Protein AF-0000000067475925 (afdb_homodimer)

Nearest PDB structures (foldseek):
  4r4u-assembly2_C  TM=9.030E-01  e=7.575E-24  Yersinia pestis
  1c8u-assembly1_B  TM=8.637E-01  e=2.638E-24  Escherichia coli
  4qfw-assembly1_A  TM=8.941E-01  e=7.796E-23  Yersinia pestis
  3u0a-assembly1_A  TM=8.693E-01  e=7.812E-21  Mycobacterium marinum M
  3u0a-assembly1_B  TM=8.728E-01  e=2.440E-19  Mycobacterium marinum M

InterPro domains:
  IPR002048 EF-hand domain [PF13499] (281-340)
  IPR002048 EF-hand domain [PF13499] (353-416)
  IPR002048 EF-hand domain [PS50222] (275-310)
  IPR002048 EF-hand domain [PS50222] (311-346)
  IPR002048 EF-hand domain [PS50222] (351-386)
  IPR002048 EF-hand domain [PS50222] (387-420)
  IPR002048 EF-hand domain [SM00054] (279-307)
  IPR002048 EF-hand domain [SM00054] (315-343)
  IPR002048 EF-hand domain [SM00054] (355-383)
  IPR002048 EF-hand domain [SM00054] (391-419)
  IPR002048 EF-hand domain [cd00051] (279-340)
  IPR002048 EF-hand domain [cd00051] (355-416)
  IPR003703 Acyl-CoA thioesterase [PTHR11066] (15-279)
  IPR003703 Acyl-CoA thioesterase [TIGR00189] (29-291)
  IPR011992 EF-hand domain pair [SSF47473] (277-419)
  IPR018247 EF-Hand 1, calcium-binding site [PS00018] (288-300)
  IPR018247 EF-Hand 1, calcium-binding site [PS00018] (324-336)
  IPR018247 EF-Hand 1, calcium-binding site [PS00018] (364-376)
  IPR018247 EF-Hand 1, calcium-binding site [PS00018] (400-412)
  IPR025652 Acyl-CoA thioesterase 2, C-terminal domain [PF02551] (197-279)

Radius of gyration: 33.0 Å; Cα contacts (8 Å, |Δi|>4): 1370; chains: 2; bounding box: 56×102×131 Å

Organism: Equus caballus (NCBI:txid9796)

Solvent-accessible surface area (backbone atoms only — not comparable to full-atom values): 46810 Å² total; per-residue (Å²): 136,79,74,79,73,76,76,79,76,77,79,70,82,67,72,66,91,68,80,59,48,14,55,49,59,75,44,57,50,42,63,44,78,76,50,91,51,29,32,37,36,59,72,67,80,59,62,95,50,83,47,53,57,64,17,55,54,49,14,37,47,45,44,56,48,56,71,69,50,66,88,72,44,38,67,37,36,40,38,37,37,57,69,41,86,50,57,61,88,49,57,38,34,38,40,49,42,79,77,38,86,51,90,55,44,32,33,35,36,34,37,32,31,47,96,90,38,66,24,29,41,35,40,38,36,31,28,42,82,64,70,49,86,42,73,52,66,64,78,75,78,92,68,82,56,68,88,80,44,58,38,50,68,55,47,41,48,51,44,33,60,32,72,88,37,24,78,78,50,32,53,54,58,61,65,55,65,65,85,72,51,58,53,46,48,27,57,52,78,70,74,55,82,84,56,47,69,69,32,63,30,55,49,40,28,34,35,25,38,42,47,47,81,68,87,85,45,54,63,56,25,50,23,51,43,42,30,56,61,59,72,49,59,71,63,29,51,36,33,48,35,54,59,80,40,83,82,84,74,81,76,80,52,63,53,75,48,75,51,89,66,92,64,60,37,56,38,85,38,79,46,80,47,74,40,63,61,46,70,44,55,55,69,56,58,71,29,19,75,82,65,75,69,34,24,36,56,66,31,44,42,46,39,35,36,70,71,68,36,82,67,48,71,67,51,37,47,48,50,43,63,72,29,25,79,82,65,75,74,35,29,31,59,43,28,40,54,47,34,53,48,40,51,54,44,57,53,30,72,87,40,62,66,42,58,56,50,52,53,44,54,62,41,12,65,82,66,75,65,34,30,35,66,62,37,50,44,44,48,30,49,66,48,69,41,86,64,50,73,67,52,47,49,48,50,46,55,70,22,16,81,79,69,76,71,36,27,35,57,69,31,43,46,48,44,57,57,60,66,104,127,91,76,86,76,80,77,79,78,78,79,72,82,67,71,66,89,67,77,57,46,14,56,50,60,74,44,56,49,43,64,46,77,76,52,93,50,28,32,37,37,58,74,68,80,58,62,96,51,85,49,53,56,65,18,55,55,51,14,38,48,44,44,56,49,55,70,70,51,64,87,71,46,38,69,36,35,38,38,36,38,58,71,42,85,50,56,63,89,49,58,38,34,38,41,50,41,78,76,39,84,51,90,54,44,31,34,33,37,35,36,33,30,47,96,91,37,65,25,30,41,34,40,36,35,29,29,44,83,64,71,49,86,42,73,53,66,64,79,76,79,94,68,83,58,68,90,79,46,57,39,49,67,56,48,42,50,50,45,33,61,31,74,89,39,23,78,75,51,33,51,52,57,62,65,54,62,64,84,73,51,60,54,46,47,28,56,52,78,68,75,54,83,86,54,47,70,70,32,64,30,54,49,41,29,34,35,26,38,41,47,49,80,68,87,84,45,54,63,56,25,50,23,50,44,42,31,54,61,59,72,50,59,70,62,29,51,36,32,49,34,56,59,79,41,85,82,85,74,84,78,79,53,63,51,75,48,76,52,89,65,92,65,59,36,55,38,84,40,81,46,79,47,73,42,63,61,46,70,43,57,55,70,56,58,70,28,20,75,82,66,75,66,32,23,37,55,65,30,44,43,47,38,34,38,70,70,70,35,81,68,48,71,67,52,36,47,49,50,42,62,72,26,25,82,82,66,75,74,35,29,31,60,46,28,39,54,48,34,53,48,42,52,53,44,57,52,31,78,86,41,62,61,41,59,56,49,52,54,44,53,63,41,12,66,83,67,73,65,35,29,35,66,64,37,50,44,43,46,30,50,65,49,68,40,86,64,48,73,67,52,47,49,49,52,45,55,68,23,14,79,79,70,78,70,36,28,35,55,68,31,45,48,48,43,57,59,61,65,106

Structure (mmCIF, N/CA/C/O backbone):
data_AF-0000000067475925-model_v1
#
loop_
_entity.id
_entity.type
_entity.pdbx_description
1 polymer 'Acyl-coenzyme A thioesterase 8'
#
loop_
_atom_site.group_PDB
_atom_site.id
_atom_site.type_symbol
_atom_site.label_atom_id
_atom_site.label_alt_id
_atom_site.label_comp_id
_atom_site.label_asym_id
_atom_site.label_entity_id
_atom_site.label_seq_id
_atom_site.pdbx_PDB_ins_code
_atom_site.Cartn_x
_atom_site.Cartn_y
_atom_site.Cartn_z
_atom_site.occupancy
_atom_site.B_iso_or_equiv
_atom_site.auth_seq_id
_atom_site.auth_comp_id
_atom_site.auth_asym_id
_atom_site.auth_atom_id
_atom_site.pdbx_PDB_model_num
ATOM 1 N N . MET A 1 1 ? 11.867 48.562 67.625 1 25.52 1 MET A N 1
ATOM 2 C CA . MET A 1 1 ? 12.25 48.469 66.25 1 25.52 1 MET A CA 1
ATOM 3 C C . MET A 1 1 ? 12.016 47.062 65.688 1 25.52 1 MET A C 1
ATOM 5 O O . MET A 1 1 ? 12.789 46.156 66 1 25.52 1 MET A O 1
ATOM 9 N N . SER A 1 2 ? 10.781 46.656 65.562 1 26.77 2 SER A N 1
ATOM 10 C CA . SER A 1 2 ? 10.102 45.375 65.375 1 26.77 2 SER A CA 1
ATOM 11 C C . SER A 1 2 ? 10.445 44.781 64 1 26.77 2 SER A C 1
ATOM 13 O O . SER A 1 2 ? 10.453 45.5 63 1 26.77 2 SER A O 1
ATOM 15 N N . SER A 1 3 ? 11.422 43.844 64.062 1 30.72 3 SER A N 1
ATOM 16 C CA . SER A 1 3 ? 12.023 43.188 62.906 1 30.72 3 SER A CA 1
ATOM 17 C C . SER A 1 3 ? 10.961 42.688 61.938 1 30.72 3 SER A C 1
ATOM 19 O O . SER A 1 3 ? 9.977 42.062 62.344 1 30.72 3 SER A O 1
ATOM 21 N N . PRO A 1 4 ? 10.781 43.406 60.844 1 30.58 4 PRO A N 1
ATOM 22 C CA . PRO A 1 4 ? 9.695 43.062 59.906 1 30.58 4 PRO A CA 1
ATOM 23 C C . PRO A 1 4 ? 9.672 41.594 59.562 1 30.58 4 PRO A C 1
ATOM 25 O O . PRO A 1 4 ? 10.719 40.938 59.5 1 30.58 4 PRO A O 1
ATOM 28 N N . GLN A 1 5 ? 8.703 40.844 60.062 1 25.56 5 GLN A N 1
ATOM 29 C CA . GLN A 1 5 ? 8.43 39.438 59.812 1 25.56 5 GLN A CA 1
ATOM 30 C C . GLN A 1 5 ? 8.555 39.094 58.344 1 25.56 5 GLN A C 1
ATOM 32 O O . GLN A 1 5 ? 8.164 39.906 57.469 1 25.56 5 GLN A O 1
ATOM 37 N N . ALA A 1 6 ? 9.469 38.094 58.094 1 33.81 6 ALA A N 1
ATOM 38 C CA . ALA A 1 6 ? 9.836 37.562 56.781 1 33.81 6 ALA A CA 1
ATOM 39 C C . ALA A 1 6 ? 8.594 37.281 55.938 1 33.81 6 ALA A C 1
ATOM 41 O O . ALA A 1 6 ? 7.664 36.625 56.375 1 33.81 6 ALA A O 1
ATOM 42 N N . PRO A 1 7 ? 8.242 38.156 54.938 1 28.66 7 PRO A N 1
ATOM 43 C CA . PRO A 1 7 ? 7.023 37.875 54.188 1 28.66 7 PRO A CA 1
ATOM 44 C C . PRO A 1 7 ? 6.898 36.406 53.781 1 28.66 7 PRO A C 1
ATOM 46 O O . PRO A 1 7 ? 7.91 35.719 53.625 1 28.66 7 PRO A O 1
ATOM 49 N N . GLU A 1 8 ? 5.824 35.71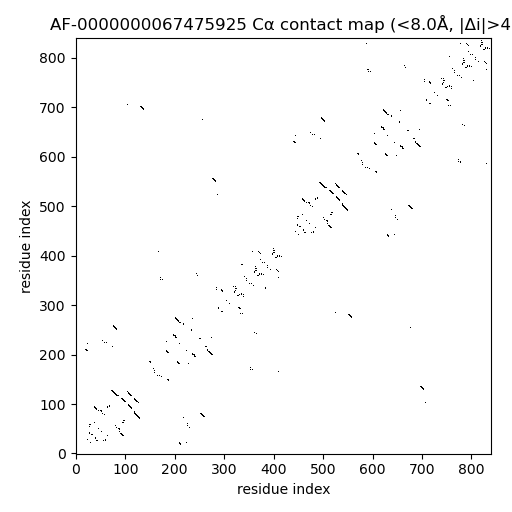9 54.219 1 29.44 8 GLU A N 1
ATOM 50 C CA . GLU A 1 8 ? 5.402 34.344 53.875 1 29.44 8 GLU A CA 1
ATOM 51 C C . GLU A 1 8 ? 5.504 34.094 52.375 1 29.44 8 GLU A C 1
ATOM 53 O O . GLU A 1 8 ? 4.934 34.844 51.594 1 29.44 8 GLU A O 1
ATOM 58 N N . ASP A 1 9 ? 6.66 33.656 51.938 1 29.27 9 ASP A N 1
ATOM 59 C CA . ASP A 1 9 ? 6.996 33.25 50.562 1 29.27 9 ASP A CA 1
ATOM 60 C C . ASP A 1 9 ? 5.828 32.531 49.906 1 29.27 9 ASP A C 1
ATOM 62 O O . ASP A 1 9 ? 5.312 31.547 50.438 1 29.27 9 ASP A O 1
ATOM 66 N N . GLY A 1 10 ? 4.883 33.219 49.25 1 28.72 10 GLY A N 1
ATOM 67 C CA . GLY A 1 10 ? 3.771 32.688 48.438 1 28.72 10 GLY A CA 1
ATOM 68 C C . GLY A 1 10 ? 4.082 31.391 47.75 1 28.72 10 GLY A C 1
ATOM 69 O O . GLY A 1 10 ? 5.152 31.234 47.156 1 28.72 10 GLY A O 1
ATOM 70 N N . GLN A 1 11 ? 3.643 30.172 48.281 1 29.62 11 GLN A N 1
ATOM 71 C CA . GLN A 1 11 ? 3.574 28.797 47.812 1 29.62 11 GLN A CA 1
ATOM 72 C C . GLN A 1 11 ? 3.211 28.719 46.344 1 29.62 11 GLN A C 1
ATOM 74 O O . GLN A 1 11 ? 2.102 29.094 45.938 1 29.62 11 GLN A O 1
ATOM 79 N N . GLY A 1 12 ? 4.078 29.109 45.469 1 29.78 12 GLY A N 1
ATOM 80 C CA . GLY A 1 12 ? 3.973 29.047 44 1 29.78 12 GLY A CA 1
ATOM 81 C C . GLY A 1 12 ? 3.221 27.828 43.531 1 29.78 12 GLY A C 1
ATOM 82 O O . GLY A 1 12 ? 3.354 26.734 44.094 1 29.78 12 GLY A O 1
ATOM 83 N N . SER A 1 13 ? 1.958 27.953 43.125 1 31.8 13 SER A N 1
ATOM 84 C CA . SER A 1 13 ? 1.018 26.984 42.562 1 31.8 13 SER A CA 1
ATOM 85 C C . SER A 1 13 ? 1.737 25.953 41.719 1 31.8 13 SER A C 1
ATOM 87 O O . SER A 1 13 ? 2.363 26.297 40.719 1 31.8 13 SER A O 1
ATOM 89 N N . GLY A 1 14 ? 2.525 25.016 42.281 1 31.03 14 GLY A N 1
ATOM 90 C CA . GLY A 1 14 ? 3.115 23.812 41.688 1 31.03 14 GLY A CA 1
ATOM 91 C C . GLY A 1 14 ? 2.238 23.156 40.656 1 31.03 14 GLY A C 1
ATOM 92 O O . GLY A 1 14 ? 1.084 22.812 40.906 1 31.03 14 GLY A O 1
ATOM 93 N N . ASP A 1 15 ? 2.273 23.578 39.406 1 35.66 15 ASP A N 1
ATOM 94 C CA . ASP A 1 15 ? 1.582 22.844 38.375 1 35.66 15 ASP A CA 1
ATOM 95 C C . ASP A 1 15 ? 1.522 21.344 38.688 1 35.66 15 ASP A C 1
ATOM 97 O O . ASP A 1 15 ? 2.508 20.766 39.156 1 35.66 15 ASP A O 1
ATOM 101 N N . PRO A 1 16 ? 0.46 20.797 39.219 1 39 16 PRO A N 1
ATOM 102 C CA . PRO A 1 16 ? 0.407 19.391 39.625 1 39 16 PRO A CA 1
ATOM 103 C C . PRO A 1 16 ? 1.345 18.5 38.844 1 39 16 PRO A C 1
ATOM 105 O O . PRO A 1 16 ? 1.713 18.844 37.688 1 39 16 PRO A O 1
ATOM 108 N N . PRO A 1 17 ? 2.197 17.688 39.344 1 40.28 17 PRO A N 1
ATOM 109 C CA . PRO A 1 17 ? 3.105 16.766 38.625 1 40.28 17 PRO A CA 1
ATOM 110 C C . PRO A 1 17 ? 2.508 16.219 37.344 1 40.28 17 PRO A C 1
ATOM 112 O O . PRO A 1 17 ? 1.423 15.633 37.344 1 40.28 17 PRO A O 1
ATOM 115 N N . GLY A 1 18 ? 2.355 16.922 36.094 1 42.34 18 GLY A N 1
ATOM 116 C CA . GLY A 1 18 ? 1.786 16.797 34.75 1 42.34 18 GLY A CA 1
ATOM 117 C C . GLY A 1 18 ? 1.849 15.375 34.219 1 42.34 18 GLY A C 1
ATOM 118 O O . GLY A 1 18 ? 2.699 14.586 34.625 1 42.34 18 GLY A O 1
ATOM 119 N N . ASP A 1 19 ? 0.603 14.727 33.906 1 57.56 19 ASP A N 1
ATOM 120 C CA . ASP A 1 19 ? 0.465 13.43 33.281 1 57.56 19 ASP A CA 1
ATOM 121 C C . ASP A 1 19 ? 1.585 13.203 32.25 1 57.56 19 ASP A C 1
ATOM 123 O O . ASP A 1 19 ? 1.7 13.938 31.266 1 57.56 19 ASP A O 1
ATOM 127 N N . LEU A 1 20 ? 2.637 12.531 32.562 1 69 20 LEU A N 1
ATOM 128 C CA . LEU A 1 20 ? 3.838 12.25 31.766 1 69 20 LEU A CA 1
ATOM 129 C C . LEU A 1 20 ? 3.502 11.398 30.547 1 69 20 LEU A C 1
ATOM 131 O O . LEU A 1 20 ? 4.375 11.125 29.719 1 69 20 LEU A O 1
ATOM 135 N N . ARG A 1 21 ? 2.123 11.172 30.625 1 82.69 21 ARG A N 1
ATOM 136 C CA . ARG A 1 21 ? 1.712 10.344 29.484 1 82.69 21 ARG A CA 1
ATOM 137 C C . ARG A 1 21 ? 1.599 11.172 28.219 1 82.69 21 ARG A C 1
ATOM 139 O O . ARG A 1 21 ? 1.324 12.375 28.281 1 82.69 21 ARG A O 1
ATOM 146 N N . SER A 1 22 ? 1.825 10.539 27.156 1 86.5 22 SER A N 1
ATOM 147 C CA . SER A 1 22 ? 1.747 11.203 25.859 1 86.5 22 SER A CA 1
ATOM 148 C C . SER A 1 22 ? 0.34 11.727 25.578 1 86.5 22 SER A C 1
ATOM 150 O O . SER A 1 22 ? -0.643 11 25.766 1 86.5 22 SER A O 1
ATOM 152 N N . VAL A 1 23 ? 0.251 12.977 25.203 1 81.94 23 VAL A N 1
ATOM 153 C CA . VAL A 1 23 ? -1.022 13.602 24.859 1 81.94 23 VAL A CA 1
ATOM 154 C C . VAL A 1 23 ? -1.678 12.852 23.703 1 81.94 23 VAL A C 1
ATOM 156 O O . VAL A 1 23 ? -2.904 12.828 23.578 1 81.94 23 VAL A O 1
ATOM 159 N N . LEU A 1 24 ? -0.849 12.234 22.875 1 85 24 LEU A N 1
ATOM 160 C CA . LEU A 1 24 ? -1.393 11.43 21.781 1 85 24 LEU A CA 1
ATOM 161 C C . LEU A 1 24 ? -2.258 10.297 22.328 1 85 24 LEU A C 1
ATOM 163 O O . LEU A 1 24 ? -3.305 9.984 21.75 1 85 24 LEU A O 1
ATOM 167 N N . VAL A 1 25 ? -1.849 9.773 23.344 1 86.19 25 VAL A N 1
ATOM 168 C CA . VAL A 1 25 ? -2.539 8.609 23.891 1 86.19 25 VAL A CA 1
ATOM 169 C C . VAL A 1 25 ? -3.705 9.055 24.766 1 86.19 25 VAL A C 1
ATOM 171 O O . VAL A 1 25 ? -4.809 8.516 24.656 1 86.19 25 VAL A O 1
ATOM 174 N N . THR A 1 26 ? -3.525 10.078 25.5 1 82.75 26 THR A N 1
ATOM 175 C CA . THR A 1 26 ? -4.512 10.461 26.5 1 82.75 26 THR A CA 1
ATOM 176 C C . THR A 1 26 ? -5.625 11.297 25.875 1 82.75 26 THR A C 1
ATOM 178 O O . THR A 1 26 ? -6.723 11.391 26.422 1 82.75 26 THR A O 1
ATOM 181 N N . SER A 1 27 ? -5.336 11.844 24.703 1 82.88 27 SER A N 1
ATOM 182 C CA . SER A 1 27 ? -6.316 12.766 24.125 1 82.88 27 SER A CA 1
ATOM 183 C C . SER A 1 27 ? -6.57 12.445 22.656 1 82.88 27 SER A C 1
ATOM 185 O O . SER A 1 27 ? -7.617 11.898 22.312 1 82.88 27 SER A O 1
ATOM 187 N N . VAL A 1 28 ? -5.625 12.57 21.859 1 82.88 28 VAL A N 1
ATOM 188 C CA . VAL A 1 28 ? -5.797 12.523 20.406 1 82.88 28 VAL A CA 1
ATOM 189 C C . VAL A 1 28 ? -6.312 11.148 19.984 1 82.88 28 VAL A C 1
ATOM 191 O O . VAL A 1 28 ? -7.254 11.039 19.203 1 82.88 28 VAL A O 1
ATOM 194 N N . LEU A 1 29 ? -5.727 10.102 20.531 1 89.5 29 LEU A N 1
ATOM 195 C CA . LEU A 1 29 ? -6.062 8.75 20.109 1 89.5 29 LEU A CA 1
ATOM 196 C C . LEU A 1 29 ? -6.992 8.086 21.125 1 89.5 29 LEU A C 1
ATOM 198 O O . LEU A 1 29 ? -7.152 6.859 21.125 1 89.5 29 LEU A O 1
ATOM 202 N N . ASN A 1 30 ? -7.547 8.898 21.969 1 90.25 30 ASN A N 1
ATOM 203 C CA . ASN A 1 30 ? -8.531 8.391 22.906 1 90.25 30 ASN A CA 1
ATOM 204 C C . ASN A 1 30 ? -9.945 8.469 22.344 1 90.25 30 ASN A C 1
ATOM 206 O O . ASN A 1 30 ? -10.531 9.555 22.281 1 90.25 30 ASN A O 1
ATOM 210 N N . LEU A 1 31 ? -10.516 7.301 22.016 1 94.88 31 LEU A N 1
ATOM 211 C CA . LEU A 1 31 ? -11.844 7.254 21.422 1 94.88 31 LEU A CA 1
ATOM 212 C C . LEU A 1 31 ? -12.906 6.891 22.453 1 94.88 31 LEU A C 1
ATOM 214 O O . LEU A 1 31 ? -12.656 6.07 23.344 1 94.88 31 LEU A O 1
ATOM 218 N N . GLU A 1 32 ? -14.094 7.48 22.281 1 95.19 32 GLU A N 1
ATOM 219 C CA . GLU A 1 32 ? -15.25 7.137 23.094 1 95.19 32 GLU A CA 1
ATOM 220 C C . GLU A 1 32 ? -16.031 5.965 22.5 1 95.19 32 GLU A C 1
ATOM 222 O O . GLU A 1 32 ? -16.531 6.051 21.391 1 95.19 32 GLU A O 1
ATOM 227 N N . PRO A 1 33 ? -16.125 4.891 23.297 1 95.69 33 PRO A N 1
ATOM 228 C CA . PRO A 1 33 ? -16.969 3.801 22.797 1 95.69 33 PRO A CA 1
ATOM 229 C C . PRO A 1 33 ? -18.469 4.137 22.844 1 95.69 33 PRO A C 1
ATOM 231 O O . PRO A 1 33 ? -18.969 4.566 23.875 1 95.69 33 PRO A O 1
ATOM 234 N N . LEU A 1 34 ? -19.125 3.982 21.75 1 96.19 34 LEU A N 1
ATOM 235 C CA . LEU A 1 34 ? -20.562 4.234 21.672 1 96.19 34 LEU A CA 1
ATOM 236 C C . LEU A 1 34 ? -21.344 2.93 21.688 1 96.19 34 LEU A C 1
ATOM 238 O O . LEU A 1 34 ? -22.438 2.861 22.266 1 96.19 34 LEU A O 1
ATOM 242 N N . ASP A 1 35 ? -20.875 1.881 21.047 1 95.69 35 ASP A N 1
ATOM 243 C CA . ASP A 1 35 ? -21.406 0.523 20.938 1 95.69 35 ASP A CA 1
ATOM 244 C C . ASP A 1 35 ? -20.297 -0.463 20.562 1 95.69 35 ASP A C 1
ATOM 246 O O . ASP A 1 35 ? -19.141 -0.08 20.438 1 95.69 35 ASP A O 1
ATOM 250 N N . GLU A 1 36 ? -20.781 -1.677 20.406 1 93.75 36 GLU A N 1
ATOM 251 C CA . GLU A 1 36 ? -19.812 -2.654 19.938 1 93.75 36 GLU A CA 1
ATOM 252 C C . GLU A 1 36 ? -19.297 -2.289 18.547 1 93.75 36 GLU A C 1
ATOM 254 O O . GLU A 1 36 ? -20.078 -2.148 17.594 1 93.75 36 GLU A O 1
ATOM 259 N N . ASP A 1 37 ? -18.078 -1.962 18.406 1 95.62 37 ASP A N 1
ATOM 260 C CA . ASP A 1 37 ? -17.406 -1.718 17.141 1 95.62 37 ASP A CA 1
ATOM 261 C C . ASP A 1 37 ? -17.797 -0.352 16.562 1 95.62 37 ASP A C 1
ATOM 263 O O . ASP A 1 37 ? -17.797 -0.161 15.352 1 95.62 37 ASP A O 1
ATOM 267 N N . LEU A 1 38 ? -18.328 0.533 17.406 1 97.69 38 LEU A N 1
ATOM 268 C CA . LEU A 1 38 ? -18.625 1.915 17.047 1 97.69 38 LEU A CA 1
ATOM 269 C C . LEU A 1 38 ? -17.984 2.883 18.031 1 97.69 38 LEU A C 1
ATOM 271 O O . LEU A 1 38 ? -18.219 2.799 19.25 1 97.69 38 LEU A O 1
ATOM 275 N N . PHE A 1 39 ? -17.234 3.85 17.5 1 97.69 39 PHE A N 1
ATOM 276 C CA . PHE A 1 39 ? -16.469 4.758 18.328 1 97.69 39 PHE A CA 1
ATOM 277 C C . PHE A 1 39 ? -16.594 6.195 17.828 1 97.69 39 PHE A C 1
ATOM 279 O O . PHE A 1 39 ? -16.922 6.426 16.672 1 97.69 39 PHE A O 1
ATOM 286 N N . ARG A 1 40 ? -16.344 7.113 18.719 1 96.75 40 ARG A N 1
ATOM 287 C CA . ARG A 1 40 ? -16.375 8.531 18.375 1 96.75 40 ARG A CA 1
ATOM 288 C C . ARG A 1 40 ? -15.078 9.227 18.766 1 96.75 40 ARG A C 1
ATOM 290 O O . ARG A 1 40 ? -14.586 9.047 19.891 1 96.75 40 ARG A O 1
ATOM 297 N N . GLY A 1 41 ? -14.531 9.82 17.812 1 93.12 41 GLY A N 1
ATOM 298 C CA . GLY A 1 41 ? -13.344 10.617 18.062 1 93.12 41 GLY A CA 1
ATOM 299 C C . GLY A 1 41 ? -13.609 12.109 18.047 1 93.12 41 GLY A C 1
ATOM 300 O O . GLY A 1 41 ? -14.328 12.609 17.172 1 93.12 41 GLY A O 1
ATOM 301 N N . ARG A 1 42 ? -13.133 12.727 19.109 1 80.06 42 ARG A N 1
ATOM 302 C CA . ARG A 1 42 ? -13.227 14.18 19.141 1 80.06 42 ARG A CA 1
ATOM 303 C C . ARG A 1 42 ? -11.898 14.828 18.766 1 80.06 42 ARG A C 1
ATOM 305 O O . ARG A 1 42 ? -10.836 14.219 18.922 1 80.06 42 ARG A O 1
ATOM 312 N N . ASN A 1 43 ? -12.062 15.781 17.922 1 63 43 ASN A N 1
ATOM 313 C CA . ASN A 1 43 ? -10.922 16.453 17.281 1 63 43 ASN A CA 1
ATOM 314 C C . ASN A 1 43 ? -10.219 17.391 18.266 1 63 43 ASN A C 1
ATOM 316 O O . ASN A 1 43 ? -10.836 18.297 18.812 1 63 43 ASN A O 1
ATOM 320 N N . TYR A 1 44 ? -9.156 16.891 18.875 1 54.19 44 TYR A N 1
ATOM 321 C CA . TYR A 1 44 ? -8.555 17.797 19.844 1 54.19 44 TYR A CA 1
ATOM 322 C C . TYR A 1 44 ? -7.516 18.688 19.188 1 54.19 44 TYR A C 1
ATOM 324 O O . TYR A 1 44 ? -7.418 19.875 19.516 1 54.19 44 TYR A O 1
ATOM 332 N N . TRP A 1 45 ? -6.512 17.984 18.531 1 50.97 45 TRP A N 1
ATOM 333 C CA . TRP A 1 45 ? -5.371 18.797 18.156 1 50.97 45 TRP A CA 1
ATOM 334 C C . TRP A 1 45 ? -5.516 19.312 16.719 1 50.97 45 TRP A C 1
ATOM 336 O O . TRP A 1 45 ? -5.703 18.531 15.789 1 50.97 45 TRP A O 1
ATOM 346 N N . ALA A 1 46 ? -6.195 20.406 16.594 1 47.19 46 ALA A N 1
ATOM 347 C CA . ALA A 1 46 ? -6.242 20.922 15.219 1 47.19 46 ALA A CA 1
ATOM 348 C C . ALA A 1 46 ? -5.098 21.906 14.961 1 47.19 46 ALA A C 1
ATOM 350 O O . ALA A 1 46 ? -4.949 22.891 15.68 1 47.19 46 ALA A O 1
ATOM 351 N N . PRO A 1 47 ? -3.973 21.312 14.422 1 44.75 47 PRO A N 1
ATOM 352 C CA . PRO A 1 47 ? -3.264 22.484 13.906 1 44.75 47 PRO A CA 1
ATOM 353 C C . PRO A 1 47 ? -4.203 23.531 13.32 1 44.75 47 PRO A C 1
ATOM 355 O O . PRO A 1 47 ? -5.332 23.203 12.945 1 44.75 47 PRO A O 1
ATOM 358 N N . THR A 1 48 ? -3.932 24.688 13.656 1 42.5 48 THR A N 1
ATOM 359 C CA . THR A 1 48 ? -4.688 25.828 13.141 1 42.5 48 THR A CA 1
ATOM 360 C C . THR A 1 48 ? -5.215 25.531 11.742 1 42.5 48 THR A C 1
ATOM 362 O O . THR A 1 48 ? -5.727 26.422 11.062 1 42.5 48 THR A O 1
ATOM 365 N N . THR A 1 49 ? -5.078 24.188 11.398 1 49.41 49 THR A N 1
ATOM 366 C CA . THR A 1 49 ? -5.477 24 10.008 1 49.41 49 THR A CA 1
ATOM 367 C C . THR A 1 49 ? -6.961 23.656 9.906 1 49.41 49 THR A C 1
ATOM 369 O O . THR A 1 49 ? -7.547 23.141 10.859 1 49.41 49 THR A O 1
ATOM 372 N N . ARG A 1 50 ? -7.562 24.219 8.938 1 51.53 50 ARG A N 1
ATOM 373 C CA . ARG A 1 50 ? -8.953 24.078 8.523 1 51.53 50 ARG A CA 1
ATOM 374 C C . ARG A 1 50 ? -9.281 22.625 8.195 1 51.53 50 ARG A C 1
ATOM 376 O O . ARG A 1 50 ? -10.453 22.266 8.031 1 51.53 50 ARG A O 1
ATOM 383 N N . ARG A 1 51 ? -8.266 21.781 8.219 1 64.69 51 ARG A N 1
ATOM 384 C CA . ARG A 1 51 ? -8.57 20.406 7.809 1 64.69 51 ARG A CA 1
ATOM 385 C C . ARG A 1 51 ? -8.086 19.406 8.852 1 64.69 51 ARG A C 1
ATOM 387 O O . ARG A 1 51 ? -7.16 19.688 9.609 1 64.69 51 ARG A O 1
ATOM 394 N N . LEU A 1 52 ? -8.812 18.375 8.922 1 77.56 52 LEU A N 1
ATOM 395 C CA . LEU A 1 52 ? -8.375 17.297 9.805 1 77.56 52 LEU A CA 1
ATOM 396 C C . LEU A 1 52 ? -7.07 16.688 9.305 1 77.56 52 LEU A C 1
ATOM 398 O O . LEU A 1 52 ? -6.914 16.438 8.109 1 77.56 52 LEU A O 1
ATOM 402 N N . PHE A 1 53 ? -6.164 16.672 10.172 1 82.69 53 PHE A N 1
ATOM 403 C CA . PHE A 1 53 ? -4.887 16.047 9.859 1 82.69 53 PHE A CA 1
ATOM 404 C C . PHE A 1 53 ? -5.066 14.562 9.562 1 82.69 53 PHE A C 1
ATOM 406 O O . PHE A 1 53 ? -5.641 13.828 10.375 1 82.69 53 PHE A O 1
ATOM 413 N N . GLY A 1 54 ? -4.566 14.102 8.43 1 87.31 54 GLY A N 1
ATOM 414 C CA . GLY A 1 54 ? -4.742 12.727 8 1 87.31 54 GLY A CA 1
ATOM 415 C C . GLY A 1 54 ? -4.195 11.719 8.992 1 87.31 54 GLY A C 1
ATOM 416 O O . GLY A 1 54 ? -4.801 10.672 9.219 1 87.31 54 GLY A O 1
ATOM 417 N N . GLY A 1 55 ? -3.016 12.062 9.57 1 90.25 55 GLY A N 1
ATOM 418 C CA . GLY A 1 55 ? -2.426 11.164 10.555 1 90.25 55 GLY A CA 1
ATOM 419 C C . GLY A 1 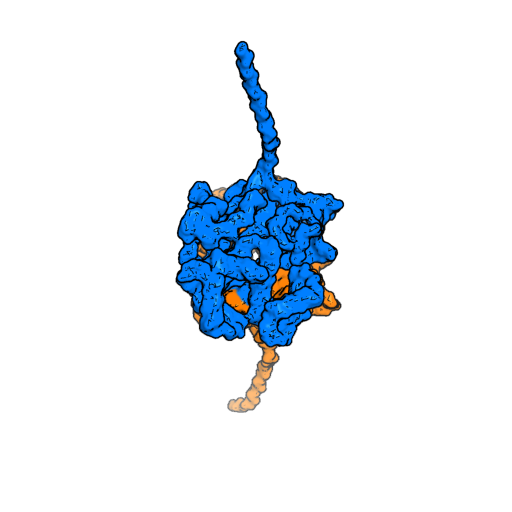55 ? -3.324 10.914 11.75 1 90.25 55 GLY A C 1
ATOM 420 O O . GLY A 1 55 ? -3.32 9.82 12.312 1 90.25 55 GLY A O 1
ATOM 421 N N . GLN A 1 56 ? -4.047 11.922 12.109 1 89.75 56 GLN A N 1
ATOM 422 C CA . GLN A 1 56 ? -4.984 11.766 13.211 1 89.75 56 GLN A CA 1
ATOM 423 C C . GLN A 1 56 ? -6.078 10.758 12.875 1 89.75 56 GLN A C 1
ATOM 425 O O . GLN A 1 56 ? -6.398 9.875 13.68 1 89.75 56 GLN A O 1
ATOM 430 N N . ILE A 1 57 ? -6.613 10.875 11.688 1 92.62 57 ILE A N 1
ATOM 431 C CA . ILE A 1 57 ? -7.695 9.992 11.258 1 92.62 57 ILE A CA 1
ATOM 432 C C . ILE A 1 57 ? -7.18 8.562 11.156 1 92.62 57 ILE A C 1
ATOM 434 O O . ILE A 1 57 ? -7.84 7.625 11.617 1 92.62 57 ILE A O 1
ATOM 438 N N . VAL A 1 58 ? -6.023 8.422 10.602 1 95.25 58 VAL A N 1
ATOM 439 C CA . VAL A 1 58 ? -5.441 7.09 10.461 1 95.25 58 VAL A CA 1
ATOM 440 C C . VAL A 1 58 ? -5.207 6.48 11.844 1 95.25 58 VAL A C 1
ATOM 442 O O . VAL A 1 58 ? -5.586 5.336 12.094 1 95.25 58 VAL A O 1
ATOM 445 N N . GLY A 1 59 ? -4.555 7.254 12.719 1 95.5 59 GLY A N 1
ATOM 446 C CA . GLY A 1 59 ? -4.293 6.781 14.07 1 95.5 59 GLY A CA 1
ATOM 447 C C . GLY A 1 59 ? -5.555 6.395 14.82 1 95.5 59 GLY A C 1
ATOM 448 O O . GLY A 1 59 ? -5.605 5.34 15.453 1 95.5 59 GLY A O 1
ATOM 449 N N . GLN A 1 60 ? -6.574 7.215 14.734 1 95.81 60 GLN A N 1
ATOM 450 C CA . GLN A 1 60 ? -7.836 6.957 15.43 1 95.81 60 GLN A CA 1
ATOM 451 C C . GLN A 1 60 ? -8.539 5.738 14.844 1 95.81 60 GLN A C 1
ATOM 453 O O . GLN A 1 60 ? -9.109 4.93 15.578 1 95.81 60 GLN A O 1
ATOM 458 N N . ALA A 1 61 ? -8.516 5.613 13.531 1 97.25 61 ALA A N 1
ATOM 459 C CA . ALA A 1 61 ? -9.094 4.438 12.891 1 97.25 61 ALA A CA 1
ATOM 460 C C . ALA A 1 61 ? -8.414 3.158 13.367 1 97.25 61 ALA A C 1
ATOM 462 O O . ALA A 1 61 ? -9.078 2.145 13.609 1 97.25 61 ALA A O 1
ATOM 463 N N . LEU A 1 62 ? -7.125 3.229 13.492 1 97.56 62 LEU A N 1
ATOM 464 C CA . LEU A 1 62 ? -6.379 2.061 13.945 1 97.56 62 LEU A CA 1
ATOM 465 C C . LEU A 1 62 ? -6.734 1.713 15.383 1 97.56 6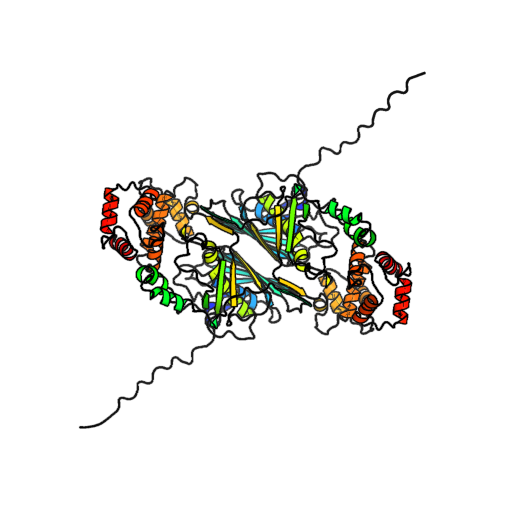2 LEU A C 1
ATOM 467 O O . LEU A 1 62 ? -6.789 0.536 15.75 1 97.56 62 LEU A O 1
ATOM 471 N N . VAL A 1 63 ? -6.906 2.723 16.203 1 96.44 63 VAL A N 1
ATOM 472 C CA . VAL A 1 63 ? -7.336 2.484 17.578 1 96.44 63 VAL A CA 1
ATOM 473 C C . VAL A 1 63 ? -8.672 1.751 17.578 1 96.44 63 VAL A C 1
ATOM 475 O O . VAL A 1 63 ? -8.852 0.77 18.297 1 96.44 63 VAL A O 1
ATOM 478 N N . ALA A 1 64 ? -9.602 2.232 16.766 1 97.81 64 ALA A N 1
ATOM 479 C CA . ALA A 1 64 ? -10.914 1.593 16.688 1 97.81 64 ALA A CA 1
ATOM 480 C C . ALA A 1 64 ? -10.781 0.13 16.266 1 97.81 64 ALA A C 1
ATOM 482 O O . ALA A 1 64 ? -11.422 -0.747 16.859 1 97.81 64 ALA A O 1
ATOM 483 N N . ALA A 1 65 ? -10.008 -0.122 15.289 1 98 65 ALA A N 1
ATOM 484 C CA . ALA A 1 65 ? -9.781 -1.491 14.836 1 98 65 ALA A CA 1
ATOM 485 C C . ALA A 1 65 ? -9.156 -2.342 15.938 1 98 65 ALA A C 1
ATOM 487 O O . ALA A 1 65 ? -9.57 -3.484 16.156 1 98 65 ALA A O 1
ATOM 488 N N . ALA A 1 66 ? -8.148 -1.79 16.594 1 96.31 66 ALA A N 1
ATOM 489 C CA . ALA A 1 66 ? -7.418 -2.514 17.625 1 96.31 66 ALA A CA 1
ATOM 490 C C . ALA A 1 66 ? -8.344 -2.908 18.781 1 96.31 66 ALA A C 1
ATOM 492 O O . ALA A 1 66 ? -8.188 -3.973 19.375 1 96.31 66 ALA A O 1
ATOM 493 N N . LYS A 1 67 ? -9.258 -2.109 19.047 1 95.62 67 LYS A N 1
ATOM 494 C CA . LYS A 1 67 ? -10.188 -2.375 20.141 1 95.62 67 LYS A CA 1
ATOM 495 C C . LYS A 1 67 ? -11.148 -3.508 19.781 1 95.62 67 LYS A C 1
ATOM 497 O O . LYS A 1 67 ? -11.805 -4.074 20.656 1 95.62 67 LYS A O 1
ATOM 502 N N . SER A 1 68 ? -11.203 -3.871 18.547 1 95.38 68 SER A N 1
ATOM 503 C CA . SER A 1 68 ? -12.148 -4.883 18.094 1 95.38 68 SER A CA 1
ATOM 504 C C . SER A 1 68 ? -11.492 -6.254 18 1 95.38 68 SER A C 1
ATOM 506 O O . SER A 1 68 ? -12.125 -7.227 17.578 1 95.38 68 SER A O 1
ATOM 508 N N . VAL A 1 69 ? -10.266 -6.375 18.359 1 94.5 69 VAL A N 1
ATOM 509 C CA . VAL A 1 69 ? -9.57 -7.656 18.312 1 94.5 69 VAL A CA 1
ATOM 510 C C . VAL A 1 69 ? -9.047 -8.016 19.703 1 94.5 69 VAL A C 1
ATOM 512 O O . VAL A 1 69 ? -9.039 -7.172 20.609 1 94.5 69 VAL A O 1
ATOM 515 N N . SER A 1 70 ? -8.609 -9.273 19.797 1 89.75 70 SER A N 1
ATOM 516 C CA . SER A 1 70 ? -8.086 -9.758 21.078 1 89.75 70 SER A CA 1
ATOM 517 C C . SER A 1 70 ? -6.688 -9.203 21.344 1 89.75 70 SER A C 1
ATOM 519 O O . SER A 1 70 ? -6.043 -8.672 20.438 1 89.75 70 SER A O 1
ATOM 521 N N . GLU A 1 71 ? -6.242 -9.336 22.547 1 86.81 71 GLU A N 1
ATOM 522 C CA . GLU A 1 71 ? -4.969 -8.766 22.969 1 86.81 71 GLU A CA 1
ATOM 523 C C . GLU A 1 71 ? -3.791 -9.586 22.438 1 86.81 71 GLU A C 1
ATOM 525 O O . GLU A 1 71 ? -2.666 -9.078 22.359 1 86.81 71 GLU A O 1
ATOM 530 N N . ASP A 1 72 ? -4.016 -10.703 21.953 1 83.06 72 ASP A N 1
ATOM 531 C CA . ASP A 1 72 ? -2.938 -11.625 21.609 1 83.06 72 ASP A CA 1
ATOM 532 C C . ASP A 1 72 ? -2.52 -11.461 20.156 1 83.06 72 ASP A C 1
ATOM 534 O O . ASP A 1 72 ? -1.588 -12.117 19.688 1 83.06 72 ASP A O 1
ATOM 538 N N . VAL A 1 73 ? -3.221 -10.594 19.5 1 88.44 73 VAL A N 1
ATOM 539 C CA . VAL A 1 73 ? -2.844 -10.383 18.109 1 88.44 73 VAL A CA 1
ATOM 540 C C . VAL A 1 73 ? -2.178 -9.016 17.953 1 88.44 73 VAL A C 1
ATOM 542 O O . VAL A 1 73 ? -2.422 -8.109 18.75 1 88.44 73 VAL A O 1
ATOM 545 N N . HIS A 1 74 ? -1.338 -8.906 16.922 1 89.19 74 HIS A N 1
ATOM 546 C CA . HIS A 1 74 ? -0.6 -7.68 16.641 1 89.19 74 HIS A CA 1
ATOM 547 C C . HIS A 1 74 ? -0.969 -7.117 15.266 1 89.19 74 HIS A C 1
ATOM 549 O O . HIS A 1 74 ? -1.397 -7.863 14.383 1 89.19 74 HIS A O 1
ATOM 555 N N . MET A 1 75 ? -0.731 -5.875 15.203 1 92.81 75 MET A N 1
ATOM 556 C CA . MET A 1 75 ? -1 -5.219 13.922 1 92.81 75 MET A CA 1
ATOM 557 C C . MET A 1 75 ? 0.014 -5.648 12.867 1 92.81 75 MET A C 1
ATOM 559 O O . MET A 1 75 ? 1.218 -5.668 13.133 1 92.81 75 MET A O 1
ATOM 563 N N . HIS A 1 76 ? -0.49 -5.957 11.734 1 90.38 76 HIS A N 1
ATOM 564 C CA . HIS A 1 76 ? 0.341 -6.41 10.625 1 90.38 76 HIS A CA 1
ATOM 565 C C . HIS A 1 76 ? 0.472 -5.332 9.555 1 90.38 76 HIS A C 1
ATOM 567 O O . HIS A 1 76 ? 1.58 -5.023 9.117 1 90.38 76 HIS A O 1
ATOM 573 N N . SER A 1 77 ? -0.623 -4.844 9.102 1 94.62 77 SER A N 1
ATOM 574 C CA . SER A 1 77 ? -0.62 -3.83 8.055 1 94.62 77 SER A CA 1
ATOM 575 C C . SER A 1 77 ? -1.931 -3.053 8.031 1 94.62 77 SER A C 1
ATOM 577 O O . SER A 1 77 ? -2.912 -3.463 8.656 1 94.62 77 SER A O 1
ATOM 579 N N . LEU A 1 78 ? -1.897 -1.9 7.391 1 96.38 78 LEU A N 1
ATOM 580 C CA . LEU A 1 78 ? -3.111 -1.137 7.117 1 96.38 78 LEU A CA 1
ATOM 581 C C . LEU A 1 78 ? -3.057 -0.505 5.73 1 96.38 78 LEU A C 1
ATOM 583 O O . LEU A 1 78 ? -1.975 -0.203 5.223 1 96.38 78 LEU A O 1
ATOM 587 N N . HIS A 1 79 ? -4.188 -0.416 5.078 1 96.31 79 HIS A N 1
ATOM 588 C CA . HIS A 1 79 ? -4.418 0.287 3.82 1 96.31 79 HIS A CA 1
ATOM 589 C C . HIS A 1 79 ? -5.613 1.23 3.928 1 96.31 79 HIS A C 1
ATOM 591 O O . HIS A 1 79 ? -6.68 0.835 4.402 1 96.31 79 HIS A O 1
ATOM 597 N N . CYS A 1 80 ? -5.426 2.504 3.441 1 94.94 80 CYS A N 1
ATOM 598 C CA . CYS A 1 80 ? -6.539 3.428 3.643 1 94.94 80 CYS A CA 1
ATOM 599 C C . CYS A 1 80 ? -6.637 4.422 2.49 1 94.94 80 CYS A C 1
ATOM 601 O O . CYS A 1 80 ? -5.691 4.566 1.71 1 94.94 80 CYS A O 1
ATOM 603 N N . TYR A 1 81 ? -7.82 4.953 2.314 1 91.5 81 TYR A N 1
ATOM 604 C CA . TYR A 1 81 ? -8.102 6.059 1.404 1 91.5 81 TYR A CA 1
ATOM 605 C C . TYR A 1 81 ? -8.734 7.227 2.148 1 91.5 81 TYR A C 1
ATOM 607 O O . TYR A 1 81 ? -9.641 7.035 2.965 1 91.5 81 TYR A O 1
ATOM 615 N N . PHE A 1 82 ? -8.203 8.359 1.887 1 88.5 82 PHE A N 1
ATOM 616 C CA . PHE A 1 82 ? -8.906 9.586 2.242 1 88.5 82 PHE A CA 1
ATOM 617 C C . PHE A 1 82 ? -9.945 9.945 1.181 1 88.5 82 PHE A C 1
ATOM 619 O O . PHE A 1 82 ? -9.586 10.359 0.077 1 88.5 82 PHE A O 1
ATOM 626 N N . VAL A 1 83 ? -11.234 9.867 1.548 1 86.5 83 VAL A N 1
ATOM 627 C CA . VAL A 1 83 ? -12.305 9.867 0.559 1 86.5 83 VAL A CA 1
ATOM 628 C C . VAL A 1 83 ? -12.891 11.273 0.436 1 86.5 83 VAL A C 1
ATOM 630 O O . VAL A 1 83 ? -13.289 11.695 -0.654 1 86.5 83 VAL A O 1
ATOM 633 N N . ARG A 1 84 ? -13.008 11.961 1.58 1 83.19 84 ARG A N 1
ATOM 634 C CA . ARG A 1 84 ? -13.531 13.32 1.665 1 83.19 84 ARG A CA 1
ATOM 635 C C . ARG A 1 84 ? -12.781 14.133 2.715 1 83.19 84 ARG A C 1
ATOM 637 O O . ARG A 1 84 ? -12.109 13.562 3.578 1 83.19 84 ARG A O 1
ATOM 644 N N . GLU A 1 85 ? -12.93 15.461 2.494 1 79.12 85 GLU A N 1
ATOM 645 C CA . GLU A 1 85 ? -12.352 16.344 3.508 1 79.12 85 GLU A CA 1
ATOM 646 C C . GLU A 1 85 ? -13.078 16.188 4.844 1 79.12 85 GLU A C 1
ATOM 648 O O . GLU A 1 85 ? -14.312 16.125 4.883 1 79.12 85 GLU A O 1
ATOM 653 N N . GLY A 1 86 ? -12.266 16.109 5.887 1 82.62 86 GLY A N 1
ATOM 654 C CA . GLY A 1 86 ? -12.859 16.062 7.215 1 82.62 86 GLY A CA 1
ATOM 655 C C . GLY A 1 86 ? -13.227 17.438 7.746 1 82.62 86 GLY A C 1
ATOM 656 O O . GLY A 1 86 ? -12.602 18.438 7.395 1 82.62 86 GLY A O 1
ATOM 657 N N . ASP A 1 87 ? -14.266 17.453 8.609 1 80.81 87 ASP A N 1
ATOM 658 C CA . ASP A 1 87 ? -14.727 18.656 9.305 1 80.81 87 ASP A CA 1
ATOM 659 C C . ASP A 1 87 ? -14.227 18.688 10.742 1 80.81 87 ASP A C 1
ATOM 661 O O . ASP A 1 87 ? -14.688 17.906 11.586 1 80.81 87 ASP A O 1
ATOM 665 N N . PRO A 1 88 ? -13.273 19.531 11.008 1 80.38 88 PRO A N 1
ATOM 666 C CA . PRO A 1 88 ? -12.711 19.562 12.367 1 80.38 88 PRO A CA 1
ATOM 667 C C . PRO A 1 88 ? -13.734 19.969 13.422 1 80.38 88 PRO A C 1
ATOM 669 O O . PRO A 1 88 ? -13.5 19.797 14.617 1 80.38 88 PRO A O 1
ATOM 672 N N . LYS A 1 89 ? -14.867 20.484 13.016 1 78.81 89 LYS A N 1
ATOM 673 C CA . LYS A 1 89 ? -15.875 20.969 13.953 1 78.81 89 LYS A CA 1
ATOM 674 C C . LYS A 1 89 ? -16.828 19.859 14.375 1 78.81 89 LYS A C 1
ATOM 676 O O . LYS A 1 89 ? -17.594 20.016 15.32 1 78.81 89 LYS A O 1
ATOM 681 N N . VAL A 1 90 ? -16.797 18.828 13.672 1 87.12 90 VAL A N 1
ATOM 682 C CA . VAL A 1 90 ? -17.734 17.734 13.906 1 87.12 90 VAL A CA 1
ATOM 683 C C . VAL A 1 90 ? -16.953 16.469 14.305 1 87.12 90 VAL A C 1
ATOM 685 O O . VAL A 1 90 ? -15.93 16.156 13.695 1 87.12 90 VAL A O 1
ATOM 688 N N . PRO A 1 91 ? -17.406 15.812 15.375 1 92.75 91 PRO A N 1
ATOM 689 C CA . PRO A 1 91 ? -16.75 14.555 15.719 1 92.75 91 PRO A CA 1
ATOM 690 C C . PRO A 1 91 ? -16.797 13.539 14.586 1 92.75 91 PRO A C 1
ATOM 692 O O . PRO A 1 91 ? -17.656 13.625 13.703 1 92.75 91 PRO A O 1
ATOM 695 N N . VAL A 1 92 ? -15.836 12.656 14.625 1 94.75 92 VAL A N 1
ATOM 696 C CA . VAL A 1 92 ? -15.766 11.602 13.617 1 94.75 92 VAL A CA 1
ATOM 697 C C . VAL A 1 92 ? -16.266 10.289 14.211 1 94.75 92 VAL A C 1
ATOM 699 O O . VAL A 1 92 ? -15.867 9.914 15.312 1 94.75 92 VAL A O 1
ATOM 702 N N . LEU A 1 93 ? -17.156 9.617 13.523 1 97.38 93 LEU A N 1
ATOM 703 C CA . LEU A 1 93 ? -17.594 8.281 13.914 1 97.38 93 LEU A CA 1
ATOM 704 C C . LEU A 1 93 ? -16.766 7.207 13.203 1 97.38 93 LEU A C 1
ATOM 706 O O . LEU A 1 93 ? -16.594 7.258 11.984 1 97.38 93 LEU A O 1
ATOM 710 N N . TYR A 1 94 ? -16.219 6.324 13.969 1 97.81 94 TYR A N 1
ATOM 711 C CA . TYR A 1 94 ? -15.477 5.195 13.422 1 97.81 94 TYR A CA 1
ATOM 712 C C . TYR A 1 94 ? -16.281 3.904 13.547 1 97.81 94 TYR A C 1
ATOM 714 O O . TYR A 1 94 ? -16.5 3.408 14.648 1 97.81 94 TYR A O 1
ATOM 722 N N . GLN A 1 95 ? -16.656 3.379 12.391 1 98.12 95 GLN A N 1
ATOM 723 C CA . GLN A 1 95 ? -17.406 2.137 12.312 1 98.12 95 GLN A CA 1
ATOM 724 C C . GLN A 1 95 ? -16.516 0.969 11.914 1 98.12 95 GLN A C 1
ATOM 726 O O . GLN A 1 95 ? -15.906 0.989 10.844 1 98.12 95 GLN A O 1
ATOM 731 N N . VAL A 1 96 ? -16.5 -0.06 12.789 1 97.88 96 VAL A N 1
ATOM 732 C CA . VAL A 1 96 ? -15.641 -1.211 12.516 1 97.88 96 VAL A CA 1
ATOM 733 C C . VAL A 1 96 ? -16.5 -2.389 12.047 1 97.88 96 VAL A C 1
ATOM 735 O O . VAL A 1 96 ? -17.484 -2.738 12.688 1 97.88 96 VAL A O 1
ATOM 738 N N . GLU A 1 97 ? -16.141 -2.906 10.891 1 94.81 97 GLU A N 1
ATOM 739 C CA . GLU A 1 97 ? -16.703 -4.16 10.398 1 94.81 97 GLU A CA 1
ATOM 740 C C . GLU A 1 97 ? -15.711 -5.309 10.547 1 94.81 97 GLU A C 1
ATOM 742 O O . GLU A 1 97 ? -14.555 -5.195 10.117 1 94.81 97 GLU A O 1
ATOM 747 N N . ARG A 1 98 ? -16.203 -6.41 11.141 1 93.88 98 ARG A N 1
ATOM 748 C CA . ARG A 1 98 ? -15.367 -7.59 11.32 1 93.88 98 ARG A CA 1
ATOM 749 C C . ARG A 1 98 ? -15.383 -8.469 10.07 1 93.88 98 ARG A C 1
ATOM 751 O O . ARG A 1 98 ? -16.125 -9.445 10.008 1 93.88 98 ARG A O 1
ATOM 758 N N . THR A 1 99 ? -14.539 -8.18 9.172 1 88.38 99 THR A N 1
ATOM 759 C CA . THR A 1 99 ? -14.453 -8.883 7.898 1 88.38 99 THR A CA 1
ATOM 760 C C . THR A 1 99 ? -14.109 -10.359 8.117 1 88.38 99 THR A C 1
ATOM 762 O O . THR A 1 99 ? -14.695 -11.234 7.484 1 88.38 99 THR A O 1
ATOM 765 N N . ARG A 1 100 ? -13.109 -10.539 9.016 1 88.44 100 ARG A N 1
ATOM 766 C CA . ARG A 1 100 ? -12.695 -11.891 9.383 1 88.44 100 ARG A CA 1
ATOM 767 C C . ARG A 1 100 ? -12.07 -11.914 10.773 1 88.44 100 ARG A C 1
ATOM 769 O O . ARG A 1 100 ? -11.297 -11.016 11.125 1 88.44 100 ARG A O 1
ATOM 776 N N . THR A 1 101 ? -12.484 -12.867 11.516 1 87.44 101 THR A N 1
ATOM 777 C CA . THR A 1 101 ? -11.805 -13.203 12.766 1 87.44 101 THR A CA 1
ATOM 778 C C . THR A 1 101 ? -11.289 -14.633 12.742 1 87.44 101 THR A C 1
ATOM 780 O O . THR A 1 101 ? -12.062 -15.586 12.891 1 87.44 101 THR A O 1
ATOM 783 N N . GLY A 1 102 ? -9.992 -14.648 12.477 1 74.38 102 GLY A N 1
ATOM 784 C CA . GLY A 1 102 ? -9.406 -15.977 12.375 1 74.38 102 GLY A CA 1
ATOM 785 C C . GLY A 1 102 ? -8.469 -16.297 13.523 1 74.38 102 GLY A C 1
ATOM 786 O O . GLY A 1 102 ? -8.266 -15.477 14.422 1 74.38 102 GLY A O 1
ATOM 787 N N . ALA A 1 103 ? -7.953 -17.484 13.43 1 66 103 ALA A N 1
ATOM 788 C CA . ALA A 1 103 ? -7.035 -17.938 14.477 1 66 103 ALA A CA 1
ATOM 789 C C . ALA A 1 103 ? -5.695 -17.219 14.383 1 66 103 ALA A C 1
ATOM 791 O O . ALA A 1 103 ? -5.148 -16.781 15.398 1 66 103 ALA A O 1
ATOM 792 N N . SER A 1 104 ? -5.254 -17.031 13.141 1 72.5 104 SER A N 1
ATOM 793 C CA . SER A 1 104 ? -3.93 -16.453 12.961 1 72.5 104 SER A CA 1
ATOM 794 C C . SER A 1 104 ? -4.023 -15 12.492 1 72.5 104 SER A C 1
ATOM 796 O O . SER A 1 104 ? -3.154 -14.188 12.805 1 72.5 104 SER A O 1
ATOM 798 N N . PHE A 1 105 ? -5.156 -14.805 11.719 1 82 105 PHE A N 1
ATOM 799 C CA . PHE A 1 105 ? -5.285 -13.477 11.133 1 82 105 PHE A CA 1
ATOM 800 C C . PHE A 1 105 ? -6.691 -12.922 11.344 1 82 105 PHE A C 1
ATOM 802 O O . PHE A 1 105 ? -7.672 -13.664 11.266 1 82 105 PHE A O 1
ATOM 809 N N . SER A 1 106 ? -6.773 -11.734 11.656 1 89.19 106 SER A N 1
ATOM 810 C CA . SER A 1 106 ? -8.031 -10.992 11.711 1 89.19 106 SER A CA 1
ATOM 811 C C . SER A 1 106 ? -7.969 -9.75 10.828 1 89.19 106 SER A C 1
ATOM 813 O O . SER A 1 106 ? -6.945 -9.07 10.773 1 89.19 106 SER A O 1
ATOM 815 N N . VAL A 1 107 ? -9.055 -9.578 10.102 1 91.88 107 VAL A N 1
ATOM 816 C CA . VAL A 1 107 ? -9.133 -8.422 9.219 1 91.88 107 VAL A CA 1
ATOM 817 C C . VAL A 1 107 ? -10.328 -7.555 9.609 1 91.88 107 VAL A C 1
ATOM 819 O O . VAL A 1 107 ? -11.422 -8.062 9.844 1 91.88 107 VAL A O 1
ATOM 822 N N . ARG A 1 108 ? -10.039 -6.254 9.727 1 96.31 108 ARG A N 1
ATOM 823 C CA . ARG A 1 108 ? -11.07 -5.281 10.062 1 96.31 108 ARG A CA 1
ATOM 824 C C . ARG A 1 108 ? -11.164 -4.195 8.992 1 96.31 108 ARG A C 1
ATOM 826 O O . ARG A 1 108 ? -10.148 -3.789 8.422 1 96.31 108 ARG A O 1
ATOM 833 N N . SER A 1 109 ? -12.422 -3.854 8.711 1 95.81 109 SER A N 1
ATOM 834 C CA . SER A 1 109 ? -12.695 -2.672 7.902 1 95.81 109 SER A CA 1
ATOM 835 C C . SER A 1 109 ? -13.227 -1.522 8.758 1 95.81 109 SER A C 1
ATOM 837 O O . SER A 1 109 ? -14.133 -1.71 9.562 1 95.81 109 SER A O 1
ATOM 839 N N . VAL A 1 110 ? -12.594 -0.365 8.609 1 97.62 110 VAL A N 1
ATOM 840 C CA . VAL A 1 110 ? -13.023 0.802 9.375 1 97.62 110 VAL A CA 1
ATOM 841 C C . VAL A 1 110 ? -13.492 1.902 8.43 1 97.62 110 VAL A C 1
ATOM 843 O O . VAL A 1 110 ? -12.812 2.213 7.445 1 97.62 110 VAL A O 1
ATOM 846 N N . LYS A 1 111 ? -14.609 2.479 8.734 1 96.62 111 LYS A N 1
ATOM 847 C CA . LYS A 1 111 ? -15.125 3.658 8.047 1 96.62 111 LYS A CA 1
ATOM 848 C C . LYS A 1 111 ? -15.242 4.844 9 1 96.62 111 LYS A C 1
ATOM 850 O O . LYS A 1 111 ? -15.844 4.727 10.07 1 96.62 111 LYS A O 1
ATOM 855 N N . ALA A 1 112 ? -14.586 5.883 8.664 1 96.75 112 ALA A N 1
ATOM 856 C CA . ALA A 1 112 ? -14.789 7.137 9.383 1 96.75 112 ALA A CA 1
ATOM 857 C C . ALA A 1 112 ? -15.875 7.98 8.719 1 96.75 112 ALA A C 1
ATOM 859 O O . ALA A 1 112 ? -15.805 8.266 7.523 1 96.75 112 ALA A O 1
ATOM 860 N N . VAL A 1 113 ? -16.844 8.406 9.523 1 96.25 113 VAL A N 1
ATOM 861 C CA . VAL A 1 113 ? -18.047 9.008 8.953 1 96.25 113 VAL A CA 1
ATOM 862 C C . VAL A 1 113 ? -18.297 10.359 9.609 1 96.25 113 VAL A C 1
ATOM 864 O O . VAL A 1 113 ? -18.188 10.5 10.828 1 96.25 113 VAL A O 1
ATOM 867 N N . GLN A 1 114 ? -18.547 11.336 8.844 1 92.56 114 GLN A N 1
ATOM 868 C CA . GLN A 1 114 ? -19.094 12.633 9.242 1 92.56 114 GLN A CA 1
ATOM 869 C C . GLN A 1 114 ? -20.281 13.016 8.359 1 92.56 114 GLN A C 1
ATOM 871 O O . GLN A 1 114 ? -20.297 12.695 7.168 1 92.56 114 GLN A O 1
ATOM 876 N N . HIS A 1 115 ? -21.359 13.602 8.891 1 91.12 115 HIS A N 1
ATOM 877 C CA . HIS A 1 115 ? -22.562 14.039 8.18 1 91.12 115 HIS A CA 1
ATOM 878 C C . HIS A 1 115 ? -23.156 12.898 7.352 1 91.12 115 HIS A C 1
ATOM 880 O O . HIS A 1 115 ? -23.562 13.102 6.207 1 91.12 115 HIS A O 1
ATOM 886 N N . GLY A 1 116 ? -22.953 11.719 7.832 1 92.88 116 GLY A N 1
ATOM 887 C CA . GLY A 1 116 ? -23.562 10.555 7.211 1 92.88 116 GLY A CA 1
ATOM 888 C C . GLY A 1 116 ? -22.781 10.031 6.023 1 92.88 116 GLY A C 1
ATOM 889 O O . GLY A 1 116 ? -23.219 9.102 5.348 1 92.88 116 GLY A O 1
ATOM 890 N N . LYS A 1 117 ? -21.578 10.641 5.762 1 91.12 117 LYS A N 1
ATOM 891 C CA . LYS A 1 117 ? -20.766 10.242 4.617 1 91.12 117 LYS A CA 1
ATOM 892 C C . LYS A 1 117 ? -19.375 9.797 5.059 1 91.12 117 LYS A C 1
ATOM 894 O O . LYS A 1 117 ? -18.812 10.359 5.996 1 91.12 117 LYS A O 1
ATOM 899 N N . ALA A 1 118 ? -18.875 8.852 4.332 1 92.94 118 ALA A N 1
ATOM 900 C CA . ALA A 1 118 ? -17.516 8.391 4.621 1 92.94 118 ALA A CA 1
ATOM 901 C C . ALA A 1 118 ? -16.484 9.438 4.211 1 92.94 118 ALA A C 1
ATOM 903 O O . ALA A 1 118 ? -16.484 9.906 3.068 1 92.94 118 ALA A O 1
ATOM 904 N N . ILE A 1 119 ? -15.609 9.773 5.117 1 91.69 119 ILE A N 1
ATOM 905 C CA . ILE A 1 119 ? -14.523 10.688 4.785 1 91.69 119 ILE A CA 1
ATOM 906 C C . ILE A 1 119 ? -13.219 9.906 4.648 1 91.69 119 ILE A C 1
ATOM 908 O O . ILE A 1 119 ? -12.242 10.414 4.098 1 91.69 119 ILE A O 1
ATOM 912 N N . PHE A 1 120 ? -13.25 8.758 5.133 1 94.31 120 PHE A N 1
ATOM 913 C CA . PHE A 1 120 ? -12.062 7.918 5.215 1 94.31 120 PHE A CA 1
ATOM 914 C C . PHE A 1 120 ? -12.445 6.445 5.312 1 94.31 120 PHE A C 1
ATOM 916 O O . PHE A 1 120 ? -13.398 6.09 6 1 94.31 120 PHE A O 1
ATOM 923 N N . ILE A 1 121 ? -11.703 5.52 4.621 1 95.19 121 ILE A N 1
ATOM 924 C CA . ILE A 1 121 ? -11.867 4.078 4.742 1 95.19 121 ILE A CA 1
ATOM 925 C C . ILE A 1 121 ? -10.508 3.412 4.934 1 95.19 121 ILE A C 1
ATOM 927 O O . ILE A 1 121 ? -9.508 3.873 4.387 1 95.19 121 ILE A O 1
ATOM 931 N N . CYS A 1 122 ? -10.578 2.33 5.688 1 96.75 122 CYS A N 1
ATOM 932 C CA . CYS A 1 122 ? -9.336 1.67 6.059 1 96.75 122 CYS A CA 1
ATOM 933 C C . CYS A 1 122 ? -9.547 0.177 6.27 1 96.75 122 CYS A C 1
ATOM 935 O O . CYS A 1 122 ? -10.586 -0.236 6.801 1 96.75 122 CYS A O 1
ATOM 937 N N . GLN A 1 123 ? -8.625 -0.561 5.793 1 96 123 GLN A N 1
ATOM 938 C CA . GLN A 1 123 ? -8.539 -1.981 6.113 1 96 123 GLN A CA 1
ATOM 939 C C . GLN A 1 123 ? -7.297 -2.283 6.941 1 96 123 GLN A C 1
ATOM 941 O O . GLN A 1 123 ? -6.223 -1.733 6.684 1 96 123 GLN A O 1
ATOM 946 N N . VAL A 1 124 ? -7.516 -3.135 7.941 1 96.75 124 VAL A N 1
ATOM 947 C CA . VAL A 1 124 ? -6.422 -3.445 8.852 1 96.75 124 VAL A CA 1
ATOM 948 C C . VAL A 1 124 ? -6.32 -4.957 9.047 1 96.75 124 VAL A C 1
ATOM 950 O O . VAL A 1 124 ? -7.336 -5.641 9.203 1 96.75 124 VAL A O 1
ATOM 953 N N . SER A 1 125 ? -5.094 -5.426 9.078 1 94.56 125 SER A N 1
ATOM 954 C CA . SER A 1 125 ? -4.836 -6.836 9.336 1 94.56 125 SER A CA 1
ATOM 955 C C . SER A 1 125 ? -4.051 -7.035 10.625 1 94.56 125 SER A C 1
ATOM 957 O O . SER A 1 125 ? -3.117 -6.281 10.914 1 94.56 125 SER A O 1
ATOM 959 N N . PHE A 1 126 ? -4.488 -7.984 11.406 1 92.75 126 PHE A N 1
ATOM 960 C CA . PHE A 1 126 ? -3.844 -8.383 12.656 1 92.75 126 PHE A CA 1
ATOM 961 C C . PHE A 1 126 ? -3.367 -9.828 12.578 1 92.75 126 PHE A C 1
ATOM 963 O O . PHE A 1 126 ? -3.984 -10.656 11.906 1 92.75 126 PHE A O 1
ATOM 970 N N . GLN A 1 127 ? -2.309 -10.047 13.273 1 87.25 127 GLN A N 1
ATOM 971 C CA . GLN A 1 127 ? -1.738 -11.391 13.234 1 87.25 127 GLN A CA 1
ATOM 972 C C . GLN A 1 127 ? -1.256 -11.82 14.617 1 87.25 127 GLN A C 1
ATOM 974 O O . GLN A 1 127 ? -0.708 -11.016 15.367 1 87.25 127 GLN A O 1
ATOM 979 N N . GLN A 1 128 ? -1.452 -13.047 14.844 1 80 128 GLN A N 1
ATOM 980 C CA . GLN A 1 128 ? -0.849 -13.633 16.031 1 80 128 GLN A CA 1
ATOM 981 C C . GLN A 1 128 ? 0.671 -13.68 15.914 1 80 128 GLN A C 1
ATOM 983 O O . GLN A 1 128 ? 1.207 -13.984 14.852 1 80 128 GLN A O 1
ATOM 988 N N . ALA A 1 129 ? 1.273 -13.281 17 1 73.62 129 ALA A N 1
ATOM 989 C CA . ALA A 1 129 ? 2.734 -13.32 17 1 73.62 129 ALA A CA 1
ATOM 990 C C . ALA A 1 129 ? 3.238 -14.742 16.75 1 73.62 129 ALA A C 1
ATOM 992 O O . ALA A 1 129 ? 2.77 -15.695 17.375 1 73.62 129 ALA A O 1
ATOM 993 N N . GLN A 1 130 ? 3.994 -14.852 15.664 1 67.44 130 GLN A N 1
ATOM 994 C CA . GLN A 1 130 ? 4.598 -16.141 15.359 1 67.44 130 GLN A CA 1
ATOM 995 C C . GLN A 1 130 ? 6.105 -16.016 15.164 1 67.44 130 GLN A C 1
ATOM 997 O O . GLN A 1 130 ? 6.578 -15.07 14.539 1 67.44 130 GLN A O 1
ATOM 1002 N N . PRO A 1 131 ? 6.785 -16.938 15.812 1 63.69 131 PRO A N 1
ATOM 1003 C CA . PRO A 1 131 ? 8.234 -16.875 15.625 1 63.69 131 PRO A CA 1
ATOM 1004 C C . PRO A 1 131 ? 8.648 -17.141 14.18 1 63.69 131 PRO A C 1
ATOM 1006 O O . PRO A 1 131 ? 8 -17.938 13.484 1 63.69 131 PRO A O 1
ATOM 1009 N N . SER A 1 132 ? 9.617 -16.375 13.758 1 65.56 132 SER A N 1
ATOM 1010 C CA . SER A 1 132 ? 10.125 -16.578 12.406 1 65.56 132 SER A CA 1
ATOM 1011 C C . SER A 1 132 ? 11.531 -17.172 12.43 1 65.56 132 SER A C 1
ATOM 1013 O O . SER A 1 132 ? 12.438 -16.641 13.07 1 65.56 132 SER A O 1
ATOM 1015 N N . PRO A 1 133 ? 11.664 -18.359 11.781 1 61.78 133 PRO A N 1
ATOM 1016 C CA . PRO A 1 133 ? 13.008 -18.953 11.773 1 61.78 133 PRO A CA 1
ATOM 1017 C C . PRO A 1 133 ? 14 -18.156 10.93 1 61.78 133 PRO A C 1
ATOM 1019 O O . PRO A 1 133 ? 15.211 -18.266 11.133 1 61.78 133 PRO A O 1
ATOM 1022 N N . MET A 1 134 ? 13.422 -17.469 9.992 1 66.5 134 MET A N 1
ATOM 1023 C CA . MET A 1 134 ? 14.305 -16.688 9.125 1 66.5 134 MET A CA 1
ATOM 1024 C C . MET A 1 134 ? 13.797 -15.258 8.977 1 66.5 134 MET A C 1
ATOM 1026 O O . MET A 1 134 ? 12.594 -15.023 8.891 1 66.5 134 MET A O 1
ATOM 1030 N N . GLN A 1 135 ? 14.844 -14.43 9.125 1 72.44 135 GLN A N 1
ATOM 1031 C CA . GLN A 1 135 ? 14.531 -13.016 8.977 1 72.44 135 GLN A CA 1
ATOM 1032 C C . GLN A 1 135 ? 15.656 -12.273 8.258 1 72.44 135 GLN A C 1
ATOM 1034 O O . GLN A 1 135 ? 16.812 -12.695 8.312 1 72.44 135 GLN A O 1
ATOM 1039 N N . HIS A 1 136 ? 15.266 -11.484 7.426 1 77.38 136 HIS A N 1
ATOM 1040 C CA . HIS A 1 136 ? 16.266 -10.547 6.914 1 77.38 136 HIS A CA 1
ATOM 1041 C C . HIS A 1 136 ? 15.727 -9.117 6.934 1 77.38 136 HIS A C 1
ATOM 1043 O O . HIS A 1 136 ? 14.516 -8.898 7 1 77.38 136 HIS A O 1
ATOM 1049 N N . GLN A 1 137 ? 16.641 -8.156 7.098 1 80.19 137 GLN A N 1
ATOM 1050 C CA . GLN A 1 137 ? 16.312 -6.73 7.082 1 80.19 137 GLN A CA 1
ATOM 1051 C C . GLN A 1 137 ? 17.438 -5.918 6.457 1 80.19 137 GLN A C 1
ATOM 1053 O O . GLN A 1 137 ? 18.625 -6.207 6.676 1 80.19 137 GLN A O 1
ATOM 1058 N N . PHE A 1 138 ? 17.109 -4.988 5.637 1 83.56 138 PHE A N 1
ATOM 1059 C CA . PHE A 1 138 ? 18.094 -4.043 5.133 1 83.56 138 PHE A CA 1
ATOM 1060 C C . PHE A 1 138 ? 18.766 -3.301 6.277 1 83.56 138 PHE A C 1
ATOM 1062 O O . PHE A 1 138 ? 18.156 -3.082 7.328 1 83.56 138 PHE A O 1
ATOM 1069 N N . SER A 1 139 ? 19.938 -3.025 5.977 1 84.81 139 SER A N 1
ATOM 1070 C CA . SER A 1 139 ? 20.656 -2.248 6.969 1 84.81 139 SER A CA 1
ATOM 1071 C C . SER A 1 139 ? 20.141 -0.82 7.051 1 84.81 139 SER A C 1
ATOM 1073 O O . SER A 1 139 ? 19.797 -0.215 6.031 1 84.81 139 SER A O 1
ATOM 1075 N N . MET A 1 140 ? 20.031 -0.427 8.297 1 89.38 140 MET A N 1
ATOM 1076 C CA . MET A 1 140 ? 19.656 0.968 8.508 1 89.38 140 MET A CA 1
ATOM 1077 C C . MET A 1 140 ? 20.719 1.907 7.949 1 89.38 140 MET A C 1
ATOM 1079 O O . MET A 1 140 ? 21.906 1.614 8.023 1 89.38 140 MET A O 1
ATOM 1083 N N . PRO A 1 141 ? 20.344 2.996 7.41 1 90.81 141 PRO A N 1
ATOM 1084 C CA . PRO A 1 141 ? 21.328 3.971 6.945 1 90.81 141 PRO A CA 1
ATOM 1085 C C . PRO A 1 141 ? 22.219 4.492 8.07 1 90.81 141 PRO A C 1
ATOM 1087 O O . PRO A 1 141 ? 21.812 4.523 9.227 1 90.81 141 PRO A O 1
ATOM 1090 N N . THR A 1 142 ? 23.406 4.789 7.637 1 91.81 142 THR A N 1
ATOM 1091 C CA . THR A 1 142 ? 24.328 5.379 8.602 1 91.81 142 THR A CA 1
ATOM 1092 C C . THR A 1 142 ? 24.047 6.867 8.773 1 91.81 142 THR A C 1
ATOM 1094 O O . THR A 1 142 ? 24.266 7.66 7.859 1 91.81 142 THR A O 1
ATOM 1097 N N . VAL A 1 143 ? 23.547 7.223 9.992 1 94.31 143 VAL A N 1
ATOM 1098 C CA . VAL A 1 143 ? 23.219 8.609 10.312 1 94.31 143 VAL A CA 1
ATOM 1099 C C . VAL A 1 143 ? 23.641 8.922 11.75 1 94.31 143 VAL A C 1
ATOM 1101 O O . VAL A 1 143 ? 23.766 8.016 12.578 1 94.31 143 VAL A O 1
ATOM 1104 N N . PRO A 1 144 ? 23.938 10.227 12.023 1 94 144 PRO A N 1
ATOM 1105 C CA . PRO A 1 144 ? 24.203 10.578 13.414 1 94 144 PRO A CA 1
ATOM 1106 C C . PRO A 1 144 ? 23.062 10.227 14.352 1 94 144 PRO A C 1
ATOM 1108 O O . PRO A 1 144 ? 21.891 10.344 13.969 1 94 144 PRO A O 1
ATOM 1111 N N . PRO A 1 145 ? 23.422 9.75 15.539 1 95.25 145 PRO A N 1
ATOM 1112 C CA . PRO A 1 145 ? 22.359 9.477 16.5 1 95.25 145 PRO A CA 1
ATOM 1113 C C . PRO A 1 145 ? 21.594 10.742 16.922 1 95.25 145 PRO A C 1
ATOM 1115 O O . PRO A 1 145 ? 22.109 11.852 16.781 1 95.25 145 PRO A O 1
ATOM 1118 N N . PRO A 1 146 ? 20.391 10.562 17.344 1 95.12 146 PRO A N 1
ATOM 1119 C CA . PRO A 1 146 ? 19.562 11.734 17.656 1 95.12 146 PRO A CA 1
ATOM 1120 C C . PRO A 1 146 ? 20.172 12.609 18.75 1 95.12 146 PRO A C 1
ATOM 1122 O O . PRO A 1 146 ? 19.938 13.82 18.766 1 95.12 146 PRO A O 1
ATOM 1125 N N . GLU A 1 147 ? 20.969 12.023 19.594 1 93.88 147 GLU A N 1
ATOM 1126 C CA . GLU A 1 147 ? 21.578 12.781 20.688 1 93.88 147 GLU A CA 1
ATOM 1127 C C . GLU A 1 147 ? 22.547 13.836 20.156 1 93.88 147 GLU A C 1
ATOM 1129 O O . GLU A 1 147 ? 22.844 14.812 20.844 1 93.88 147 GLU A O 1
ATOM 1134 N N . GLU A 1 148 ? 22.953 13.672 18.969 1 93 148 GLU A N 1
ATOM 1135 C CA . GLU A 1 148 ? 23.938 14.578 18.375 1 93 148 GLU A CA 1
ATOM 1136 C C . GLU A 1 148 ? 23.25 15.594 17.469 1 93 148 GLU A C 1
ATOM 1138 O O . GLU A 1 148 ? 23.922 16.422 16.844 1 93 148 GLU A O 1
ATOM 1143 N N . LEU A 1 149 ? 22.016 15.547 17.406 1 92.19 149 LEU A N 1
ATOM 1144 C CA . LEU A 1 149 ? 21.297 16.406 16.484 1 92.19 149 LEU A CA 1
ATOM 1145 C C . LEU A 1 149 ? 20.438 17.422 17.234 1 92.19 149 LEU A C 1
ATOM 1147 O O . LEU A 1 149 ? 20.031 17.188 18.359 1 92.19 149 LEU A O 1
ATOM 1151 N N . LEU A 1 150 ? 20.234 18.562 16.516 1 83.31 150 LEU A N 1
ATOM 1152 C CA . LEU A 1 150 ? 19.359 19.594 17.078 1 83.31 150 LEU A CA 1
ATOM 1153 C C . LEU A 1 150 ? 17.906 19.312 16.719 1 83.31 150 LEU A C 1
ATOM 1155 O O . LEU A 1 150 ? 17.609 18.734 15.664 1 83.31 150 LEU A O 1
ATOM 1159 N N . ASP A 1 151 ? 17.062 19.672 17.625 1 79.25 151 ASP A N 1
ATOM 1160 C CA . ASP A 1 151 ? 15.648 19.531 17.328 1 79.25 151 ASP A CA 1
ATOM 1161 C C . ASP A 1 151 ? 15.18 20.625 16.359 1 79.25 151 ASP A C 1
ATOM 1163 O O . ASP A 1 151 ? 15.859 21.625 16.188 1 79.25 151 ASP A O 1
ATOM 1167 N N . SER A 1 152 ? 14.156 20.312 15.766 1 74 152 SER A N 1
ATOM 1168 C CA . SER A 1 152 ? 13.617 21.203 14.758 1 74 152 SER A CA 1
ATOM 1169 C C . SER A 1 152 ? 13.383 22.609 15.328 1 74 152 SER A C 1
ATOM 1171 O O . SER A 1 152 ? 13.625 23.609 14.648 1 74 152 SER A O 1
ATOM 1173 N N . GLU A 1 153 ? 12.961 22.656 16.547 1 65.38 153 GLU A N 1
ATOM 1174 C CA . GLU A 1 153 ? 12.695 23.953 17.188 1 65.38 153 GLU A CA 1
ATOM 1175 C C . GLU A 1 153 ? 13.984 24.766 17.344 1 65.38 153 GLU A C 1
ATOM 1177 O O . GLU A 1 153 ? 14.016 25.953 17.047 1 65.38 153 GLU A O 1
ATOM 1182 N N . THR A 1 154 ? 14.938 24.078 17.797 1 70.12 154 THR A N 1
ATOM 1183 C CA . THR A 1 154 ? 16.234 24.719 17.984 1 70.12 154 THR A CA 1
ATOM 1184 C C . THR A 1 154 ? 16.812 25.156 16.641 1 70.12 154 THR A C 1
ATOM 1186 O O . THR A 1 154 ? 17.391 26.25 16.531 1 70.12 154 THR A O 1
ATOM 1189 N N . LEU A 1 155 ? 16.641 24.391 15.688 1 68.44 155 LEU A N 1
ATOM 1190 C CA . LEU A 1 155 ? 17.156 24.703 14.359 1 68.44 155 LEU A CA 1
ATOM 1191 C C . LEU A 1 155 ? 16.453 25.938 13.781 1 68.44 155 LEU A C 1
ATOM 1193 O O . LEU A 1 155 ? 17.109 26.812 13.195 1 68.44 155 LEU A O 1
ATOM 1197 N N . ILE A 1 156 ? 15.242 25.906 13.984 1 64.12 156 ILE A N 1
ATOM 1198 C CA . ILE A 1 156 ? 14.469 27.047 13.508 1 64.12 156 ILE A CA 1
ATOM 1199 C C . ILE A 1 156 ? 14.914 28.312 14.234 1 64.12 156 ILE A C 1
ATOM 1201 O O . ILE A 1 156 ? 15.094 29.359 13.617 1 64.12 156 ILE A O 1
ATOM 1205 N N . ASP A 1 157 ? 15.133 28.172 15.5 1 63.16 157 ASP A N 1
ATOM 1206 C CA . ASP A 1 157 ? 15.594 29.297 16.312 1 63.16 157 ASP A CA 1
ATOM 1207 C C . ASP A 1 157 ? 16.969 29.781 15.836 1 63.16 157 ASP A C 1
ATOM 1209 O O . ASP A 1 157 ? 17.219 30.984 15.766 1 63.16 157 ASP A O 1
ATOM 1213 N N . GLN A 1 158 ? 17.812 28.844 15.586 1 64.94 158 GLN A N 1
ATOM 1214 C CA . GLN A 1 158 ? 19.141 29.188 15.102 1 64.94 158 GLN A CA 1
ATOM 1215 C C . GLN A 1 158 ? 19.062 29.906 13.75 1 64.94 158 GLN A C 1
ATOM 1217 O O . GLN A 1 158 ? 19.781 30.875 13.508 1 64.94 158 GLN A O 1
ATOM 1222 N N . TYR A 1 159 ? 18.234 29.344 12.977 1 58.56 159 TYR A N 1
ATOM 1223 C CA . TYR A 1 159 ? 18.062 29.953 11.664 1 58.56 159 TYR A CA 1
ATOM 1224 C C . TYR A 1 159 ? 17.484 31.359 11.797 1 58.56 159 TYR A C 1
ATOM 1226 O O . TYR A 1 159 ? 17.891 32.281 11.078 1 58.56 159 TYR A O 1
ATOM 1234 N N . LEU A 1 160 ? 16.594 31.453 12.75 1 58.25 160 LEU A N 1
ATOM 1235 C CA . LEU A 1 160 ? 15.977 32.75 12.977 1 58.25 160 LEU A CA 1
ATOM 1236 C C . LEU A 1 160 ? 16.969 33.75 13.57 1 58.25 160 LEU A C 1
ATOM 1238 O O . LEU A 1 160 ? 16.812 34.938 13.414 1 58.25 160 LEU A O 1
ATOM 1242 N N . ARG A 1 161 ? 17.922 33.219 14.234 1 58.72 161 ARG A N 1
ATOM 1243 C CA . ARG A 1 161 ? 18.922 34.094 14.852 1 58.72 161 ARG A CA 1
ATOM 1244 C C . ARG A 1 161 ? 20.031 34.438 13.867 1 58.72 161 ARG A C 1
ATOM 1246 O O . ARG A 1 161 ? 20.844 35.344 14.125 1 58.72 161 ARG A O 1
ATOM 1253 N N . ASP A 1 162 ? 20.172 33.562 12.945 1 54.22 162 ASP A N 1
ATOM 1254 C CA . ASP A 1 162 ? 21.172 33.875 11.938 1 54.22 162 ASP A CA 1
ATOM 1255 C C . ASP A 1 162 ? 20.891 35.219 11.273 1 54.22 162 ASP A C 1
ATOM 1257 O O . ASP A 1 162 ? 19.828 35.406 10.672 1 54.22 162 ASP A O 1
ATOM 1261 N N . PRO A 1 163 ? 21.688 36.156 11.672 1 54.34 163 PRO A N 1
ATOM 1262 C CA . PRO A 1 163 ? 21.484 37.5 11.148 1 54.34 163 PRO A CA 1
ATOM 1263 C C . PRO A 1 163 ? 21.328 37.531 9.633 1 54.34 163 PRO A C 1
ATOM 1265 O O . PRO A 1 163 ? 20.688 38.438 9.094 1 54.34 163 PRO A O 1
ATOM 1268 N N . ASN A 1 164 ? 22.016 36.625 9.039 1 49.53 164 ASN A N 1
ATOM 1269 C CA . ASN A 1 164 ? 21.906 36.594 7.59 1 49.53 164 ASN A CA 1
ATOM 1270 C C . ASN A 1 164 ? 20.547 36.031 7.145 1 49.53 164 ASN A C 1
ATOM 1272 O O . ASN A 1 164 ? 20.156 36.188 5.984 1 49.53 164 ASN A O 1
ATOM 1276 N N . LEU A 1 165 ? 20.109 35.156 7.957 1 46.91 165 LEU A N 1
ATOM 1277 C CA . LEU A 1 165 ? 18.844 34.5 7.691 1 46.91 165 LEU A CA 1
ATOM 1278 C C . LEU A 1 165 ? 17.672 35.281 8.289 1 46.91 165 LEU A C 1
ATOM 1280 O O . LEU A 1 165 ? 16.516 34.938 8.062 1 46.91 165 LEU A O 1
ATOM 1284 N N . GLN A 1 166 ? 18.078 36.125 9.336 1 41.62 166 GLN A N 1
ATOM 1285 C CA . GLN A 1 166 ? 17.125 36.75 10.219 1 41.62 166 GLN A CA 1
ATOM 1286 C C . GLN A 1 166 ? 15.93 37.312 9.43 1 41.62 166 GLN A C 1
ATOM 1288 O O . GLN A 1 166 ? 14.789 37.219 9.883 1 41.62 166 GLN A O 1
ATOM 1293 N N . GLU A 1 167 ? 16.203 38.094 8.531 1 40.97 167 GLU A N 1
ATOM 1294 C CA . GLU A 1 167 ? 15.047 38.875 8.07 1 40.97 167 GLU A CA 1
ATOM 1295 C C . GLU A 1 167 ? 14.023 37.969 7.367 1 40.97 167 GLU A C 1
ATOM 1297 O O . GLU A 1 167 ? 12.82 38.094 7.586 1 40.97 167 GLU A O 1
ATOM 1302 N N . LYS A 1 168 ? 14.555 37.125 6.504 1 38.16 168 LYS A N 1
ATOM 1303 C CA . LYS A 1 168 ? 13.703 36.438 5.52 1 38.16 168 LYS A CA 1
ATOM 1304 C C . LYS A 1 168 ? 12.93 35.312 6.148 1 38.16 168 LYS A C 1
ATOM 1306 O O . LYS A 1 168 ? 11.766 35.062 5.809 1 38.16 168 LYS A O 1
ATOM 1311 N N . TYR A 1 169 ? 13.578 34.531 7.023 1 38.75 169 TYR A N 1
ATOM 1312 C CA . TYR A 1 169 ? 13.031 33.219 7.418 1 38.75 169 TYR A CA 1
ATOM 1313 C C . TYR A 1 169 ? 12.43 33.312 8.82 1 38.75 169 TYR A C 1
ATOM 1315 O O . TYR A 1 169 ? 11.836 32.344 9.289 1 38.75 169 TYR A O 1
ATOM 1323 N N . ARG A 1 170 ? 12.641 34.375 9.516 1 39.31 170 ARG A N 1
ATOM 1324 C CA . ARG A 1 170 ? 12.188 34.438 10.906 1 39.31 170 ARG A CA 1
ATOM 1325 C C . ARG A 1 170 ? 10.68 34.188 10.992 1 39.31 170 ARG A C 1
ATOM 1327 O O . ARG A 1 170 ? 10.195 33.594 11.953 1 39.31 170 ARG A O 1
ATOM 1334 N N . VAL A 1 171 ? 9.953 34.688 10.055 1 36.25 171 VAL A N 1
ATOM 1335 C CA . VAL A 1 171 ? 8.508 34.719 10.258 1 36.25 171 VAL A CA 1
ATOM 1336 C C . VAL A 1 171 ? 7.938 33.312 10.203 1 36.25 171 VAL A C 1
ATOM 1338 O O . VAL A 1 171 ? 7.051 32.969 10.984 1 36.25 171 VAL A O 1
ATOM 1341 N N . GLY A 1 172 ? 8.273 32.531 9.172 1 37.12 172 GLY A N 1
ATOM 1342 C CA . GLY A 1 172 ? 7.59 31.266 8.992 1 37.12 172 GLY A CA 1
ATOM 1343 C C . GLY A 1 172 ? 7.875 30.266 10.102 1 37.12 172 GLY A C 1
ATOM 1344 O O . GLY A 1 172 ? 7.043 29.406 10.398 1 37.12 172 GLY A O 1
ATOM 1345 N N . LEU A 1 173 ? 9.047 30.391 10.727 1 38.94 173 LEU A N 1
ATOM 1346 C CA . LEU A 1 173 ? 9.461 29.406 11.727 1 38.94 173 LEU A CA 1
ATOM 1347 C C . LEU A 1 173 ? 8.758 29.672 13.055 1 38.94 173 LEU A C 1
ATOM 1349 O O . LEU A 1 173 ? 8.609 28.766 13.875 1 38.94 173 LEU A O 1
ATOM 1353 N N . ASN A 1 174 ? 8.344 30.859 13.289 1 35.62 174 ASN A N 1
ATOM 1354 C CA . ASN A 1 174 ? 7.797 31.156 14.609 1 35.62 174 ASN A CA 1
ATOM 1355 C C . ASN A 1 174 ? 6.387 30.594 14.773 1 35.62 174 ASN A C 1
ATOM 1357 O O . ASN A 1 174 ? 5.875 30.484 15.883 1 35.62 174 ASN A O 1
ATOM 1361 N N . ARG A 1 175 ? 5.688 30.469 13.727 1 36.5 175 ARG A N 1
ATOM 1362 C CA . ARG A 1 175 ? 4.266 30.203 13.93 1 36.5 175 ARG A CA 1
ATOM 1363 C C . ARG A 1 175 ? 4.012 28.734 14.211 1 36.5 175 ARG A C 1
ATOM 1365 O O . ARG A 1 175 ? 2.861 28.312 14.359 1 36.5 175 ARG A O 1
ATOM 1372 N N . ILE A 1 176 ? 4.785 27.859 13.906 1 38.47 176 ILE A N 1
ATOM 1373 C CA . ILE A 1 176 ? 4.402 26.531 14.367 1 38.47 176 ILE A CA 1
ATOM 1374 C C . ILE A 1 176 ? 4.422 26.5 15.898 1 38.47 176 ILE A C 1
ATOM 1376 O O . ILE A 1 176 ? 5.488 26.562 16.516 1 38.47 176 ILE A O 1
ATOM 1380 N N . PRO A 1 177 ? 3.574 27.266 16.516 1 37.25 177 PRO A N 1
ATOM 1381 C CA . PRO A 1 177 ? 3.762 26.922 17.922 1 37.25 177 PRO A CA 1
ATOM 1382 C C . PRO A 1 177 ? 4.188 25.484 18.141 1 37.25 177 PRO A C 1
ATOM 1384 O O . PRO A 1 177 ? 3.449 24.547 17.781 1 37.25 177 PRO A O 1
ATOM 1387 N N . ALA A 1 178 ? 5.434 25.234 17.922 1 41.66 178 ALA A N 1
ATOM 1388 C CA . ALA A 1 178 ? 6.137 24.031 18.344 1 41.66 178 ALA A CA 1
ATOM 1389 C C . ALA A 1 178 ? 5.461 23.391 19.547 1 41.66 178 ALA A C 1
ATOM 1391 O O . ALA A 1 178 ? 5.504 22.172 19.719 1 41.66 178 ALA A O 1
ATOM 1392 N N . ARG A 1 179 ? 4.922 24.328 20.328 1 43.5 179 ARG A N 1
ATOM 1393 C CA . ARG A 1 179 ? 4.645 23.859 21.688 1 43.5 179 ARG A CA 1
ATOM 1394 C C . ARG A 1 179 ? 3.553 22.797 21.688 1 43.5 179 ARG A C 1
ATOM 1396 O O . ARG A 1 179 ? 3.471 21.984 22.609 1 43.5 179 ARG A O 1
ATOM 1403 N N . GLU A 1 180 ? 2.789 22.719 20.469 1 57.91 180 GLU A N 1
ATOM 1404 C CA . GLU A 1 180 ? 1.677 21.812 20.766 1 57.91 180 GLU A CA 1
ATOM 1405 C C . GLU A 1 180 ? 1.702 20.594 19.859 1 57.91 180 GLU A C 1
ATOM 1407 O O . GLU A 1 180 ? 0.741 19.812 19.828 1 57.91 180 GLU A O 1
ATOM 1412 N N . VAL A 1 181 ? 2.877 20.406 19.203 1 65.94 181 VAL A N 1
ATOM 1413 C CA . VAL A 1 181 ? 2.922 19.188 18.406 1 65.94 181 VAL A CA 1
ATOM 1414 C C . VAL A 1 181 ? 3.305 18 19.297 1 65.94 181 VAL A C 1
ATOM 1416 O O . VAL A 1 181 ? 4.348 18.016 19.953 1 65.94 181 VAL A O 1
ATOM 1419 N N 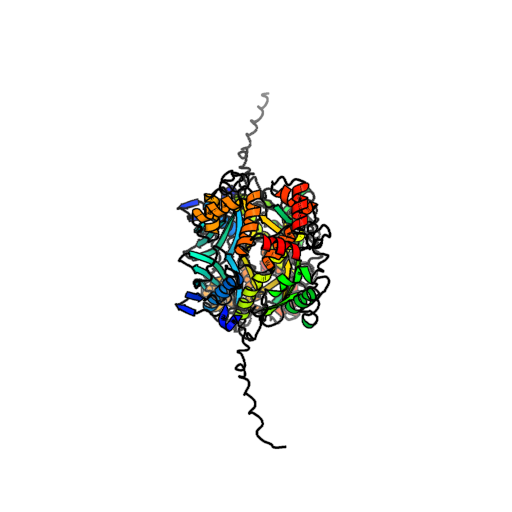. PRO A 1 182 ? 2.557 17.078 19.297 1 82.75 182 PRO A N 1
ATOM 1420 C CA . PRO A 1 182 ? 2.77 15.977 20.25 1 82.75 182 PRO A CA 1
ATOM 1421 C C . PRO A 1 182 ? 3.908 15.047 19.828 1 82.75 182 PRO A C 1
ATOM 1423 O O . PRO A 1 182 ? 3.982 13.914 20.297 1 82.75 182 PRO A O 1
ATOM 1426 N N . ILE A 1 183 ? 4.816 15.562 18.875 1 88.31 183 ILE A N 1
ATOM 1427 C CA . ILE A 1 183 ? 5.965 14.758 18.469 1 88.31 183 ILE A CA 1
ATOM 1428 C C . ILE A 1 183 ? 7.227 15.617 18.484 1 88.31 183 ILE A C 1
ATOM 1430 O O . ILE A 1 183 ? 7.148 16.844 18.406 1 88.31 183 ILE A O 1
ATOM 1434 N N . GLU A 1 184 ? 8.32 15.008 18.625 1 88.88 184 GLU A N 1
ATOM 1435 C CA . GLU A 1 184 ? 9.641 15.617 18.5 1 88.88 184 GLU A CA 1
ATOM 1436 C C . GLU A 1 184 ? 10.352 15.141 17.234 1 88.88 184 GLU A C 1
ATOM 1438 O O . GLU A 1 184 ? 10.359 13.945 16.938 1 88.88 184 GLU A O 1
ATOM 1443 N N . ILE A 1 185 ? 10.922 16.094 16.5 1 88.69 185 ILE A N 1
ATOM 1444 C CA . ILE A 1 185 ? 11.594 15.766 15.242 1 88.69 185 ILE A CA 1
ATOM 1445 C C . ILE A 1 185 ? 13.016 16.328 15.266 1 88.69 185 ILE A C 1
ATOM 1447 O O . ILE A 1 185 ? 13.227 17.484 15.664 1 88.69 185 ILE A O 1
ATOM 1451 N N . LYS A 1 186 ? 13.969 15.555 14.852 1 90.06 186 LYS A N 1
ATOM 1452 C CA . LYS A 1 186 ? 15.352 15.977 14.641 1 90.06 186 LYS A CA 1
ATOM 1453 C C . LYS A 1 186 ? 15.828 15.617 13.234 1 90.06 186 LYS A C 1
ATOM 1455 O O . LYS A 1 186 ? 16.141 14.461 12.953 1 90.06 186 LYS A O 1
ATOM 1460 N N . PRO A 1 187 ? 15.898 16.594 12.359 1 88.62 187 PRO A N 1
ATOM 1461 C CA . PRO A 1 187 ? 16.312 16.344 10.977 1 88.62 187 PRO A CA 1
ATOM 1462 C C . PRO A 1 187 ? 17.766 15.875 10.883 1 88.62 187 PRO A C 1
ATOM 1464 O O . PRO A 1 187 ? 18.625 16.359 11.633 1 88.62 187 PRO A O 1
ATOM 1467 N N . VAL A 1 188 ? 17.906 14.93 9.938 1 89.5 188 VAL A N 1
ATOM 1468 C CA . VAL A 1 188 ? 19.25 14.461 9.625 1 89.5 188 VAL A CA 1
ATOM 1469 C C . VAL A 1 188 ? 19.828 15.266 8.461 1 89.5 188 VAL A C 1
ATOM 1471 O O . VAL A 1 188 ? 19.234 15.32 7.383 1 89.5 188 VAL A O 1
ATOM 1474 N N . ASN A 1 189 ? 20.844 15.977 8.539 1 76.62 189 ASN A N 1
ATOM 1475 C CA . ASN A 1 189 ? 21.531 16.75 7.52 1 76.62 189 ASN A CA 1
ATOM 1476 C C . ASN A 1 189 ? 20.609 17.766 6.859 1 76.62 189 ASN A C 1
ATOM 1478 O O . ASN A 1 189 ? 20.359 17.703 5.656 1 76.62 189 ASN A O 1
ATOM 1482 N N . PRO A 1 190 ? 20.062 18.609 7.609 1 74.44 190 PRO A N 1
ATOM 1483 C CA . PRO A 1 190 ? 19.219 19.625 6.98 1 74.44 190 PRO A CA 1
ATOM 1484 C C . PRO A 1 190 ? 19.969 20.453 5.945 1 74.44 190 PRO A C 1
ATOM 1486 O O . PRO A 1 190 ? 21.125 20.828 6.16 1 74.44 190 PRO A O 1
ATOM 1489 N N . PRO A 1 191 ? 19.344 20.359 4.738 1 63.38 191 PRO A N 1
ATOM 1490 C CA . PRO A 1 191 ? 20.062 21.109 3.711 1 63.38 191 PRO A CA 1
ATOM 1491 C C . PRO A 1 191 ? 20.312 22.562 4.109 1 63.38 191 PRO A C 1
ATOM 1493 O O . PRO A 1 191 ? 19.469 23.188 4.762 1 63.38 191 PRO A O 1
ATOM 1496 N N . PRO A 1 192 ? 21.531 22.875 3.67 1 56.62 192 PRO A N 1
ATOM 1497 C CA . PRO A 1 192 ? 21.75 24.328 3.848 1 56.62 192 PRO A CA 1
ATOM 1498 C C . PRO A 1 192 ? 20.844 25.172 2.943 1 56.62 192 PRO A C 1
ATOM 1500 O O . PRO A 1 192 ? 20.406 24.688 1.895 1 56.62 192 PRO A O 1
ATOM 1503 N N . LEU A 1 193 ? 20.406 26.219 3.41 1 52.62 193 LEU A N 1
ATOM 1504 C CA . LEU A 1 193 ? 19.484 27.109 2.734 1 52.62 193 LEU A CA 1
ATOM 1505 C C . LEU A 1 193 ? 19.938 27.391 1.304 1 52.62 193 LEU A C 1
ATOM 1507 O O . LEU A 1 193 ? 19.109 27.531 0.404 1 52.62 193 LEU A O 1
ATOM 1511 N N . ASN A 1 194 ? 21.234 27.359 1.121 1 49.88 194 ASN A N 1
ATOM 1512 C CA . ASN A 1 194 ? 21.766 27.703 -0.19 1 49.88 194 ASN A CA 1
ATOM 1513 C C . ASN A 1 194 ? 21.641 26.531 -1.168 1 49.88 194 ASN A C 1
ATOM 1515 O O . ASN A 1 194 ? 21.812 26.719 -2.377 1 49.88 194 ASN A O 1
ATOM 1519 N N . GLN A 1 195 ? 21.375 25.406 -0.769 1 52.28 195 GLN A N 1
ATOM 1520 C CA . GLN A 1 195 ? 21.359 24.25 -1.646 1 52.28 195 GLN A CA 1
ATOM 1521 C C . GLN A 1 195 ? 19.938 23.75 -1.875 1 52.28 195 GLN A C 1
ATOM 1523 O O . GLN A 1 195 ? 19.719 22.594 -2.234 1 52.28 195 GLN A O 1
ATOM 1528 N N . LEU A 1 196 ? 19.062 24.609 -1.759 1 54.59 196 LEU A N 1
ATOM 1529 C CA . LEU A 1 196 ? 17.656 24.219 -1.898 1 54.59 196 LEU A CA 1
ATOM 1530 C C . LEU A 1 196 ? 17.312 23.953 -3.359 1 54.59 196 LEU A C 1
ATOM 1532 O O . LEU A 1 196 ? 16.281 23.359 -3.656 1 54.59 196 LEU A O 1
ATOM 1536 N N . GLN A 1 197 ? 18.203 24.266 -4.371 1 53.5 197 GLN A N 1
ATOM 1537 C CA . GLN A 1 197 ? 17.891 24.219 -5.793 1 53.5 197 GLN A CA 1
ATOM 1538 C C . GLN A 1 197 ? 17.766 22.781 -6.293 1 53.5 197 GLN A C 1
ATOM 1540 O O . GLN A 1 197 ? 17.062 22.516 -7.262 1 53.5 197 GLN A O 1
ATOM 1545 N N . SER A 1 198 ? 18.469 21.922 -5.797 1 62.72 198 SER A N 1
ATOM 1546 C CA . SER A 1 198 ? 18.344 20.578 -6.379 1 62.72 198 SER A CA 1
ATOM 1547 C C . SER A 1 198 ? 18.375 19.5 -5.301 1 62.72 198 SER A C 1
ATOM 1549 O O . SER A 1 198 ? 19.422 18.922 -5.031 1 62.72 198 SER A O 1
ATOM 1551 N N . MET A 1 199 ? 17.281 19.422 -4.734 1 76.44 199 MET A N 1
ATOM 1552 C CA . MET A 1 199 ? 17.266 18.406 -3.684 1 76.44 199 MET A CA 1
ATOM 1553 C C . MET A 1 199 ? 16.703 17.078 -4.207 1 76.44 199 MET A C 1
ATOM 1555 O O . MET A 1 199 ? 15.828 17.078 -5.078 1 76.44 199 MET A O 1
ATOM 1559 N N . GLU A 1 200 ? 17.359 16.016 -3.789 1 84 200 GLU A N 1
ATOM 1560 C CA . GLU A 1 200 ? 16.781 14.703 -4.035 1 84 200 GLU A CA 1
ATOM 1561 C C . GLU A 1 200 ? 15.484 14.516 -3.25 1 84 200 GLU A C 1
ATOM 1563 O O . GLU A 1 200 ? 15.32 15.094 -2.174 1 84 200 GLU A O 1
ATOM 1568 N N . PRO A 1 201 ? 14.617 13.906 -3.85 1 86.19 201 PRO A N 1
ATOM 1569 C CA . PRO A 1 201 ? 13.383 13.633 -3.107 1 86.19 201 PRO A CA 1
ATOM 1570 C C . PRO A 1 201 ? 13.578 12.594 -2 1 86.19 201 PRO A C 1
ATOM 1572 O O . PRO A 1 201 ? 12.898 11.57 -1.985 1 86.19 201 PRO A O 1
ATOM 1575 N N . LYS A 1 202 ? 14.578 12.922 -1.168 1 88.62 202 LYS A N 1
ATOM 1576 C CA . LYS A 1 202 ? 14.938 12.086 -0.029 1 88.62 202 LYS A CA 1
ATOM 1577 C C . LYS A 1 202 ? 15.188 12.922 1.219 1 88.62 202 LYS A C 1
ATOM 1579 O O . LYS A 1 202 ? 15.75 14.023 1.132 1 88.62 202 LYS A O 1
ATOM 1584 N N . GLN A 1 203 ? 14.727 12.43 2.332 1 86.69 203 GLN A N 1
ATOM 1585 C CA . GLN A 1 203 ? 15.031 13.062 3.613 1 86.69 203 GLN A CA 1
ATOM 1586 C C . GLN A 1 203 ? 14.961 12.047 4.754 1 86.69 203 GLN A C 1
ATOM 1588 O O . GLN A 1 203 ? 14.297 11.016 4.633 1 86.69 203 GLN A O 1
ATOM 1593 N N . MET A 1 204 ? 15.781 12.32 5.785 1 92.69 204 MET A N 1
ATOM 1594 C CA . MET A 1 204 ? 15.758 11.492 6.988 1 92.69 204 MET A CA 1
ATOM 1595 C C . MET A 1 204 ? 15.672 12.352 8.242 1 92.69 204 MET A C 1
ATOM 1597 O O . MET A 1 204 ? 16.25 13.445 8.289 1 92.69 204 MET A O 1
ATOM 1601 N N . PHE A 1 205 ? 14.93 11.867 9.195 1 90.69 205 PHE A N 1
ATOM 1602 C CA . PHE A 1 205 ? 14.891 12.523 10.5 1 90.69 205 PHE A CA 1
ATOM 1603 C C . PHE A 1 205 ? 14.562 11.531 11.602 1 90.69 205 PHE A C 1
ATOM 1605 O O . PHE A 1 205 ? 13.914 10.508 11.352 1 90.69 205 PHE A O 1
ATOM 1612 N N . TRP A 1 206 ? 15.023 11.781 12.719 1 94.81 206 TRP A N 1
ATOM 1613 C CA . TRP A 1 206 ? 14.594 11.062 13.914 1 94.81 206 TRP A CA 1
ATOM 1614 C C . TRP A 1 206 ? 13.281 11.625 14.445 1 94.81 206 TRP A C 1
ATOM 1616 O O . TRP A 1 206 ? 13.07 12.844 14.453 1 94.81 206 TRP A O 1
ATOM 1626 N N . VAL A 1 207 ? 12.414 10.758 14.938 1 94.25 207 VAL A N 1
ATOM 1627 C CA . VAL A 1 207 ? 11.109 11.211 15.422 1 94.25 207 VAL A CA 1
ATOM 1628 C C . VAL A 1 207 ? 10.656 10.336 16.578 1 94.25 207 VAL A C 1
ATOM 1630 O O . VAL A 1 207 ? 10.961 9.141 16.625 1 94.25 207 VAL A O 1
ATOM 1633 N N . ARG A 1 208 ? 10 10.914 17.547 1 94.75 208 ARG A N 1
ATOM 1634 C CA . ARG A 1 208 ? 9.328 10.188 18.625 1 94.75 208 ARG A CA 1
ATOM 1635 C C . ARG A 1 208 ? 8.141 10.977 19.172 1 94.75 208 ARG A C 1
ATOM 1637 O O . ARG A 1 208 ? 8.07 12.195 19 1 94.75 208 ARG A O 1
ATOM 1644 N N . ALA A 1 209 ? 7.211 10.289 19.75 1 93.38 209 ALA A N 1
ATOM 1645 C CA . ALA A 1 209 ? 6.105 10.938 20.453 1 93.38 209 ALA A CA 1
ATOM 1646 C C . ALA A 1 209 ? 6.586 11.602 21.75 1 93.38 209 ALA A C 1
ATOM 1648 O O . ALA A 1 209 ? 7.422 11.047 22.469 1 93.38 209 ALA A O 1
ATOM 1649 N N . ARG A 1 210 ? 5.984 12.781 22 1 90.06 210 ARG A N 1
ATOM 1650 C CA . ARG A 1 210 ? 6.223 13.398 23.297 1 90.06 210 ARG A CA 1
ATOM 1651 C C . ARG A 1 210 ? 5.453 12.68 24.391 1 90.06 210 ARG A C 1
ATOM 1653 O O . ARG A 1 210 ? 4.297 12.305 24.203 1 90.06 210 ARG A O 1
ATOM 1660 N N . GLY A 1 211 ? 6.133 12.438 25.531 1 90.19 211 GLY A N 1
ATOM 1661 C CA . GLY A 1 211 ? 5.469 11.797 26.656 1 90.19 211 GLY A CA 1
ATOM 1662 C C . GLY A 1 211 ? 5.613 10.289 26.641 1 90.19 211 GLY A C 1
ATOM 1663 O O . GLY A 1 211 ? 6.047 9.703 25.656 1 90.19 211 GLY A O 1
ATOM 1664 N N . TYR A 1 212 ? 5.191 9.648 27.734 1 91.31 212 TYR A N 1
ATOM 1665 C CA . TYR A 1 212 ? 5.336 8.219 27.953 1 91.31 212 TYR A CA 1
ATOM 1666 C C . TYR A 1 212 ? 4.094 7.461 27.5 1 91.31 212 TYR A C 1
ATOM 1668 O O . TYR A 1 212 ? 2.969 7.855 27.812 1 91.31 212 TYR A O 1
ATOM 1676 N N . ILE A 1 213 ? 4.309 6.434 26.688 1 90.75 213 ILE A N 1
ATOM 1677 C CA . ILE A 1 213 ? 3.203 5.605 26.219 1 90.75 213 ILE A CA 1
ATOM 1678 C C . ILE A 1 213 ? 3.156 4.305 27.016 1 90.75 213 ILE A C 1
ATOM 1680 O O . ILE A 1 213 ? 2.082 3.863 27.438 1 90.75 213 ILE A O 1
ATOM 1684 N N . GLY A 1 214 ? 4.258 3.689 27.328 1 83.44 214 GLY A N 1
ATOM 1685 C CA . GLY A 1 214 ? 4.344 2.449 28.078 1 83.44 214 GLY A CA 1
ATOM 1686 C C . GLY A 1 214 ? 4.801 1.271 27.25 1 83.44 214 GLY A C 1
ATOM 1687 O O . GLY A 1 214 ? 4.605 1.254 26.031 1 83.44 214 GLY A O 1
ATOM 1688 N N . GLU A 1 215 ? 5.34 0.229 27.875 1 77.06 215 GLU A N 1
ATOM 1689 C CA . GLU A 1 215 ? 6.016 -0.879 27.203 1 77.06 215 GLU A CA 1
ATOM 1690 C C . GLU A 1 215 ? 5.016 -1.936 26.75 1 77.06 215 GLU A C 1
ATOM 1692 O O . GLU A 1 215 ? 5.223 -2.59 25.719 1 77.06 215 GLU A O 1
ATOM 1697 N N . GLY A 1 216 ? 3.969 -2.064 27.328 1 74.38 216 GLY A N 1
ATOM 1698 C CA . GLY A 1 216 ? 3.115 -3.213 27.062 1 74.38 216 GLY A CA 1
ATOM 1699 C C . GLY A 1 216 ? 2.045 -2.934 26.016 1 74.38 216 GLY A C 1
ATOM 1700 O O . GLY A 1 216 ? 1.319 -3.842 25.609 1 74.38 216 GLY A O 1
ATOM 1701 N N . ASP A 1 217 ? 1.991 -1.826 25.453 1 84.75 217 ASP A N 1
ATOM 1702 C CA . ASP A 1 217 ? 0.893 -1.497 24.547 1 84.75 217 ASP A CA 1
ATOM 1703 C C . ASP A 1 217 ? 1.384 -1.373 23.109 1 84.75 217 ASP A C 1
ATOM 1705 O O . ASP A 1 217 ? 1.331 -0.291 22.516 1 84.75 217 ASP A O 1
ATOM 1709 N N . ILE A 1 218 ? 1.766 -2.484 22.5 1 89.88 218 ILE A N 1
ATOM 1710 C CA . ILE A 1 218 ? 2.373 -2.492 21.172 1 89.88 218 ILE A CA 1
ATOM 1711 C C . ILE A 1 218 ? 1.388 -1.932 20.156 1 89.88 218 ILE A C 1
ATOM 1713 O O . ILE A 1 218 ? 1.779 -1.2 19.234 1 89.88 218 ILE A O 1
ATOM 1717 N N . LYS A 1 219 ? 0.156 -2.254 20.328 1 93.25 219 LYS A N 1
ATOM 1718 C CA . LYS A 1 219 ? -0.848 -1.749 19.406 1 93.25 219 LYS A CA 1
ATOM 1719 C C . LYS A 1 219 ? -0.933 -0.227 19.453 1 93.25 219 LYS A C 1
ATOM 1721 O O . LYS A 1 219 ? -1.059 0.431 18.422 1 93.25 219 LYS A O 1
ATOM 1726 N N . MET A 1 220 ? -0.805 0.266 20.656 1 93.75 220 MET A N 1
ATOM 1727 C CA . MET A 1 220 ? -0.857 1.719 20.781 1 93.75 220 MET A CA 1
ATOM 1728 C C . MET A 1 220 ? 0.351 2.371 20.125 1 93.75 220 MET A C 1
ATOM 1730 O O . MET A 1 220 ? 0.23 3.432 19.516 1 93.75 220 MET A O 1
ATOM 1734 N N . HIS A 1 221 ? 1.509 1.817 20.281 1 95.5 221 HIS A N 1
ATOM 1735 C CA . HIS A 1 221 ? 2.691 2.322 19.594 1 95.5 221 HIS A CA 1
ATOM 1736 C C . HIS A 1 221 ? 2.484 2.348 18.078 1 95.5 221 HIS A C 1
ATOM 1738 O O . HIS A 1 221 ? 2.896 3.297 17.406 1 95.5 221 HIS A O 1
ATOM 1744 N N . CYS A 1 222 ? 1.824 1.342 17.562 1 96.12 222 CYS A N 1
ATOM 1745 C CA . CYS A 1 222 ? 1.508 1.306 16.141 1 96.12 222 CYS A CA 1
ATOM 1746 C C . CYS A 1 222 ? 0.55 2.43 15.766 1 96.12 222 CYS A C 1
ATOM 1748 O O . CYS A 1 222 ? 0.71 3.066 14.727 1 96.12 222 CYS A O 1
ATOM 1750 N N . CYS A 1 223 ? -0.428 2.684 16.609 1 95.38 223 CYS A N 1
ATOM 1751 C CA . CYS A 1 223 ? -1.379 3.762 16.359 1 95.38 223 CYS A CA 1
ATOM 1752 C C . CYS A 1 223 ? -0.679 5.113 16.344 1 95.38 223 CYS A C 1
ATOM 1754 O O . CYS A 1 223 ? -0.953 5.949 15.477 1 95.38 223 CYS A O 1
ATOM 1756 N N . VAL A 1 224 ? 0.216 5.273 17.25 1 94.56 224 VAL A N 1
ATOM 1757 C CA . VAL A 1 224 ? 0.976 6.516 17.328 1 94.56 224 VAL A CA 1
ATOM 1758 C C . VAL A 1 224 ? 1.877 6.641 16.094 1 94.56 224 VAL A C 1
ATOM 1760 O O . VAL A 1 224 ? 1.994 7.723 15.516 1 94.56 224 VAL A O 1
ATOM 1763 N N . ALA A 1 225 ? 2.506 5.531 15.734 1 96.12 225 ALA A N 1
ATOM 1764 C CA . ALA A 1 225 ? 3.336 5.543 14.531 1 96.12 225 ALA A CA 1
ATOM 1765 C C . ALA A 1 225 ? 2.512 5.902 13.297 1 96.12 225 ALA A C 1
ATOM 1767 O O . ALA A 1 225 ? 2.994 6.602 12.406 1 96.12 225 ALA A O 1
ATOM 1768 N N . ALA A 1 226 ? 1.312 5.398 13.266 1 95.62 226 ALA A N 1
ATOM 1769 C CA . ALA A 1 226 ? 0.415 5.734 12.164 1 95.62 226 ALA A CA 1
ATOM 1770 C C . ALA A 1 226 ? 0.118 7.23 12.133 1 95.62 226 ALA A C 1
ATOM 1772 O O . ALA A 1 226 ? 0.106 7.844 11.062 1 95.62 226 ALA A O 1
ATOM 1773 N N . TYR A 1 227 ? -0.131 7.852 13.242 1 92.19 227 TYR A N 1
ATOM 1774 C CA . TYR A 1 227 ? -0.288 9.297 13.359 1 92.19 227 TYR A CA 1
ATOM 1775 C C . TYR A 1 227 ? 0.932 10.023 12.812 1 92.19 227 TYR A C 1
ATOM 1777 O O . TYR A 1 227 ? 0.798 10.969 12.031 1 92.19 227 TYR A O 1
ATOM 1785 N N . ILE A 1 228 ? 2.115 9.555 13.125 1 92 228 ILE A N 1
ATOM 1786 C CA . ILE A 1 228 ? 3.379 10.195 12.781 1 92 228 ILE A CA 1
ATOM 1787 C C . ILE A 1 228 ? 3.654 10.023 11.289 1 92 228 ILE A C 1
ATOM 1789 O O . ILE A 1 228 ? 4.23 10.914 10.648 1 92 228 ILE A O 1
ATOM 1793 N N . SER A 1 229 ? 3.229 8.945 10.703 1 91 229 SER A N 1
ATOM 1794 C CA . SER A 1 229 ? 3.594 8.555 9.344 1 91 229 SER A CA 1
ATOM 1795 C C . SER A 1 229 ? 3.158 9.609 8.328 1 91 229 SER A C 1
ATOM 1797 O O . SER A 1 229 ? 3.768 9.742 7.266 1 91 229 SER A O 1
ATOM 1799 N N . ASP A 1 230 ? 2.168 10.406 8.633 1 87.25 230 ASP A N 1
ATOM 1800 C CA . ASP A 1 230 ? 1.595 11.352 7.684 1 87.25 230 ASP A CA 1
ATOM 1801 C C . ASP A 1 230 ? 2.367 12.664 7.684 1 87.25 230 ASP A C 1
ATOM 1803 O O . ASP A 1 230 ? 2.084 13.562 6.883 1 87.25 230 ASP A O 1
ATOM 1807 N N . TYR A 1 231 ? 3.369 12.875 8.445 1 78.62 231 TYR A N 1
ATOM 1808 C CA . TYR A 1 231 ? 4.074 14.141 8.594 1 78.62 231 TYR A CA 1
ATOM 1809 C C . TYR A 1 231 ? 5.074 14.344 7.461 1 78.62 231 TYR A C 1
ATOM 1811 O O . TYR A 1 231 ? 5.426 15.477 7.133 1 78.62 231 TYR A O 1
ATOM 1819 N N . ALA A 1 232 ? 5.551 13.32 6.754 1 75.75 232 ALA A N 1
ATOM 1820 C CA . ALA A 1 232 ? 6.789 13.594 6.027 1 75.75 232 ALA A CA 1
ATOM 1821 C C . ALA A 1 232 ? 6.621 13.32 4.535 1 75.75 232 ALA A C 1
ATOM 1823 O O . ALA A 1 232 ? 7.348 13.875 3.709 1 75.75 232 ALA A O 1
ATOM 1824 N N . PHE A 1 233 ? 5.738 12.633 4.039 1 80 233 PHE A N 1
ATOM 1825 C CA . PHE A 1 233 ? 5.77 12.133 2.668 1 80 233 PHE A CA 1
ATOM 1826 C C . PHE A 1 233 ? 5.531 13.266 1.673 1 80 233 PHE A C 1
ATOM 1828 O O . PHE A 1 233 ? 6.23 13.359 0.662 1 80 233 PHE A O 1
ATOM 1835 N N . LEU A 1 234 ? 4.566 14.156 1.996 1 74.75 234 LEU A N 1
ATOM 1836 C CA . LEU A 1 234 ? 4.23 15.211 1.042 1 74.75 234 LEU A CA 1
ATOM 1837 C C . LEU A 1 234 ? 5.391 16.188 0.884 1 74.75 234 LEU A C 1
ATOM 1839 O O . LEU A 1 234 ? 5.738 16.562 -0.235 1 74.75 234 LEU A O 1
ATOM 1843 N N . GLY A 1 235 ? 5.977 16.469 1.984 1 76 235 GLY A N 1
ATOM 1844 C CA . GLY A 1 235 ? 7.121 17.359 1.934 1 76 235 GLY A CA 1
ATOM 1845 C C . GLY A 1 235 ? 8.305 16.781 1.181 1 76 235 GLY A C 1
ATOM 1846 O O . GLY A 1 235 ? 9.016 17.5 0.478 1 76 235 GLY A O 1
ATOM 1847 N N . THR A 1 236 ? 8.516 15.508 1.251 1 82.38 236 THR A N 1
ATOM 1848 C CA . THR A 1 236 ? 9.625 14.836 0.58 1 82.38 236 THR A CA 1
ATOM 1849 C C . THR A 1 236 ? 9.445 14.875 -0.935 1 82.38 236 THR A C 1
ATOM 1851 O O . THR A 1 236 ? 10.398 15.133 -1.672 1 82.38 236 THR A O 1
ATOM 1854 N N . ALA A 1 237 ? 8.227 14.672 -1.389 1 80.75 237 ALA A N 1
ATOM 1855 C CA . ALA A 1 237 ? 7.938 14.672 -2.82 1 80.75 237 ALA A CA 1
ATOM 1856 C C . ALA A 1 237 ? 8.156 16.062 -3.422 1 80.75 237 ALA A C 1
ATOM 1858 O O . ALA A 1 237 ? 8.492 16.188 -4.602 1 80.75 237 ALA A O 1
ATOM 1859 N N . ALA A 1 238 ? 8.117 17.094 -2.662 1 75.44 238 ALA A N 1
ATOM 1860 C CA . ALA A 1 238 ? 8.195 18.469 -3.158 1 75.44 238 ALA A CA 1
ATOM 1861 C C . ALA A 1 238 ? 9.641 18.953 -3.193 1 75.44 238 ALA A C 1
ATOM 1863 O O . ALA A 1 238 ? 9.945 19.969 -3.82 1 75.44 238 ALA A O 1
ATOM 1864 N N . LEU A 1 239 ? 10.508 18.234 -2.604 1 77.81 239 LEU A N 1
ATOM 1865 C CA . LEU A 1 239 ? 11.867 18.703 -2.383 1 77.81 239 LEU A CA 1
ATOM 1866 C C . LEU A 1 239 ? 12.539 19.078 -3.703 1 77.81 239 LEU A C 1
ATOM 1868 O O . LEU A 1 239 ? 13.133 20.141 -3.826 1 77.81 239 LEU A O 1
ATOM 1872 N N . PRO A 1 240 ? 12.328 18.172 -4.742 1 76.69 240 PRO A N 1
ATOM 1873 C CA . PRO A 1 240 ? 13.008 18.531 -5.988 1 76.69 240 PRO A CA 1
ATOM 1874 C C . PRO A 1 240 ? 12.383 19.75 -6.668 1 76.69 240 PRO A C 1
ATOM 1876 O O . PRO A 1 240 ? 12.977 20.328 -7.574 1 76.69 240 PRO A O 1
ATOM 1879 N N . HIS A 1 241 ? 11.234 20.062 -6.191 1 72.31 241 HIS A N 1
ATOM 1880 C CA . HIS A 1 241 ? 10.469 21.031 -6.953 1 72.31 241 HIS A CA 1
ATOM 1881 C C . HIS A 1 241 ? 10.266 22.312 -6.152 1 72.31 241 HIS A C 1
ATOM 1883 O O . HIS A 1 241 ? 9.695 23.281 -6.664 1 72.31 241 HIS A O 1
ATOM 1889 N N . ARG A 1 242 ? 10.688 22.281 -5.035 1 64.25 242 ARG A N 1
ATOM 1890 C CA . ARG A 1 242 ? 10.398 23.359 -4.105 1 64.25 242 ARG A CA 1
ATOM 1891 C C . ARG A 1 242 ? 10.961 24.688 -4.625 1 64.25 242 ARG A C 1
ATOM 1893 O O . ARG A 1 242 ? 10.398 25.75 -4.355 1 64.25 242 ARG A O 1
ATOM 1900 N N . TRP A 1 243 ? 11.977 24.5 -5.422 1 59.09 243 TRP A N 1
ATOM 1901 C CA . TRP A 1 243 ? 12.625 25.719 -5.914 1 59.09 243 TRP A CA 1
ATOM 1902 C C . TRP A 1 243 ? 11.891 26.266 -7.129 1 59.09 243 TRP A C 1
ATOM 1904 O O . TRP A 1 243 ? 11.953 27.469 -7.402 1 59.09 243 TRP A O 1
ATOM 1914 N N . GLN A 1 244 ? 11.211 25.312 -7.762 1 59.12 244 GLN A N 1
ATOM 1915 C CA . GLN A 1 244 ? 10.609 25.688 -9.031 1 59.12 244 GLN A CA 1
ATOM 1916 C C . GLN A 1 244 ? 9.117 26 -8.859 1 59.12 244 GLN A C 1
ATOM 1918 O O . GLN A 1 244 ? 8.555 26.797 -9.602 1 59.12 244 GLN A O 1
ATOM 1923 N N . HIS A 1 245 ? 8.609 25.25 -7.887 1 57.47 245 HIS A N 1
ATOM 1924 C CA . HIS A 1 245 ? 7.152 25.312 -7.809 1 57.47 245 HIS A CA 1
ATOM 1925 C C . HIS A 1 245 ? 6.684 25.516 -6.375 1 57.47 245 HIS A C 1
ATOM 1927 O O . HIS A 1 245 ? 7.266 24.953 -5.441 1 57.47 245 HIS A O 1
ATOM 1933 N N . LYS A 1 246 ? 5.82 26.484 -6.312 1 50.5 246 LYS A N 1
ATOM 1934 C CA . LYS A 1 246 ? 5.148 26.625 -5.027 1 50.5 246 LYS A CA 1
ATOM 1935 C C . LYS A 1 246 ? 3.932 25.703 -4.941 1 50.5 246 LYS A C 1
ATOM 1937 O O . LYS A 1 246 ? 2.982 25.844 -5.715 1 50.5 246 LYS A O 1
ATOM 1942 N N . VAL A 1 247 ? 4.102 24.672 -4.125 1 55.16 247 VAL A N 1
ATOM 1943 C CA . VAL A 1 247 ? 2.998 23.734 -3.914 1 55.16 247 VAL A CA 1
ATOM 1944 C C . VAL A 1 247 ? 1.979 24.344 -2.955 1 55.16 247 VAL A C 1
ATOM 1946 O O . VAL A 1 247 ? 2.314 24.688 -1.818 1 55.16 247 VAL A O 1
ATOM 1949 N N . ARG A 1 248 ? 0.817 24.641 -3.506 1 49.38 248 ARG A N 1
ATOM 1950 C CA . ARG A 1 248 ? -0.206 25.297 -2.705 1 49.38 248 ARG A CA 1
ATOM 1951 C C . ARG A 1 248 ? -1.003 24.297 -1.887 1 49.38 248 ARG A C 1
ATOM 1953 O O . ARG A 1 248 ? -1.473 24.609 -0.791 1 49.38 248 ARG A O 1
ATOM 1960 N N . PHE A 1 249 ? -1.186 23.281 -2.564 1 55.94 249 PHE A N 1
ATOM 1961 C CA . PHE A 1 249 ? -2.02 22.297 -1.895 1 55.94 249 PHE A CA 1
ATOM 1962 C C . PHE A 1 249 ? -1.563 20.875 -2.238 1 55.94 249 PHE A C 1
ATOM 1964 O O . PHE A 1 249 ? -1.237 20.594 -3.391 1 55.94 249 PHE A O 1
ATOM 1971 N N . MET A 1 250 ? -1.324 20.297 -1.203 1 66.5 250 MET A N 1
ATOM 1972 C CA . MET A 1 250 ? -0.963 18.891 -1.38 1 66.5 250 MET A CA 1
ATOM 1973 C C . MET A 1 250 ? -1.712 18.016 -0.389 1 66.5 250 MET A C 1
ATOM 1975 O O . MET A 1 250 ? -1.875 18.375 0.776 1 66.5 250 MET A O 1
ATOM 1979 N N . VAL A 1 251 ? -2.26 17.016 -0.942 1 69.56 251 VAL A N 1
ATOM 1980 C CA . VAL A 1 251 ? -2.93 16.078 -0.052 1 69.56 251 VAL A CA 1
ATOM 1981 C C . VAL A 1 251 ? -2.506 14.648 -0.396 1 69.56 251 VAL A C 1
ATOM 1983 O O . VAL A 1 251 ? -2.184 14.352 -1.548 1 69.56 251 VAL A O 1
ATOM 1986 N N . SER A 1 252 ? -2.426 13.938 0.623 1 79.12 252 SER A N 1
ATOM 1987 C CA . SER A 1 252 ? -2.252 12.508 0.397 1 79.12 252 SER A CA 1
ATOM 1988 C C . SER A 1 252 ? -3.592 11.82 0.171 1 79.12 252 SER A C 1
ATOM 1990 O O . SER A 1 252 ? -4.586 12.156 0.812 1 79.12 252 SER A O 1
ATOM 1992 N N . LEU A 1 253 ? -3.65 10.883 -0.726 1 81.12 253 LEU A N 1
ATOM 1993 C CA . LEU A 1 253 ? -4.895 10.227 -1.108 1 81.12 253 LEU A CA 1
ATOM 1994 C C . LEU A 1 253 ? -5.035 8.875 -0.413 1 81.12 253 LEU A C 1
ATOM 1996 O O . LEU A 1 253 ? -6.145 8.469 -0.056 1 81.12 253 LEU A O 1
ATOM 2000 N N . ASP A 1 254 ? -3.986 8.141 -0.325 1 89.31 254 ASP A N 1
ATOM 2001 C CA . ASP A 1 254 ? -4.023 6.816 0.282 1 89.31 254 ASP A CA 1
ATOM 2002 C C . ASP A 1 254 ? -2.695 6.484 0.958 1 89.31 254 ASP A C 1
ATOM 2004 O O . ASP A 1 254 ? -1.673 7.113 0.673 1 89.31 254 ASP A O 1
ATOM 2008 N N . HIS A 1 255 ? -2.779 5.66 1.96 1 93.12 255 HIS A N 1
ATOM 2009 C CA . HIS A 1 255 ? -1.608 5.188 2.688 1 93.12 255 HIS A CA 1
ATOM 2010 C C . HIS A 1 255 ? -1.623 3.668 2.826 1 93.12 255 HIS A C 1
ATOM 2012 O O . HIS A 1 255 ? -2.691 3.059 2.9 1 93.12 255 HIS A O 1
ATOM 2018 N N . SER A 1 256 ? -0.439 3.117 2.775 1 95.06 256 SER A N 1
ATOM 2019 C CA . SER A 1 256 ? -0.206 1.735 3.186 1 95.06 256 SER A CA 1
ATOM 2020 C C . SER A 1 256 ? 0.945 1.642 4.18 1 95.06 256 SER A C 1
ATOM 2022 O O . SER A 1 256 ? 1.959 2.326 4.031 1 95.06 256 SER A O 1
ATOM 2024 N N . MET A 1 257 ? 0.703 0.883 5.203 1 95.5 257 MET A N 1
ATOM 2025 C CA . MET A 1 257 ? 1.739 0.676 6.207 1 95.5 257 MET A CA 1
ATOM 2026 C C . MET A 1 257 ? 1.88 -0.803 6.551 1 95.5 257 MET A C 1
ATOM 2028 O O . MET A 1 257 ? 0.881 -1.518 6.652 1 95.5 257 MET A O 1
ATOM 2032 N N . TRP A 1 258 ? 3.064 -1.256 6.742 1 94.06 258 TRP A N 1
ATOM 2033 C CA . TRP A 1 258 ? 3.395 -2.592 7.227 1 94.06 258 TRP A CA 1
ATOM 2034 C C . TRP A 1 258 ? 4.238 -2.52 8.492 1 94.06 258 TRP A C 1
ATOM 2036 O O . TRP A 1 258 ? 5.199 -1.75 8.57 1 94.06 258 TRP A O 1
ATOM 2046 N N . PHE A 1 259 ? 3.842 -3.271 9.5 1 92.94 259 PHE A N 1
ATOM 2047 C CA . PHE A 1 259 ? 4.551 -3.355 10.773 1 92.94 259 PHE A CA 1
ATOM 2048 C C . PHE A 1 259 ? 5.285 -4.684 10.898 1 92.94 259 PHE A C 1
ATOM 2050 O O . PHE A 1 259 ? 4.664 -5.73 11.062 1 92.94 259 PHE A O 1
ATOM 2057 N N . HIS A 1 260 ? 6.598 -4.617 10.906 1 87.44 260 HIS A N 1
ATOM 2058 C CA . HIS A 1 260 ? 7.383 -5.84 10.773 1 87.44 260 HIS A CA 1
ATOM 2059 C C . HIS A 1 260 ? 7.898 -6.312 12.133 1 87.44 260 HIS A C 1
ATOM 2061 O O . HIS A 1 260 ? 8.109 -7.508 12.336 1 87.44 260 HIS A O 1
ATOM 2067 N N . ALA A 1 261 ? 8.141 -5.383 13.016 1 85.88 261 ALA A N 1
ATOM 2068 C CA . ALA A 1 261 ? 8.695 -5.695 14.336 1 85.88 261 ALA A CA 1
ATOM 2069 C C . ALA A 1 261 ? 8.133 -4.762 15.398 1 85.88 261 ALA A C 1
ATOM 2071 O O . ALA A 1 261 ? 7.699 -3.648 15.094 1 85.88 261 ALA A O 1
ATOM 2072 N N . PRO A 1 262 ? 8.148 -5.328 16.594 1 88.25 262 PRO A N 1
ATOM 2073 C CA . PRO A 1 262 ? 7.719 -4.43 17.672 1 88.25 262 PRO A CA 1
ATOM 2074 C C . PRO A 1 262 ? 8.641 -3.219 17.828 1 88.25 262 PRO A C 1
ATOM 2076 O O . PRO A 1 262 ? 9.844 -3.32 17.594 1 88.25 262 PRO A O 1
ATOM 2079 N N . PHE A 1 263 ? 8.047 -2.135 18.188 1 93.19 263 PHE A N 1
ATOM 2080 C CA . PHE A 1 263 ? 8.789 -0.901 18.422 1 93.19 263 PHE A CA 1
ATOM 2081 C C . PHE A 1 263 ? 8.07 -0.021 19.438 1 93.19 263 PHE A C 1
ATOM 2083 O O . PHE A 1 263 ? 6.945 -0.322 19.844 1 93.19 263 PHE A O 1
ATOM 2090 N N . ARG A 1 264 ? 8.875 0.981 19.875 1 95 264 ARG A N 1
ATOM 2091 C CA . ARG A 1 264 ? 8.32 1.992 20.766 1 95 264 ARG A CA 1
ATOM 2092 C C . ARG A 1 264 ? 8.297 3.361 20.094 1 95 264 ARG A C 1
ATOM 2094 O O . ARG A 1 264 ? 9.344 3.9 19.734 1 95 264 ARG A O 1
ATOM 2101 N N . ALA A 1 265 ? 7.07 3.871 20.078 1 96 265 ALA A N 1
ATOM 2102 C CA . ALA A 1 265 ? 6.91 5.152 19.391 1 96 265 ALA A CA 1
ATOM 2103 C C . ALA A 1 265 ? 7.297 6.309 20.312 1 96 265 ALA A C 1
ATOM 2105 O O . ALA A 1 265 ? 7.457 7.445 19.859 1 96 265 ALA A O 1
ATOM 2106 N N . ASP A 1 266 ? 7.438 6.078 21.594 1 95.12 266 ASP A N 1
ATOM 2107 C CA . ASP A 1 266 ? 7.906 7.113 22.5 1 95.12 266 ASP A CA 1
ATOM 2108 C C . ASP A 1 266 ? 9.43 7.09 22.625 1 95.12 266 ASP A C 1
ATOM 2110 O O . ASP A 1 266 ? 10 7.816 23.438 1 95.12 266 ASP A O 1
ATOM 2114 N N . HIS A 1 267 ? 10.102 6.176 21.875 1 95.19 267 HIS A N 1
ATOM 2115 C CA . HIS A 1 267 ? 11.547 6.195 21.656 1 95.19 267 HIS A CA 1
ATOM 2116 C C . HIS A 1 267 ? 11.875 6.719 20.266 1 95.19 267 HIS A C 1
ATOM 2118 O O . HIS A 1 267 ? 11 6.805 19.406 1 95.19 267 HIS A O 1
ATOM 2124 N N . TRP A 1 268 ? 13.172 7.07 20.094 1 96 268 TRP A N 1
ATOM 2125 C CA . TRP A 1 268 ? 13.578 7.629 18.812 1 96 268 TRP A CA 1
ATOM 2126 C C . TRP A 1 268 ? 13.484 6.582 17.703 1 96 268 TRP A C 1
ATOM 2128 O O . TRP A 1 268 ? 14.016 5.473 17.844 1 96 268 TRP A O 1
ATOM 2138 N N . MET A 1 269 ? 12.805 6.91 16.656 1 96.25 269 MET A N 1
ATOM 2139 C CA . MET A 1 269 ? 12.711 6.129 15.43 1 96.25 269 MET A CA 1
ATOM 2140 C C . MET A 1 269 ? 13.273 6.91 14.25 1 96.25 269 MET A C 1
ATOM 2142 O O . MET A 1 269 ? 13.047 8.117 14.133 1 96.25 269 MET A O 1
ATOM 2146 N N . LEU A 1 270 ? 14.016 6.242 13.383 1 95.88 270 LEU A N 1
ATOM 2147 C CA . LEU A 1 270 ? 14.5 6.891 12.164 1 95.88 270 LEU A CA 1
ATOM 2148 C C . LEU A 1 270 ? 13.461 6.789 11.047 1 95.88 270 LEU A C 1
ATOM 2150 O O . LEU A 1 270 ? 13.031 5.688 10.695 1 95.88 270 LEU A O 1
ATOM 2154 N N . TYR A 1 271 ? 13.062 7.898 10.57 1 94.44 271 TYR A N 1
ATOM 2155 C CA . TYR A 1 271 ? 12.156 7.988 9.438 1 94.44 271 TYR A CA 1
ATOM 2156 C C . TYR A 1 271 ? 12.922 8.273 8.148 1 94.44 271 TYR A C 1
ATOM 2158 O O . TYR A 1 271 ? 13.422 9.383 7.945 1 94.44 271 TYR A O 1
ATOM 2166 N N . GLU A 1 272 ? 13.07 7.277 7.348 1 93 272 GLU A N 1
ATOM 2167 C CA . GLU A 1 272 ? 13.688 7.406 6.027 1 93 272 GLU A CA 1
ATOM 2168 C C . GLU A 1 272 ? 12.625 7.57 4.941 1 93 272 GLU A C 1
ATOM 2170 O O . GLU A 1 272 ? 11.781 6.695 4.754 1 93 272 GLU A O 1
ATOM 2175 N N . CYS A 1 273 ? 12.648 8.688 4.223 1 90.56 273 CYS A N 1
ATOM 2176 C CA . CYS A 1 273 ? 11.633 9.008 3.223 1 90.56 273 CYS A CA 1
ATOM 2177 C C . CYS A 1 273 ? 12.25 9.109 1.834 1 90.56 273 CYS A C 1
ATOM 2179 O O . CYS A 1 273 ? 13.328 9.688 1.669 1 90.56 273 CYS A O 1
ATOM 2181 N N . GLU A 1 274 ? 11.617 8.5 0.887 1 89.94 274 GLU A N 1
ATOM 2182 C CA . GLU A 1 274 ? 11.969 8.617 -0.526 1 89.94 274 GLU A CA 1
ATOM 2183 C C . GLU A 1 274 ? 10.719 8.758 -1.393 1 89.94 274 GLU A C 1
ATOM 2185 O O . GLU A 1 274 ? 9.688 8.133 -1.12 1 89.94 274 GLU A O 1
ATOM 2190 N N . SER A 1 275 ? 10.797 9.609 -2.402 1 85.94 275 SER A N 1
ATOM 2191 C CA . SER A 1 275 ? 9.734 9.773 -3.393 1 85.94 275 SER A CA 1
ATOM 2192 C C . SER A 1 275 ? 10.211 9.352 -4.781 1 85.94 275 SER A C 1
ATOM 2194 O O . SER A 1 275 ? 10.719 10.18 -5.543 1 85.94 275 SER A O 1
ATOM 2196 N N . PRO A 1 276 ? 9.922 8.125 -5.129 1 82.38 276 PRO A N 1
ATOM 2197 C CA . PRO A 1 276 ? 10.391 7.648 -6.434 1 82.38 276 PRO A CA 1
ATOM 2198 C C . PRO A 1 276 ? 9.672 8.312 -7.602 1 82.38 276 PRO A C 1
ATOM 2200 O O . PRO A 1 276 ? 10.203 8.359 -8.711 1 82.38 276 PRO A O 1
ATOM 2203 N N . TRP A 1 277 ? 8.445 8.766 -7.34 1 75.88 277 TRP A N 1
ATOM 2204 C CA . TRP A 1 277 ? 7.633 9.398 -8.375 1 75.88 277 TRP A CA 1
ATOM 2205 C C . TRP A 1 277 ? 6.695 10.438 -7.766 1 75.88 277 TRP A C 1
ATOM 2207 O O . TRP A 1 277 ? 6.18 10.25 -6.66 1 75.88 277 TRP A O 1
ATOM 2217 N N . ALA A 1 278 ? 6.562 11.539 -8.461 1 71.06 278 ALA A N 1
ATOM 2218 C CA . ALA A 1 278 ? 5.555 12.523 -8.078 1 71.06 278 ALA A CA 1
ATOM 2219 C C . ALA A 1 278 ? 5.023 13.266 -9.297 1 71.06 278 ALA A C 1
ATOM 2221 O O . ALA A 1 278 ? 5.738 13.445 -10.281 1 71.06 278 ALA A O 1
ATOM 2222 N N . GLU A 1 279 ? 3.727 13.508 -9.289 1 64.81 279 GLU A N 1
ATOM 2223 C CA . GLU A 1 279 ? 3.076 14.398 -10.242 1 64.81 279 GLU A CA 1
ATOM 2224 C C . GLU A 1 279 ? 2.266 15.477 -9.523 1 64.81 279 GLU A C 1
ATOM 2226 O O . GLU A 1 279 ? 1.625 15.203 -8.508 1 64.81 279 GLU A O 1
ATOM 2231 N N . PHE A 1 280 ? 2.537 16.688 -9.891 1 53.84 280 PHE A N 1
ATOM 2232 C CA . PHE A 1 280 ? 1.818 17.797 -9.297 1 53.84 280 PHE A CA 1
ATOM 2233 C C . PHE A 1 280 ? 0.81 18.391 -10.273 1 53.84 280 PHE A C 1
ATOM 2235 O O . PHE A 1 280 ? 1.164 18.734 -11.406 1 53.84 280 PHE A O 1
ATOM 2242 N N . LYS A 1 281 ? -0.338 17.922 -10.164 1 47.12 281 LYS A N 1
ATOM 2243 C CA . LYS A 1 281 ? -1.365 18.422 -11.062 1 47.12 281 LYS A CA 1
ATOM 2244 C C . LYS A 1 281 ? -1.821 19.828 -10.648 1 47.12 281 LYS A C 1
ATOM 2246 O O . LYS A 1 281 ? -1.927 20.109 -9.453 1 47.12 281 LYS A O 1
ATOM 2251 N N . ALA A 1 282 ? -1.685 20.672 -11.562 1 40.44 282 ALA A N 1
ATOM 2252 C CA . ALA A 1 282 ? -2.023 22.078 -11.398 1 40.44 282 ALA A CA 1
ATOM 2253 C C . ALA A 1 282 ? -3.443 22.25 -10.859 1 40.44 282 ALA A C 1
ATOM 2255 O O . ALA A 1 282 ? -4.363 21.562 -11.305 1 40.44 282 ALA A O 1
ATOM 2256 N N . ALA A 1 283 ? -3.617 22.766 -9.75 1 41.59 283 ALA A N 1
ATOM 2257 C CA . ALA A 1 283 ? -4.848 23.25 -9.125 1 41.59 283 ALA A CA 1
ATOM 2258 C C . ALA A 1 283 ? -5.801 23.828 -10.156 1 41.59 283 ALA A C 1
ATOM 2260 O O . ALA A 1 283 ? -7.02 23.672 -10.055 1 41.59 283 ALA A O 1
ATOM 2261 N N . PHE A 1 284 ? -5.465 24.5 -11.242 1 43.53 284 PHE A N 1
ATOM 2262 C CA . PHE A 1 284 ? -6.281 25.234 -12.203 1 43.53 284 PHE A CA 1
ATOM 2263 C C . PHE A 1 284 ? -7.211 24.297 -12.953 1 43.53 284 PHE A C 1
ATOM 2265 O O . PHE A 1 284 ? -8.398 24.594 -13.133 1 43.53 284 PHE A O 1
ATOM 2272 N N . ASP A 1 285 ? -6.797 23.172 -13.234 1 44.91 285 ASP A N 1
ATOM 2273 C CA . ASP A 1 285 ? -7.602 22.25 -14.031 1 44.91 285 ASP A CA 1
ATOM 2274 C C . ASP A 1 285 ? -8.703 21.609 -13.18 1 44.91 285 ASP A C 1
ATOM 2276 O O . ASP A 1 285 ? -9.773 21.266 -13.688 1 44.91 285 ASP A O 1
ATOM 2280 N N . MET A 1 286 ? -8.555 21.469 -12.031 1 44.03 286 MET A N 1
ATOM 2281 C CA . MET A 1 286 ? -9.602 21.062 -11.109 1 44.03 286 MET A CA 1
ATOM 2282 C C . MET A 1 286 ? -10.711 22.094 -11.031 1 44.03 286 MET A C 1
ATOM 2284 O O . MET A 1 286 ? -11.875 21.766 -10.82 1 44.03 286 MET A O 1
ATOM 2288 N N . PHE A 1 287 ? -10.312 23.266 -11.172 1 47.41 287 PHE A N 1
ATOM 2289 C CA . PHE A 1 287 ? -11.258 24.375 -11.141 1 47.41 287 PHE A CA 1
ATOM 2290 C C . PHE A 1 287 ? -11.898 24.594 -12.5 1 47.41 287 PHE A C 1
ATOM 2292 O O . PHE A 1 287 ? -13.055 25 -12.594 1 47.41 287 PHE A O 1
ATOM 2299 N N . ASP A 1 288 ? -11.242 24.328 -13.586 1 46.03 288 ASP A N 1
ATOM 2300 C CA . ASP A 1 288 ? -11.742 24.438 -14.945 1 46.03 288 ASP A CA 1
ATOM 2301 C C . ASP A 1 288 ? -12.414 23.141 -15.398 1 46.03 288 ASP A C 1
ATOM 2303 O O . ASP A 1 288 ? -11.859 22.406 -16.219 1 46.03 288 ASP A O 1
ATOM 2307 N N . ALA A 1 289 ? -13.547 22.859 -14.852 1 49.28 289 ALA A N 1
ATOM 2308 C CA . ALA A 1 289 ? -14.273 21.594 -14.977 1 49.28 289 ALA A CA 1
ATOM 2309 C C . ALA A 1 289 ? -14.695 21.344 -16.422 1 49.28 289 ALA A C 1
ATOM 2311 O O . ALA A 1 289 ? -14.828 20.188 -16.844 1 49.28 289 ALA A O 1
ATOM 2312 N N . ASP A 1 290 ? -14.969 22.359 -17.203 1 46.56 290 ASP A N 1
ATOM 2313 C CA . ASP A 1 290 ? -15.477 22.172 -18.562 1 46.56 290 ASP A CA 1
ATOM 2314 C C . ASP A 1 290 ? -14.344 22.234 -19.594 1 46.56 290 ASP A C 1
ATOM 2316 O O . ASP A 1 290 ? -14.586 22.203 -20.797 1 46.56 290 ASP A O 1
ATOM 2320 N N . GLY A 1 291 ? -13.141 22.391 -19.094 1 48.59 291 GLY A N 1
ATOM 2321 C CA . GLY A 1 291 ? -11.984 22.391 -19.969 1 48.59 291 GLY A CA 1
ATOM 2322 C C . GLY A 1 291 ? -11.906 23.609 -20.859 1 48.59 291 GLY A C 1
ATOM 2323 O O . GLY A 1 291 ? -11.266 23.578 -21.922 1 48.59 291 GLY A O 1
ATOM 2324 N N . GLY A 1 292 ? -12.617 24.609 -20.688 1 53.97 292 GLY A N 1
ATOM 2325 C CA . GLY A 1 292 ? -12.688 25.797 -21.516 1 53.97 292 GLY A CA 1
ATOM 2326 C C . GLY A 1 292 ? -11.469 26.688 -21.391 1 53.97 292 GLY A C 1
ATOM 2327 O O . GLY A 1 292 ? -11.352 27.688 -22.094 1 53.97 292 GLY A O 1
ATOM 2328 N N . GLY A 1 293 ? -10.5 26.219 -20.469 1 53.47 293 GLY A N 1
ATOM 2329 C CA . GLY A 1 293 ? -9.289 27 -20.266 1 53.47 293 GLY A CA 1
ATOM 2330 C C . GLY A 1 293 ? -9.484 28.156 -19.297 1 53.47 293 GLY A C 1
ATOM 2331 O O . GLY A 1 293 ? -8.609 29.016 -19.156 1 53.47 293 GLY A O 1
ATOM 2332 N N . ASP A 1 294 ? -10.758 28.375 -18.828 1 58.59 294 ASP A N 1
ATOM 2333 C CA . ASP A 1 294 ? -11.117 29.406 -17.844 1 58.59 294 ASP A CA 1
ATOM 2334 C C . ASP A 1 294 ? -12.062 28.844 -16.781 1 58.59 294 ASP A C 1
ATOM 2336 O O . ASP A 1 294 ? -12.672 27.797 -16.984 1 58.59 294 ASP A O 1
ATOM 2340 N N . ILE A 1 295 ? -11.977 29.391 -15.516 1 62.09 295 ILE A N 1
ATOM 2341 C CA . ILE A 1 295 ? -12.875 29.047 -14.414 1 62.09 295 ILE A CA 1
ATOM 2342 C C . ILE A 1 295 ? -14.039 30.031 -14.375 1 62.09 295 ILE A C 1
ATOM 2344 O O . ILE A 1 295 ? -13.844 31.234 -14.164 1 62.09 295 ILE A O 1
ATOM 2348 N N . SER A 1 296 ? -15.219 29.516 -14.727 1 64.06 296 SER A N 1
ATOM 2349 C CA . SER A 1 296 ? -16.438 30.312 -14.625 1 64.06 296 SER A CA 1
ATOM 2350 C C . SER A 1 296 ? -16.891 30.453 -13.172 1 64.06 296 SER A C 1
ATOM 2352 O O . SER A 1 296 ? -16.344 29.781 -12.281 1 64.06 296 SER A O 1
ATOM 2354 N N . VAL A 1 297 ? -17.719 31.422 -12.859 1 63.47 297 VAL A N 1
ATOM 2355 C CA . VAL A 1 297 ? -18.281 31.594 -11.523 1 63.47 297 VAL A CA 1
ATOM 2356 C C . VAL A 1 297 ? -18.844 30.281 -11.016 1 63.47 297 VAL A C 1
ATOM 2358 O O . VAL A 1 297 ? -18.641 29.922 -9.852 1 63.47 297 VAL A O 1
ATOM 2361 N N . LYS A 1 298 ? -19.406 29.641 -11.859 1 62.12 298 LYS A N 1
ATOM 2362 C CA . LYS A 1 298 ? -20 28.359 -11.492 1 62.12 298 LYS A CA 1
ATOM 2363 C C . LYS A 1 298 ? -18.922 27.328 -11.148 1 62.12 298 LYS A C 1
ATOM 2365 O O . LYS A 1 298 ? -19.047 26.594 -10.172 1 62.12 298 LYS A O 1
ATOM 2370 N N . GLU A 1 299 ? -17.922 27.375 -11.906 1 58.06 299 GLU A N 1
ATOM 2371 C CA . GLU A 1 299 ? -16.844 26.438 -11.664 1 58.06 299 GLU A CA 1
ATOM 2372 C C . GLU A 1 299 ? -16.094 26.766 -10.367 1 58.06 299 GLU A C 1
ATOM 2374 O O . GLU A 1 299 ? -15.742 25.859 -9.609 1 58.06 299 GLU A O 1
ATOM 2379 N N . LEU A 1 300 ? -15.922 27.984 -10.219 1 60.81 300 LEU A N 1
ATOM 2380 C CA . LEU A 1 300 ? -15.305 28.438 -8.977 1 60.81 300 LEU A CA 1
ATOM 2381 C C . LEU A 1 300 ? -16.172 28.062 -7.773 1 60.81 300 LEU A C 1
ATOM 2383 O O . LEU A 1 300 ? -15.664 27.578 -6.762 1 60.81 300 LEU A O 1
ATOM 2387 N N . GLY A 1 301 ? -17.422 28.391 -7.918 1 54.56 301 GLY A N 1
ATOM 2388 C CA . GLY A 1 301 ? -18.344 28 -6.863 1 54.56 301 GLY A CA 1
ATOM 2389 C C . GLY A 1 301 ? -18.312 26.516 -6.574 1 54.56 301 GLY A C 1
ATOM 2390 O O . GLY A 1 301 ? -18.297 26.109 -5.41 1 54.56 301 GLY A O 1
ATOM 2391 N N . THR A 1 302 ? -18.25 25.844 -7.559 1 51.12 302 THR A N 1
ATOM 2392 C CA . THR A 1 302 ? -18.25 24.391 -7.406 1 51.12 302 THR A CA 1
ATOM 2393 C C . THR A 1 302 ? -17 23.922 -6.684 1 51.12 302 THR A C 1
ATOM 2395 O O . THR A 1 302 ? -17.078 23.094 -5.77 1 51.12 302 THR A O 1
ATOM 2398 N N . VAL A 1 303 ? -15.969 24.453 -7.125 1 46.62 303 VAL A N 1
ATOM 2399 C CA . VAL A 1 303 ? -14.727 24.031 -6.504 1 46.62 303 VAL A CA 1
ATOM 2400 C C . VAL A 1 303 ? -14.664 24.531 -5.066 1 46.62 303 VAL A C 1
ATOM 2402 O O . VAL A 1 303 ? -14.242 23.812 -4.16 1 46.62 303 VAL A O 1
ATOM 2405 N N . MET A 1 304 ? -15.125 25.781 -5.012 1 51.81 304 MET A N 1
ATOM 2406 C CA . MET A 1 304 ? -15.164 26.297 -3.645 1 51.81 304 MET A CA 1
ATOM 2407 C C . MET A 1 304 ? -16.109 25.469 -2.779 1 51.81 304 MET A C 1
ATOM 2409 O O . MET A 1 304 ? -15.812 25.188 -1.617 1 51.81 304 MET A O 1
ATOM 2413 N N . ARG A 1 305 ? -17.062 25.109 -3.416 1 46.84 305 ARG A N 1
ATOM 2414 C CA . ARG A 1 305 ? -17.969 24.234 -2.689 1 46.84 305 ARG A CA 1
ATOM 2415 C C . ARG A 1 305 ? -17.328 22.859 -2.443 1 46.84 305 ARG A C 1
ATOM 2417 O O . ARG A 1 305 ? -17.484 22.281 -1.367 1 46.84 305 ARG A O 1
ATOM 2424 N N . MET A 1 306 ? -16.609 22.5 -3.396 1 41.12 306 MET A N 1
ATOM 2425 C CA . MET A 1 306 ? -15.906 21.234 -3.273 1 41.12 306 MET A CA 1
ATOM 2426 C C . MET A 1 306 ? -14.812 21.297 -2.213 1 41.12 306 MET A C 1
ATOM 2428 O O . MET A 1 306 ? -14.5 20.297 -1.569 1 41.12 306 MET A O 1
ATOM 2432 N N . LEU A 1 307 ? -14.375 22.516 -2.158 1 38.5 307 LEU A N 1
ATOM 2433 C CA . LEU A 1 307 ? -13.359 22.766 -1.142 1 38.5 307 LEU A CA 1
ATOM 2434 C C . LEU A 1 307 ? -14 23.109 0.199 1 38.5 307 LEU A C 1
ATOM 2436 O O . LEU A 1 307 ? -13.328 23.578 1.115 1 38.5 307 LEU A O 1
ATOM 2440 N N . GLY A 1 308 ? -15.242 22.859 0.162 1 39.25 308 GLY A N 1
ATOM 2441 C CA . GLY A 1 308 ? -16.016 23 1.385 1 39.25 308 GLY A CA 1
ATOM 2442 C C . GLY A 1 308 ? -16.453 24.438 1.65 1 39.25 308 GLY A C 1
ATOM 2443 O O . GLY A 1 308 ? -16.875 24.766 2.76 1 39.25 308 GLY A O 1
ATOM 2444 N N . GLN A 1 309 ? -16.297 25.25 0.656 1 42.94 309 GLN A N 1
ATOM 2445 C CA . GLN A 1 309 ? -16.781 26.609 0.815 1 42.94 309 GLN A CA 1
ATOM 2446 C C . GLN A 1 309 ? -18.156 26.781 0.171 1 42.94 309 GLN A C 1
ATOM 2448 O O . GLN A 1 309 ? -18.516 26.047 -0.743 1 42.94 309 GLN A O 1
ATOM 2453 N N . THR A 1 310 ? -19.031 27.391 0.905 1 48.28 310 THR A N 1
ATOM 2454 C CA . THR A 1 310 ? -20.328 27.75 0.339 1 48.28 310 THR A CA 1
ATOM 2455 C C . THR A 1 310 ? -20.391 29.234 0.017 1 48.28 310 THR A C 1
ATOM 2457 O O . THR A 1 310 ? -21.078 29.984 0.691 1 48.28 310 THR A O 1
ATOM 2460 N N . PRO A 1 311 ? -19.625 29.594 -0.971 1 53.59 311 PRO A N 1
ATOM 2461 C CA . PRO A 1 311 ? -19.656 31.031 -1.293 1 53.59 311 PRO A CA 1
ATOM 2462 C C . PRO A 1 311 ? -20.984 31.469 -1.913 1 53.59 311 PRO A C 1
ATOM 2464 O O . PRO A 1 311 ? -21.656 30.656 -2.562 1 53.59 311 PRO A O 1
ATOM 2467 N N . THR A 1 312 ? -21.531 32.562 -1.448 1 63.53 312 THR A N 1
ATOM 2468 C CA . THR A 1 312 ? -22.688 33.156 -2.119 1 63.53 312 THR A CA 1
ATOM 2469 C C . THR A 1 312 ? -22.312 33.625 -3.527 1 63.53 312 THR A C 1
ATOM 2471 O O . THR A 1 312 ? -21.125 33.75 -3.859 1 63.53 312 THR A O 1
ATOM 2474 N N . LYS A 1 313 ? -23.297 33.656 -4.285 1 65.62 313 LYS A N 1
ATOM 2475 C CA . LYS A 1 313 ? -23.078 34.156 -5.641 1 65.62 313 LYS A CA 1
ATOM 2476 C C . LYS A 1 313 ? -22.359 35.5 -5.617 1 65.62 313 LYS A C 1
ATOM 2478 O O . LYS A 1 313 ? -21.484 35.75 -6.445 1 65.62 313 LYS A O 1
ATOM 2483 N N . GLU A 1 314 ? -22.703 36.312 -4.68 1 65.31 314 GLU A N 1
ATOM 2484 C CA . GLU A 1 314 ? -22.062 37.594 -4.539 1 65.31 314 GLU A CA 1
ATOM 2485 C C . GLU A 1 314 ? -20.578 37.469 -4.191 1 65.31 314 GLU A C 1
ATOM 2487 O O . GLU A 1 314 ? -19.734 38.188 -4.715 1 65.31 314 GLU A O 1
ATOM 2492 N N . GLU A 1 315 ? -20.281 36.5 -3.422 1 63.09 315 GLU A N 1
ATOM 2493 C CA . GLU A 1 315 ? -18.891 36.25 -3.041 1 63.09 315 GLU A CA 1
ATOM 2494 C C . GLU A 1 315 ? -18.094 35.688 -4.215 1 63.09 315 GLU A C 1
ATOM 2496 O O . GLU A 1 315 ? -16.938 36.062 -4.414 1 63.09 315 GLU A O 1
ATOM 2501 N N . LEU A 1 316 ? -18.75 34.938 -4.848 1 65.88 316 LEU A N 1
ATOM 2502 C CA . LEU A 1 316 ? -18.094 34.375 -6.012 1 65.88 316 LEU A CA 1
ATOM 2503 C C . LEU A 1 316 ? -17.844 35.438 -7.078 1 65.88 316 LEU A C 1
ATOM 2505 O O . LEU A 1 316 ? -16.75 35.469 -7.66 1 65.88 316 LEU A O 1
ATOM 2509 N N . ASP A 1 317 ? -18.859 36.188 -7.203 1 67 317 ASP A N 1
ATOM 2510 C CA . ASP A 1 317 ? -18.734 37.281 -8.141 1 67 317 ASP A CA 1
ATOM 2511 C C . ASP A 1 317 ? -17.641 38.281 -7.699 1 67 317 ASP A C 1
ATOM 2513 O O . ASP A 1 317 ? -16.891 38.781 -8.523 1 67 317 ASP A O 1
ATOM 2517 N N . ALA A 1 318 ? -17.547 38.438 -6.445 1 65.69 318 ALA A N 1
ATOM 2518 C CA . ALA A 1 318 ? -16.531 39.344 -5.902 1 65.69 318 ALA A CA 1
ATOM 2519 C C . ALA A 1 318 ? -15.133 38.781 -6.121 1 65.69 318 ALA A C 1
ATOM 2521 O O . ALA A 1 318 ? -14.203 39.5 -6.457 1 65.69 318 ALA A O 1
ATOM 2522 N N . ILE A 1 319 ? -15.102 37.531 -6.023 1 65 319 ILE A N 1
ATOM 2523 C CA . ILE A 1 319 ? -13.82 36.844 -6.23 1 65 319 ILE A CA 1
ATOM 2524 C C . ILE A 1 319 ? -13.422 36.938 -7.703 1 65 319 ILE A C 1
ATOM 2526 O O . ILE A 1 319 ? -12.273 37.25 -8.023 1 65 319 ILE A O 1
ATOM 2530 N N . ILE A 1 320 ? -14.43 36.719 -8.469 1 66.5 320 ILE A N 1
ATOM 2531 C CA . ILE A 1 320 ? -14.156 36.781 -9.898 1 66.5 320 ILE A CA 1
ATOM 2532 C C . ILE A 1 320 ? -13.82 38.219 -10.312 1 66.5 320 ILE A C 1
ATOM 2534 O O . ILE A 1 320 ? -12.891 38.438 -11.086 1 66.5 320 ILE A O 1
ATOM 2538 N N . GLU A 1 321 ? -14.664 39.094 -9.82 1 67.25 321 GLU A N 1
ATOM 2539 C CA . GLU A 1 321 ? -14.414 40.5 -10.141 1 67.25 321 GLU A CA 1
ATOM 2540 C C . GLU A 1 321 ? -13.023 40.906 -9.688 1 67.25 321 GLU A C 1
ATOM 2542 O O . GLU A 1 321 ? -12.359 41.688 -10.375 1 67.25 321 GLU A O 1
ATOM 2547 N N . GLU A 1 322 ? -12.594 40.312 -8.672 1 63.66 322 GLU A N 1
ATOM 2548 C CA . GLU A 1 322 ? -11.305 40.719 -8.102 1 63.66 322 GLU A CA 1
ATOM 2549 C C . GLU A 1 322 ? -10.148 40.094 -8.883 1 63.66 322 GLU A C 1
ATOM 2551 O O . GLU A 1 322 ? -9.07 40.688 -8.984 1 63.66 322 GLU A O 1
ATOM 2556 N N . VAL A 1 323 ? -10.555 39 -9.5 1 62.22 323 VAL A N 1
ATOM 2557 C CA . VAL A 1 323 ? -9.438 38.25 -10.07 1 62.22 323 VAL A CA 1
ATOM 2558 C C . VAL A 1 323 ? -9.477 38.344 -11.594 1 62.22 323 VAL A C 1
ATOM 2560 O O . VAL A 1 323 ? -8.445 38.219 -12.258 1 62.22 323 VAL A O 1
ATOM 2563 N N . ASP A 1 324 ? -10.664 38.656 -12.078 1 63.31 324 ASP A N 1
ATOM 2564 C CA . ASP A 1 324 ? -10.867 38.719 -13.523 1 63.31 324 ASP A CA 1
ATOM 2565 C C . ASP A 1 324 ? -10.328 40 -14.102 1 63.31 324 ASP A C 1
ATOM 2567 O O . ASP A 1 324 ? -11.055 41 -14.18 1 63.31 324 ASP A O 1
ATOM 2571 N N . GLU A 1 325 ? -9.164 39.906 -14.484 1 60.22 325 GLU A N 1
ATOM 2572 C CA . GLU A 1 325 ? -8.484 41.125 -14.914 1 60.22 325 GLU A CA 1
ATOM 2573 C C . GLU A 1 325 ? -8.914 41.5 -16.328 1 60.22 325 GLU A C 1
ATOM 2575 O O . GLU A 1 325 ? -8.953 42.688 -16.656 1 60.22 325 GLU A O 1
ATOM 2580 N N . ASP A 1 326 ? -9.266 40.5 -17.125 1 61.03 326 ASP A N 1
ATOM 2581 C CA . ASP A 1 326 ? -9.555 40.875 -18.5 1 61.03 326 ASP A CA 1
ATOM 2582 C C . ASP A 1 326 ? -11.047 41.094 -18.703 1 61.03 326 ASP A C 1
ATOM 2584 O O . ASP A 1 326 ? -11.492 41.344 -19.828 1 61.03 326 ASP A O 1
ATOM 2588 N N . GLY A 1 327 ? -11.742 41.062 -17.625 1 65.5 327 GLY A N 1
ATOM 2589 C CA . GLY A 1 327 ? -13.172 41.312 -17.672 1 65.5 327 GLY A CA 1
ATOM 2590 C C . GLY A 1 327 ? -13.953 40.281 -18.453 1 65.5 327 GLY A C 1
ATOM 2591 O O . GLY A 1 327 ? -15.047 40.594 -18.953 1 65.5 327 GLY A O 1
ATOM 2592 N N . SER A 1 328 ? -13.438 39.062 -18.719 1 68.94 328 SER A N 1
ATOM 2593 C CA . SER A 1 328 ? -14.094 38.031 -19.5 1 68.94 328 SER A CA 1
ATOM 2594 C C . SER A 1 328 ? -15.258 37.406 -18.734 1 68.94 328 SER A C 1
ATOM 2596 O O . SER A 1 328 ? -16.109 36.75 -19.312 1 68.94 328 SER A O 1
ATOM 2598 N N . GLY A 1 329 ? -15.328 37.688 -17.406 1 69.44 329 GLY A N 1
ATOM 2599 C CA . GLY A 1 329 ? -16.344 37.125 -16.547 1 69.44 329 GLY A CA 1
ATOM 2600 C C . GLY A 1 329 ? -15.992 35.719 -16.094 1 69.44 329 GLY A C 1
ATOM 2601 O O . GLY A 1 329 ? -16.781 35.062 -15.391 1 69.44 329 GLY A O 1
ATOM 2602 N N . THR A 1 330 ? -14.82 35.281 -16.594 1 69.06 330 THR A N 1
ATOM 2603 C CA . THR A 1 330 ? -14.297 33.969 -16.188 1 69.06 330 THR A CA 1
ATOM 2604 C C . THR A 1 330 ? -12.844 34.094 -15.734 1 69.06 330 THR A C 1
ATOM 2606 O O . THR A 1 330 ? -12.203 35.125 -15.945 1 69.06 330 THR A O 1
ATOM 2609 N N . ILE A 1 331 ? -12.383 33.094 -14.836 1 64.81 331 ILE A N 1
ATOM 2610 C CA . ILE A 1 331 ? -11.016 33.094 -14.328 1 64.81 331 ILE A CA 1
ATOM 2611 C C . ILE A 1 331 ? -10.148 32.156 -15.188 1 64.81 331 ILE A C 1
ATOM 2613 O O . ILE A 1 331 ? -10.359 30.953 -15.219 1 64.81 331 ILE A O 1
ATOM 2617 N N . ASP A 1 332 ? -9.406 32.844 -16.062 1 56.12 332 ASP A N 1
ATOM 2618 C CA . ASP A 1 332 ? -8.438 32.031 -16.812 1 56.12 332 ASP A CA 1
ATOM 2619 C C . ASP A 1 332 ? -7.281 31.594 -15.914 1 56.12 332 ASP A C 1
ATOM 2621 O O . ASP A 1 332 ? -7.246 31.938 -14.727 1 56.12 332 ASP A O 1
ATOM 2625 N N . PHE A 1 333 ? -6.367 30.641 -16.391 1 50.12 333 PHE A N 1
ATOM 2626 C CA . PHE A 1 333 ? -5.328 30.047 -15.57 1 50.12 333 PHE A CA 1
ATOM 2627 C C . PHE A 1 333 ? -4.477 31.109 -14.898 1 50.12 333 PHE A C 1
ATOM 2629 O O . PHE A 1 333 ? -4.137 30.984 -13.719 1 50.12 333 PHE A O 1
ATOM 2636 N N . GLU A 1 334 ? -4.309 32.094 -15.625 1 46.81 334 GLU A N 1
ATOM 2637 C CA . GLU A 1 334 ? -3.49 33.156 -15.055 1 46.81 334 GLU A CA 1
ATOM 2638 C C . GLU A 1 334 ? -4.227 33.875 -13.922 1 46.81 334 GLU A C 1
ATOM 2640 O O . GLU A 1 334 ? -3.646 34.156 -12.875 1 46.81 334 GLU A O 1
ATOM 2645 N N . GLU A 1 335 ? -5.465 34.219 -14.148 1 54.28 335 GLU A N 1
ATOM 2646 C CA . GLU A 1 335 ? -6.289 34.844 -13.117 1 54.28 335 GLU A CA 1
ATOM 2647 C C . GLU A 1 335 ? -6.5 33.906 -11.93 1 54.28 335 GLU A C 1
ATOM 2649 O O . GLU A 1 335 ? -6.562 34.344 -10.781 1 54.28 335 GLU A O 1
ATOM 2654 N N . PHE A 1 336 ? -6.457 32.719 -12.164 1 53.12 336 PHE A N 1
ATOM 2655 C CA . PHE A 1 336 ? -6.594 31.688 -11.125 1 53.12 336 PHE A CA 1
ATOM 2656 C C . PHE A 1 336 ? -5.375 31.688 -10.211 1 53.12 336 PHE A C 1
ATOM 2658 O O . PHE A 1 336 ? -5.512 31.609 -8.984 1 53.12 336 PHE A O 1
ATOM 2665 N N . LEU A 1 337 ? -4.359 31.766 -10.805 1 44.81 337 LEU A N 1
ATOM 2666 C CA . LEU A 1 337 ? -3.156 31.844 -9.984 1 44.81 337 LEU A CA 1
ATOM 2667 C C . LEU A 1 337 ? -3.201 33.062 -9.07 1 44.81 337 LEU A C 1
ATOM 2669 O O . LEU A 1 337 ? -2.854 32.969 -7.891 1 44.81 337 LEU A O 1
ATOM 2673 N N . VAL A 1 338 ? -3.676 34.156 -9.609 1 44.38 338 VAL A N 1
ATOM 2674 C CA . VAL A 1 338 ? -3.803 35.344 -8.812 1 44.38 338 VAL A CA 1
ATOM 2675 C C . VAL A 1 338 ? -4.883 35.156 -7.75 1 44.38 338 VAL A C 1
ATOM 2677 O O . VAL A 1 338 ? -4.707 35.562 -6.598 1 44.38 338 VAL A O 1
ATOM 2680 N N . MET A 1 339 ? -5.941 34.594 -8.141 1 48.81 339 MET A N 1
ATOM 2681 C CA . MET A 1 339 ? -7 34.312 -7.18 1 48.81 339 MET A CA 1
ATOM 2682 C C . MET A 1 339 ? -6.477 33.406 -6.055 1 48.81 339 MET A C 1
ATOM 2684 O O . MET A 1 339 ? -6.773 33.656 -4.883 1 48.81 339 MET A O 1
ATOM 2688 N N . MET A 1 340 ? -5.844 32.562 -6.477 1 44.28 340 MET A N 1
ATOM 2689 C CA . MET A 1 340 ? -5.289 31.672 -5.465 1 44.28 340 MET A CA 1
ATOM 2690 C C . MET A 1 340 ? -4.301 32.406 -4.566 1 44.28 340 MET A C 1
ATOM 2692 O O . MET A 1 340 ? -4.32 32.25 -3.348 1 44.28 340 MET A O 1
ATOM 2696 N N . VAL A 1 341 ? -3.682 33.219 -5.184 1 38.66 341 VAL A N 1
ATOM 2697 C CA . VAL A 1 341 ? -2.787 34.094 -4.406 1 38.66 341 VAL A CA 1
ATOM 2698 C C . VAL A 1 341 ? -3.607 35.031 -3.531 1 38.66 341 VAL A C 1
ATOM 2700 O O . VAL A 1 341 ? -3.299 35.219 -2.352 1 38.66 341 VAL A O 1
ATOM 2703 N N . ARG A 1 342 ? -4.551 35.625 -4.078 1 39.56 342 ARG A N 1
ATOM 2704 C CA . ARG A 1 342 ? -5.367 36.594 -3.326 1 39.56 342 ARG A CA 1
ATOM 2705 C C . ARG A 1 342 ? -6.152 35.875 -2.227 1 39.56 342 ARG A C 1
ATOM 2707 O O . ARG A 1 342 ? -6.266 36.406 -1.112 1 39.56 342 ARG A O 1
ATOM 2714 N N . GLN A 1 343 ? -6.801 34.875 -2.641 1 39.59 343 GLN A N 1
ATOM 2715 C CA . GLN A 1 343 ? -7.5 34.156 -1.598 1 39.59 343 GLN A CA 1
ATOM 2716 C C . GLN A 1 343 ? -6.539 33.688 -0.499 1 39.59 343 GLN A C 1
ATOM 2718 O O . GLN A 1 343 ? -6.895 33.719 0.683 1 39.59 343 GLN A O 1
ATOM 2723 N N . MET A 1 344 ? -5.52 33.375 -0.939 1 36.31 344 MET A N 1
ATOM 2724 C CA . MET A 1 344 ? -4.453 33.156 0.036 1 36.31 344 MET A CA 1
ATOM 2725 C C . MET A 1 344 ? -4.148 34.438 0.795 1 36.31 344 MET A C 1
ATOM 2727 O O . MET A 1 344 ? -3.9 34.406 2.002 1 36.31 344 MET A O 1
ATOM 2731 N N . LYS A 1 345 ? -4.281 35.469 0.133 1 36.28 345 LYS A N 1
ATOM 2732 C CA . LYS A 1 345 ? -4.09 36.781 0.754 1 36.28 345 LYS A CA 1
ATOM 2733 C C . LYS A 1 345 ? -5.301 37.188 1.595 1 36.28 345 LYS A C 1
ATOM 2735 O O . LYS A 1 345 ? -5.152 37.719 2.689 1 36.28 345 LYS A O 1
ATOM 2740 N N . GLU A 1 346 ? -6.41 37.188 1.039 1 39.25 346 GLU A N 1
ATOM 2741 C CA . GLU A 1 346 ? -7.621 37.562 1.765 1 39.25 346 GLU A CA 1
ATOM 2742 C C . GLU A 1 346 ? -7.84 36.688 2.98 1 39.25 346 GLU A C 1
ATOM 2744 O O . GLU A 1 346 ? -8.289 37.156 4.031 1 39.25 346 GLU A O 1
ATOM 2749 N N . ASP A 1 347 ? -7.629 35.469 2.705 1 36.12 347 ASP A N 1
ATOM 2750 C CA . ASP A 1 347 ? -7.613 34.688 3.922 1 36.12 347 ASP A CA 1
ATOM 2751 C C . ASP A 1 347 ? -6.41 35.031 4.797 1 36.12 347 ASP A C 1
ATOM 2753 O O . ASP A 1 347 ? -6.305 34.562 5.93 1 36.12 347 ASP A O 1
ATOM 2757 N N . ALA A 1 348 ? -5.582 35.75 4.316 1 31.59 348 ALA A N 1
ATOM 2758 C CA . ALA A 1 348 ? -4.488 36.312 5.086 1 31.59 348 ALA A CA 1
ATOM 2759 C C . ALA A 1 348 ? -5.012 37.344 6.086 1 31.59 348 ALA A C 1
ATOM 2761 O O . ALA A 1 348 ? -4.324 37.688 7.051 1 31.59 348 ALA A O 1
ATOM 2762 N N . LYS A 1 349 ? -5.945 38.031 5.828 1 34.66 349 LYS A N 1
ATOM 2763 C CA . LYS A 1 349 ? -6.66 38.812 6.836 1 34.66 349 LYS A CA 1
ATOM 2764 C C . LYS A 1 349 ? -7.34 37.906 7.852 1 34.66 349 LYS A C 1
ATOM 2766 O O . LYS A 1 349 ? -8.312 37.219 7.527 1 34.66 349 LYS A O 1
ATOM 2771 N N . GLY A 1 350 ? -6.488 37.5 8.742 1 37.06 350 GLY A N 1
ATOM 2772 C CA . GLY A 1 350 ? -6.457 36.562 9.867 1 37.06 350 GLY A CA 1
ATOM 2773 C C . GLY A 1 350 ? -5.5 35.406 9.656 1 37.06 350 GLY A C 1
ATOM 2774 O O . GLY A 1 350 ? -5.492 34.469 10.438 1 37.06 350 GLY A O 1
ATOM 2775 N N . LYS A 1 351 ? -4.77 35.531 8.578 1 41.81 351 LYS A N 1
ATOM 2776 C CA . LYS A 1 351 ? -3.732 34.562 8.211 1 41.81 351 LYS A CA 1
ATOM 2777 C C . LYS A 1 351 ? -2.396 34.938 8.852 1 41.81 351 LYS A C 1
ATOM 2779 O O . LYS A 1 351 ? -2.082 36.094 9.016 1 41.81 351 LYS A O 1
ATOM 2784 N N . SER A 1 352 ? -1.623 34 9.172 1 42.81 352 SER A N 1
ATOM 2785 C CA . SER A 1 352 ? -0.358 34.156 9.883 1 42.81 352 SER A CA 1
ATOM 2786 C C . SER A 1 352 ? 0.763 34.562 8.938 1 42.81 352 SER A C 1
ATOM 2788 O O . SER A 1 352 ? 0.638 34.406 7.715 1 42.81 352 SER A O 1
ATOM 2790 N N . GLU A 1 353 ? 1.653 35.375 9.148 1 45.28 353 GLU A N 1
ATOM 2791 C CA . GLU A 1 353 ? 2.893 35.812 8.508 1 45.28 353 GLU A CA 1
ATOM 2792 C C . GLU A 1 353 ? 3.494 34.688 7.656 1 45.28 353 GLU A C 1
ATOM 2794 O O . GLU A 1 353 ? 4.102 34.969 6.617 1 45.28 353 GLU A O 1
ATOM 2799 N N . GLU A 1 354 ? 3.189 33.625 7.777 1 47.84 354 GLU A N 1
ATOM 2800 C CA . GLU A 1 354 ? 3.707 32.469 7.094 1 47.84 354 GLU A CA 1
ATOM 2801 C C . GLU A 1 354 ? 3.107 32.312 5.699 1 47.84 354 GLU A C 1
ATOM 2803 O O . GLU A 1 354 ? 3.814 31.984 4.746 1 47.84 354 GLU A O 1
ATOM 2808 N N . GLU A 1 355 ? 2.02 32.812 5.562 1 45.53 355 GLU A N 1
ATOM 2809 C CA . GLU A 1 355 ? 1.354 32.781 4.262 1 45.53 355 GLU A CA 1
ATOM 2810 C C . GLU A 1 355 ? 1.929 33.812 3.318 1 45.53 355 GLU A C 1
ATOM 2812 O O . GLU A 1 355 ? 2.107 33.562 2.127 1 45.53 355 GLU A O 1
ATOM 2817 N N . LEU A 1 356 ? 2.266 34.781 3.941 1 52.22 356 LEU A N 1
ATOM 2818 C CA . LEU A 1 356 ? 2.832 35.875 3.16 1 52.22 356 LEU A CA 1
ATOM 2819 C C . LEU A 1 356 ? 4.266 35.562 2.748 1 52.22 356 LEU A C 1
ATOM 2821 O O . LEU A 1 356 ? 4.703 35.938 1.66 1 52.22 356 LEU A O 1
ATOM 2825 N N . ALA A 1 357 ? 4.758 34.812 3.48 1 54.66 357 ALA A N 1
ATOM 2826 C CA . ALA A 1 357 ? 6.125 34.406 3.184 1 54.66 357 ALA A CA 1
ATOM 2827 C C . ALA A 1 357 ? 6.16 33.438 2.002 1 54.66 357 ALA A C 1
ATOM 2829 O O . ALA A 1 357 ? 7.039 33.531 1.142 1 54.66 357 ALA A O 1
ATOM 2830 N N . GLU A 1 358 ? 5.242 32.812 1.855 1 51.16 358 GLU A N 1
ATOM 2831 C CA . GLU A 1 358 ? 5.133 31.875 0.741 1 51.16 358 GLU A CA 1
ATOM 2832 C C . GLU A 1 358 ? 4.883 32.594 -0.573 1 51.16 358 GLU A C 1
ATOM 2834 O O . GLU A 1 358 ? 5.449 32.25 -1.607 1 51.16 358 GLU A O 1
ATOM 2839 N N . CYS A 1 359 ? 4.184 33.594 -0.478 1 51.16 359 CYS A N 1
ATOM 2840 C CA . CYS A 1 359 ? 3.934 34.438 -1.639 1 51.16 359 CYS A CA 1
ATOM 2841 C C . CYS A 1 359 ? 5.215 35.125 -2.102 1 51.16 359 CYS A C 1
ATOM 2843 O O . CYS A 1 359 ? 5.488 35.188 -3.303 1 51.16 359 CYS A O 1
ATOM 2845 N N . PHE A 1 360 ? 5.879 35.469 -1.185 1 61.25 360 PHE A N 1
ATOM 2846 C CA . PHE A 1 360 ? 7.141 36.125 -1.482 1 61.25 360 PHE A CA 1
ATOM 2847 C C . PHE A 1 360 ? 8.102 35.156 -2.18 1 61.25 360 PHE A C 1
ATOM 2849 O O . PHE A 1 360 ? 8.766 35.562 -3.145 1 61.25 360 PHE A O 1
ATOM 2856 N N . ARG A 1 361 ? 8.039 34.062 -1.781 1 58.97 361 ARG A N 1
ATOM 2857 C CA . ARG A 1 361 ? 8.945 33.062 -2.32 1 58.97 361 ARG A CA 1
ATOM 2858 C C . ARG A 1 361 ? 8.602 32.719 -3.766 1 58.97 361 ARG A C 1
ATOM 2860 O O . ARG A 1 361 ? 9.484 32.469 -4.582 1 58.97 361 ARG A O 1
ATOM 2867 N N . ILE A 1 362 ? 7.418 32.906 -4.094 1 56.06 362 ILE A N 1
ATOM 2868 C CA . ILE A 1 362 ? 6.938 32.688 -5.453 1 56.06 362 ILE A CA 1
ATOM 2869 C C . ILE A 1 362 ? 7.438 33.812 -6.363 1 56.06 362 ILE A C 1
ATOM 2871 O O . ILE A 1 362 ? 7.793 33.562 -7.516 1 56.06 362 ILE A O 1
ATOM 2875 N N . PHE A 1 363 ? 7.531 34.938 -5.785 1 60.16 363 PHE A N 1
ATOM 2876 C CA . PHE A 1 363 ? 7.922 36.094 -6.539 1 60.16 363 PHE A CA 1
ATOM 2877 C C . PHE A 1 363 ? 9.438 36.156 -6.719 1 60.16 363 PHE A C 1
ATOM 2879 O O . PHE A 1 363 ? 9.93 36.625 -7.742 1 60.16 363 PHE A O 1
ATOM 2886 N N . ASP A 1 364 ? 10.016 35.656 -5.781 1 61.5 364 ASP A N 1
ATOM 2887 C CA . ASP A 1 364 ? 11.477 35.625 -5.789 1 61.5 364 ASP A CA 1
ATOM 2888 C C . ASP A 1 364 ? 12.008 34.406 -6.543 1 61.5 364 ASP A C 1
ATOM 2890 O O . ASP A 1 364 ? 12.461 33.438 -5.93 1 61.5 364 ASP A O 1
ATOM 2894 N N . ARG A 1 365 ? 11.961 34.5 -7.816 1 57.94 365 ARG A N 1
ATOM 2895 C CA . ARG A 1 365 ? 12.172 33.375 -8.727 1 57.94 365 ARG A CA 1
ATOM 2896 C C . ARG A 1 365 ? 13.602 32.844 -8.633 1 57.94 365 ARG A C 1
ATOM 2898 O O . ARG A 1 365 ? 13.836 31.641 -8.766 1 57.94 365 ARG A O 1
ATOM 2905 N N . ASN A 1 366 ? 14.453 33.75 -8.406 1 53.81 366 ASN A N 1
ATOM 2906 C CA . ASN A 1 366 ? 15.844 33.344 -8.328 1 53.81 366 ASN A CA 1
ATOM 2907 C C . ASN A 1 366 ? 16.266 33.062 -6.887 1 53.81 366 ASN A C 1
ATOM 2909 O O . ASN A 1 366 ? 17.453 32.875 -6.613 1 53.81 366 ASN A O 1
ATOM 2913 N N . ALA A 1 367 ? 15.281 33.094 -6 1 54.62 367 ALA A N 1
ATOM 2914 C CA . ALA A 1 367 ? 15.367 32.781 -4.582 1 54.62 367 ALA A CA 1
ATOM 2915 C C . ALA A 1 367 ? 16.547 33.469 -3.92 1 54.62 367 ALA A C 1
ATOM 2917 O O . ALA A 1 367 ? 17.219 32.906 -3.061 1 54.62 367 ALA A O 1
ATOM 2918 N N . ASP A 1 368 ? 16.734 34.719 -4.285 1 60.31 368 ASP A N 1
ATOM 2919 C CA . ASP A 1 368 ? 17.812 35.5 -3.666 1 60.31 368 ASP A CA 1
ATOM 2920 C C . ASP A 1 368 ? 17.266 36.375 -2.541 1 60.31 368 ASP A C 1
ATOM 2922 O O . ASP A 1 368 ? 18 37.219 -1.999 1 60.31 368 ASP A O 1
ATOM 2926 N N . GLY A 1 369 ? 16.031 36.062 -2.23 1 64.88 369 GLY A N 1
ATOM 2927 C CA . GLY A 1 369 ? 15.438 36.781 -1.111 1 64.88 369 GLY A CA 1
ATOM 2928 C C . GLY A 1 369 ? 14.844 38.125 -1.502 1 64.88 369 GLY A C 1
ATOM 2929 O O . GLY A 1 369 ? 14.352 38.875 -0.649 1 64.88 369 GLY A O 1
ATOM 2930 N N . TYR A 1 370 ? 15.039 38.438 -2.814 1 74.12 370 TYR A N 1
ATOM 2931 C CA . TYR A 1 370 ? 14.523 39.719 -3.305 1 74.12 370 TYR A CA 1
ATOM 2932 C C . TYR A 1 370 ? 13.688 39.531 -4.562 1 74.12 370 TYR A C 1
ATOM 2934 O O . TYR A 1 370 ? 13.914 38.562 -5.32 1 74.12 370 TYR A O 1
ATOM 2942 N N . ILE A 1 371 ? 12.719 40.344 -4.656 1 71.62 371 ILE A N 1
ATOM 2943 C CA . ILE A 1 371 ? 11.992 40.469 -5.914 1 71.62 371 ILE A CA 1
ATOM 2944 C C . ILE A 1 371 ? 12.531 41.656 -6.715 1 71.62 371 ILE A C 1
ATOM 2946 O O . ILE A 1 371 ? 12.445 42.781 -6.27 1 71.62 371 ILE A O 1
ATOM 2950 N N . ASP A 1 372 ? 13.266 41.25 -7.766 1 75.19 372 ASP A N 1
ATOM 2951 C CA . ASP A 1 372 ? 13.75 42.312 -8.609 1 75.19 372 ASP A CA 1
ATOM 2952 C C . ASP A 1 372 ? 12.742 42.656 -9.703 1 75.19 372 ASP A C 1
ATOM 2954 O O . ASP A 1 372 ? 11.688 42.031 -9.797 1 75.19 372 ASP A O 1
ATOM 2958 N N . ALA A 1 373 ? 13.117 43.719 -10.383 1 72 373 ALA A N 1
ATOM 2959 C CA . ALA A 1 373 ? 12.195 44.25 -11.375 1 72 373 ALA A CA 1
ATOM 2960 C C . ALA A 1 373 ? 11.852 43.188 -12.43 1 72 373 ALA A C 1
ATOM 2962 O O . ALA A 1 373 ? 10.711 43.125 -12.898 1 72 373 ALA A O 1
ATOM 2963 N N . GLU A 1 374 ? 12.75 42.375 -12.695 1 72.38 374 GLU A N 1
ATOM 2964 C CA . GLU A 1 374 ? 12.5 41.344 -13.695 1 72.38 374 GLU A CA 1
ATOM 2965 C C . GLU A 1 374 ? 11.57 40.25 -13.156 1 72.38 374 GLU A C 1
ATOM 2967 O O . GLU A 1 374 ? 10.664 39.812 -13.859 1 72.38 374 GLU A O 1
ATOM 2972 N N . GLU A 1 375 ? 11.812 39.906 -11.969 1 66.75 375 GLU A N 1
ATOM 2973 C CA . GLU A 1 375 ? 10.945 38.906 -11.328 1 66.75 375 GLU A CA 1
ATOM 2974 C C . GLU A 1 375 ? 9.523 39.438 -11.18 1 66.75 375 GLU A C 1
ATOM 2976 O O . GLU A 1 375 ? 8.562 38.688 -11.422 1 66.75 375 GLU A O 1
ATOM 2981 N N . LEU A 1 376 ? 9.539 40.562 -10.836 1 65.56 376 LEU A N 1
ATOM 2982 C CA . LEU A 1 376 ? 8.234 41.188 -10.719 1 65.56 376 LEU A CA 1
ATOM 2983 C C . LEU A 1 376 ? 7.559 41.312 -12.086 1 65.56 376 LEU A C 1
ATOM 2985 O O . LEU A 1 376 ? 6.359 41.062 -12.211 1 65.56 376 LEU A O 1
ATOM 2989 N N . ALA A 1 377 ? 8.406 41.625 -13.07 1 64.94 377 ALA A N 1
ATOM 2990 C CA . ALA A 1 377 ? 7.875 41.719 -14.43 1 64.94 377 ALA A CA 1
ATOM 2991 C C . ALA A 1 377 ? 7.371 40.375 -14.906 1 64.94 377 ALA A C 1
ATOM 2993 O O . ALA A 1 377 ? 6.32 40.281 -15.547 1 64.94 377 ALA A O 1
ATOM 2994 N N . GLU A 1 378 ? 8.078 39.5 -14.602 1 62.5 378 GLU A N 1
ATOM 2995 C CA . GLU A 1 378 ? 7.742 38.125 -15.039 1 62.5 378 GLU A CA 1
ATOM 2996 C C . GLU A 1 378 ? 6.445 37.656 -14.391 1 62.5 378 GLU A C 1
ATOM 2998 O O . GLU A 1 378 ? 5.652 36.969 -15.031 1 62.5 378 GLU A O 1
ATOM 3003 N N . ILE A 1 379 ? 6.426 38.094 -13.297 1 53 379 ILE A N 1
ATOM 3004 C CA . ILE A 1 379 ? 5.18 37.75 -12.617 1 53 379 ILE A CA 1
ATOM 3005 C C . ILE A 1 379 ? 4.004 38.406 -13.328 1 53 379 ILE A C 1
ATOM 3007 O O . ILE A 1 379 ? 2.967 37.781 -13.547 1 53 379 ILE A O 1
ATOM 3011 N N . PHE A 1 380 ? 4.301 39.562 -13.633 1 51.72 380 PHE A N 1
ATOM 3012 C CA . PHE A 1 380 ? 3.273 40.312 -14.375 1 51.72 380 PHE A CA 1
ATOM 3013 C C . PHE A 1 380 ? 3.086 39.688 -15.766 1 51.72 380 PHE A C 1
ATOM 3015 O O . PHE A 1 380 ? 1.955 39.562 -16.234 1 51.72 380 PHE A O 1
ATOM 3022 N N . ARG A 1 381 ? 4.148 39.344 -16.281 1 53.53 381 ARG A N 1
ATOM 3023 C CA . ARG A 1 381 ? 4.059 38.719 -17.594 1 53.53 381 ARG A CA 1
ATOM 3024 C C . ARG A 1 381 ? 3.361 37.375 -17.516 1 53.53 381 ARG A C 1
ATOM 3026 O O . ARG A 1 381 ? 2.529 37.031 -18.359 1 53.53 381 ARG A O 1
ATOM 3033 N N . ALA A 1 382 ? 3.789 36.812 -16.547 1 45.69 382 ALA A N 1
ATOM 3034 C CA . ALA A 1 382 ? 3.248 35.469 -16.328 1 45.69 382 ALA A CA 1
ATOM 3035 C C . ALA A 1 382 ? 1.777 35.531 -15.93 1 45.69 382 ALA A C 1
ATOM 3037 O O . ALA A 1 382 ? 1.013 34.594 -16.219 1 45.69 382 ALA A O 1
ATOM 3038 N N . SER A 1 383 ? 1.477 36.75 -15.453 1 38.81 383 SER A N 1
ATOM 3039 C CA . SER A 1 383 ? 0.107 37 -15.023 1 38.81 383 SER A CA 1
ATOM 3040 C C . SER A 1 383 ? -0.718 37.594 -16.156 1 38.81 383 SER A C 1
ATOM 3042 O O . SER A 1 383 ? -1.91 37.875 -15.992 1 38.81 383 SER A O 1
ATOM 3044 N N . GLY A 1 384 ? -0.218 37.656 -17.266 1 41.22 384 GLY A N 1
ATOM 3045 C CA . GLY A 1 384 ? -0.829 38.219 -18.453 1 41.22 384 GLY A CA 1
ATOM 3046 C C . GLY A 1 384 ? -0.958 39.719 -18.406 1 41.22 384 GLY A C 1
ATOM 3047 O O . GLY A 1 384 ? -1.643 40.312 -19.234 1 41.22 384 GLY A O 1
ATOM 3048 N N . GLU A 1 385 ? -0.544 40.344 -17.391 1 41.34 385 GLU A N 1
ATOM 3049 C CA . GLU A 1 385 ? -0.599 41.781 -17.359 1 41.34 385 GLU A CA 1
ATOM 3050 C C . GLU A 1 385 ? 0.59 42.406 -18.094 1 41.34 385 GLU A C 1
ATOM 3052 O O . GLU A 1 385 ? 1.716 41.906 -17.984 1 41.34 385 GLU A O 1
ATOM 3057 N N . HIS A 1 386 ? 0.124 43.125 -19.047 1 49.69 386 HIS A N 1
ATOM 3058 C CA . HIS A 1 386 ? 1.164 43.969 -19.625 1 49.69 386 HIS A CA 1
ATOM 3059 C C . HIS A 1 386 ? 1.584 45.094 -18.672 1 49.69 386 HIS A C 1
ATOM 3061 O O . HIS A 1 386 ? 0.745 45.844 -18.203 1 49.69 386 HIS A O 1
ATOM 3067 N N . VAL A 1 387 ? 2.566 44.906 -17.922 1 52.53 387 VAL A N 1
ATOM 3068 C CA . VAL A 1 387 ? 3.111 45.969 -17.094 1 52.53 387 VAL A CA 1
ATOM 3069 C C . VAL A 1 387 ? 4.211 46.688 -17.844 1 52.53 387 VAL A C 1
ATOM 3071 O O . VAL A 1 387 ? 5.113 46.062 -18.406 1 52.53 387 VAL A O 1
ATOM 3074 N N . THR A 1 388 ? 3.855 47.969 -18.109 1 63.72 388 THR A N 1
ATOM 3075 C CA . THR A 1 388 ? 4.863 48.812 -18.781 1 63.72 388 THR A CA 1
ATOM 3076 C C . THR A 1 388 ? 6.082 49 -17.875 1 63.72 388 THR A C 1
ATOM 3078 O O . THR A 1 388 ? 6.004 48.781 -16.672 1 63.72 388 THR A O 1
ATOM 3081 N N . ASP A 1 389 ? 7.113 49.188 -18.453 1 68.12 389 ASP A N 1
ATOM 3082 C CA . ASP A 1 389 ? 8.336 49.469 -17.703 1 68.12 389 ASP A CA 1
ATOM 3083 C C . ASP A 1 389 ? 8.109 50.562 -16.656 1 68.12 389 ASP A C 1
ATOM 3085 O O . ASP A 1 389 ? 8.656 50.469 -15.555 1 68.12 389 ASP A O 1
ATOM 3089 N N . GLU A 1 390 ? 7.23 51.531 -16.969 1 67.5 390 GLU A N 1
ATOM 3090 C CA . GLU A 1 390 ? 6.938 52.625 -16.031 1 67.5 390 GLU A CA 1
ATOM 3091 C C . GLU A 1 390 ? 6.109 52.125 -14.852 1 67.5 390 GLU A C 1
ATOM 3093 O O . GLU A 1 390 ? 6.363 52.5 -13.703 1 67.5 390 GLU A O 1
ATOM 3098 N N . GLU A 1 391 ? 5.219 51.25 -15.117 1 63.62 391 GLU A N 1
ATOM 3099 C CA . GLU A 1 391 ? 4.398 50.656 -14.055 1 63.62 391 GLU A CA 1
ATOM 3100 C C . GLU A 1 391 ? 5.219 49.75 -13.164 1 63.62 391 GLU A C 1
ATOM 3102 O O . GLU A 1 391 ? 5.059 49.75 -11.938 1 63.62 391 GLU A O 1
ATOM 3107 N N . LEU A 1 392 ? 5.949 49.094 -13.773 1 66.75 392 LEU A N 1
ATOM 3108 C CA . LEU A 1 392 ? 6.84 48.219 -13.031 1 66.75 392 LEU A CA 1
ATOM 3109 C C . LEU A 1 392 ? 7.777 49.031 -12.133 1 66.75 392 LEU A C 1
ATOM 3111 O O . LEU A 1 392 ? 8.016 48.656 -10.977 1 66.75 392 LEU A O 1
ATOM 3115 N N . GLU A 1 393 ? 8.234 50.031 -12.719 1 71.25 393 GLU A N 1
ATOM 3116 C CA . GLU A 1 393 ? 9.094 50.906 -11.953 1 71.25 393 GLU A CA 1
ATOM 3117 C C . GLU A 1 393 ? 8.336 51.562 -10.797 1 71.25 393 GLU A C 1
ATOM 3119 O O . GLU A 1 393 ? 8.875 51.719 -9.695 1 71.25 393 GLU A O 1
ATOM 3124 N N . SER A 1 394 ? 7.102 51.875 -10.938 1 65.5 394 SER A N 1
ATOM 3125 C CA . SER A 1 394 ? 6.273 52.469 -9.883 1 65.5 394 SER A CA 1
ATOM 3126 C C . SER A 1 394 ? 5.98 51.438 -8.789 1 65.5 394 SER A C 1
ATOM 3128 O O . SER A 1 394 ? 6.047 51.75 -7.602 1 65.5 394 SER A O 1
ATOM 3130 N N . LEU A 1 395 ? 5.738 50.281 -9.242 1 64.25 395 LEU A N 1
ATOM 3131 C CA . LEU A 1 395 ? 5.469 49.219 -8.281 1 64.25 395 LEU A CA 1
ATOM 3132 C C . LEU A 1 395 ? 6.715 48.875 -7.473 1 64.25 395 LEU A C 1
ATOM 3134 O O . LEU A 1 395 ? 6.637 48.656 -6.262 1 64.25 395 LEU A O 1
ATOM 3138 N N . MET A 1 396 ? 7.719 48.906 -8.172 1 73.19 396 MET A N 1
ATOM 3139 C CA . MET A 1 396 ? 8.984 48.656 -7.484 1 73.19 396 MET A CA 1
ATOM 3140 C C . MET A 1 396 ? 9.297 49.781 -6.508 1 73.19 396 MET A C 1
ATOM 3142 O O . MET A 1 396 ? 9.766 49.531 -5.395 1 73.19 396 MET A O 1
ATOM 3146 N N . LYS A 1 397 ? 8.992 50.938 -7 1 72.81 397 LYS A N 1
ATOM 3147 C CA . LYS A 1 397 ? 9.227 52.125 -6.148 1 72.81 397 LYS A CA 1
ATOM 3148 C C . LYS A 1 397 ? 8.312 52.094 -4.922 1 72.81 397 LYS A C 1
ATOM 3150 O O . LYS A 1 397 ? 8.742 52.438 -3.82 1 72.81 397 LYS A O 1
ATOM 3155 N N . ASP A 1 398 ? 7.094 51.562 -5.051 1 65.31 398 ASP A N 1
ATOM 3156 C CA . ASP A 1 398 ? 6.145 51.5 -3.945 1 65.31 398 ASP A CA 1
ATOM 3157 C C . ASP A 1 398 ? 6.527 50.375 -2.967 1 65.31 398 ASP A C 1
ATOM 3159 O O . ASP A 1 398 ? 6.254 50.5 -1.77 1 65.31 398 ASP A O 1
ATOM 3163 N N . GLY A 1 399 ? 7.098 49.5 -3.545 1 67.81 399 GLY A N 1
ATOM 3164 C CA . GLY A 1 399 ? 7.422 48.344 -2.715 1 67.81 399 GLY A CA 1
ATOM 3165 C C . GLY A 1 399 ? 8.812 48.406 -2.119 1 67.81 399 GLY A C 1
ATOM 3166 O O . GLY A 1 399 ? 9.047 47.938 -1.013 1 67.81 399 GLY A O 1
ATOM 3167 N N . ASP A 1 400 ? 9.641 49.031 -2.857 1 74.38 400 ASP A N 1
ATOM 3168 C CA . ASP A 1 400 ? 11.047 49.094 -2.469 1 74.38 400 ASP A CA 1
ATOM 3169 C C . ASP A 1 400 ? 11.297 50.312 -1.561 1 74.38 400 ASP A C 1
ATOM 3171 O O . ASP A 1 400 ? 11.75 51.375 -2.021 1 74.38 400 ASP A O 1
ATOM 3175 N N . LYS A 1 401 ? 11.07 50.094 -0.338 1 71.69 401 LYS A N 1
ATOM 3176 C CA . LYS A 1 401 ? 11.086 51.219 0.611 1 71.69 401 LYS A CA 1
ATOM 3177 C C . LYS A 1 401 ? 12.516 51.625 0.948 1 71.69 401 LYS A C 1
ATOM 3179 O O . LYS A 1 401 ? 12.766 52.781 1.33 1 71.69 401 LYS A O 1
ATOM 3184 N N . ASN A 1 402 ? 13.43 50.75 0.681 1 74.81 402 ASN A N 1
ATOM 3185 C CA . ASN A 1 402 ? 14.789 51.156 1 1 74.81 402 ASN A CA 1
ATOM 3186 C C . ASN A 1 402 ? 15.57 51.531 -0.255 1 74.81 402 ASN A C 1
ATOM 3188 O O . ASN A 1 402 ? 16.766 51.812 -0.187 1 74.81 402 ASN A O 1
ATOM 3192 N N . ASN A 1 403 ? 14.922 51.562 -1.341 1 76.12 403 ASN A N 1
ATOM 3193 C CA . ASN A 1 403 ? 15.422 52.031 -2.619 1 76.12 403 ASN A CA 1
ATOM 3194 C C . ASN A 1 403 ? 16.672 51.281 -3.059 1 76.12 403 ASN A C 1
ATOM 3196 O O . ASN A 1 403 ? 17.625 51.875 -3.572 1 76.12 403 ASN A O 1
ATOM 3200 N N . ASP A 1 404 ? 16.719 49.906 -2.795 1 76.56 404 ASP A N 1
ATOM 3201 C CA . ASP A 1 404 ? 17.859 49.125 -3.262 1 76.56 404 ASP A CA 1
ATOM 3202 C C . ASP A 1 404 ? 17.547 48.438 -4.578 1 76.56 404 ASP A C 1
ATOM 3204 O O . ASP A 1 404 ? 18.344 47.625 -5.078 1 76.56 404 ASP A O 1
ATOM 3208 N N . GLY A 1 405 ? 16.438 48.688 -5.117 1 75.62 405 GLY A N 1
ATOM 3209 C CA . GLY A 1 405 ? 16.047 48.219 -6.434 1 75.62 405 GLY A CA 1
ATOM 3210 C C . GLY A 1 405 ? 15.375 46.875 -6.398 1 75.62 405 GLY A C 1
ATOM 3211 O O . GLY A 1 405 ? 15.047 46.312 -7.445 1 75.62 405 GLY A O 1
ATOM 3212 N N . ARG A 1 406 ? 15.242 46.344 -5.164 1 79.75 406 ARG A N 1
ATOM 3213 C CA . ARG A 1 406 ? 14.609 45.031 -5 1 79.75 406 ARG A CA 1
ATOM 3214 C C . ARG A 1 406 ? 13.625 45.062 -3.838 1 79.75 406 ARG A C 1
ATOM 3216 O O . ARG A 1 406 ? 13.68 45.938 -2.979 1 79.75 406 ARG A O 1
ATOM 3223 N N . ILE A 1 407 ? 12.664 44.25 -3.926 1 74.75 407 ILE A N 1
ATOM 3224 C CA . ILE A 1 407 ? 11.664 44.125 -2.873 1 74.75 407 ILE A CA 1
ATOM 3225 C C . ILE A 1 407 ? 11.969 42.938 -1.984 1 74.75 407 ILE A C 1
ATOM 3227 O O . ILE A 1 407 ? 11.984 41.781 -2.455 1 74.75 407 ILE A O 1
ATOM 3231 N N . ASP A 1 408 ? 12.391 43.344 -0.824 1 73.81 408 ASP A N 1
ATOM 3232 C CA . ASP A 1 408 ? 12.602 42.25 0.116 1 73.81 408 ASP A CA 1
ATOM 3233 C C . ASP A 1 408 ? 11.297 41.812 0.787 1 73.81 408 ASP A C 1
ATOM 3235 O O . ASP A 1 408 ? 10.242 42.406 0.53 1 73.81 408 ASP A O 1
ATOM 3239 N N . PHE A 1 409 ? 11.289 40.844 1.578 1 71.94 409 PHE A N 1
ATOM 3240 C CA . PHE A 1 409 ? 10.047 40.281 2.094 1 71.94 409 PHE A CA 1
ATOM 3241 C C . PHE A 1 409 ? 9.312 41.281 2.975 1 71.94 409 PHE A C 1
ATOM 3243 O O . PHE A 1 409 ? 8.086 41.406 2.893 1 71.94 409 PHE A O 1
ATOM 3250 N N . ASP A 1 410 ? 10.023 41.969 3.732 1 67.31 410 ASP A N 1
ATOM 3251 C CA . ASP A 1 410 ? 9.391 43 4.559 1 67.31 410 ASP A CA 1
ATOM 3252 C C . ASP A 1 410 ? 8.688 44.031 3.697 1 67.31 410 ASP A C 1
ATOM 3254 O O . ASP A 1 410 ? 7.574 44.469 4.008 1 67.31 410 ASP A O 1
ATOM 3258 N N . GLU A 1 411 ? 9.359 44.438 2.717 1 68.94 411 GLU A N 1
ATOM 3259 C CA . GLU A 1 411 ? 8.766 45.406 1.785 1 68.94 411 GLU A CA 1
ATOM 3260 C C . GLU A 1 411 ? 7.562 44.781 1.066 1 68.94 411 GLU A C 1
ATOM 3262 O O . GLU A 1 411 ? 6.555 45.469 0.849 1 68.94 411 GLU A O 1
ATOM 3267 N N . PHE A 1 412 ? 7.703 43.531 0.867 1 68.81 412 PHE A N 1
ATOM 3268 C CA . PHE A 1 412 ? 6.613 42.812 0.244 1 68.81 412 PHE A CA 1
ATOM 3269 C C . PHE A 1 412 ? 5.402 42.75 1.167 1 68.81 412 PHE A C 1
ATOM 3271 O O . PHE A 1 412 ? 4.273 42.969 0.732 1 68.81 412 PHE A O 1
ATOM 3278 N N . LEU A 1 413 ? 5.668 42.438 2.299 1 62.62 413 LEU A N 1
ATOM 3279 C CA . LEU A 1 413 ? 4.578 42.406 3.268 1 62.62 413 LEU A CA 1
ATOM 3280 C C . LEU A 1 413 ? 3.895 43.781 3.352 1 62.62 413 LEU A C 1
ATOM 3282 O O . LEU A 1 413 ? 2.666 43.875 3.393 1 62.62 413 LEU A O 1
ATOM 3286 N N . LYS A 1 414 ? 4.73 44.688 3.465 1 61.66 414 LYS A N 1
ATOM 3287 C CA . LYS A 1 414 ? 4.203 46.062 3.531 1 61.66 414 LYS A CA 1
ATOM 3288 C C . LYS A 1 414 ? 3.418 46.406 2.27 1 61.66 414 LYS A C 1
ATOM 3290 O O . LYS A 1 414 ? 2.393 47.094 2.338 1 61.66 414 LYS A O 1
ATOM 3295 N N . MET A 1 415 ? 3.951 45.875 1.227 1 58.41 415 MET A N 1
ATOM 3296 C CA . MET A 1 415 ? 3.238 46.094 -0.032 1 58.41 415 MET A CA 1
ATOM 3297 C C . MET A 1 415 ? 1.877 45.406 -0.001 1 58.41 415 MET A C 1
ATOM 3299 O O . MET A 1 415 ? 0.893 45.938 -0.512 1 58.41 415 MET A O 1
ATOM 3303 N N . MET A 1 416 ? 1.992 44.312 0.693 1 54.09 416 MET A N 1
ATOM 3304 C CA . MET A 1 416 ? 0.756 43.531 0.746 1 54.09 416 MET A CA 1
ATOM 3305 C C . MET A 1 416 ? -0.184 44.094 1.814 1 54.09 416 MET A C 1
ATOM 3307 O O . MET A 1 416 ? -1.404 43.969 1.691 1 54.09 416 MET A O 1
ATOM 3311 N N . GLU A 1 417 ? 0.364 44.438 2.828 1 46.06 417 GLU A N 1
ATOM 3312 C CA . GLU A 1 417 ? -0.436 45.125 3.838 1 46.06 417 GLU A CA 1
ATOM 3313 C C . GLU A 1 417 ? -1.047 46.406 3.281 1 46.06 417 GLU A C 1
ATOM 3315 O O . GLU A 1 417 ? -2.143 46.812 3.684 1 46.06 417 GLU A O 1
ATOM 3320 N N . GLY A 1 418 ? -0.232 47.125 2.621 1 39.53 418 GLY A N 1
ATOM 3321 C CA . GLY A 1 418 ? -0.708 48.406 2.111 1 39.53 418 GLY A CA 1
ATOM 3322 C C . GLY A 1 418 ? -1.792 48.25 1.061 1 39.53 418 GLY A C 1
ATOM 3323 O O . GLY A 1 418 ? -2.336 49.25 0.581 1 39.53 418 GLY A O 1
ATOM 3324 N N . VAL A 1 419 ? -1.87 47.219 0.489 1 34.31 419 VAL A N 1
ATOM 3325 C CA . VAL A 1 419 ? -3.037 47.125 -0.381 1 34.31 419 VAL A CA 1
ATOM 3326 C C . VAL A 1 419 ? -4.301 46.969 0.462 1 34.31 419 VAL A C 1
ATOM 3328 O O . VAL A 1 419 ? -5.398 46.781 -0.076 1 34.31 419 VAL A O 1
ATOM 3331 N N . GLN A 1 420 ? -4.348 47.219 1.595 1 26.97 420 GLN A N 1
ATOM 3332 C CA . GLN A 1 420 ? -5.598 47.531 2.273 1 26.97 420 GLN A CA 1
ATOM 3333 C C . GLN A 1 420 ? -6.328 48.688 1.559 1 26.97 420 GLN A C 1
ATOM 3335 O O . GLN A 1 420 ? -5.715 49.656 1.178 1 26.97 420 GLN A O 1
ATOM 3340 N N . MET B 1 1 ? 5.844 -50.281 -64.375 1 22.69 1 MET B N 1
ATOM 3341 C CA . MET B 1 1 ? 5.688 -49.031 -65.062 1 22.69 1 MET B CA 1
ATOM 3342 C C . MET B 1 1 ? 4.445 -48.281 -64.562 1 22.69 1 MET B C 1
ATOM 3344 O O . MET B 1 1 ? 4.352 -47.062 -64.75 1 22.69 1 MET B O 1
ATOM 3348 N N . SER B 1 2 ? 3.25 -48.844 -64.75 1 20.19 2 SER B N 1
ATOM 3349 C CA . SER B 1 2 ? 2.229 -47.812 -64.625 1 20.19 2 SER B CA 1
ATOM 3350 C C . SER B 1 2 ? 2.348 -47.031 -63.312 1 20.19 2 SER B C 1
ATOM 3352 O O . SER B 1 2 ? 2.918 -47.531 -62.344 1 20.19 2 SER B O 1
ATOM 3354 N N . SER B 1 3 ? 1.467 -46.094 -63.094 1 23.45 3 SER B N 1
ATOM 3355 C CA . SER B 1 3 ? 0.996 -44.781 -63.469 1 23.45 3 SER B CA 1
ATOM 3356 C C . SER B 1 3 ? 0.475 -44 -62.281 1 23.45 3 SER B C 1
ATOM 3358 O O . SER B 1 3 ? 0.835 -42.844 -62.062 1 23.45 3 SER B O 1
ATOM 3360 N N . PRO B 1 4 ? -0.812 -44.281 -62.031 1 26.58 4 PRO B N 1
ATOM 3361 C CA . PRO B 1 4 ? -1.566 -43.062 -61.781 1 26.58 4 PRO B CA 1
ATOM 3362 C C . PRO B 1 4 ? -1.238 -42.438 -60.438 1 26.58 4 PRO B C 1
ATOM 3364 O O . PRO B 1 4 ? -0.542 -43.062 -59.625 1 26.58 4 PRO B O 1
ATOM 3367 N N . GLN B 1 5 ? -2.299 -42.156 -59.531 1 25.34 5 GLN B N 1
ATOM 3368 C CA . GLN B 1 5 ? -3.021 -40.938 -59.125 1 25.34 5 GLN B CA 1
ATOM 3369 C C . GLN B 1 5 ? -2.49 -40.406 -57.812 1 25.34 5 GLN B C 1
ATOM 3371 O O . GLN B 1 5 ? -2.363 -41.156 -56.844 1 25.34 5 GLN B O 1
ATOM 3376 N N . ALA B 1 6 ? -1.778 -39.25 -57.812 1 33.59 6 ALA B N 1
ATOM 3377 C CA . ALA B 1 6 ? -1.099 -38.719 -56.625 1 33.59 6 ALA B CA 1
ATOM 3378 C C . ALA B 1 6 ? -2.064 -38.562 -55.469 1 33.59 6 ALA B C 1
ATOM 3380 O O . ALA B 1 6 ? -3.127 -37.938 -55.594 1 33.59 6 ALA B O 1
ATOM 3381 N N . PRO B 1 7 ? -2.092 -39.406 -54.469 1 28.95 7 PRO B N 1
ATOM 3382 C CA . PRO B 1 7 ? -3.084 -39.281 -53.406 1 28.95 7 PRO B CA 1
ATOM 3383 C C . PRO B 1 7 ? -3.287 -37.844 -52.938 1 28.95 7 PRO B C 1
ATOM 3385 O O . PRO B 1 7 ? -2.367 -37.031 -53.062 1 28.95 7 PRO B O 1
ATOM 3388 N N . GLU B 1 8 ? -4.508 -37.219 -53.156 1 28.72 8 GLU B N 1
ATOM 3389 C CA . GLU B 1 8 ? -4.93 -35.844 -52.812 1 28.72 8 GLU B CA 1
ATOM 3390 C C . GLU B 1 8 ? -4.418 -35.438 -51.438 1 28.72 8 GLU B C 1
ATOM 3392 O O . GLU B 1 8 ? -4.43 -36.25 -50.5 1 28.72 8 GLU B O 1
ATOM 3397 N N . ASP B 1 9 ? -3.551 -34.469 -51.344 1 27.33 9 ASP B N 1
ATOM 3398 C CA . ASP B 1 9 ? -2.852 -33.75 -50.312 1 27.33 9 ASP B CA 1
ATOM 3399 C C . ASP B 1 9 ? -3.807 -33.344 -49.188 1 27.33 9 ASP B C 1
ATOM 3401 O O . ASP B 1 9 ? -4.824 -32.688 -49.438 1 27.33 9 ASP B O 1
ATOM 3405 N N . GLY B 1 10 ? -4.082 -34.219 -48.219 1 28.3 10 GLY B N 1
ATOM 3406 C CA . GLY B 1 10 ? -4.824 -34.031 -46.969 1 28.3 10 GLY B CA 1
ATOM 3407 C C . GLY B 1 10 ? -4.766 -32.594 -46.469 1 28.3 10 GLY B C 1
ATOM 3408 O O . GLY B 1 10 ? -3.682 -32.031 -46.312 1 28.3 10 GLY B O 1
ATOM 3409 N N . GLN B 1 11 ? -5.688 -31.641 -46.875 1 29.09 11 GLN B N 1
ATOM 3410 C CA . GLN B 1 11 ? -5.996 -30.266 -46.5 1 29.09 11 GLN B CA 1
ATOM 3411 C C . GLN B 1 11 ? -5.805 -30.016 -45 1 29.09 11 GLN B C 1
ATOM 3413 O O . GLN B 1 11 ? -6.504 -30.625 -44.188 1 29.09 11 GLN B O 1
ATOM 3418 N N . GLY B 1 12 ? -4.652 -29.859 -44.5 1 29.3 12 GLY B N 1
ATOM 3419 C CA . GLY B 1 12 ? -4.16 -29.547 -43.188 1 29.3 12 GLY B CA 1
ATOM 3420 C C . GLY B 1 12 ? -5.039 -28.578 -42.438 1 29.3 12 GLY B C 1
ATOM 3421 O O . GLY B 1 12 ? -5.445 -27.547 -42.969 1 29.3 12 GLY B O 1
ATOM 3422 N N . SER B 1 13 ? -6.027 -29.016 -41.688 1 31.73 13 SER B N 1
ATOM 3423 C CA . SER B 1 13 ? -6.98 -28.312 -40.844 1 31.73 13 SER B CA 1
ATOM 3424 C C . SER B 1 13 ? -6.367 -27.047 -40.25 1 31.73 13 SER B C 1
ATOM 3426 O O . SER B 1 13 ? -5.367 -27.094 -39.531 1 31.73 13 SER B O 1
ATOM 3428 N N . GLY B 1 14 ? -6.125 -25.938 -41 1 30.66 14 GLY B N 1
ATOM 3429 C CA . GLY B 1 14 ? -5.754 -24.562 -40.688 1 30.66 14 GLY B CA 1
ATOM 3430 C C . GLY B 1 14 ? -6.348 -24.078 -39.375 1 30.66 14 GLY B C 1
ATOM 3431 O O . GLY B 1 14 ? -7.566 -24.047 -39.219 1 30.66 14 GLY B O 1
ATOM 3432 N N . ASP B 1 15 ? -5.793 -24.375 -38.281 1 35.66 15 ASP B N 1
ATOM 3433 C CA . ASP B 1 15 ? -6.258 -23.766 -37.031 1 35.66 15 ASP B CA 1
ATOM 3434 C C . ASP B 1 15 ? -6.801 -22.359 -37.281 1 35.66 15 ASP B C 1
ATOM 3436 O O . ASP B 1 15 ? -6.215 -21.594 -38.062 1 35.66 15 ASP B O 1
ATOM 3440 N N . PRO B 1 16 ? -8.086 -22.109 -37.438 1 38.78 16 PRO B N 1
ATOM 3441 C CA . PRO B 1 16 ? -8.617 -20.797 -37.781 1 38.78 16 PRO B CA 1
ATOM 3442 C C . PRO B 1 16 ? -7.695 -19.656 -37.375 1 38.78 16 PRO B C 1
ATOM 3444 O O . PRO B 1 16 ? -6.887 -19.812 -36.438 1 38.78 16 PRO B O 1
ATOM 3447 N N . PRO B 1 17 ? -7.289 -18.688 -38.125 1 40.03 17 PRO B N 1
ATOM 3448 C CA . PRO B 1 17 ? -6.434 -17.547 -37.781 1 40.03 17 PRO B CA 1
ATOM 3449 C C . PRO B 1 17 ? -6.645 -17.062 -36.375 1 40.03 17 PRO B C 1
ATOM 3451 O O . PRO B 1 17 ? -7.77 -16.734 -35.969 1 40.03 17 PRO B O 1
ATOM 3454 N N . GLY B 1 18 ? -6.195 -17.688 -35.156 1 42.19 18 GLY B N 1
ATOM 3455 C CA . GLY B 1 18 ? -6.289 -17.641 -33.719 1 42.19 18 GLY B CA 1
ATOM 3456 C C . GLY B 1 18 ? -6.371 -16.234 -33.156 1 42.19 18 GLY B C 1
ATOM 3457 O O . GLY B 1 18 ? -5.93 -15.289 -33.812 1 42.19 18 GLY B O 1
ATOM 3458 N N . ASP B 1 19 ? -7.566 -15.883 -32.469 1 57.62 19 ASP B N 1
ATOM 3459 C CA . ASP B 1 19 ? -7.766 -14.617 -31.75 1 57.62 19 ASP B CA 1
ATOM 3460 C C . ASP B 1 19 ? -6.449 -14.094 -31.188 1 57.62 19 ASP B C 1
ATOM 3462 O O . ASP B 1 19 ? -5.84 -14.742 -30.328 1 57.62 19 ASP B O 1
ATOM 3466 N N . LEU B 1 20 ? -5.738 -13.234 -31.844 1 68.56 20 LEU B N 1
ATOM 3467 C CA . LEU B 1 20 ? -4.445 -12.641 -31.516 1 68.56 20 LEU B CA 1
ATOM 3468 C C . LEU B 1 20 ? -4.531 -11.844 -30.203 1 68.56 2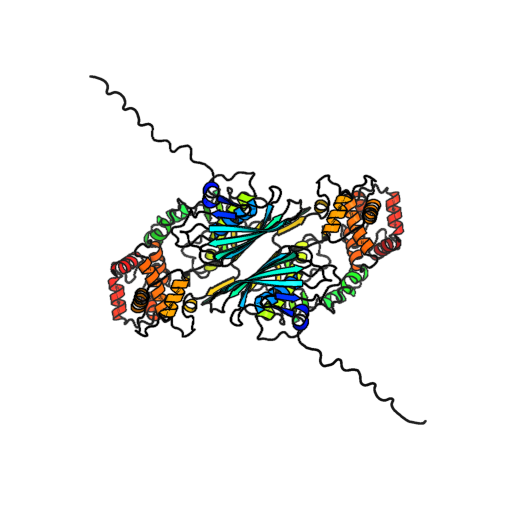0 LEU B C 1
ATOM 3470 O O . LEU B 1 20 ? -3.518 -11.344 -29.719 1 68.56 20 LEU B O 1
ATOM 3474 N N . ARG B 1 21 ? -5.859 -11.953 -29.828 1 82.81 21 ARG B N 1
ATOM 3475 C CA . ARG B 1 21 ? -6.039 -11.203 -28.578 1 82.81 21 ARG B CA 1
ATOM 3476 C C . ARG B 1 21 ? -5.508 -11.984 -27.391 1 82.81 21 ARG B C 1
ATOM 3478 O O . ARG B 1 21 ? -5.496 -13.219 -27.406 1 82.81 21 ARG B O 1
ATOM 3485 N N . SER B 1 22 ? -5.078 -11.281 -26.453 1 86.31 22 SER B N 1
ATOM 3486 C CA . SER B 1 22 ? -4.547 -11.898 -25.234 1 86.31 22 SER B CA 1
ATOM 3487 C C . SER B 1 22 ? -5.609 -12.727 -24.531 1 86.31 22 SER B C 1
ATOM 3489 O O . SER B 1 22 ? -6.734 -12.273 -24.328 1 86.31 22 SER B O 1
ATOM 3491 N N . VAL B 1 23 ? -5.25 -13.961 -24.203 1 81.88 23 VAL B N 1
ATOM 3492 C CA . VAL B 1 23 ? -6.141 -14.859 -23.469 1 81.88 23 VAL B CA 1
ATOM 3493 C C . VAL B 1 23 ? -6.52 -14.242 -22.125 1 81.88 23 VAL B C 1
ATOM 3495 O O . VAL B 1 23 ? -7.598 -14.5 -21.594 1 81.88 23 VAL B O 1
ATOM 3498 N N . LEU B 1 24 ? -5.637 -13.391 -21.609 1 85.06 24 LEU B N 1
ATOM 3499 C CA . LEU B 1 24 ? -5.945 -12.703 -20.359 1 85.06 24 LEU B CA 1
ATOM 3500 C C . LEU B 1 24 ? -7.188 -11.828 -20.531 1 85.06 24 LEU B C 1
ATOM 3502 O O . LEU B 1 24 ? -8.016 -11.75 -19.609 1 85.06 24 LEU B O 1
ATOM 3506 N N . VAL B 1 25 ? -7.301 -11.273 -21.594 1 86.25 25 VAL B N 1
ATOM 3507 C CA . VAL B 1 25 ? -8.391 -10.328 -21.828 1 86.25 25 VAL B CA 1
ATOM 3508 C C . VAL B 1 25 ? -9.648 -11.086 -22.266 1 86.25 25 VAL B C 1
ATOM 3510 O O . VAL B 1 25 ? -10.742 -10.828 -21.766 1 86.25 25 VAL B O 1
ATOM 3513 N N . THR B 1 26 ? -9.492 -12.062 -23.062 1 82.81 26 THR B N 1
ATOM 3514 C CA . THR B 1 26 ? -10.641 -12.719 -23.688 1 82.81 26 THR B CA 1
ATOM 3515 C C . THR B 1 26 ? -11.234 -13.766 -22.75 1 82.81 26 THR B C 1
ATOM 3517 O O . THR B 1 26 ? -12.398 -14.148 -22.891 1 82.81 26 THR B O 1
ATOM 3520 N N . SER B 1 27 ? -10.445 -14.18 -21.766 1 82.94 27 SER B N 1
ATOM 3521 C CA . SER B 1 27 ? -10.914 -15.273 -20.922 1 82.94 27 SER B CA 1
ATOM 3522 C C . SER B 1 27 ? -10.719 -14.969 -19.453 1 82.94 27 SER B C 1
ATOM 3524 O O . SER B 1 27 ? -11.68 -14.672 -18.734 1 82.94 27 SER B O 1
ATOM 3526 N N . VAL B 1 28 ? -9.539 -14.828 -19.031 1 82.81 28 VAL B N 1
ATOM 3527 C CA . VAL B 1 28 ? -9.211 -14.766 -17.609 1 82.81 28 VAL B CA 1
ATOM 3528 C C . VAL B 1 28 ? -9.867 -13.531 -16.984 1 82.81 28 VAL B C 1
ATOM 3530 O O . VAL B 1 28 ? -10.469 -13.625 -15.914 1 82.81 28 VAL B O 1
ATOM 3533 N N . LEU B 1 29 ? -9.781 -12.406 -17.656 1 89.38 29 LEU B N 1
ATOM 3534 C CA . LEU B 1 29 ? -10.266 -11.148 -17.078 1 89.38 29 LEU B CA 1
ATOM 3535 C C . LEU B 1 29 ? -11.617 -10.773 -17.688 1 89.38 29 LEU B C 1
ATOM 3537 O O . LEU B 1 29 ? -12.047 -9.625 -17.578 1 89.38 29 LEU B O 1
ATOM 3541 N N . ASN B 1 30 ? -12.203 -11.734 -18.328 1 90.25 30 ASN B N 1
ATOM 3542 C CA . ASN B 1 30 ? -13.547 -11.516 -18.844 1 90.25 30 ASN B CA 1
ATOM 3543 C C . ASN B 1 30 ? -14.617 -11.914 -17.844 1 90.25 30 ASN B C 1
ATOM 3545 O O . ASN B 1 30 ? -14.875 -13.102 -17.641 1 90.25 30 ASN B O 1
ATOM 3549 N N . LEU B 1 31 ? -15.305 -10.914 -17.281 1 94.81 31 LEU B N 1
ATOM 3550 C CA . LEU B 1 31 ? -16.312 -11.164 -16.25 1 94.81 31 LEU B CA 1
ATOM 3551 C C . LEU B 1 31 ? -17.719 -11.109 -16.844 1 94.81 31 LEU B C 1
ATOM 3553 O O . LEU B 1 31 ? -17.984 -10.289 -17.734 1 94.81 31 LEU B O 1
ATOM 3557 N N . GLU B 1 32 ? -18.609 -11.945 -16.297 1 95.19 32 GLU B N 1
ATOM 3558 C CA . GLU B 1 32 ? -20.016 -11.93 -16.656 1 95.19 32 GLU B CA 1
ATOM 3559 C C . GLU B 1 32 ? -20.797 -10.945 -15.781 1 95.19 32 GLU B C 1
ATOM 3561 O O . GLU B 1 32 ? -20.859 -11.102 -14.555 1 95.19 32 GLU B O 1
ATOM 3566 N N . PRO B 1 33 ? -21.422 -9.969 -16.438 1 95.69 33 PRO B N 1
ATOM 3567 C CA . PRO B 1 33 ? -22.281 -9.094 -15.633 1 95.69 33 PRO B CA 1
ATOM 3568 C C . PRO B 1 33 ? -23.562 -9.781 -15.18 1 95.69 33 PRO B C 1
ATOM 3570 O O . PRO B 1 33 ? -24.281 -10.359 -16 1 95.69 33 PRO B O 1
ATOM 3573 N N . LEU B 1 34 ? -23.828 -9.742 -13.906 1 96.19 34 LEU B N 1
ATOM 3574 C CA . LEU B 1 34 ? -25.047 -10.336 -13.359 1 96.19 34 LEU B CA 1
ATOM 3575 C C . LEU B 1 34 ? -26.078 -9.258 -13.047 1 96.19 34 LEU B C 1
ATOM 3577 O O . LEU B 1 34 ? -27.281 -9.484 -13.203 1 96.19 34 LEU B O 1
ATOM 3581 N N . ASP B 1 35 ? -25.672 -8.102 -12.562 1 95.69 35 ASP B N 1
ATOM 3582 C CA . ASP B 1 35 ? -26.438 -6.906 -12.219 1 95.69 35 ASP B CA 1
ATOM 3583 C C . ASP B 1 35 ? -25.547 -5.664 -12.203 1 95.69 35 ASP B C 1
ATOM 3585 O O . ASP B 1 35 ? -24.359 -5.75 -12.508 1 95.69 35 ASP B O 1
ATOM 3589 N N . GLU B 1 36 ? -26.219 -4.594 -11.82 1 93.56 36 GLU B N 1
ATOM 3590 C CA . GLU B 1 36 ? -25.422 -3.391 -11.672 1 93.56 36 GLU B CA 1
ATOM 3591 C C . GLU B 1 36 ? -24.375 -3.564 -10.57 1 93.56 36 GLU B C 1
ATOM 3593 O O . GLU B 1 36 ? -24.719 -3.848 -9.422 1 93.56 36 GLU B O 1
ATOM 3598 N N . ASP B 1 37 ? -23.156 -3.594 -10.883 1 95.62 37 ASP B N 1
ATOM 3599 C CA . ASP B 1 37 ? -22.047 -3.617 -9.938 1 95.62 37 ASP B CA 1
ATOM 3600 C C . ASP B 1 37 ? -21.875 -5.008 -9.336 1 95.62 37 ASP B C 1
ATOM 3602 O O . ASP B 1 37 ? -21.406 -5.148 -8.203 1 95.62 37 ASP B O 1
ATOM 3606 N N . LEU B 1 38 ? -22.438 -6.027 -9.961 1 97.69 38 LEU B N 1
ATOM 3607 C CA . LEU B 1 38 ? -22.25 -7.426 -9.586 1 97.69 38 LEU B CA 1
ATOM 3608 C C . LEU B 1 38 ? -21.766 -8.25 -10.781 1 97.69 38 LEU B C 1
ATOM 3610 O O . LEU B 1 38 ? -22.422 -8.281 -11.82 1 97.69 38 LEU B O 1
ATOM 3614 N N . PHE B 1 39 ? -20.672 -8.984 -10.578 1 97.69 39 PHE B N 1
ATOM 3615 C CA . PHE B 1 39 ? -20.031 -9.719 -11.664 1 97.69 39 PHE B CA 1
ATOM 3616 C C . PHE B 1 39 ? -19.641 -11.117 -11.219 1 97.69 39 PHE B C 1
ATOM 3618 O O . PHE B 1 39 ? -19.484 -11.367 -10.023 1 97.69 39 PHE B O 1
ATOM 3625 N N . ARG B 1 40 ? -19.5 -11.992 -12.18 1 96.75 40 ARG B N 1
ATOM 3626 C CA . ARG B 1 40 ? -19.078 -13.359 -11.906 1 96.75 40 ARG B CA 1
ATOM 3627 C C . ARG B 1 40 ? -17.859 -13.734 -12.75 1 96.75 40 ARG B C 1
ATOM 3629 O O . ARG B 1 40 ? -17.828 -13.492 -13.961 1 96.75 40 ARG B O 1
ATOM 3636 N N . GLY B 1 41 ? -16.891 -14.141 -12.055 1 93.12 41 GLY B N 1
ATOM 3637 C CA . GLY B 1 41 ? -15.695 -14.641 -12.734 1 93.12 41 GLY B CA 1
ATOM 3638 C C . GLY B 1 41 ? -15.578 -16.156 -12.688 1 93.12 41 GLY B C 1
ATOM 3639 O O . GLY B 1 41 ? -15.82 -16.766 -11.648 1 93.12 41 GLY B O 1
ATOM 3640 N N . ARG B 1 42 ? -15.367 -16.672 -13.875 1 79.81 42 ARG B N 1
ATOM 3641 C CA . ARG B 1 42 ? -15.117 -18.109 -13.93 1 79.81 42 ARG B CA 1
ATOM 3642 C C . ARG B 1 42 ? -13.625 -18.406 -14.062 1 79.81 42 ARG B C 1
ATOM 3644 O O . ARG B 1 42 ? -12.867 -17.562 -14.547 1 79.81 42 ARG B O 1
ATOM 3651 N N . ASN B 1 43 ? -13.242 -19.344 -13.25 1 62.91 43 ASN B N 1
ATOM 3652 C CA . ASN B 1 43 ? -11.836 -19.703 -13.094 1 62.91 43 ASN B CA 1
ATOM 3653 C C . ASN B 1 43 ? -11.305 -20.453 -14.312 1 62.91 43 ASN B C 1
ATOM 3655 O O . ASN B 1 43 ? -11.859 -21.484 -14.703 1 62.91 43 ASN B O 1
ATOM 3659 N N . TYR B 1 44 ? -10.641 -19.734 -15.18 1 54.38 44 TYR B N 1
ATOM 3660 C CA . TYR B 1 44 ? -10.195 -20.484 -16.344 1 54.38 44 TYR B CA 1
ATOM 3661 C C . TYR B 1 44 ? -8.812 -21.094 -16.125 1 54.38 44 TYR B C 1
ATOM 3663 O O . TYR B 1 44 ? -8.547 -22.219 -16.547 1 54.38 44 TYR B O 1
ATOM 3671 N N . TRP B 1 45 ? -7.84 -20.156 -15.758 1 51.09 45 TRP B N 1
ATOM 3672 C CA . TRP B 1 45 ? -6.477 -20.672 -15.82 1 51.09 45 TRP B CA 1
ATOM 3673 C C . TRP B 1 45 ? -6.016 -21.156 -14.453 1 51.09 45 TRP B C 1
ATOM 3675 O O . TRP B 1 45 ? -6.066 -20.422 -13.469 1 51.09 45 TRP B O 1
ATOM 3685 N N . ALA B 1 46 ? -6.359 -22.375 -14.156 1 47.16 46 ALA B N 1
ATOM 3686 C CA . ALA B 1 46 ? -5.809 -22.844 -12.891 1 47.16 46 ALA B CA 1
ATOM 3687 C C . ALA B 1 46 ? -4.457 -23.516 -13.094 1 47.16 46 ALA B C 1
ATOM 3689 O O . ALA B 1 46 ? -4.344 -24.484 -13.867 1 47.16 46 ALA B O 1
ATOM 3690 N N . PRO B 1 47 ? -3.377 -22.656 -12.93 1 44.53 47 PRO B N 1
ATOM 3691 C CA . PRO B 1 47 ? -2.285 -23.625 -12.758 1 44.53 47 PRO B CA 1
ATOM 3692 C C . PRO B 1 47 ? -2.703 -24.844 -11.945 1 44.53 47 PRO B C 1
ATOM 3694 O O . PRO B 1 47 ? -3.678 -24.781 -11.188 1 44.53 47 PRO B O 1
ATOM 3697 N N . THR B 1 48 ? -2.295 -25.906 -12.422 1 42.41 48 THR B N 1
ATOM 3698 C CA . THR B 1 48 ? -2.537 -27.172 -11.734 1 42.41 48 THR B CA 1
ATOM 3699 C C . THR B 1 48 ? -2.609 -26.953 -10.227 1 42.41 48 THR B C 1
ATOM 3701 O O . THR B 1 48 ? -2.672 -27.922 -9.461 1 42.41 48 THR B O 1
ATOM 3704 N N . THR B 1 49 ? -2.664 -25.609 -9.875 1 49.41 49 THR B N 1
ATOM 3705 C CA . THR B 1 49 ? -2.594 -25.469 -8.43 1 49.41 49 THR B CA 1
ATOM 3706 C C . THR B 1 49 ? -3.992 -25.469 -7.816 1 49.41 49 THR B C 1
ATOM 3708 O O . THR B 1 49 ? -4.969 -25.125 -8.492 1 49.41 49 THR B O 1
ATOM 3711 N N . ARG B 1 50 ? -4.074 -26.109 -6.727 1 51.84 50 ARG B N 1
ATOM 3712 C CA . ARG B 1 50 ? -5.242 -26.281 -5.863 1 51.84 50 ARG B CA 1
ATOM 3713 C C . ARG B 1 50 ? -5.77 -24.922 -5.383 1 51.84 50 ARG B C 1
ATOM 3715 O O . ARG B 1 50 ? -6.859 -24.844 -4.816 1 51.84 50 ARG B O 1
ATOM 3722 N N . ARG B 1 51 ? -5.047 -23.844 -5.715 1 64.75 51 ARG B N 1
ATOM 3723 C CA . ARG B 1 51 ? -5.508 -22.578 -5.164 1 64.75 51 ARG B CA 1
ATOM 3724 C C . ARG B 1 51 ? -5.668 -21.531 -6.262 1 64.75 51 ARG B C 1
ATOM 3726 O O . ARG B 1 51 ? -5.02 -21.609 -7.309 1 64.75 51 ARG B O 1
ATOM 3733 N N . LEU B 1 52 ? -6.59 -20.703 -6.043 1 77.5 52 LEU B N 1
ATOM 3734 C CA . LEU B 1 52 ? -6.758 -19.578 -6.973 1 77.5 52 LEU B CA 1
ATOM 3735 C C . LEU B 1 52 ? -5.551 -18.656 -6.926 1 77.5 52 LEU B C 1
ATOM 3737 O O . LEU B 1 52 ? -5.059 -18.312 -5.848 1 77.5 52 LEU B O 1
ATOM 3741 N N . PHE B 1 53 ? -5.039 -18.453 -8.047 1 82.56 53 PHE B N 1
ATOM 3742 C CA . PHE B 1 53 ? -3.92 -17.531 -8.164 1 82.56 53 PHE B CA 1
ATOM 3743 C C . PHE B 1 53 ? -4.34 -16.125 -7.762 1 82.56 53 PHE B C 1
ATOM 3745 O O . PHE B 1 53 ? -5.316 -15.586 -8.289 1 82.56 53 PHE B O 1
ATOM 3752 N N . GLY B 1 54 ? -3.609 -15.508 -6.852 1 87.19 54 GLY B N 1
ATOM 3753 C CA . GLY B 1 54 ? -3.951 -14.188 -6.328 1 87.19 54 GLY B CA 1
ATOM 3754 C C . GLY B 1 54 ? -4.035 -13.125 -7.406 1 87.19 54 GLY B C 1
ATOM 3755 O O . GLY B 1 54 ? -4.918 -12.266 -7.367 1 87.19 54 GLY B O 1
ATOM 3756 N N . GLY B 1 55 ? -3.076 -13.203 -8.375 1 90.19 55 GLY B N 1
ATOM 3757 C CA . GLY B 1 55 ? -3.092 -12.234 -9.461 1 90.19 55 GLY B CA 1
ATOM 3758 C C . GLY B 1 55 ? -4.379 -12.258 -10.266 1 90.19 55 GLY B C 1
ATOM 3759 O O . GLY B 1 55 ? -4.832 -11.219 -10.75 1 90.19 55 GLY B O 1
ATOM 3760 N N . GLN B 1 56 ? -4.922 -13.422 -10.391 1 89.75 56 GLN B N 1
ATOM 3761 C CA . GLN B 1 56 ? -6.191 -13.539 -11.102 1 89.75 56 GLN B CA 1
ATOM 3762 C C . GLN B 1 56 ? -7.305 -12.805 -10.359 1 89.75 56 GLN B C 1
ATOM 3764 O O . GLN B 1 56 ? -8.086 -12.07 -10.969 1 89.75 56 GLN B O 1
ATOM 3769 N N . ILE B 1 57 ? -7.355 -13.008 -9.07 1 92.62 57 ILE B N 1
ATOM 3770 C CA . ILE B 1 57 ? -8.398 -12.391 -8.266 1 92.62 57 ILE B CA 1
ATOM 3771 C C . ILE B 1 57 ? -8.242 -10.867 -8.281 1 92.62 57 ILE B C 1
ATOM 3773 O O . ILE B 1 57 ? -9.219 -10.141 -8.438 1 92.62 57 ILE B O 1
ATOM 3777 N N . VAL B 1 58 ? -7.027 -10.438 -8.156 1 95.25 58 VAL B N 1
ATOM 3778 C CA . VAL B 1 58 ? -6.77 -9 -8.164 1 95.25 58 VAL B CA 1
ATOM 3779 C C . VAL B 1 58 ? -7.176 -8.414 -9.516 1 95.25 58 VAL B C 1
ATOM 3781 O O . VAL B 1 58 ? -7.879 -7.398 -9.57 1 95.25 58 VAL B O 1
ATOM 3784 N N . GLY B 1 59 ? -6.699 -9.039 -10.594 1 95.5 59 GLY B N 1
ATOM 3785 C CA . GLY B 1 59 ? -7.039 -8.578 -11.93 1 95.5 59 GLY B CA 1
ATOM 3786 C C . GLY B 1 59 ? -8.531 -8.531 -12.18 1 95.5 59 GLY B C 1
ATOM 3787 O O . GLY B 1 59 ? -9.055 -7.551 -12.711 1 95.5 59 GLY B O 1
ATOM 3788 N N . GLN B 1 60 ? -9.234 -9.578 -11.789 1 95.75 60 GLN B N 1
ATOM 3789 C CA . GLN B 1 60 ? -10.68 -9.656 -11.992 1 95.75 60 GLN B CA 1
ATOM 3790 C C . GLN B 1 60 ? -11.406 -8.617 -11.148 1 95.75 60 GLN B C 1
ATOM 3792 O O . GLN B 1 60 ? -12.375 -8 -11.602 1 95.75 60 GLN B O 1
ATOM 3797 N N . ALA B 1 61 ? -10.969 -8.43 -9.922 1 97.25 61 ALA B N 1
ATOM 3798 C CA . ALA B 1 61 ? -11.555 -7.402 -9.07 1 97.25 61 ALA B CA 1
ATOM 3799 C C . ALA B 1 61 ? -11.406 -6.02 -9.695 1 97.25 61 ALA B C 1
ATOM 3801 O O . ALA B 1 61 ? -12.336 -5.207 -9.641 1 97.25 61 ALA B O 1
ATOM 3802 N N . LEU B 1 62 ? -10.266 -5.789 -10.25 1 97.5 62 LEU B N 1
ATOM 3803 C CA . LEU B 1 62 ? -10.016 -4.496 -10.883 1 97.5 62 LEU B CA 1
ATOM 3804 C C . LEU B 1 62 ? -10.914 -4.305 -12.102 1 97.5 62 LEU B C 1
ATOM 3806 O O . LEU B 1 62 ? -11.367 -3.189 -12.367 1 97.5 62 LEU B O 1
ATOM 3810 N N . VAL B 1 63 ? -11.117 -5.352 -12.836 1 96.38 63 VAL B N 1
ATOM 3811 C CA . VAL B 1 63 ? -12.031 -5.277 -13.977 1 96.38 63 VAL B CA 1
ATOM 3812 C C . VAL B 1 63 ? -13.422 -4.887 -13.484 1 96.38 63 VAL B C 1
ATOM 3814 O O . VAL B 1 63 ? -14.07 -4.012 -14.07 1 96.38 63 VAL B O 1
ATOM 3817 N N . ALA B 1 64 ? -13.875 -5.547 -12.445 1 97.75 64 ALA B N 1
ATOM 3818 C CA . ALA B 1 64 ? -15.188 -5.238 -11.891 1 97.75 64 ALA B CA 1
ATOM 3819 C C . ALA B 1 64 ? -15.281 -3.771 -11.477 1 97.75 64 ALA B C 1
ATOM 3821 O O . ALA B 1 64 ? -16.266 -3.098 -11.773 1 97.75 64 ALA B O 1
ATOM 3822 N N . ALA B 1 65 ? -14.297 -3.297 -10.812 1 97.94 65 ALA B N 1
ATOM 3823 C CA . ALA B 1 65 ? -14.266 -1.896 -10.406 1 97.94 65 ALA B CA 1
ATOM 3824 C C . ALA B 1 65 ? -14.281 -0.969 -11.617 1 97.94 65 ALA B C 1
ATOM 3826 O O . ALA B 1 65 ? -15 0.031 -11.633 1 97.94 65 ALA B O 1
ATOM 3827 N N . ALA B 1 66 ? -13.445 -1.291 -12.594 1 96.25 66 ALA B N 1
ATOM 3828 C CA . ALA B 1 66 ? -13.312 -0.459 -13.789 1 96.25 66 ALA B CA 1
ATOM 3829 C C . ALA B 1 66 ? -14.641 -0.347 -14.531 1 96.25 66 ALA B C 1
ATOM 3831 O O . ALA B 1 66 ? -14.953 0.7 -15.102 1 96.25 66 ALA B O 1
ATOM 3832 N N . LYS B 1 67 ? -15.375 -1.346 -14.508 1 95.56 67 LYS B N 1
ATOM 3833 C CA . LYS B 1 67 ? -16.656 -1.357 -15.195 1 95.56 67 LYS B CA 1
ATOM 3834 C C . LYS B 1 67 ? -17.672 -0.473 -14.477 1 95.56 67 LYS B C 1
ATOM 3836 O O . LYS B 1 67 ? -18.719 -0.115 -15.055 1 95.56 67 LYS B O 1
ATOM 3841 N N . SER B 1 68 ? -17.406 -0.089 -13.297 1 95.31 68 SER B N 1
ATOM 3842 C CA . SER B 1 68 ? -18.344 0.685 -12.5 1 95.31 68 SER B CA 1
ATOM 3843 C C . SER B 1 68 ? -18.047 2.178 -12.586 1 95.31 68 SER B C 1
ATOM 3845 O O . SER B 1 68 ? -18.719 2.986 -11.93 1 95.31 68 SER B O 1
ATOM 3847 N N . VAL B 1 69 ? -17.078 2.574 -13.336 1 94.5 69 VAL B N 1
ATOM 3848 C CA . VAL B 1 69 ? -16.75 3.984 -13.469 1 94.5 69 VAL B CA 1
ATOM 3849 C C . VAL B 1 69 ? -16.828 4.402 -14.938 1 94.5 69 VAL B C 1
ATOM 3851 O O . VAL B 1 69 ? -16.938 3.551 -15.828 1 94.5 69 VAL B O 1
ATOM 3854 N N . SER B 1 70 ? -16.766 5.723 -15.117 1 89.75 70 SER B N 1
ATOM 3855 C CA . SER B 1 70 ? -16.844 6.262 -16.469 1 89.75 70 SER B CA 1
ATOM 3856 C C . SER B 1 70 ? -15.539 6.051 -17.219 1 89.75 70 SER B C 1
ATOM 3858 O O . SER B 1 70 ? -14.516 5.727 -16.625 1 89.75 70 SER B O 1
ATOM 3860 N N . GLU B 1 71 ? -15.578 6.234 -18.516 1 86.81 71 GLU B N 1
ATOM 3861 C CA . GLU B 1 71 ? -14.438 5.969 -19.375 1 86.81 71 GLU B CA 1
ATOM 3862 C C . GLU B 1 71 ? -13.375 7.062 -19.25 1 86.81 71 GLU B C 1
ATOM 3864 O O . GLU B 1 71 ? -12.211 6.852 -19.578 1 86.81 71 GLU B O 1
ATOM 3869 N N . ASP B 1 72 ? -13.688 8.117 -18.656 1 83.25 72 ASP B N 1
ATOM 3870 C CA . ASP B 1 72 ? -12.812 9.289 -18.656 1 83.25 72 ASP B CA 1
ATOM 3871 C C . ASP B 1 72 ? -11.883 9.281 -17.453 1 83.25 72 ASP B C 1
ATOM 3873 O O . ASP B 1 72 ? -11.039 10.172 -17.297 1 83.25 72 ASP B O 1
ATOM 3877 N N . VAL B 1 73 ? -12.086 8.305 -16.641 1 88.44 73 VAL B N 1
ATOM 3878 C CA . VAL B 1 73 ? -11.219 8.25 -15.461 1 88.44 73 VAL B CA 1
ATOM 3879 C C . VAL B 1 73 ? -10.234 7.086 -15.609 1 88.44 73 VAL B C 1
ATOM 3881 O O . VAL B 1 73 ? -10.516 6.113 -16.312 1 88.44 73 VAL B O 1
ATOM 3884 N N . HIS B 1 74 ? -9.086 7.23 -14.93 1 89.31 74 HIS B N 1
ATOM 3885 C CA . HIS B 1 74 ? -8.031 6.227 -14.969 1 89.31 74 HIS B CA 1
ATOM 3886 C C . HIS B 1 74 ? -7.758 5.656 -13.586 1 89.31 74 HIS B C 1
ATOM 3888 O O . HIS B 1 74 ? -8.023 6.316 -12.578 1 89.31 74 HIS B O 1
ATOM 3894 N N . MET B 1 75 ? -7.219 4.496 -13.656 1 92.94 75 MET B N 1
ATOM 3895 C CA . MET B 1 75 ? -6.867 3.854 -12.391 1 92.94 75 MET B CA 1
ATOM 3896 C C . MET B 1 75 ? -5.688 4.559 -11.734 1 92.94 75 MET B C 1
ATOM 3898 O O . MET B 1 75 ? -4.688 4.852 -12.391 1 92.94 75 MET B O 1
ATOM 3902 N N . HIS B 1 76 ? -5.836 4.793 -10.484 1 90.31 76 HIS B N 1
ATOM 3903 C CA . HIS B 1 76 ? -4.809 5.484 -9.711 1 90.31 76 HIS B CA 1
ATOM 3904 C C . HIS B 1 76 ? -4.066 4.52 -8.797 1 90.31 76 HIS B C 1
ATOM 3906 O O . HIS B 1 76 ? -2.834 4.5 -8.773 1 90.31 76 HIS B O 1
ATOM 3912 N N . SER B 1 77 ? -4.789 3.791 -8.016 1 94.62 77 SER B N 1
ATOM 3913 C CA . SER B 1 77 ? -4.18 2.854 -7.074 1 94.62 77 SER B CA 1
ATOM 3914 C C . SER B 1 77 ? -5.176 1.781 -6.641 1 94.62 77 SER B C 1
ATOM 3916 O O . SER B 1 77 ? -6.379 1.913 -6.875 1 94.62 77 SER B O 1
ATOM 3918 N N . LEU B 1 78 ? -4.645 0.702 -6.098 1 96.38 78 LEU B N 1
ATOM 3919 C CA . LEU B 1 78 ? -5.473 -0.321 -5.469 1 96.38 78 LEU B CA 1
ATOM 3920 C C . LEU B 1 78 ? -4.797 -0.865 -4.211 1 96.38 78 LEU B C 1
ATOM 3922 O O . LEU B 1 78 ? -3.568 -0.881 -4.117 1 96.38 78 LEU B O 1
ATOM 3926 N N . HIS B 1 79 ? -5.582 -1.191 -3.217 1 96.31 79 HIS B N 1
ATOM 3927 C CA . HIS B 1 79 ? -5.195 -1.872 -1.986 1 96.31 79 HIS B CA 1
ATOM 3928 C C . HIS B 1 79 ? -6.09 -3.076 -1.716 1 96.31 79 HIS B C 1
ATOM 3930 O O . HIS B 1 79 ? -7.32 -2.967 -1.771 1 96.31 79 HIS B O 1
ATOM 3936 N N . CYS B 1 80 ? -5.457 -4.242 -1.379 1 94.94 80 CYS B N 1
ATOM 3937 C CA . CYS B 1 80 ? -6.312 -5.414 -1.226 1 94.94 80 CYS B CA 1
ATOM 3938 C C . CYS B 1 80 ? -5.77 -6.352 -0.155 1 94.94 80 CYS B C 1
ATOM 3940 O O . CYS B 1 80 ? -4.609 -6.234 0.247 1 94.94 80 CYS B O 1
ATOM 3942 N N . TYR B 1 81 ? -6.648 -7.152 0.399 1 91.56 81 TYR B N 1
ATOM 3943 C CA . TYR B 1 81 ? -6.324 -8.25 1.302 1 91.56 81 TYR B CA 1
ATOM 3944 C C . TYR B 1 81 ? -6.875 -9.57 0.774 1 91.56 81 TYR B C 1
ATOM 3946 O O . TYR B 1 81 ? -8.023 -9.633 0.327 1 91.56 81 TYR B O 1
ATOM 3954 N N . PHE B 1 82 ? -6.039 -10.523 0.791 1 88.38 82 PHE B N 1
ATOM 3955 C CA . PHE B 1 82 ? -6.504 -11.898 0.646 1 88.38 82 PHE B CA 1
ATOM 3956 C C . PHE B 1 82 ? -6.992 -12.453 1.981 1 88.38 82 PHE B C 1
ATOM 3958 O O . PHE B 1 82 ? -6.191 -12.727 2.875 1 88.38 82 PHE B O 1
ATOM 3965 N N . VAL B 1 83 ? -8.312 -12.688 2.072 1 86.38 83 VAL B N 1
ATOM 3966 C CA . VAL B 1 83 ? -8.945 -12.906 3.369 1 86.38 83 VAL B CA 1
ATOM 3967 C C . VAL B 1 83 ? -9.102 -14.398 3.629 1 86.38 83 VAL B C 1
ATOM 3969 O O . VAL B 1 83 ? -8.984 -14.852 4.77 1 86.38 83 VAL B O 1
ATOM 3972 N N . ARG B 1 84 ? -9.43 -15.148 2.564 1 83.25 84 ARG B N 1
ATOM 3973 C CA . ARG B 1 84 ? -9.609 -16.594 2.607 1 83.25 84 ARG B CA 1
ATOM 3974 C C . ARG B 1 84 ? -9.094 -17.25 1.33 1 83.25 84 ARG B C 1
ATOM 3976 O O . ARG B 1 84 ? -8.922 -16.578 0.312 1 83.25 84 ARG B O 1
ATOM 3983 N N . GLU B 1 85 ? -8.844 -18.578 1.526 1 79.06 85 GLU B N 1
ATOM 3984 C CA . GLU B 1 85 ? -8.453 -19.328 0.343 1 79.06 85 GLU B CA 1
ATOM 3985 C C . GLU B 1 85 ? -9.609 -19.422 -0.656 1 79.06 85 GLU B C 1
ATOM 3987 O O . GLU B 1 85 ? -10.758 -19.641 -0.269 1 79.06 85 GLU B O 1
ATOM 3992 N N . GLY B 1 86 ? -9.242 -19.188 -1.907 1 82.62 86 GLY B N 1
ATOM 3993 C CA . GLY B 1 86 ? -10.242 -19.344 -2.951 1 82.62 86 GLY B CA 1
ATOM 3994 C C . GLY B 1 86 ? -10.438 -20.781 -3.383 1 82.62 86 GLY B C 1
ATOM 3995 O O . GLY B 1 86 ? -9.508 -21.594 -3.314 1 82.62 86 GLY B O 1
ATOM 3996 N N . ASP B 1 87 ? -11.672 -21.094 -3.85 1 80.81 87 ASP B N 1
ATOM 3997 C CA . ASP B 1 87 ? -12.047 -22.391 -4.391 1 80.81 87 ASP B CA 1
ATOM 3998 C C . ASP B 1 87 ? -12.078 -22.375 -5.914 1 80.81 87 ASP B C 1
ATOM 4000 O O . ASP B 1 87 ? -12.969 -21.766 -6.512 1 80.81 87 ASP B O 1
ATOM 4004 N N . PRO B 1 88 ? -11.102 -22.969 -6.527 1 80.5 88 PRO B N 1
ATOM 4005 C CA . PRO B 1 88 ? -11.055 -22.922 -7.988 1 80.5 88 PRO B CA 1
ATOM 4006 C C . PRO B 1 88 ? -12.242 -23.609 -8.648 1 80.5 88 PRO B C 1
ATOM 4008 O O . PRO B 1 88 ? -12.477 -23.438 -9.844 1 80.5 88 PRO B O 1
ATOM 4011 N N . LYS B 1 89 ? -13.008 -24.359 -7.906 1 79 89 LYS B N 1
ATOM 4012 C CA . LYS B 1 89 ? -14.125 -25.109 -8.461 1 79 89 LYS B CA 1
ATOM 4013 C C . LYS B 1 89 ? -15.398 -24.281 -8.477 1 79 89 LYS B C 1
ATOM 4015 O O . LYS B 1 89 ? -16.391 -24.672 -9.102 1 79 89 LYS B O 1
ATOM 4020 N N . VAL B 1 90 ? -15.383 -23.234 -7.781 1 87 90 VAL B N 1
ATOM 4021 C CA . VAL B 1 90 ? -16.562 -22.406 -7.641 1 87 90 VAL B CA 1
ATOM 4022 C C . VAL B 1 90 ? -16.297 -21.016 -8.219 1 87 90 VAL B C 1
ATOM 4024 O O . VAL B 1 90 ? -15.242 -20.438 -7.992 1 87 90 VAL B O 1
ATOM 4027 N N . PRO B 1 91 ? -17.25 -20.531 -9.047 1 92.75 91 PRO B N 1
ATOM 4028 C CA . PRO B 1 91 ? -17.062 -19.172 -9.547 1 92.75 91 PRO B CA 1
ATOM 4029 C C . PRO B 1 91 ? -16.953 -18.141 -8.422 1 92.75 91 PRO B C 1
ATOM 4031 O O . PRO B 1 91 ? -17.422 -18.391 -7.305 1 92.75 91 PRO B O 1
ATOM 4034 N N . VAL B 1 92 ? -16.297 -17.062 -8.742 1 94.75 92 VAL B N 1
ATOM 4035 C CA . VAL B 1 92 ? -16.141 -15.984 -7.777 1 94.75 92 VAL B CA 1
ATOM 4036 C C . VAL B 1 92 ? -17.109 -14.852 -8.109 1 94.75 92 VAL B C 1
ATOM 4038 O O . VAL B 1 92 ? -17.219 -14.438 -9.266 1 94.75 92 VAL B O 1
ATOM 4041 N N . LEU B 1 93 ? -17.844 -14.383 -7.129 1 97.31 93 LEU B N 1
ATOM 4042 C CA . LEU B 1 93 ? -18.703 -13.211 -7.289 1 97.31 93 LEU B CA 1
ATOM 4043 C C . LEU B 1 93 ? -17.969 -11.945 -6.855 1 97.31 93 LEU B C 1
ATOM 4045 O O . LEU B 1 93 ? -17.375 -11.906 -5.777 1 97.31 93 LEU B O 1
ATOM 4049 N N . TYR B 1 94 ? -17.953 -10.992 -7.715 1 97.81 94 TYR B N 1
ATOM 4050 C CA . TYR B 1 94 ? -17.359 -9.695 -7.406 1 97.81 94 TYR B CA 1
ATOM 4051 C C . TYR B 1 94 ? -18.438 -8.641 -7.191 1 97.81 94 TYR B C 1
ATOM 4053 O O . TYR B 1 94 ? -19.141 -8.258 -8.133 1 97.81 94 TYR B O 1
ATOM 4061 N N . GLN B 1 95 ? -18.516 -8.172 -5.957 1 98.12 95 GLN B N 1
ATOM 4062 C CA . GLN B 1 95 ? -19.469 -7.141 -5.566 1 98.12 95 GLN B CA 1
ATOM 4063 C C . GLN B 1 95 ? -18.797 -5.777 -5.449 1 98.12 95 GLN B C 1
ATOM 4065 O O . GLN B 1 95 ? -17.875 -5.605 -4.656 1 98.12 95 GLN B O 1
ATOM 4070 N N . VAL B 1 96 ? -19.328 -4.809 -6.238 1 97.94 96 VAL B N 1
ATOM 4071 C CA . VAL B 1 96 ? -18.734 -3.479 -6.227 1 97.94 96 VAL B CA 1
ATOM 4072 C C . VAL B 1 96 ? -19.625 -2.52 -5.441 1 97.94 96 VAL B C 1
ATOM 4074 O O . VAL B 1 96 ? -20.828 -2.441 -5.691 1 97.94 96 VAL B O 1
ATOM 4077 N N . GLU B 1 97 ? -19.031 -1.889 -4.457 1 94.88 97 GLU B N 1
ATOM 4078 C CA . GLU B 1 97 ? -19.672 -0.788 -3.746 1 94.88 97 GLU B CA 1
ATOM 4079 C C . GLU B 1 97 ? -19.094 0.558 -4.172 1 94.88 97 GLU B C 1
ATOM 4081 O O . GLU B 1 97 ? -17.875 0.745 -4.164 1 94.88 97 GLU B O 1
ATOM 4086 N N . ARG B 1 98 ? -20.016 1.486 -4.512 1 93.94 98 ARG B N 1
ATOM 4087 C CA . ARG B 1 98 ? -19.594 2.824 -4.91 1 93.94 98 ARG B CA 1
ATOM 4088 C C . ARG B 1 98 ? -19.391 3.723 -3.695 1 93.94 98 ARG B C 1
ATOM 4090 O O . ARG B 1 98 ? -20.281 4.496 -3.336 1 93.94 98 ARG B O 1
ATOM 4097 N N . THR B 1 99 ? -18.25 3.688 -3.168 1 88.5 99 THR B N 1
ATOM 4098 C CA . THR B 1 99 ? -17.906 4.445 -1.968 1 88.5 99 THR B CA 1
ATOM 4099 C C . THR B 1 99 ? -18.016 5.945 -2.225 1 88.5 99 THR B C 1
ATOM 4101 O O . THR B 1 99 ? -18.547 6.684 -1.393 1 88.5 99 THR B O 1
ATOM 4104 N N . ARG B 1 100 ? -17.453 6.324 -3.404 1 88.5 100 ARG B N 1
ATOM 4105 C CA . ARG B 1 100 ? -17.531 7.719 -3.828 1 88.5 100 ARG B CA 1
ATOM 4106 C C . ARG B 1 100 ? -17.453 7.836 -5.348 1 88.5 100 ARG B C 1
ATOM 4108 O O . ARG B 1 100 ? -16.656 7.141 -5.98 1 88.5 100 ARG B O 1
ATOM 4115 N N . THR B 1 101 ? -18.312 8.633 -5.867 1 87.31 101 THR B N 1
ATOM 4116 C CA . THR B 1 101 ? -18.203 9.062 -7.258 1 87.31 101 THR B CA 1
ATOM 4117 C C . THR B 1 101 ? -18.062 10.586 -7.344 1 87.31 101 THR B C 1
ATOM 4119 O O . THR B 1 101 ? -19.047 11.312 -7.172 1 87.31 101 THR B O 1
ATOM 4122 N N . GLY B 1 102 ? -16.812 10.922 -7.531 1 74.38 102 GLY B N 1
ATOM 4123 C CA . GLY B 1 102 ? -16.562 12.352 -7.582 1 74.38 102 GLY B CA 1
ATOM 4124 C C . GLY B 1 102 ? -16.172 12.836 -8.969 1 74.38 102 GLY B C 1
ATOM 4125 O O . GLY B 1 102 ? -16.125 12.055 -9.914 1 74.38 102 GLY B O 1
ATOM 4126 N N . ALA B 1 103 ? -15.953 14.117 -9 1 66 103 ALA B N 1
ATOM 4127 C CA . ALA B 1 103 ? -15.586 14.734 -10.273 1 66 103 ALA B CA 1
ATOM 4128 C C . ALA B 1 103 ? -14.164 14.352 -10.68 1 66 103 ALA B C 1
ATOM 4130 O O . ALA B 1 103 ? -13.914 14.016 -11.844 1 66 103 ALA B O 1
ATOM 4131 N N . SER B 1 104 ? -13.297 14.336 -9.672 1 72.38 104 SER B N 1
ATOM 4132 C CA . SER B 1 104 ? -11.898 14.094 -9.992 1 72.38 104 SER B CA 1
ATOM 4133 C C . SER B 1 104 ? -11.469 12.688 -9.586 1 72.38 104 SER B C 1
ATOM 4135 O O . SER B 1 104 ? -10.594 12.094 -10.211 1 72.38 104 SER B O 1
ATOM 4137 N N . PHE B 1 105 ? -12.195 12.25 -8.492 1 82 105 PHE B N 1
ATOM 4138 C CA . PHE B 1 105 ? -11.789 10.953 -7.957 1 82 105 PHE B CA 1
ATOM 4139 C C . PHE B 1 105 ? -13.008 10.07 -7.703 1 82 105 PHE B C 1
ATOM 4141 O O . PHE B 1 105 ? -14.047 10.555 -7.258 1 82 105 PHE B O 1
ATOM 4148 N N . SER B 1 106 ? -12.906 8.891 -8.016 1 89.31 106 SER B N 1
ATOM 4149 C CA . SER B 1 106 ? -13.891 7.863 -7.664 1 89.31 106 SER B CA 1
ATOM 4150 C C . SER B 1 106 ? -13.234 6.711 -6.906 1 89.31 106 SER B C 1
ATOM 4152 O O . SER B 1 106 ? -12.125 6.297 -7.238 1 89.31 106 SER B O 1
ATOM 4154 N N . VAL B 1 107 ? -13.922 6.32 -5.855 1 91.94 107 VAL B N 1
ATOM 4155 C CA . VAL B 1 107 ? -13.414 5.215 -5.047 1 91.94 107 VAL B CA 1
ATOM 4156 C C . VAL B 1 107 ? -14.422 4.07 -5.043 1 91.94 107 VAL B C 1
ATOM 4158 O O . VAL B 1 107 ? -15.617 4.289 -4.871 1 91.94 107 VAL B O 1
ATOM 4161 N N . ARG B 1 108 ? -13.891 2.875 -5.312 1 96.38 108 ARG B N 1
ATOM 4162 C CA . ARG B 1 108 ? -14.711 1.668 -5.309 1 96.38 108 ARG B CA 1
ATOM 4163 C C . ARG B 1 108 ? -14.172 0.639 -4.324 1 96.38 108 ARG B C 1
ATOM 4165 O O . ARG B 1 108 ? -12.953 0.512 -4.156 1 96.38 108 ARG B O 1
ATOM 4172 N N . SER B 1 109 ? -15.133 0.019 -3.648 1 95.88 109 SER B N 1
ATOM 4173 C CA . SER B 1 109 ? -14.82 -1.158 -2.846 1 95.88 109 SER B CA 1
ATOM 4174 C C . SER B 1 109 ? -15.312 -2.434 -3.518 1 95.88 109 SER B C 1
ATOM 4176 O O . SER B 1 109 ? -16.469 -2.504 -3.961 1 95.88 109 SER B O 1
ATOM 4178 N N . VAL B 1 110 ? -14.43 -3.404 -3.65 1 97.62 110 VAL B N 1
ATOM 4179 C CA . VAL B 1 110 ? -14.797 -4.668 -4.277 1 97.62 110 VAL B CA 1
ATOM 4180 C C . VAL B 1 110 ? -14.633 -5.809 -3.273 1 97.62 110 VAL B C 1
ATOM 4182 O O . VAL B 1 110 ? -13.609 -5.906 -2.596 1 97.62 110 VAL B O 1
ATOM 4185 N N . LYS B 1 111 ? -15.609 -6.645 -3.193 1 96.62 111 LYS B N 1
ATOM 4186 C CA . LYS B 1 111 ? -15.57 -7.883 -2.424 1 96.62 111 LYS B CA 1
ATOM 4187 C C . LYS B 1 111 ? -15.719 -9.102 -3.33 1 96.62 111 LYS B C 1
ATOM 4189 O O . LYS B 1 111 ? -16.656 -9.18 -4.117 1 96.62 111 LYS B O 1
ATOM 4194 N N . ALA B 1 112 ? -14.75 -9.945 -3.283 1 96.75 112 ALA B N 1
ATOM 4195 C CA . ALA B 1 112 ? -14.883 -11.242 -3.943 1 96.75 112 ALA B CA 1
ATOM 4196 C C . ALA B 1 112 ? -15.438 -12.289 -2.986 1 96.75 112 ALA B C 1
ATOM 4198 O O . ALA B 1 112 ? -14.898 -12.5 -1.899 1 96.75 112 ALA B O 1
ATOM 4199 N N . VAL B 1 113 ? -16.484 -12.961 -3.426 1 96.25 113 VAL B N 1
ATOM 4200 C CA . VAL B 1 113 ? -17.234 -13.812 -2.504 1 96.25 113 VAL B CA 1
ATOM 4201 C C . VAL B 1 113 ? -17.375 -15.211 -3.092 1 96.25 113 VAL B C 1
ATOM 4203 O O . VAL B 1 113 ? -17.656 -15.367 -4.285 1 96.25 113 VAL B O 1
ATOM 4206 N N . GLN B 1 114 ? -17.109 -16.188 -2.332 1 92.62 114 GLN B N 1
ATOM 4207 C CA . GLN B 1 114 ? -17.422 -17.594 -2.568 1 92.62 114 GLN B CA 1
ATOM 4208 C C . GLN B 1 114 ? -18.109 -18.219 -1.353 1 92.62 114 GLN B C 1
ATOM 4210 O O . GLN B 1 114 ? -17.797 -17.844 -0.214 1 92.62 114 GLN B O 1
ATOM 4215 N N . HIS B 1 115 ? -19.125 -19.062 -1.515 1 91.12 115 HIS B N 1
ATOM 4216 C CA . HIS B 1 115 ? -19.859 -19.75 -0.451 1 91.12 115 HIS B CA 1
ATOM 4217 C C . HIS B 1 115 ? -20.391 -18.75 0.574 1 91.12 115 HIS B C 1
ATOM 4219 O O . HIS B 1 115 ? -20.328 -19 1.78 1 91.12 115 HIS B O 1
ATOM 4225 N N . GLY B 1 116 ? -20.672 -17.578 0.115 1 92.88 116 GLY B N 1
ATOM 4226 C CA . GLY B 1 116 ? -21.297 -16.562 0.957 1 92.88 116 GLY B CA 1
ATOM 4227 C C . GLY B 1 116 ? -20.297 -15.812 1.827 1 92.88 116 GLY B C 1
ATOM 4228 O O . GLY B 1 116 ? -20.688 -14.992 2.658 1 92.88 116 GLY B O 1
ATOM 4229 N N . LYS B 1 117 ? -18.984 -16.109 1.636 1 91 117 LYS B N 1
ATOM 4230 C CA . LYS B 1 117 ? -17.938 -15.484 2.449 1 91 117 LYS B CA 1
ATOM 4231 C C . LYS B 1 117 ? -16.938 -14.734 1.577 1 91 117 LYS B C 1
ATOM 4233 O O . LYS B 1 117 ? -16.609 -15.18 0.479 1 91 117 LYS B O 1
ATOM 4238 N N . ALA B 1 118 ? -16.453 -13.672 2.115 1 92.75 118 ALA B N 1
ATOM 4239 C CA . ALA B 1 118 ? -15.43 -12.906 1.4 1 92.75 118 ALA B CA 1
ATOM 4240 C C . ALA B 1 118 ? -14.102 -13.656 1.387 1 92.75 118 ALA B C 1
ATOM 4242 O O . ALA B 1 118 ? -13.602 -14.07 2.436 1 92.75 118 ALA B O 1
ATOM 4243 N N . ILE B 1 119 ? -13.539 -13.797 0.229 1 91.62 119 ILE B N 1
ATOM 4244 C CA . ILE B 1 119 ? -12.219 -14.406 0.129 1 91.62 119 ILE B CA 1
ATOM 4245 C C . ILE B 1 119 ? -11.172 -13.336 -0.156 1 91.62 119 ILE B C 1
ATOM 4247 O O . ILE B 1 119 ? -9.977 -13.57 0.009 1 91.62 119 ILE B O 1
ATOM 4251 N N . PHE B 1 120 ? -11.641 -12.25 -0.548 1 94.25 120 PHE B N 1
ATOM 4252 C CA . PHE B 1 120 ? -10.789 -11.156 -0.996 1 94.25 120 PHE B CA 1
ATOM 4253 C C . PHE B 1 120 ? -11.516 -9.828 -0.893 1 94.25 120 PHE B C 1
ATOM 4255 O O . PHE B 1 120 ? -12.711 -9.742 -1.203 1 94.25 120 PHE B O 1
ATOM 4262 N N . ILE B 1 121 ? -10.828 -8.719 -0.465 1 95.19 121 ILE B N 1
ATOM 4263 C CA . ILE B 1 121 ? -11.367 -7.367 -0.459 1 95.19 121 ILE B CA 1
ATOM 4264 C C . ILE B 1 121 ? -10.359 -6.402 -1.074 1 95.19 121 ILE B C 1
ATOM 4266 O O . ILE B 1 121 ? -9.148 -6.586 -0.928 1 95.19 121 ILE B O 1
ATOM 4270 N N . CYS B 1 122 ? -10.945 -5.402 -1.697 1 96.69 122 CYS B N 1
ATOM 4271 C CA . CYS B 1 122 ? -10.094 -4.48 -2.443 1 96.69 122 CYS B CA 1
ATOM 4272 C C . CYS B 1 122 ? -10.719 -3.092 -2.504 1 96.69 122 CYS B C 1
ATOM 4274 O O . CYS B 1 122 ? -11.938 -2.961 -2.625 1 96.69 122 CYS B O 1
ATOM 4276 N N . GLN B 1 123 ? -9.898 -2.131 -2.357 1 96.06 123 GLN B N 1
ATOM 4277 C CA . GLN B 1 123 ? -10.273 -0.747 -2.625 1 96.06 123 GLN B CA 1
ATOM 4278 C C . GLN B 1 123 ? -9.492 -0.187 -3.812 1 96.06 123 GLN B C 1
ATOM 4280 O O . GLN B 1 123 ? -8.297 -0.449 -3.959 1 96.06 123 GLN B O 1
ATOM 4285 N N . VAL B 1 124 ? -10.234 0.532 -4.637 1 96.81 124 VAL B N 1
ATOM 4286 C CA . VAL B 1 124 ? -9.625 1.057 -5.855 1 96.81 124 VAL B CA 1
ATOM 4287 C C . VAL B 1 124 ? -9.969 2.539 -6.004 1 96.81 124 VAL B C 1
ATOM 4289 O O . VAL B 1 124 ? -11.102 2.949 -5.773 1 96.81 124 VAL B O 1
ATOM 4292 N N . SER B 1 125 ? -8.977 3.295 -6.441 1 94.5 125 SER B N 1
ATOM 4293 C CA . SER B 1 125 ? -9.172 4.715 -6.707 1 94.5 125 SER B CA 1
ATOM 4294 C C . SER B 1 125 ? -8.953 5.035 -8.18 1 94.5 125 SER B C 1
ATOM 4296 O O . SER B 1 125 ? -8.023 4.516 -8.805 1 94.5 125 SER B O 1
ATOM 4298 N N . PHE B 1 126 ? -9.844 5.816 -8.727 1 92.69 126 PHE B N 1
ATOM 4299 C CA . PHE B 1 126 ? -9.781 6.301 -10.094 1 92.69 126 PHE B CA 1
ATOM 4300 C C . PHE B 1 126 ? -9.672 7.82 -10.133 1 92.69 126 PHE B C 1
ATOM 4302 O O . PHE B 1 126 ? -10.203 8.508 -9.258 1 92.69 126 PHE B O 1
ATOM 4309 N N . GLN B 1 127 ? -8.992 8.25 -11.141 1 87.25 127 GLN B N 1
ATOM 4310 C CA . GLN B 1 127 ? -8.781 9.695 -11.234 1 87.25 127 GLN B CA 1
ATOM 4311 C C . GLN B 1 127 ? -8.922 10.172 -12.68 1 87.25 127 GLN B C 1
ATOM 4313 O O . GLN B 1 127 ? -8.484 9.492 -13.609 1 87.25 127 GLN B O 1
ATOM 4318 N N . GLN B 1 128 ? -9.477 11.305 -12.766 1 80 128 GLN B N 1
ATOM 4319 C CA . GLN B 1 128 ? -9.477 11.961 -14.07 1 80 128 GLN B CA 1
ATOM 4320 C C . GLN B 1 128 ? -8.07 12.383 -14.477 1 80 128 GLN B C 1
ATOM 4322 O O . GLN B 1 128 ? -7.293 12.859 -13.648 1 80 128 GLN B O 1
ATOM 4327 N N . ALA B 1 129 ? -7.797 12.102 -15.711 1 73.88 129 ALA B N 1
ATOM 4328 C CA . ALA B 1 129 ? -6.48 12.5 -16.203 1 73.88 129 ALA B CA 1
ATOM 4329 C C . ALA B 1 129 ? -6.277 14.008 -16.094 1 73.88 129 ALA B C 1
ATOM 4331 O O . ALA B 1 129 ? -7.148 14.789 -16.484 1 73.88 129 ALA B O 1
ATOM 4332 N N . GLN B 1 130 ? -5.258 14.359 -15.32 1 67.5 130 GLN B N 1
ATOM 4333 C CA . GLN B 1 130 ? -4.918 15.766 -15.18 1 67.5 130 GLN B CA 1
ATOM 4334 C C . GLN B 1 130 ? -3.449 16.016 -15.516 1 67.5 130 GLN B C 1
ATOM 4336 O O . GLN B 1 130 ? -2.578 15.234 -15.125 1 67.5 130 GLN B O 1
ATOM 4341 N N . PRO B 1 131 ? -3.262 17.031 -16.312 1 63.78 131 PRO B N 1
ATOM 4342 C CA . PRO B 1 131 ? -1.862 17.328 -16.641 1 63.78 131 PRO B CA 1
ATOM 4343 C C . PRO B 1 131 ? -1.057 17.75 -15.406 1 63.78 131 PRO B C 1
ATOM 4345 O O . PRO B 1 131 ? -1.6 18.391 -14.5 1 63.78 131 PRO B O 1
ATOM 4348 N N . SER B 1 132 ? 0.136 17.25 -15.375 1 66 132 SER B N 1
ATOM 4349 C CA . SER B 1 132 ? 1.021 17.625 -14.273 1 66 132 SER B CA 1
ATOM 4350 C C . SER B 1 132 ? 2.143 18.547 -14.758 1 66 132 SER B C 1
ATOM 4352 O O . SER B 1 132 ? 2.883 18.203 -15.68 1 66 132 SER B O 1
ATOM 4354 N N . PRO B 1 133 ? 2.207 19.75 -14.156 1 62.06 133 PRO B N 1
ATOM 4355 C CA . PRO B 1 133 ? 3.289 20.641 -14.586 1 62.06 133 PRO B CA 1
ATOM 4356 C C . PRO B 1 133 ? 4.668 20.141 -14.164 1 62.06 133 PRO B C 1
ATOM 4358 O O . PRO B 1 133 ? 5.676 20.516 -14.766 1 62.06 133 PRO B O 1
ATOM 4361 N N . MET B 1 134 ? 4.633 19.344 -13.117 1 66.88 134 MET B N 1
ATOM 4362 C CA . MET B 1 134 ? 5.914 18.844 -12.641 1 66.88 134 MET B CA 1
ATOM 4363 C C . MET B 1 134 ? 5.848 17.344 -12.391 1 66.88 134 MET B C 1
ATOM 4365 O O . MET B 1 134 ? 4.836 16.828 -11.898 1 66.88 134 MET B O 1
ATOM 4369 N N . GLN B 1 135 ? 6.941 16.781 -12.93 1 72.56 135 GLN B N 1
ATOM 4370 C CA . GLN B 1 135 ? 7.047 15.344 -12.727 1 72.56 135 GLN B CA 1
ATOM 4371 C C . GLN B 1 135 ? 8.492 14.922 -12.484 1 72.56 135 GLN B C 1
ATOM 4373 O O . GLN B 1 135 ? 9.422 15.609 -12.914 1 72.56 135 GLN B O 1
ATOM 4378 N N . HIS B 1 136 ? 8.625 14.094 -11.602 1 77.31 136 HIS B N 1
ATOM 4379 C CA . HIS B 1 136 ? 9.922 13.445 -11.508 1 77.31 136 HIS B CA 1
ATOM 4380 C C . HIS B 1 136 ? 9.781 11.93 -11.398 1 77.31 136 HIS B C 1
ATOM 4382 O O . HIS B 1 136 ? 8.711 11.43 -11.047 1 77.31 136 HIS B O 1
ATOM 4388 N N . GLN B 1 137 ? 10.781 11.211 -11.906 1 80.19 137 GLN B N 1
ATOM 4389 C CA . GLN B 1 137 ? 10.836 9.758 -11.836 1 80.19 137 GLN B CA 1
ATOM 4390 C C . GLN B 1 137 ? 12.273 9.266 -11.68 1 80.19 137 GLN B C 1
ATOM 4392 O O . GLN B 1 137 ? 13.195 9.82 -12.281 1 80.19 137 GLN B O 1
ATOM 4397 N N . PHE B 1 138 ? 12.484 8.328 -10.828 1 83.75 138 PHE B N 1
ATOM 4398 C CA . PHE B 1 138 ? 13.781 7.676 -10.734 1 83.75 138 PHE B CA 1
ATOM 4399 C C . PHE B 1 138 ? 14.18 7.062 -12.078 1 83.75 138 PHE B C 1
ATOM 4401 O O . PHE B 1 138 ? 13.312 6.645 -12.852 1 83.75 138 PHE B O 1
ATOM 4408 N N . SER B 1 139 ? 15.398 7.094 -12.219 1 84.75 139 SER B N 1
ATOM 4409 C CA . SER B 1 139 ? 15.906 6.473 -13.438 1 84.75 139 SER B CA 1
ATOM 4410 C C . SER B 1 139 ? 15.742 4.957 -13.391 1 84.75 139 SER B C 1
ATOM 4412 O O . SER B 1 139 ? 15.938 4.336 -12.344 1 84.75 139 SER B O 1
ATOM 4414 N N . MET B 1 140 ? 15.312 4.477 -14.531 1 89.38 140 MET B N 1
ATOM 4415 C CA . MET B 1 140 ? 15.227 3.025 -14.656 1 89.38 140 MET B CA 1
ATOM 4416 C C . MET B 1 140 ? 16.609 2.391 -14.531 1 89.38 140 MET B C 1
ATOM 4418 O O . MET B 1 140 ? 17.609 2.961 -14.992 1 89.38 140 MET B O 1
ATOM 4422 N N . PRO B 1 141 ? 16.719 1.271 -13.961 1 90.88 141 PRO B N 1
ATOM 4423 C CA . PRO B 1 141 ? 18 0.578 -13.898 1 90.88 141 PRO B CA 1
ATOM 4424 C C . PRO B 1 141 ? 18.547 0.236 -15.281 1 90.88 141 PRO B C 1
ATOM 4426 O O . PRO B 1 141 ? 17.781 0.053 -16.234 1 90.88 141 PRO B O 1
ATOM 4429 N N . THR B 1 142 ? 19.844 0.253 -15.297 1 91.75 142 THR B N 1
ATOM 4430 C CA . THR B 1 142 ? 20.5 -0.138 -16.547 1 91.75 142 THR B CA 1
ATOM 4431 C C . THR B 1 142 ? 20.531 -1.657 -16.672 1 91.75 142 THR B C 1
ATOM 4433 O O . THR B 1 142 ? 21.25 -2.332 -15.922 1 91.75 142 THR B O 1
ATOM 4436 N N . VAL B 1 143 ? 19.75 -2.164 -17.656 1 94.31 143 VAL B N 1
ATOM 4437 C CA . VAL B 1 143 ? 19.688 -3.6 -17.906 1 94.31 143 VAL B CA 1
ATOM 4438 C C . VAL B 1 143 ? 19.641 -3.857 -19.422 1 94.31 143 VAL B C 1
ATOM 4440 O O . VAL B 1 143 ? 19.25 -2.982 -20.188 1 94.31 143 VAL B O 1
ATOM 4443 N N . PRO B 1 144 ? 20.125 -5.07 -19.828 1 93.94 144 PRO B N 1
ATOM 4444 C CA . PRO B 1 144 ? 19.969 -5.402 -21.234 1 93.94 144 PRO B CA 1
ATOM 4445 C C . PRO B 1 144 ? 18.516 -5.375 -21.703 1 93.94 144 PRO B C 1
ATOM 4447 O O . PRO B 1 144 ? 17.609 -5.746 -20.953 1 93.94 144 PRO B O 1
ATOM 4450 N N . PRO B 1 145 ? 18.328 -4.891 -22.938 1 95.19 145 PRO B N 1
ATOM 4451 C CA . PRO B 1 145 ? 16.969 -4.922 -23.469 1 95.19 145 PRO B CA 1
ATOM 4452 C C . PRO B 1 145 ? 16.438 -6.344 -23.656 1 95.19 145 PRO B C 1
ATOM 4454 O O . PRO B 1 145 ? 17.234 -7.289 -23.75 1 95.19 145 PRO B O 1
ATOM 4457 N N . PRO B 1 146 ? 15.156 -6.488 -23.609 1 95.06 146 PRO B N 1
ATOM 4458 C CA . PRO B 1 146 ? 14.57 -7.828 -23.672 1 95.06 146 PRO B CA 1
ATOM 4459 C C . PRO B 1 146 ? 14.961 -8.586 -24.953 1 95.06 146 PRO B C 1
ATOM 4461 O O . PRO B 1 146 ? 15.031 -9.812 -24.938 1 95.06 146 PRO B O 1
ATOM 4464 N N . GLU B 1 147 ? 15.258 -7.855 -26 1 93.81 147 GLU B N 1
ATOM 4465 C CA . GLU B 1 147 ? 15.617 -8.484 -27.266 1 93.81 147 GLU B CA 1
ATOM 4466 C C . GLU B 1 147 ? 16.938 -9.258 -27.156 1 93.81 147 GLU B C 1
ATOM 4468 O O . GLU B 1 147 ? 17.203 -10.156 -27.938 1 93.81 147 GLU B O 1
ATOM 4473 N N . GLU B 1 148 ? 17.672 -8.945 -26.172 1 92.88 148 GLU B N 1
ATOM 4474 C CA . GLU B 1 148 ? 18.984 -9.562 -25.984 1 92.88 148 GLU B CA 1
ATOM 4475 C C . GLU B 1 148 ? 18.922 -10.68 -24.938 1 92.88 148 GLU B C 1
ATOM 4477 O O . GLU B 1 148 ? 19.938 -11.297 -24.625 1 92.88 148 GLU B O 1
ATOM 4482 N N . LEU B 1 149 ? 17.812 -10.93 -24.469 1 92 149 LEU B N 1
ATOM 4483 C CA . LEU B 1 149 ? 17.672 -11.898 -23.375 1 92 149 LEU B CA 1
ATOM 4484 C C . LEU B 1 149 ? 16.891 -13.117 -23.844 1 92 149 LEU B C 1
ATOM 4486 O O . LEU B 1 149 ? 16.062 -13.023 -24.75 1 92 149 LEU B O 1
ATOM 4490 N N . LEU B 1 150 ? 17.219 -14.242 -23.156 1 82.75 150 LEU B N 1
ATOM 4491 C CA . LEU B 1 150 ? 16.469 -15.477 -23.406 1 82.75 150 LEU B CA 1
ATOM 4492 C C . LEU B 1 150 ? 15.211 -15.531 -22.562 1 82.75 150 LEU B C 1
ATOM 4494 O O . LEU B 1 150 ? 15.172 -14.992 -21.453 1 82.75 150 LEU B O 1
ATOM 4498 N N . ASP B 1 151 ? 14.234 -16.109 -23.156 1 79.06 151 ASP B N 1
ATOM 4499 C CA . ASP B 1 151 ? 13.016 -16.297 -22.375 1 79.06 151 ASP B CA 1
ATOM 4500 C C . ASP B 1 151 ? 13.18 -17.438 -21.359 1 79.06 151 ASP B C 1
ATOM 4502 O O . ASP B 1 151 ? 14.102 -18.234 -21.469 1 79.06 151 ASP B O 1
ATOM 4506 N N . SER B 1 152 ? 12.383 -17.344 -20.438 1 73.75 152 SER B N 1
ATOM 4507 C CA . SER B 1 152 ? 12.453 -18.297 -19.344 1 73.75 152 SER B CA 1
ATOM 4508 C C . SER B 1 152 ? 12.383 -19.734 -19.859 1 73.75 152 SER B C 1
ATOM 4510 O O . SER B 1 152 ? 13.07 -20.609 -19.344 1 73.75 152 SER B O 1
ATOM 4512 N N . GLU B 1 153 ? 11.586 -19.938 -20.859 1 65.06 153 GLU B N 1
ATOM 4513 C CA . GLU B 1 153 ? 11.438 -21.281 -21.422 1 65.06 153 GLU B CA 1
ATOM 4514 C C . GLU B 1 153 ? 12.742 -21.766 -22.047 1 65.06 153 GLU B C 1
ATOM 4516 O O . GLU B 1 153 ? 13.164 -22.906 -21.828 1 65.06 153 GLU B O 1
ATOM 4521 N N . THR B 1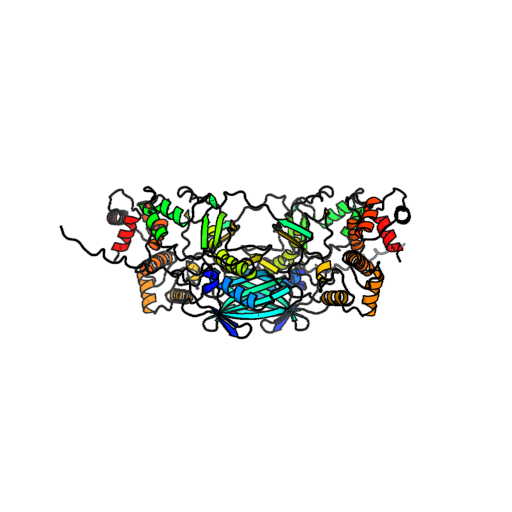 154 ? 13.289 -20.891 -22.766 1 69.69 154 THR B N 1
ATOM 4522 C CA . THR B 1 154 ? 14.555 -21.219 -23.406 1 69.69 154 THR B CA 1
ATOM 4523 C C . THR B 1 154 ? 15.648 -21.453 -22.359 1 69.69 154 THR B C 1
ATOM 4525 O O . THR B 1 154 ? 16.469 -22.359 -22.5 1 69.69 154 THR B O 1
ATOM 4528 N N . LEU B 1 155 ? 15.641 -20.703 -21.375 1 68.06 155 LEU B N 1
ATOM 4529 C CA . LEU B 1 155 ? 16.641 -20.828 -20.312 1 68.06 155 LEU B CA 1
ATOM 4530 C C . LEU B 1 155 ? 16.484 -22.156 -19.594 1 68.06 155 LEU B C 1
ATOM 4532 O O . LEU B 1 155 ? 17.484 -22.828 -19.297 1 68.06 155 LEU B O 1
ATOM 4536 N N . ILE B 1 156 ? 15.312 -22.438 -19.359 1 64 156 ILE B N 1
ATOM 4537 C CA . ILE B 1 156 ? 15.039 -23.703 -18.703 1 64 156 ILE B CA 1
ATOM 4538 C C . ILE B 1 156 ? 15.5 -24.859 -19.594 1 64 156 ILE B C 1
ATOM 4540 O O . ILE B 1 156 ? 16.141 -25.797 -19.109 1 64 156 ILE B O 1
ATOM 4544 N N . ASP B 1 157 ? 15.227 -24.719 -20.844 1 62.75 157 ASP B N 1
ATOM 4545 C CA . ASP B 1 157 ? 15.641 -25.734 -21.812 1 62.75 157 ASP B CA 1
ATOM 4546 C C . ASP B 1 157 ? 17.156 -25.859 -21.859 1 62.75 157 ASP B C 1
ATOM 4548 O O . ASP B 1 157 ? 17.703 -26.969 -21.938 1 62.75 157 ASP B O 1
ATOM 4552 N N . GLN B 1 158 ? 17.781 -24.734 -21.875 1 64.56 158 GLN B N 1
ATOM 4553 C CA . GLN B 1 158 ? 19.25 -24.734 -21.875 1 64.56 158 GLN B CA 1
ATOM 4554 C C . GLN B 1 158 ? 19.797 -25.391 -20.625 1 64.56 158 GLN B C 1
ATOM 4556 O O . GLN B 1 158 ? 20.781 -26.141 -20.688 1 64.56 158 GLN B O 1
ATOM 4561 N N . TYR B 1 159 ? 19.188 -24.984 -19.578 1 58.41 159 TYR B N 1
ATOM 4562 C CA . TYR B 1 159 ? 19.625 -25.578 -18.312 1 58.41 159 TYR B CA 1
ATOM 4563 C C . TYR B 1 159 ? 19.406 -27.078 -18.297 1 58.41 159 TYR B C 1
ATOM 4565 O O . TYR B 1 159 ? 20.234 -27.828 -17.812 1 58.41 159 TYR B O 1
ATOM 4573 N N . LEU B 1 160 ? 18.281 -27.422 -18.906 1 58 160 LEU B N 1
ATOM 4574 C CA . LEU B 1 160 ? 17.953 -28.828 -18.953 1 58 160 LEU B CA 1
ATOM 4575 C C . LEU B 1 160 ? 18.891 -29.578 -19.906 1 58 160 LEU B C 1
ATOM 4577 O O . LEU B 1 160 ? 19.109 -30.781 -19.75 1 58 160 LEU B O 1
ATOM 4581 N N . ARG B 1 161 ? 19.406 -28.891 -20.828 1 58.56 161 ARG B N 1
ATOM 4582 C CA . ARG B 1 161 ? 20.312 -29.516 -21.781 1 58.56 161 ARG B CA 1
ATOM 4583 C C . ARG B 1 161 ? 21.75 -29.531 -21.25 1 58.56 161 ARG B C 1
ATOM 4585 O O . ARG B 1 161 ? 22.609 -30.203 -21.812 1 58.56 161 ARG B O 1
ATOM 4592 N N . ASP B 1 162 ? 21.969 -28.594 -20.391 1 53.75 162 ASP B N 1
ATOM 4593 C CA . ASP B 1 162 ? 23.297 -28.594 -19.812 1 53.75 162 ASP B CA 1
ATOM 4594 C C . ASP B 1 162 ? 23.594 -29.953 -19.156 1 53.75 162 ASP B C 1
ATOM 4596 O O . ASP B 1 162 ? 22.891 -30.359 -18.234 1 53.75 162 ASP B O 1
ATOM 4600 N N . PRO B 1 163 ? 24.422 -30.672 -19.844 1 53.78 163 PRO B N 1
ATOM 4601 C CA . PRO B 1 163 ? 24.75 -32 -19.344 1 53.78 163 PRO B CA 1
ATOM 4602 C C . PRO B 1 163 ? 25.141 -32 -17.859 1 53.78 163 PRO B C 1
ATOM 4604 O O . PRO B 1 163 ? 24.984 -33.031 -17.188 1 53.78 163 PRO B O 1
ATOM 4607 N N . ASN B 1 164 ? 25.75 -30.938 -17.516 1 49.31 164 ASN B N 1
ATOM 4608 C CA . ASN B 1 164 ? 26.141 -30.844 -16.109 1 49.31 164 ASN B CA 1
ATOM 4609 C C . ASN B 1 164 ? 24.938 -30.609 -15.195 1 49.31 164 ASN B C 1
ATOM 4611 O O . ASN B 1 164 ? 25.031 -30.797 -13.984 1 49.31 164 ASN B O 1
ATOM 4615 N N . LEU B 1 165 ? 24.062 -29.938 -15.766 1 46.78 165 LEU B N 1
ATOM 4616 C CA . LEU B 1 165 ? 22.828 -29.594 -15.047 1 46.78 165 LEU B CA 1
ATOM 4617 C C . LEU B 1 165 ? 21.766 -30.656 -15.234 1 46.78 165 LEU B C 1
ATOM 4619 O O . LEU B 1 165 ? 20.688 -30.578 -14.648 1 46.78 165 LEU B O 1
ATOM 4623 N N . GLN B 1 166 ? 22.031 -31.453 -16.344 1 41.31 166 GLN B N 1
ATOM 4624 C CA . GLN B 1 166 ? 21.031 -32.375 -16.891 1 41.31 166 GLN B CA 1
ATOM 4625 C C . GLN B 1 166 ? 20.25 -33.062 -15.781 1 41.31 166 GLN B C 1
ATOM 4627 O O . GLN B 1 166 ? 19.031 -33.219 -15.867 1 41.31 166 GLN B O 1
ATOM 4632 N N . GLU B 1 167 ? 20.906 -33.781 -15.023 1 40.56 167 GLU B N 1
ATOM 4633 C CA . GLU B 1 167 ? 20.125 -34.781 -14.305 1 40.56 167 GLU B CA 1
ATOM 4634 C C . GLU B 1 167 ? 19.203 -34.125 -13.273 1 40.56 167 GLU B C 1
ATOM 4636 O O . GLU B 1 167 ? 18.047 -34.5 -13.141 1 40.56 167 GLU B O 1
ATOM 4641 N N . LYS B 1 168 ? 19.781 -33.188 -12.547 1 37.94 168 LYS B N 1
ATOM 4642 C CA . LYS B 1 168 ? 19.141 -32.719 -11.312 1 37.94 168 LYS B CA 1
ATOM 4643 C C . LYS B 1 168 ? 17.984 -31.766 -11.617 1 37.94 168 LYS B C 1
ATOM 4645 O O . LYS B 1 168 ? 16.969 -31.797 -10.922 1 37.94 168 LYS B O 1
ATOM 4650 N N . TYR B 1 169 ? 18.141 -30.891 -12.594 1 38.69 169 TYR B N 1
ATOM 4651 C CA . TYR B 1 169 ? 17.219 -29.766 -12.742 1 38.69 169 TYR B CA 1
ATOM 4652 C C . TYR B 1 169 ? 16.219 -30.016 -13.867 1 38.69 169 TYR B C 1
ATOM 4654 O O . TYR B 1 169 ? 15.289 -29.234 -14.062 1 38.69 169 TYR B O 1
ATOM 4662 N N . ARG B 1 170 ? 16.438 -31.062 -14.633 1 39.12 170 ARG B N 1
ATOM 4663 C CA . ARG B 1 170 ? 15.57 -31.281 -15.789 1 39.12 170 ARG B CA 1
ATOM 4664 C C . ARG B 1 170 ? 14.117 -31.406 -15.359 1 39.12 170 ARG B C 1
ATOM 4666 O O . ARG B 1 170 ? 13.211 -30.969 -16.078 1 39.12 170 ARG B O 1
ATOM 4673 N N . VAL B 1 171 ? 13.875 -32.031 -14.258 1 36.12 171 VAL B N 1
ATOM 4674 C CA . VAL B 1 171 ? 12.5 -32.406 -13.953 1 36.12 171 VAL B CA 1
ATOM 4675 C C . VAL B 1 171 ? 11.672 -31.172 -13.633 1 36.12 171 VAL B C 1
ATOM 4677 O O . VAL B 1 171 ? 10.516 -31.062 -14.047 1 36.12 171 VAL B O 1
ATOM 4680 N N . GLY B 1 172 ? 12.156 -30.312 -12.727 1 37.09 172 GLY B N 1
ATOM 4681 C CA . GLY B 1 172 ? 11.312 -29.219 -12.266 1 37.09 172 GLY B CA 1
ATOM 4682 C C . GLY B 1 172 ? 10.961 -28.234 -13.359 1 37.09 172 GLY B C 1
ATOM 4683 O O . GLY B 1 172 ? 9.898 -27.609 -13.32 1 37.09 172 GLY B O 1
ATOM 4684 N N . LEU B 1 173 ? 11.836 -28.109 -14.359 1 38.94 173 LEU B N 1
ATOM 4685 C CA . LEU B 1 173 ? 11.648 -27.109 -15.406 1 38.94 173 LEU B CA 1
ATOM 4686 C C . LEU B 1 173 ? 10.617 -27.594 -16.422 1 38.94 173 LEU B C 1
ATOM 4688 O O . LEU B 1 173 ? 9.977 -26.766 -17.094 1 38.94 173 LEU B O 1
ATOM 4692 N N . ASN B 1 174 ? 10.438 -28.844 -16.547 1 35.75 174 ASN B N 1
ATOM 4693 C CA . ASN B 1 174 ? 9.555 -29.312 -17.609 1 35.75 174 ASN B CA 1
ATOM 4694 C C . ASN B 1 174 ? 8.086 -29.109 -17.25 1 35.75 174 ASN B C 1
ATOM 4696 O O . ASN B 1 174 ? 7.211 -29.172 -18.109 1 35.75 174 ASN B O 1
ATOM 4700 N N . ARG B 1 175 ? 7.777 -29.141 -16.031 1 36.28 175 ARG B N 1
ATOM 4701 C CA . ARG B 1 175 ? 6.359 -29.234 -15.703 1 36.28 175 ARG B CA 1
ATOM 4702 C C . ARG B 1 175 ? 5.68 -27.875 -15.82 1 36.28 175 ARG B C 1
ATOM 4704 O O . ARG B 1 175 ? 4.484 -27.75 -15.539 1 36.28 175 ARG B O 1
ATOM 4711 N N . ILE B 1 176 ? 6.281 -26.844 -15.781 1 38.75 176 ILE B N 1
ATOM 4712 C CA . ILE B 1 176 ? 5.473 -25.656 -16.031 1 38.75 176 ILE B CA 1
ATOM 4713 C C . ILE B 1 176 ? 4.961 -25.672 -17.469 1 38.75 176 ILE B C 1
ATOM 4715 O O . ILE B 1 176 ? 5.738 -25.5 -18.406 1 38.75 176 ILE B O 1
ATOM 4719 N N . PRO B 1 177 ? 4.168 -26.641 -17.797 1 37.25 177 PRO B N 1
ATOM 4720 C CA . PRO B 1 177 ? 3.766 -26.328 -19.172 1 37.25 177 PRO B CA 1
ATOM 4721 C C . PRO B 1 177 ? 3.727 -24.812 -19.438 1 37.25 177 PRO B C 1
ATOM 4723 O O . PRO B 1 177 ? 2.947 -24.094 -18.812 1 37.25 177 PRO B O 1
ATOM 4726 N N . ALA B 1 178 ? 4.875 -24.281 -19.625 1 42 178 ALA B N 1
ATOM 4727 C CA . ALA B 1 178 ? 5.07 -22.953 -20.188 1 42 178 ALA B CA 1
ATOM 4728 C C . ALA B 1 178 ? 3.895 -22.547 -21.078 1 42 178 ALA B C 1
ATOM 4730 O O . ALA B 1 178 ? 3.582 -21.375 -21.219 1 42 178 ALA B O 1
ATOM 4731 N N . ARG B 1 179 ? 3.391 -23.641 -21.672 1 43.88 179 ARG B N 1
ATOM 4732 C CA . ARG B 1 179 ? 2.562 -23.328 -22.828 1 43.88 179 ARG B CA 1
ATOM 4733 C C . ARG B 1 179 ? 1.311 -22.562 -22.422 1 43.88 179 ARG B C 1
ATOM 4735 O O . ARG B 1 179 ? 0.745 -21.812 -23.219 1 43.88 179 ARG B O 1
ATOM 4742 N N . GLU B 1 180 ? 1.002 -22.609 -21.016 1 57.84 180 GLU B N 1
ATOM 4743 C CA . GLU B 1 180 ? -0.328 -22.016 -20.875 1 57.84 180 GLU B CA 1
ATOM 4744 C C . GLU B 1 180 ? -0.293 -20.781 -19.984 1 57.84 180 GLU B C 1
ATOM 4746 O O . GLU B 1 180 ? -1.34 -20.266 -19.594 1 57.84 180 GLU B O 1
ATOM 4751 N N . VAL B 1 181 ? 0.968 -20.281 -19.766 1 66.31 181 VAL B N 1
ATOM 4752 C CA . VAL B 1 181 ? 0.987 -19.047 -18.984 1 66.31 181 VAL B CA 1
ATOM 4753 C C . VAL B 1 181 ? 0.752 -17.844 -19.906 1 66.31 181 VAL B C 1
ATOM 4755 O O . VAL B 1 181 ? 1.481 -17.656 -20.875 1 66.31 181 VAL B O 1
ATOM 4758 N N . PRO B 1 182 ? -0.156 -17.141 -19.625 1 82.69 182 PRO B N 1
ATOM 4759 C CA . PRO B 1 182 ? -0.546 -16.062 -20.547 1 82.69 182 PRO B CA 1
ATOM 4760 C C . PRO B 1 182 ? 0.409 -14.875 -20.5 1 82.69 182 PRO B C 1
ATOM 4762 O O . PRO B 1 182 ? 0.041 -13.766 -20.906 1 82.69 182 PRO B O 1
ATOM 4765 N N . ILE B 1 183 ? 1.686 -15.117 -19.953 1 88.19 183 ILE B N 1
ATOM 4766 C CA . ILE B 1 183 ? 2.676 -14.047 -19.922 1 88.19 183 ILE B CA 1
ATOM 4767 C C . ILE B 1 183 ? 4.023 -14.578 -20.406 1 88.19 183 ILE B C 1
ATOM 4769 O O . ILE B 1 183 ? 4.27 -15.789 -20.375 1 88.19 183 ILE B O 1
ATOM 4773 N N . GLU B 1 184 ? 4.828 -13.734 -20.875 1 88.56 184 GLU B N 1
ATOM 4774 C CA . GLU B 1 184 ? 6.219 -14 -21.234 1 88.56 184 GLU B CA 1
ATOM 4775 C C . GLU B 1 184 ? 7.184 -13.32 -20.266 1 88.56 184 GLU B C 1
ATOM 4777 O O . GLU B 1 184 ? 7.004 -12.148 -19.938 1 88.56 184 GLU B O 1
ATOM 4782 N N . ILE B 1 185 ? 8.18 -14.07 -19.812 1 88.56 185 ILE B N 1
ATOM 4783 C CA . ILE B 1 185 ? 9.141 -13.539 -18.859 1 88.56 185 ILE B CA 1
ATOM 4784 C C . ILE B 1 185 ? 10.562 -13.75 -19.391 1 88.56 185 ILE B C 1
ATOM 4786 O O . ILE B 1 185 ? 10.891 -14.828 -19.891 1 88.56 185 ILE B O 1
ATOM 4790 N N . LYS B 1 186 ? 11.383 -12.75 -19.312 1 89.81 186 LYS B N 1
ATOM 4791 C CA . LYS B 1 186 ? 12.812 -12.812 -19.609 1 89.81 186 LYS B CA 1
ATOM 4792 C C . LYS B 1 186 ? 13.641 -12.297 -18.422 1 89.81 186 LYS B C 1
ATOM 4794 O O . LYS B 1 186 ? 13.742 -11.086 -18.219 1 89.81 186 LYS B O 1
ATOM 4799 N N . PRO B 1 187 ? 14.242 -13.195 -17.688 1 88.5 187 PRO B N 1
ATOM 4800 C CA . PRO B 1 187 ? 15.031 -12.781 -16.516 1 88.5 187 PRO B CA 1
ATOM 4801 C C . PRO B 1 187 ? 16.281 -11.977 -16.906 1 88.5 187 PRO B C 1
ATOM 4803 O O . PRO B 1 187 ? 16.906 -12.266 -17.922 1 88.5 187 PRO B O 1
ATOM 4806 N N . VAL B 1 188 ? 16.5 -10.992 -16.031 1 89.25 188 VAL B N 1
ATOM 4807 C CA . VAL B 1 188 ? 17.719 -10.203 -16.172 1 89.25 188 VAL B CA 1
ATOM 4808 C C . VAL B 1 188 ? 18.828 -10.797 -15.312 1 89.25 188 VAL B C 1
ATOM 4810 O O . VAL B 1 188 ? 18.672 -10.938 -14.102 1 89.25 188 VAL B O 1
ATOM 4813 N N . ASN B 1 189 ? 19.891 -11.234 -15.773 1 76.38 189 ASN B N 1
ATOM 4814 C CA . ASN B 1 189 ? 21.062 -11.773 -15.086 1 76.38 189 ASN B CA 1
ATOM 4815 C C . ASN B 1 189 ? 20.688 -12.953 -14.188 1 76.38 189 ASN B C 1
ATOM 4817 O O . ASN B 1 189 ? 20.859 -12.883 -12.969 1 76.38 189 ASN B O 1
ATOM 4821 N N . PRO B 1 190 ? 20.125 -13.922 -14.734 1 74.19 190 PRO B N 1
ATOM 4822 C CA . PRO B 1 190 ? 19.812 -15.078 -13.891 1 74.19 190 PRO B CA 1
ATOM 4823 C C . PRO B 1 190 ? 21.047 -15.656 -13.211 1 74.19 190 PRO B C 1
ATOM 4825 O O . PRO B 1 190 ? 22.109 -15.742 -13.82 1 74.19 190 PRO B O 1
ATOM 4828 N N . PRO B 1 191 ? 20.859 -15.656 -11.859 1 63.12 191 PRO B N 1
ATOM 4829 C CA . PRO B 1 191 ? 22.047 -16.172 -11.172 1 63.12 191 PRO B CA 1
ATOM 4830 C C . PRO B 1 191 ? 22.5 -17.531 -11.688 1 63.12 191 PRO B C 1
ATOM 4832 O O . PRO B 1 191 ? 21.656 -18.359 -12.031 1 63.12 191 PRO B O 1
ATOM 4835 N N . PRO B 1 192 ? 23.812 -17.531 -11.719 1 56.38 192 PRO B N 1
ATOM 4836 C CA . PRO B 1 192 ? 24.297 -18.875 -12.016 1 56.38 192 PRO B CA 1
ATOM 4837 C C . PRO B 1 192 ? 24 -19.875 -10.898 1 56.38 192 PRO B C 1
ATOM 4839 O O . PRO B 1 192 ? 23.844 -19.469 -9.742 1 56.38 192 PRO B O 1
ATOM 4842 N N . LEU B 1 193 ? 23.703 -21.016 -11.227 1 52.25 193 LEU B N 1
ATOM 4843 C CA . LEU B 1 193 ? 23.297 -22.078 -10.312 1 52.25 193 LEU B CA 1
ATOM 4844 C C . LEU B 1 193 ? 24.266 -22.172 -9.133 1 52.25 193 LEU B C 1
ATOM 4846 O O . LEU B 1 193 ? 23.859 -22.484 -8.016 1 52.25 193 LEU B O 1
ATOM 4850 N N . ASN B 1 194 ? 25.5 -21.828 -9.422 1 49.78 194 ASN B N 1
ATOM 4851 C CA . ASN B 1 194 ? 26.531 -21.969 -8.391 1 49.78 194 ASN B CA 1
ATOM 4852 C C . ASN B 1 194 ? 26.469 -20.828 -7.383 1 49.78 194 ASN B C 1
ATOM 4854 O O . ASN B 1 194 ? 27.094 -20.891 -6.324 1 49.78 194 ASN B O 1
ATOM 4858 N N . GLN B 1 195 ? 25.812 -19.812 -7.613 1 52.16 195 GLN B N 1
ATOM 4859 C CA . GLN B 1 195 ? 25.812 -18.656 -6.734 1 52.16 195 GLN B CA 1
ATOM 4860 C C . GLN B 1 195 ? 24.484 -18.5 -6.004 1 52.16 195 GLN B C 1
ATOM 4862 O O . GLN B 1 195 ? 24.141 -17.422 -5.535 1 52.16 195 GLN B O 1
ATOM 4867 N N . LEU B 1 196 ? 23.859 -19.547 -5.855 1 54.31 196 LEU B N 1
ATOM 4868 C CA . LEU B 1 196 ? 22.547 -19.5 -5.223 1 54.31 196 LEU B CA 1
ATOM 4869 C C . LEU B 1 196 ? 22.672 -19.266 -3.723 1 54.31 196 LEU B C 1
ATOM 4871 O O . LEU B 1 196 ? 21.688 -18.922 -3.061 1 54.31 196 LEU B O 1
ATOM 4875 N N . GLN B 1 197 ? 23.906 -19.312 -3.094 1 53.16 197 GLN B N 1
ATOM 4876 C CA . GLN B 1 197 ? 24.094 -19.281 -1.647 1 53.16 197 GLN B CA 1
ATOM 4877 C C . GLN B 1 197 ? 23.828 -17.891 -1.079 1 53.16 197 GLN B C 1
ATOM 4879 O O . GLN B 1 197 ? 23.469 -17.75 0.091 1 53.16 197 GLN B O 1
ATOM 4884 N N . SER B 1 198 ? 24.078 -16.922 -1.759 1 62.66 198 SER B N 1
ATOM 4885 C CA . SER B 1 198 ? 23.859 -15.625 -1.121 1 62.66 198 SER B CA 1
ATOM 4886 C C . SER B 1 198 ? 23.25 -14.625 -2.094 1 62.66 198 SER B C 1
ATOM 4888 O O . SER B 1 198 ? 23.969 -13.805 -2.678 1 62.66 198 SER B O 1
ATOM 4890 N N . MET B 1 199 ? 22.047 -14.844 -2.236 1 76.25 199 MET B N 1
ATOM 4891 C CA . MET B 1 199 ? 21.422 -13.914 -3.172 1 76.25 199 MET B CA 1
ATOM 4892 C C . MET B 1 199 ? 20.781 -12.75 -2.428 1 76.25 199 MET B C 1
ATOM 4894 O O . MET B 1 199 ? 20.281 -12.914 -1.312 1 76.25 199 MET B O 1
ATOM 4898 N N . GLU B 1 200 ? 20.969 -11.578 -2.994 1 83.94 200 GLU B N 1
ATOM 4899 C CA . GLU B 1 200 ? 20.219 -10.43 -2.504 1 83.94 200 GLU B CA 1
ATOM 4900 C C . GLU B 1 200 ? 18.719 -10.594 -2.789 1 83.94 200 GLU B C 1
ATOM 4902 O O . GLU B 1 200 ? 18.344 -11.234 -3.764 1 83.94 200 GLU B O 1
ATOM 4907 N N . PRO B 1 201 ? 18 -10.18 -1.9 1 86.19 201 PRO B N 1
ATOM 4908 C CA . PRO B 1 201 ? 16.562 -10.242 -2.158 1 86.19 201 PRO B CA 1
ATOM 4909 C C . PRO B 1 201 ? 16.109 -9.25 -3.221 1 86.19 201 PRO B C 1
ATOM 4911 O O . PRO B 1 201 ? 15.234 -8.414 -2.961 1 86.19 201 PRO B O 1
ATOM 4914 N N . LYS B 1 202 ? 16.812 -9.367 -4.363 1 88.62 202 LYS B N 1
ATOM 4915 C CA . LYS B 1 202 ? 16.531 -8.516 -5.516 1 88.62 202 LYS B CA 1
ATOM 4916 C C . LYS B 1 202 ? 16.547 -9.32 -6.812 1 88.62 202 LYS B C 1
ATOM 4918 O O . LYS B 1 202 ? 17.344 -10.25 -6.965 1 88.62 202 LYS B O 1
ATOM 4923 N N . GLN B 1 203 ? 15.633 -9 -7.68 1 86.56 203 GLN B N 1
ATOM 4924 C CA . GLN B 1 203 ? 15.625 -9.594 -9.016 1 86.56 203 GLN B CA 1
ATOM 4925 C C . GLN B 1 203 ? 14.93 -8.68 -10.016 1 86.56 203 GLN B C 1
ATOM 4927 O O . GLN B 1 203 ? 14.117 -7.832 -9.633 1 86.56 203 GLN B O 1
ATOM 4932 N N . MET B 1 204 ? 15.375 -8.789 -11.273 1 92.56 204 MET B N 1
ATOM 4933 C CA . MET B 1 204 ? 14.75 -8.047 -12.359 1 92.56 204 MET B CA 1
ATOM 4934 C C . MET B 1 204 ? 14.438 -8.953 -13.539 1 92.56 204 MET B C 1
ATOM 4936 O O . MET B 1 204 ? 15.203 -9.875 -13.836 1 92.56 204 MET B O 1
ATOM 4940 N N . PHE B 1 205 ? 13.328 -8.695 -14.172 1 90.56 205 PHE B N 1
ATOM 4941 C CA . PHE B 1 205 ? 12.992 -9.406 -15.398 1 90.56 205 PHE B CA 1
ATOM 4942 C C . PHE B 1 205 ? 12.078 -8.562 -16.281 1 90.56 205 PHE B C 1
ATOM 4944 O O . PHE B 1 205 ? 11.336 -7.715 -15.773 1 90.56 205 PHE B O 1
ATOM 4951 N N . TRP B 1 206 ? 12.164 -8.75 -17.5 1 94.69 206 TRP B N 1
ATOM 4952 C CA . TRP B 1 206 ? 11.195 -8.211 -18.438 1 94.69 206 TRP B CA 1
ATOM 4953 C C . TRP B 1 206 ? 9.953 -9.086 -18.5 1 94.69 206 TRP B C 1
ATOM 4955 O O . TRP B 1 206 ? 10.055 -10.32 -18.5 1 94.69 206 TRP B O 1
ATOM 4965 N N . VAL B 1 207 ? 8.789 -8.477 -18.625 1 94.19 207 VAL B N 1
ATOM 4966 C CA . VAL B 1 207 ? 7.555 -9.25 -18.656 1 94.19 207 VAL B CA 1
ATOM 4967 C C . VAL B 1 207 ? 6.535 -8.562 -19.562 1 94.19 207 VAL B C 1
ATOM 4969 O O . VAL B 1 207 ? 6.504 -7.328 -19.641 1 94.19 207 VAL B O 1
ATOM 4972 N N . ARG B 1 208 ? 5.742 -9.312 -20.266 1 94.62 208 ARG B N 1
ATOM 4973 C CA . ARG B 1 208 ? 4.59 -8.812 -21 1 94.62 208 ARG B CA 1
ATOM 4974 C C . ARG B 1 208 ? 3.518 -9.883 -21.141 1 94.62 208 ARG B C 1
ATOM 4976 O O . ARG B 1 208 ? 3.803 -11.078 -21.016 1 94.62 208 ARG B O 1
ATOM 4983 N N . ALA B 1 209 ? 2.301 -9.469 -21.359 1 93.31 209 ALA B N 1
ATOM 4984 C CA . ALA B 1 209 ? 1.213 -10.391 -21.656 1 93.31 209 ALA B CA 1
ATOM 4985 C C . ALA B 1 209 ? 1.366 -10.977 -23.062 1 93.31 209 ALA B C 1
ATOM 4987 O O . ALA B 1 209 ? 1.744 -10.266 -24 1 93.31 209 ALA B O 1
ATOM 4988 N N . ARG B 1 210 ? 1.014 -12.273 -23.141 1 90.06 210 ARG B N 1
ATOM 4989 C CA . ARG B 1 210 ? 0.933 -12.867 -24.469 1 90.06 210 ARG B CA 1
ATOM 4990 C C . ARG B 1 210 ? -0.317 -12.398 -25.203 1 90.06 210 ARG B C 1
ATOM 4992 O O . ARG B 1 210 ? -1.394 -12.305 -24.609 1 90.06 210 ARG B O 1
ATOM 4999 N N . GLY B 1 211 ? -0.141 -12.055 -26.484 1 90.25 211 GLY B N 1
ATOM 5000 C CA . GLY B 1 211 ? -1.282 -11.641 -27.297 1 90.25 211 GLY B CA 1
ATOM 5001 C C . GLY B 1 211 ? -1.508 -10.141 -27.281 1 90.25 211 GLY B C 1
ATOM 5002 O O . GLY B 1 211 ? -0.902 -9.422 -26.469 1 90.25 211 GLY B O 1
ATOM 5003 N N . TYR B 1 212 ? -2.422 -9.672 -28.109 1 91.31 212 TYR B N 1
ATOM 5004 C CA . TYR B 1 212 ? -2.705 -8.25 -28.312 1 91.31 212 TYR B CA 1
ATOM 5005 C C . TYR B 1 212 ? -3.857 -7.797 -27.422 1 91.31 212 TYR B C 1
ATOM 5007 O O . TYR B 1 212 ? -4.895 -8.461 -27.359 1 91.31 212 TYR B O 1
ATOM 5015 N N . ILE B 1 213 ? -3.641 -6.719 -26.688 1 90.81 213 ILE B N 1
ATOM 5016 C CA . ILE B 1 213 ? -4.68 -6.156 -25.844 1 90.81 213 ILE B CA 1
ATOM 5017 C C . ILE B 1 213 ? -5.305 -4.941 -26.516 1 90.81 213 ILE B C 1
ATOM 5019 O O . ILE B 1 213 ? -6.527 -4.781 -26.531 1 90.81 213 ILE B O 1
ATOM 5023 N N . GLY B 1 214 ? -4.555 -4.098 -27.156 1 83.19 214 GLY B N 1
ATOM 5024 C CA . GLY B 1 214 ? -5.031 -2.906 -27.844 1 83.19 214 GLY B CA 1
ATOM 5025 C C . GLY B 1 214 ? -4.613 -1.618 -27.172 1 83.19 214 GLY B C 1
ATOM 5026 O O . GLY B 1 214 ? -4.391 -1.596 -25.953 1 83.19 214 GLY B O 1
ATOM 5027 N N . GLU B 1 215 ? -4.578 -0.505 -27.906 1 76.81 215 GLU B N 1
ATOM 5028 C CA . GLU B 1 215 ? -4.008 0.759 -27.453 1 76.81 215 GLU B CA 1
ATOM 5029 C C . GLU B 1 215 ? -5.012 1.561 -26.625 1 76.81 215 GLU B C 1
ATOM 5031 O O . GLU B 1 215 ? -4.633 2.285 -25.703 1 76.81 215 GLU B O 1
ATOM 5036 N N . GLY B 1 216 ? -6.191 1.4 -26.812 1 74.44 216 GLY B N 1
ATOM 5037 C CA . GLY B 1 216 ? -7.145 2.326 -26.234 1 74.44 216 GLY B CA 1
ATOM 5038 C C . GLY B 1 216 ? -7.699 1.854 -24.891 1 74.44 216 GLY B C 1
ATOM 5039 O O . GLY B 1 216 ? -8.438 2.584 -24.234 1 74.44 216 GLY B O 1
ATOM 5040 N N . ASP B 1 217 ? -7.297 0.787 -24.391 1 84.81 217 ASP B N 1
ATOM 5041 C CA . ASP B 1 217 ? -7.91 0.256 -23.172 1 84.81 217 ASP B CA 1
ATOM 5042 C C . ASP B 1 217 ? -6.938 0.315 -22 1 84.81 217 ASP B C 1
ATOM 5044 O O . ASP B 1 217 ? -6.52 -0.722 -21.484 1 84.81 217 ASP B O 1
ATOM 5048 N N . ILE B 1 218 ? -6.656 1.509 -21.516 1 89.94 218 ILE B N 1
ATOM 5049 C CA . ILE B 1 218 ? -5.652 1.723 -20.469 1 89.94 218 ILE B CA 1
ATOM 5050 C C . ILE B 1 218 ? -6.059 0.982 -19.203 1 89.94 218 ILE B C 1
ATOM 5052 O O . ILE B 1 218 ? -5.211 0.402 -18.516 1 89.94 218 ILE B O 1
ATOM 5056 N N . LYS B 1 219 ? -7.312 0.991 -18.922 1 93.19 219 LYS B N 1
ATOM 5057 C CA . LYS B 1 219 ? -7.781 0.299 -17.734 1 93.19 219 LYS B CA 1
ATOM 5058 C C . LYS B 1 219 ? -7.512 -1.2 -17.828 1 93.19 219 LYS B C 1
ATOM 5060 O O . LYS B 1 219 ? -7.113 -1.825 -16.844 1 93.19 219 LYS B O 1
ATOM 5065 N N . MET B 1 220 ? -7.688 -1.692 -19.016 1 93.75 220 MET B N 1
ATOM 5066 C CA . MET B 1 220 ? -7.434 -3.121 -19.188 1 93.75 220 MET B CA 1
ATOM 5067 C C . MET B 1 220 ? -5.953 -3.436 -19.016 1 93.75 220 MET B C 1
ATOM 5069 O O . MET B 1 220 ? -5.598 -4.469 -18.438 1 93.75 220 MET B O 1
ATOM 5073 N N . HIS B 1 221 ? -5.082 -2.627 -19.531 1 95.56 221 HIS B N 1
ATOM 5074 C CA . HIS B 1 221 ? -3.652 -2.805 -19.312 1 95.56 221 HIS B CA 1
ATOM 5075 C C . HIS B 1 221 ? -3.318 -2.818 -17.812 1 95.56 221 HIS B C 1
ATOM 5077 O O . HIS B 1 221 ? -2.488 -3.611 -17.375 1 95.56 221 HIS B O 1
ATOM 5083 N N . CYS B 1 222 ? -3.986 -1.984 -17.062 1 96.12 222 CYS B N 1
ATOM 5084 C CA . CYS B 1 222 ? -3.795 -1.967 -15.617 1 96.12 222 CYS B CA 1
ATOM 5085 C C . CYS B 1 222 ? -4.27 -3.271 -14.984 1 96.12 222 CYS B C 1
ATOM 5087 O O . CYS B 1 222 ? -3.613 -3.809 -14.094 1 96.12 222 CYS B O 1
ATOM 5089 N N . CYS B 1 223 ? -5.383 -3.783 -15.461 1 95.38 223 CYS B N 1
ATOM 5090 C CA . CYS B 1 223 ? -5.906 -5.043 -14.945 1 95.38 223 CYS B CA 1
ATOM 5091 C C . CYS B 1 223 ? -4.941 -6.191 -15.227 1 95.38 223 CYS B C 1
ATOM 5093 O O . CYS B 1 223 ? -4.695 -7.027 -14.359 1 95.38 223 CYS B O 1
ATOM 5095 N N . VAL B 1 224 ? -4.406 -6.164 -16.391 1 94.5 224 VAL B N 1
ATOM 5096 C CA . VAL B 1 224 ? -3.445 -7.191 -16.781 1 94.5 224 VAL B CA 1
ATOM 5097 C C . VAL B 1 224 ? -2.176 -7.051 -15.938 1 94.5 224 VAL B C 1
ATOM 5099 O O . VAL B 1 224 ? -1.612 -8.047 -15.484 1 94.5 224 VAL B O 1
ATOM 5102 N N . ALA B 1 225 ? -1.74 -5.812 -15.766 1 96 225 ALA B N 1
ATOM 5103 C CA . ALA B 1 225 ? -0.571 -5.574 -14.922 1 96 225 ALA B CA 1
ATOM 5104 C C . ALA B 1 225 ? -0.812 -6.07 -13.5 1 96 225 ALA B C 1
ATOM 5106 O O . ALA B 1 225 ? 0.1 -6.594 -12.852 1 96 225 ALA B O 1
ATOM 5107 N N . ALA B 1 226 ? -2.008 -5.863 -13.031 1 95.5 226 ALA B N 1
ATOM 5108 C CA . ALA B 1 226 ? -2.365 -6.355 -11.703 1 95.5 226 ALA B CA 1
ATOM 5109 C C . ALA B 1 226 ? -2.266 -7.879 -11.641 1 95.5 226 ALA B C 1
ATOM 5111 O O . ALA B 1 226 ? -1.763 -8.43 -10.664 1 95.5 226 ALA B O 1
ATOM 5112 N N . TYR B 1 227 ? -2.729 -8.586 -12.625 1 92.06 227 TYR B N 1
ATOM 5113 C CA . TYR B 1 227 ? -2.568 -10.031 -12.75 1 92.06 227 TYR B CA 1
ATOM 5114 C C . TYR B 1 227 ? -1.097 -10.422 -12.68 1 92.06 227 TYR B C 1
ATOM 5116 O O . TYR B 1 227 ? -0.725 -11.336 -11.945 1 92.06 227 TYR B O 1
ATOM 5124 N N . ILE B 1 228 ? -0.238 -9.695 -13.359 1 91.81 228 ILE B N 1
ATOM 5125 C CA . ILE B 1 228 ? 1.182 -10 -13.492 1 91.81 228 ILE B CA 1
ATOM 5126 C C . ILE B 1 228 ? 1.901 -9.711 -12.18 1 91.81 228 ILE B C 1
ATOM 5128 O O . ILE B 1 228 ? 2.854 -10.406 -11.82 1 91.81 228 ILE B O 1
ATOM 5132 N N . SER B 1 229 ? 1.459 -8.742 -11.445 1 90.88 229 SER B N 1
ATOM 5133 C CA . SER B 1 229 ? 2.166 -8.211 -10.281 1 90.88 229 SER B CA 1
ATOM 5134 C C . SER B 1 229 ? 2.369 -9.289 -9.219 1 90.88 229 SER B C 1
ATOM 5136 O O . SER B 1 229 ? 3.322 -9.234 -8.445 1 90.88 229 SER B O 1
ATOM 5138 N N . ASP B 1 230 ? 1.553 -10.305 -9.203 1 87.12 230 ASP B N 1
ATOM 5139 C CA . ASP B 1 230 ? 1.588 -11.32 -8.148 1 87.12 230 ASP B CA 1
ATOM 5140 C C . ASP B 1 230 ? 2.607 -12.406 -8.469 1 87.12 230 ASP B C 1
ATOM 5142 O O . ASP B 1 230 ? 2.842 -13.305 -7.656 1 87.12 230 ASP B O 1
ATOM 5146 N N . TYR B 1 231 ? 3.309 -12.414 -9.539 1 78.19 231 TYR B N 1
ATOM 5147 C CA . TYR B 1 231 ? 4.211 -13.477 -9.977 1 78.19 231 TYR B CA 1
ATOM 5148 C C . TYR B 1 231 ? 5.555 -13.367 -9.266 1 78.19 231 TYR B C 1
ATOM 5150 O O . TYR B 1 231 ? 6.27 -14.367 -9.117 1 78.19 231 TYR B O 1
ATOM 5158 N N . ALA B 1 232 ? 5.98 -12.242 -8.727 1 75.25 232 ALA B N 1
ATOM 5159 C CA . ALA B 1 232 ? 7.418 -12.172 -8.484 1 75.25 232 ALA B CA 1
ATOM 5160 C C . ALA B 1 232 ? 7.711 -11.883 -7.016 1 75.25 232 ALA B C 1
ATOM 5162 O O . ALA B 1 232 ? 8.797 -12.203 -6.52 1 75.25 232 ALA B O 1
ATOM 5163 N N . PHE B 1 233 ? 6.91 -11.438 -6.215 1 80.06 233 PHE B N 1
ATOM 5164 C CA . PHE B 1 233 ? 7.281 -10.883 -4.918 1 80.06 233 PHE B CA 1
ATOM 5165 C C . PHE B 1 233 ? 7.691 -11.992 -3.953 1 80.06 233 PHE B C 1
ATOM 5167 O O . PHE B 1 233 ? 8.695 -11.875 -3.25 1 80.06 233 PHE B O 1
ATOM 5174 N N . LEU B 1 234 ? 6.918 -13.109 -3.959 1 74.56 234 LEU B N 1
ATOM 5175 C CA . LEU B 1 234 ? 7.199 -14.164 -2.996 1 74.56 234 LEU B CA 1
ATOM 5176 C C . LEU B 1 234 ? 8.539 -14.828 -3.291 1 74.56 234 LEU B C 1
ATOM 5178 O O . LEU B 1 234 ? 9.336 -15.062 -2.377 1 74.56 234 LEU B O 1
ATOM 5182 N N . GLY B 1 235 ? 8.758 -15.008 -4.535 1 75.69 235 GLY B N 1
ATOM 5183 C CA . GLY B 1 235 ? 10.031 -15.594 -4.922 1 75.69 235 GLY B CA 1
ATOM 5184 C C . GLY B 1 235 ? 11.227 -14.711 -4.59 1 75.69 235 GLY B C 1
ATOM 5185 O O . GLY B 1 235 ? 12.281 -15.211 -4.203 1 75.69 235 GLY B O 1
ATOM 5186 N N . THR B 1 236 ? 11.094 -13.438 -4.676 1 82.19 236 THR B N 1
ATOM 5187 C CA . THR B 1 236 ? 12.164 -12.484 -4.395 1 82.19 236 THR B CA 1
ATOM 5188 C C . THR B 1 236 ? 12.523 -12.5 -2.912 1 82.19 236 THR B C 1
ATOM 5190 O O . THR B 1 236 ? 13.703 -12.492 -2.557 1 82.19 236 THR B O 1
ATOM 5193 N N . ALA B 1 237 ? 11.523 -12.578 -2.066 1 80.69 237 ALA B N 1
ATOM 5194 C CA . ALA B 1 237 ? 11.75 -12.586 -0.624 1 80.69 237 ALA B CA 1
ATOM 5195 C C . ALA B 1 237 ? 12.492 -13.852 -0.193 1 80.69 237 ALA B C 1
ATOM 5197 O O . ALA B 1 237 ? 13.227 -13.844 0.799 1 80.69 237 ALA B O 1
ATOM 5198 N N . ALA B 1 238 ? 12.438 -14.891 -0.934 1 75.31 238 ALA B N 1
ATOM 5199 C CA . ALA B 1 238 ? 13.008 -16.172 -0.554 1 75.31 238 ALA B CA 1
ATOM 5200 C C . ALA B 1 238 ? 14.453 -16.297 -1.035 1 75.31 238 ALA B C 1
ATOM 5202 O O . ALA B 1 238 ? 15.188 -17.188 -0.59 1 75.31 238 ALA B O 1
ATOM 5203 N N . LEU B 1 239 ? 14.859 -15.43 -1.863 1 77.62 239 LEU B N 1
ATOM 5204 C CA . LEU B 1 239 ? 16.141 -15.57 -2.557 1 77.62 239 LEU B CA 1
ATOM 5205 C C . LEU B 1 239 ? 17.281 -15.703 -1.561 1 77.62 239 LEU B C 1
ATOM 5207 O O . LEU B 1 239 ? 18.125 -16.594 -1.695 1 77.62 239 LEU B O 1
ATOM 5211 N N . PRO B 1 240 ? 17.234 -14.828 -0.476 1 76.62 240 PRO B N 1
ATOM 5212 C CA . PRO B 1 240 ? 18.375 -14.961 0.448 1 76.62 240 PRO B CA 1
ATOM 5213 C C . PRO B 1 240 ? 18.328 -16.266 1.251 1 76.62 240 PRO B C 1
ATOM 5215 O O . PRO B 1 240 ? 19.312 -16.641 1.871 1 76.62 240 PRO B O 1
ATOM 5218 N N . HIS B 1 241 ? 17.188 -16.844 1.18 1 72 241 HIS B N 1
ATOM 5219 C CA . HIS B 1 241 ? 17 -17.953 2.115 1 72 241 HIS B CA 1
ATOM 5220 C C . HIS B 1 241 ? 16.844 -19.281 1.381 1 72 241 HIS B C 1
ATOM 5222 O O . HIS B 1 241 ? 16.734 -20.328 2.012 1 72 241 HIS B O 1
ATOM 5228 N N . ARG B 1 242 ? 16.797 -19.188 0.184 1 64.12 242 ARG B N 1
ATOM 5229 C CA . ARG B 1 242 ? 16.484 -20.359 -0.635 1 64.12 242 ARG B CA 1
ATOM 5230 C C . ARG B 1 242 ? 17.484 -21.469 -0.404 1 64.12 242 ARG B C 1
ATOM 5232 O O . ARG B 1 242 ? 17.141 -22.656 -0.514 1 64.12 242 ARG B O 1
ATOM 5239 N N . TRP B 1 243 ? 18.641 -21.016 0.006 1 58.84 243 TRP B N 1
ATOM 5240 C CA . TRP B 1 243 ? 19.703 -22.016 0.19 1 58.84 243 TRP B CA 1
ATOM 5241 C C . TRP B 1 243 ? 19.578 -22.672 1.557 1 58.84 243 TRP B C 1
ATOM 5243 O O . TRP B 1 243 ? 20.016 -23.828 1.735 1 58.84 243 TRP B O 1
ATOM 5253 N N . GLN B 1 244 ? 18.953 -21.875 2.426 1 58.84 244 GLN B N 1
ATOM 5254 C CA . GLN B 1 244 ? 18.938 -22.344 3.807 1 58.84 244 GLN B CA 1
ATOM 5255 C C . GLN B 1 244 ? 17.594 -22.984 4.148 1 58.84 244 GLN B C 1
ATOM 5257 O O . GLN B 1 244 ? 17.531 -23.859 5.012 1 58.84 244 GLN B O 1
ATOM 5262 N N . HIS B 1 245 ? 16.609 -22.438 3.445 1 57.06 245 HIS B N 1
ATOM 5263 C CA . HIS B 1 245 ? 15.273 -22.828 3.871 1 57.06 245 HIS B CA 1
ATOM 5264 C C . HIS B 1 245 ? 14.406 -23.203 2.678 1 57.06 245 HIS B C 1
ATOM 5266 O O . HIS B 1 245 ? 14.477 -22.562 1.626 1 57.06 245 HIS B O 1
ATOM 5272 N N . LYS B 1 246 ? 13.844 -24.375 2.873 1 50.28 246 LYS B N 1
ATOM 5273 C CA . LYS B 1 246 ? 12.828 -24.719 1.89 1 50.28 246 LYS B CA 1
ATOM 5274 C C . LYS B 1 246 ? 11.469 -24.125 2.264 1 50.28 246 LYS B C 1
ATOM 5276 O O . LYS B 1 246 ? 10.914 -24.469 3.311 1 50.28 246 LYS B O 1
ATOM 5281 N N . VAL B 1 247 ? 11.086 -23.125 1.493 1 54.75 247 VAL B N 1
ATOM 5282 C CA . VAL B 1 247 ? 9.789 -22.484 1.713 1 54.75 247 VAL B CA 1
ATOM 5283 C C . VAL B 1 247 ? 8.688 -23.375 1.138 1 54.75 247 VAL B C 1
ATOM 5285 O O . VAL B 1 247 ? 8.672 -23.672 -0.06 1 54.75 247 VAL B O 1
ATOM 5288 N N . ARG B 1 248 ? 7.887 -23.922 2.041 1 49.41 248 ARG B N 1
ATOM 5289 C CA . ARG B 1 248 ? 6.844 -24.844 1.614 1 49.41 248 ARG B CA 1
ATOM 5290 C C . ARG B 1 248 ? 5.598 -24.094 1.159 1 49.41 248 ARG B C 1
ATOM 5292 O O . ARG B 1 248 ? 4.867 -24.562 0.282 1 49.41 248 ARG B O 1
ATOM 5299 N N . PHE B 1 249 ? 5.441 -23.125 1.901 1 55.81 249 PHE B N 1
ATOM 5300 C CA . PHE B 1 249 ? 4.219 -22.391 1.595 1 55.81 249 PHE B CA 1
ATOM 5301 C C . PHE B 1 249 ? 4.41 -20.891 1.829 1 55.81 249 PHE B C 1
ATOM 5303 O O . PHE B 1 249 ? 5.027 -20.484 2.816 1 55.81 249 PHE B O 1
ATOM 5310 N N . MET B 1 250 ? 4.145 -20.312 0.81 1 66.38 250 MET B N 1
ATOM 5311 C CA . MET B 1 250 ? 4.191 -18.859 0.918 1 66.38 250 MET B CA 1
ATOM 5312 C C . MET B 1 250 ? 2.961 -18.219 0.284 1 66.38 250 MET B C 1
ATOM 5314 O O . MET B 1 250 ? 2.5 -18.672 -0.768 1 66.38 250 MET B O 1
ATOM 5318 N N . VAL B 1 251 ? 2.416 -17.359 1.024 1 69.56 251 VAL B N 1
ATOM 5319 C CA . VAL B 1 251 ? 1.276 -16.641 0.461 1 69.56 251 VAL B CA 1
ATOM 5320 C C . VAL B 1 251 ? 1.444 -15.141 0.692 1 69.56 251 VAL B C 1
ATOM 5322 O O . VAL B 1 251 ? 2.066 -14.719 1.671 1 69.56 251 VAL B O 1
ATOM 5325 N N . SER B 1 252 ? 1 -14.492 -0.256 1 78.88 252 SER B N 1
ATOM 5326 C CA . SER B 1 252 ? 0.891 -13.055 -0.045 1 78.88 252 SER B CA 1
ATOM 5327 C C . SER B 1 252 ? -0.417 -12.695 0.652 1 78.88 252 SER B C 1
ATOM 5329 O O . SER B 1 252 ? -1.46 -13.289 0.374 1 78.88 252 SER B O 1
ATOM 5331 N N . LEU B 1 253 ? -0.386 -11.773 1.562 1 81 253 LEU B N 1
ATOM 5332 C CA . LEU B 1 253 ? -1.546 -11.422 2.375 1 81 253 LEU B CA 1
ATOM 5333 C C . LEU B 1 253 ? -2.236 -10.18 1.83 1 81 253 LEU B C 1
ATOM 5335 O O . LEU B 1 253 ? -3.461 -10.062 1.896 1 81 253 LEU B O 1
ATOM 5339 N N . ASP B 1 254 ? -1.497 -9.211 1.417 1 89.31 254 ASP B N 1
ATOM 5340 C CA . ASP B 1 254 ? -2.057 -7.961 0.917 1 89.31 254 ASP B CA 1
ATOM 5341 C C . ASP B 1 254 ? -1.163 -7.348 -0.161 1 89.31 254 ASP B C 1
ATOM 5343 O O . ASP B 1 254 ? 0.013 -7.703 -0.272 1 89.31 254 ASP B O 1
ATOM 5347 N N . HIS B 1 255 ? -1.775 -6.617 -1.031 1 93.12 255 HIS B N 1
ATOM 5348 C CA . HIS B 1 255 ? -1.075 -5.906 -2.098 1 93.12 255 HIS B CA 1
ATOM 5349 C C . HIS B 1 255 ? -1.499 -4.445 -2.158 1 93.12 255 HIS B C 1
ATOM 5351 O O . HIS B 1 255 ? -2.643 -4.109 -1.835 1 93.12 255 HIS B O 1
ATOM 5357 N N . SER B 1 256 ? -0.551 -3.623 -2.49 1 95 256 SER B N 1
ATOM 5358 C CA . SER B 1 256 ? -0.809 -2.244 -2.891 1 95 256 SER B CA 1
ATOM 5359 C C . SER B 1 256 ? -0.126 -1.914 -4.215 1 95 256 SER B C 1
ATOM 5361 O O . SER B 1 256 ? 1.011 -2.326 -4.449 1 95 256 SER B O 1
ATOM 5363 N N . MET B 1 257 ? -0.875 -1.276 -5.066 1 95.44 257 MET B N 1
ATOM 5364 C CA . MET B 1 257 ? -0.326 -0.87 -6.355 1 95.44 257 MET B CA 1
ATOM 5365 C C . MET B 1 257 ? -0.667 0.585 -6.66 1 95.44 257 MET B C 1
ATOM 5367 O O . MET B 1 257 ? -1.779 1.037 -6.379 1 95.44 257 MET B O 1
ATOM 5371 N N . TRP B 1 258 ? 0.236 1.299 -7.223 1 93.94 258 TRP B N 1
ATOM 5372 C CA . TRP B 1 258 ? 0.052 2.656 -7.727 1 93.94 258 TRP B CA 1
ATOM 5373 C C . TRP B 1 258 ? 0.397 2.736 -9.211 1 93.94 258 TRP B C 1
ATOM 5375 O O . TRP B 1 258 ? 1.432 2.223 -9.641 1 93.94 258 TRP B O 1
ATOM 5385 N N . PHE B 1 259 ? -0.489 3.328 -9.984 1 92.88 259 PHE B N 1
ATOM 5386 C CA . PHE B 1 259 ? -0.304 3.527 -11.414 1 92.88 259 PHE B CA 1
ATOM 5387 C C . PHE B 1 259 ? 0.006 4.988 -11.727 1 92.88 259 PHE B C 1
ATOM 5389 O O . PHE B 1 259 ? -0.869 5.848 -11.609 1 92.88 259 PHE B O 1
ATOM 5396 N N . HIS B 1 260 ? 1.208 5.234 -12.195 1 87.31 260 HIS B N 1
ATOM 5397 C CA . HIS B 1 260 ? 1.673 6.613 -12.289 1 87.31 260 HIS B CA 1
ATOM 5398 C C . HIS B 1 260 ? 1.572 7.133 -13.719 1 87.31 260 HIS B C 1
ATOM 5400 O O . HIS B 1 260 ? 1.41 8.336 -13.938 1 87.31 260 HIS B O 1
ATOM 5406 N N . ALA B 1 261 ? 1.701 6.25 -14.672 1 85.94 261 ALA B N 1
ATOM 5407 C CA . ALA B 1 261 ? 1.685 6.625 -16.078 1 85.94 261 ALA B CA 1
ATOM 5408 C C . ALA B 1 261 ? 1.037 5.539 -16.938 1 85.94 261 ALA B C 1
ATOM 5410 O O . ALA B 1 261 ? 1.006 4.371 -16.547 1 85.94 261 ALA B O 1
ATOM 5411 N N . PRO B 1 262 ? 0.506 6.039 -18.031 1 88.25 262 PRO B N 1
ATOM 5412 C CA . PRO B 1 262 ? -0.034 5.02 -18.938 1 88.25 262 PRO B CA 1
ATOM 5413 C C . PRO B 1 262 ? 1.036 4.059 -19.453 1 88.25 262 PRO B C 1
ATOM 5415 O O . PRO B 1 262 ? 2.191 4.453 -19.625 1 88.25 262 PRO B O 1
ATOM 5418 N N . PHE B 1 263 ? 0.626 2.844 -19.641 1 93.19 263 PHE B N 1
ATOM 5419 C CA . PHE B 1 263 ? 1.514 1.813 -20.156 1 93.19 263 PHE B CA 1
ATOM 5420 C C . PHE B 1 263 ? 0.723 0.745 -20.906 1 93.19 263 PHE B C 1
ATOM 5422 O O . PHE B 1 263 ? -0.51 0.754 -20.891 1 93.19 263 PHE B O 1
ATOM 5429 N N . ARG B 1 264 ? 1.545 -0.054 -21.625 1 95 264 ARG B N 1
ATOM 5430 C CA . ARG B 1 264 ? 0.971 -1.206 -22.312 1 95 264 ARG B CA 1
ATOM 5431 C C . ARG B 1 264 ? 1.505 -2.512 -21.734 1 95 264 ARG B C 1
ATOM 5433 O O . ARG B 1 264 ? 2.709 -2.77 -21.781 1 95 264 ARG B O 1
ATOM 5440 N N . ALA B 1 265 ? 0.514 -3.295 -21.312 1 95.94 265 ALA B N 1
ATOM 5441 C CA . ALA B 1 265 ? 0.909 -4.551 -20.688 1 95.94 265 ALA B CA 1
ATOM 5442 C C . ALA B 1 265 ? 1.221 -5.617 -21.734 1 95.94 265 ALA B C 1
ATOM 5444 O O . ALA B 1 265 ? 1.794 -6.66 -21.406 1 95.94 265 ALA B O 1
ATOM 5445 N N . ASP B 1 266 ? 0.869 -5.398 -22.969 1 95.06 266 ASP B N 1
ATOM 5446 C CA . ASP B 1 266 ? 1.228 -6.332 -24.031 1 95.06 266 ASP B CA 1
ATOM 5447 C C . ASP B 1 266 ? 2.561 -5.949 -24.672 1 95.06 266 ASP B C 1
ATOM 5449 O O . ASP B 1 266 ? 2.973 -6.547 -25.672 1 95.06 266 ASP B O 1
ATOM 5453 N N . HIS B 1 267 ? 3.213 -4.875 -24.156 1 95.12 267 HIS B N 1
ATOM 5454 C CA . HIS B 1 267 ? 4.605 -4.543 -24.438 1 95.12 267 HIS B CA 1
ATOM 5455 C C . HIS B 1 267 ? 5.508 -4.91 -23.266 1 95.12 267 HIS B C 1
ATOM 5457 O O . HIS B 1 267 ? 5.023 -5.168 -22.156 1 95.12 267 HIS B O 1
ATOM 5463 N N . TRP B 1 268 ? 6.832 -4.93 -23.562 1 95.94 268 TRP B N 1
ATOM 5464 C CA . TRP B 1 268 ? 7.773 -5.32 -22.531 1 95.94 268 TRP B CA 1
ATOM 5465 C C . TRP B 1 268 ? 7.816 -4.277 -21.406 1 95.94 268 TRP B C 1
ATOM 5467 O O . TRP B 1 268 ? 7.977 -3.086 -21.672 1 95.94 268 TRP B O 1
ATOM 5477 N N . MET B 1 269 ? 7.637 -4.719 -20.203 1 96.25 269 MET B N 1
ATOM 5478 C CA . MET B 1 269 ? 7.781 -3.936 -18.984 1 96.25 269 MET B CA 1
ATOM 5479 C C . MET B 1 269 ? 8.883 -4.508 -18.094 1 96.25 269 MET B C 1
ATOM 5481 O O . MET B 1 269 ? 9.008 -5.727 -17.969 1 96.25 269 MET B O 1
ATOM 5485 N N . LEU B 1 270 ? 9.703 -3.652 -17.516 1 95.81 270 LEU B N 1
ATOM 5486 C CA . LEU B 1 270 ? 10.719 -4.113 -16.562 1 95.81 270 LEU B CA 1
ATOM 5487 C C . LEU B 1 270 ? 10.141 -4.215 -15.156 1 95.81 270 LEU B C 1
ATOM 5489 O O . LEU B 1 270 ? 9.609 -3.236 -14.633 1 95.81 270 LEU B O 1
ATOM 5493 N N . TYR B 1 271 ? 10.203 -5.363 -14.633 1 94.31 271 TYR B N 1
ATOM 5494 C CA . TYR B 1 271 ? 9.805 -5.617 -13.258 1 94.31 271 TYR B CA 1
ATOM 5495 C C . TYR B 1 271 ? 11.016 -5.648 -12.328 1 94.31 271 TYR B C 1
ATOM 5497 O O . TYR B 1 271 ? 11.812 -6.586 -12.375 1 94.31 271 TYR B O 1
ATOM 5505 N N . GLU B 1 272 ? 11.188 -4.613 -11.586 1 92.81 272 GLU B N 1
ATOM 5506 C CA . GLU B 1 272 ? 12.219 -4.531 -10.562 1 92.81 272 GLU B CA 1
ATOM 5507 C C . GLU B 1 272 ? 11.672 -4.898 -9.188 1 92.81 272 GLU B C 1
ATOM 5509 O O . GLU B 1 272 ? 10.758 -4.242 -8.688 1 92.81 272 GLU B O 1
ATOM 5514 N N . CYS B 1 273 ? 12.195 -5.953 -8.578 1 90.44 273 CYS B N 1
ATOM 5515 C CA . CYS B 1 273 ? 11.695 -6.465 -7.309 1 90.44 273 CYS B CA 1
ATOM 5516 C C . CYS B 1 273 ? 12.758 -6.355 -6.219 1 90.44 273 CYS B C 1
ATOM 5518 O O . CYS B 1 273 ? 13.93 -6.645 -6.457 1 90.44 273 CYS B O 1
ATOM 5520 N N . GLU B 1 274 ? 12.344 -5.887 -5.082 1 89.94 274 GLU B N 1
ATOM 5521 C CA . GLU B 1 274 ? 13.172 -5.863 -3.879 1 89.94 274 GLU B CA 1
ATOM 5522 C C . GLU B 1 274 ? 12.375 -6.27 -2.646 1 89.94 274 GLU B C 1
ATOM 5524 O O . GLU B 1 274 ? 11.195 -5.934 -2.529 1 89.94 274 GLU B O 1
ATOM 5529 N N . SER B 1 275 ? 13 -7.02 -1.748 1 85.88 275 SER B N 1
ATOM 5530 C CA . SER B 1 275 ? 12.414 -7.387 -0.463 1 85.88 275 SER B CA 1
ATOM 5531 C C . SER B 1 275 ? 13.219 -6.805 0.696 1 85.88 275 SER B C 1
ATOM 5533 O O . SER B 1 275 ? 14.148 -7.441 1.196 1 85.88 275 SER B O 1
ATOM 5535 N N . PRO B 1 276 ? 12.766 -5.676 1.178 1 82.38 276 PRO B N 1
ATOM 5536 C CA . PRO B 1 276 ? 13.523 -5.039 2.258 1 82.38 276 PRO B CA 1
ATOM 5537 C C . PRO B 1 276 ? 13.43 -5.805 3.574 1 82.38 276 PRO B C 1
ATOM 5539 O O . PRO B 1 276 ? 14.305 -5.672 4.434 1 82.38 276 PRO B O 1
ATOM 5542 N N . TRP B 1 277 ? 12.344 -6.559 3.719 1 76.12 277 TRP B N 1
ATOM 5543 C CA . TRP B 1 277 ? 12.109 -7.32 4.941 1 76.12 277 TRP B CA 1
ATOM 5544 C C . TRP B 1 277 ? 11.297 -8.578 4.652 1 76.12 277 TRP B C 1
ATOM 5546 O O . TRP B 1 277 ? 10.398 -8.562 3.807 1 76.12 277 TRP B O 1
ATOM 5556 N N . ALA B 1 278 ? 11.688 -9.648 5.297 1 71 278 ALA B N 1
ATOM 5557 C CA . ALA B 1 278 ? 10.875 -10.852 5.242 1 71 278 ALA B CA 1
ATOM 5558 C C . ALA B 1 278 ? 10.992 -11.656 6.539 1 71 278 ALA B C 1
ATOM 5560 O O . ALA B 1 278 ? 12.023 -11.609 7.211 1 71 278 ALA B O 1
ATOM 5561 N N . GLU B 1 279 ? 9.859 -12.195 6.969 1 64.44 279 GLU B N 1
ATOM 5562 C CA . GLU B 1 279 ? 9.812 -13.18 8.047 1 64.44 279 GLU B CA 1
ATOM 5563 C C . GLU B 1 279 ? 9.094 -14.445 7.605 1 64.44 279 GLU B C 1
ATOM 5565 O O . GLU B 1 279 ? 8.094 -14.383 6.883 1 64.44 279 GLU B O 1
ATOM 5570 N N . PHE B 1 280 ? 9.75 -15.523 7.797 1 53.38 280 PHE B N 1
ATOM 5571 C CA . PHE B 1 280 ? 9.156 -16.812 7.434 1 53.38 280 PHE B CA 1
ATOM 5572 C C . PHE B 1 280 ? 8.711 -17.578 8.672 1 53.38 280 PHE B C 1
ATOM 5574 O O . PHE B 1 280 ? 9.484 -17.75 9.609 1 53.38 280 PHE B O 1
ATOM 5581 N N . LYS B 1 281 ? 7.516 -17.391 8.984 1 47.06 281 LYS B N 1
ATOM 5582 C CA . LYS B 1 281 ? 7.016 -18.094 10.156 1 47.06 281 LYS B CA 1
ATOM 5583 C C . LYS B 1 281 ? 6.809 -19.578 9.859 1 47.06 281 LYS B C 1
ATOM 5585 O O . LYS B 1 281 ? 6.387 -19.938 8.758 1 47.06 281 LYS B O 1
ATOM 5590 N N . ALA B 1 282 ? 7.445 -20.328 10.648 1 40.09 282 ALA B N 1
ATOM 5591 C CA . ALA B 1 282 ? 7.418 -21.797 10.555 1 40.09 282 ALA B CA 1
ATOM 5592 C C . ALA B 1 282 ? 5.984 -22.312 10.516 1 40.09 282 ALA B C 1
ATOM 5594 O O . ALA B 1 282 ? 5.129 -21.844 11.273 1 40.09 282 ALA B O 1
ATOM 5595 N N . ALA B 1 283 ? 5.582 -22.906 9.508 1 41.78 283 ALA B N 1
ATOM 5596 C CA . ALA B 1 283 ? 4.363 -23.688 9.312 1 41.78 283 ALA B CA 1
ATOM 5597 C C . ALA B 1 283 ? 3.986 -24.438 10.586 1 41.78 283 ALA B C 1
ATOM 5599 O O . ALA B 1 283 ? 2.803 -24.578 10.906 1 41.78 283 ALA B O 1
ATOM 5600 N N . PHE B 1 284 ? 4.809 -24.922 11.469 1 43.56 284 PHE B N 1
ATOM 5601 C CA . PHE B 1 284 ? 4.566 -25.797 12.609 1 43.56 284 PHE B CA 1
ATOM 5602 C C . PHE B 1 284 ? 3.75 -25.062 13.68 1 43.56 284 PHE B C 1
ATOM 5604 O O . PHE B 1 284 ? 2.803 -25.641 14.227 1 43.56 284 PHE B O 1
ATOM 5611 N N . ASP B 1 285 ? 3.975 -23.875 13.859 1 45.19 285 ASP B N 1
ATOM 5612 C CA . ASP B 1 285 ? 3.293 -23.125 14.922 1 45.19 285 ASP B CA 1
ATOM 5613 C C . ASP B 1 285 ? 1.857 -22.797 14.523 1 45.19 285 ASP B C 1
ATOM 5615 O O . ASP B 1 285 ? 0.977 -22.703 15.375 1 45.19 285 ASP B O 1
ATOM 5619 N N . MET B 1 286 ? 1.566 -22.672 13.391 1 44 286 MET B N 1
ATOM 5620 C CA . MET B 1 286 ? 0.197 -22.547 12.898 1 44 286 MET B CA 1
ATOM 5621 C C . MET B 1 286 ? -0.59 -23.828 13.164 1 44 286 MET B C 1
ATOM 5623 O O . MET B 1 286 ? -1.806 -23.781 13.359 1 44 286 MET B O 1
ATOM 5627 N N . PHE B 1 287 ? 0.104 -24.859 13.125 1 47.59 287 PHE B N 1
ATOM 5628 C CA . PHE B 1 287 ? -0.508 -26.156 13.367 1 47.59 287 PHE B CA 1
ATOM 5629 C C . PHE B 1 287 ? -0.579 -26.453 14.859 1 47.59 287 PHE B C 1
ATOM 5631 O O . PHE B 1 287 ? -1.505 -27.125 15.32 1 47.59 287 PHE B O 1
ATOM 5638 N N . ASP B 1 288 ? 0.32 -25.984 15.672 1 46.25 288 ASP B N 1
ATOM 5639 C CA . ASP B 1 288 ? 0.352 -26.172 17.125 1 46.25 288 ASP B CA 1
ATOM 5640 C C . ASP B 1 288 ? -0.415 -25.047 17.828 1 46.25 288 ASP B C 1
ATOM 5642 O O . ASP B 1 288 ? 0.187 -24.172 18.453 1 46.25 288 ASP B O 1
ATOM 5646 N N . ALA B 1 289 ? -1.705 -25.078 17.703 1 49.41 289 ALA B N 1
ATOM 5647 C CA . ALA B 1 289 ? -2.623 -24.016 18.125 1 49.41 289 ALA B CA 1
ATOM 5648 C C . ALA B 1 289 ? -2.578 -23.812 19.641 1 49.41 289 ALA B C 1
ATOM 5650 O O . ALA B 1 289 ? -2.826 -22.719 20.125 1 49.41 289 ALA B O 1
ATOM 5651 N N . ASP B 1 290 ? -2.305 -24.828 20.422 1 46.75 290 ASP B N 1
ATOM 5652 C CA . ASP B 1 290 ? -2.348 -24.719 21.875 1 46.75 290 ASP B CA 1
ATOM 5653 C C . ASP B 1 290 ? -0.955 -24.453 22.453 1 46.75 290 ASP B C 1
ATOM 5655 O O . ASP B 1 290 ? -0.776 -24.422 23.672 1 46.75 290 ASP B O 1
ATOM 5659 N N . GLY B 1 291 ? 0.003 -24.328 21.578 1 48.66 291 GLY B N 1
ATOM 5660 C CA . GLY B 1 291 ? 1.356 -24.016 22 1 48.66 291 GLY B CA 1
ATOM 5661 C C . GLY B 1 291 ? 2.025 -25.141 22.766 1 48.66 291 GLY B C 1
ATOM 5662 O O . GLY B 1 291 ? 2.953 -24.906 23.531 1 48.66 291 GLY B O 1
ATOM 5663 N N . GLY B 1 292 ? 1.547 -26.281 22.797 1 53.97 292 GLY B N 1
ATOM 5664 C CA . GLY B 1 292 ? 2.055 -27.406 23.562 1 53.97 292 GLY B CA 1
ATOM 5665 C C . GLY B 1 292 ? 3.336 -27.984 22.984 1 53.97 292 GLY B C 1
ATOM 5666 O O . GLY B 1 292 ? 3.92 -28.906 23.562 1 53.97 292 GLY B O 1
ATOM 5667 N N . GLY B 1 293 ? 3.795 -27.344 21.812 1 53.53 293 GLY B N 1
ATOM 5668 C CA . GLY B 1 293 ? 5.016 -27.828 21.172 1 53.53 293 GLY B CA 1
ATOM 5669 C C . GLY B 1 293 ? 4.793 -29.031 20.297 1 53.53 293 GLY B C 1
ATOM 5670 O O . GLY B 1 293 ? 5.754 -29.641 19.828 1 53.53 293 GLY B O 1
ATOM 5671 N N . ASP B 1 294 ? 3.533 -29.578 20.266 1 58.53 294 ASP B N 1
ATOM 5672 C CA . ASP B 1 294 ? 3.131 -30.703 19.422 1 58.53 294 ASP B CA 1
ATOM 5673 C C . ASP B 1 294 ? 1.776 -30.438 18.766 1 58.53 294 ASP B C 1
ATOM 5675 O O . ASP B 1 294 ? 1.031 -29.547 19.203 1 58.53 294 ASP B O 1
ATOM 5679 N N . ILE B 1 295 ? 1.566 -30.984 17.516 1 62.09 295 ILE B N 1
ATOM 5680 C CA . ILE B 1 295 ? 0.298 -30.922 16.797 1 62.09 295 ILE B CA 1
ATOM 5681 C C . ILE B 1 295 ? -0.542 -32.156 17.125 1 62.09 295 ILE B C 1
ATOM 5683 O O . ILE B 1 295 ? -0.147 -33.281 16.797 1 62.09 295 ILE B O 1
ATOM 5687 N N . SER B 1 296 ? -1.63 -31.922 17.875 1 64.06 296 SER B N 1
ATOM 5688 C CA . SER B 1 296 ? -2.582 -33 18.156 1 64.06 296 SER B CA 1
ATOM 5689 C C . SER B 1 296 ? -3.438 -33.312 16.922 1 64.06 296 SER B C 1
ATOM 5691 O O . SER B 1 296 ? -3.406 -32.562 15.938 1 64.06 296 SER B O 1
ATOM 5693 N N . VAL B 1 297 ? -4.066 -34.438 16.875 1 63.59 297 VAL B N 1
ATOM 5694 C CA . VAL B 1 297 ? -4.977 -34.812 15.797 1 63.59 297 VAL B CA 1
ATOM 5695 C C . VAL B 1 297 ? -5.98 -33.688 15.555 1 63.59 297 VAL B C 1
ATOM 5697 O O . VAL B 1 297 ? -6.273 -33.344 14.406 1 63.59 297 VAL B O 1
ATOM 5700 N N . LYS B 1 298 ? -6.371 -33.188 16.578 1 62.19 298 LYS B N 1
ATOM 5701 C CA . LYS B 1 298 ? -7.344 -32.094 16.484 1 62.19 298 LYS B CA 1
ATOM 5702 C C . LYS B 1 298 ? -6.727 -30.859 15.836 1 62.19 298 LYS B C 1
ATOM 5704 O O . LYS B 1 298 ? -7.352 -30.219 14.984 1 62.19 298 LYS B O 1
ATOM 5709 N N . GLU B 1 299 ? -5.555 -30.625 16.219 1 58 299 GLU B N 1
ATOM 5710 C CA . GLU B 1 299 ? -4.879 -29.469 15.664 1 58 299 GLU B CA 1
ATOM 5711 C C . GLU B 1 299 ? -4.555 -29.672 14.18 1 58 299 GLU B C 1
ATOM 5713 O O . GLU B 1 299 ? -4.707 -28.75 13.375 1 58 299 GLU B O 1
ATOM 5718 N N . LEU B 1 300 ? -4.141 -30.812 13.922 1 60.75 300 LEU B N 1
ATOM 5719 C CA . LEU B 1 300 ? -3.889 -31.156 12.523 1 60.75 300 LEU B CA 1
ATOM 5720 C C . LEU B 1 300 ? -5.168 -31.062 11.695 1 60.75 300 LEU B C 1
ATOM 5722 O O . LEU B 1 300 ? -5.156 -30.516 10.594 1 60.75 300 LEU B O 1
ATOM 5726 N N . GLY B 1 301 ? -6.168 -31.672 12.242 1 54.5 301 GLY B N 1
ATOM 5727 C CA . GLY B 1 301 ? -7.453 -31.562 11.578 1 54.5 301 GLY B CA 1
ATOM 5728 C C . GLY B 1 301 ? -7.887 -30.125 11.352 1 54.5 301 GLY B C 1
ATOM 5729 O O . GLY B 1 301 ? -8.359 -29.781 10.266 1 54.5 301 GLY B O 1
ATOM 5730 N N . THR B 1 302 ? -7.676 -29.422 12.289 1 51 302 THR B N 1
ATOM 5731 C CA . THR B 1 302 ? -8.086 -28.016 12.203 1 51 302 THR B CA 1
ATOM 5732 C C . THR B 1 302 ? -7.305 -27.281 11.125 1 51 302 THR B C 1
ATOM 5734 O O . THR B 1 302 ? -7.879 -26.547 10.32 1 51 302 THR B O 1
ATOM 5737 N N . VAL B 1 303 ? -6.09 -27.547 11.172 1 46.5 303 VAL B N 1
ATOM 5738 C CA . VAL B 1 303 ? -5.266 -26.859 10.18 1 46.5 303 VAL B CA 1
ATOM 5739 C C . VAL B 1 303 ? -5.566 -27.391 8.789 1 46.5 303 VAL B C 1
ATOM 5741 O O . VAL B 1 303 ? -5.664 -26.641 7.824 1 46.5 303 VAL B O 1
ATOM 5744 N N . MET B 1 304 ? -5.691 -28.719 8.844 1 51.94 304 MET B N 1
ATOM 5745 C CA . MET B 1 304 ? -6.066 -29.281 7.551 1 51.94 304 MET B CA 1
ATOM 5746 C C . MET B 1 304 ? -7.414 -28.75 7.086 1 51.94 304 MET B C 1
ATOM 5748 O O . MET B 1 304 ? -7.602 -28.453 5.902 1 51.94 304 MET B O 1
ATOM 5752 N N . ARG B 1 305 ? -8.148 -28.609 8.016 1 46.75 305 ARG B N 1
ATOM 5753 C CA . ARG B 1 305 ? -9.43 -28.016 7.676 1 46.75 305 ARG B CA 1
ATOM 5754 C C . ARG B 1 305 ? -9.266 -26.547 7.285 1 46.75 305 ARG B C 1
ATOM 5756 O O . ARG B 1 305 ? -9.914 -26.078 6.352 1 46.75 305 ARG B O 1
ATOM 5763 N N . MET B 1 306 ? -8.375 -25.984 7.953 1 40.88 306 MET B N 1
ATOM 5764 C CA . MET B 1 306 ? -8.102 -24.578 7.66 1 40.88 306 MET B CA 1
ATOM 5765 C C . MET B 1 306 ? -7.449 -24.438 6.289 1 40.88 306 MET B C 1
ATOM 5767 O O . MET B 1 306 ? -7.621 -23.406 5.625 1 40.88 306 MET B O 1
ATOM 5771 N N . LEU B 1 307 ? -6.777 -25.5 6.043 1 38.56 307 LEU B N 1
ATOM 5772 C CA . LEU B 1 307 ? -6.133 -25.531 4.734 1 38.56 307 LEU B CA 1
ATOM 5773 C C . LEU B 1 307 ? -7.086 -26.078 3.674 1 38.56 307 LEU B C 1
ATOM 5775 O O . LEU B 1 307 ? -6.66 -26.422 2.566 1 38.56 307 LEU B O 1
ATOM 5779 N N . GLY B 1 308 ? -8.266 -26.141 4.141 1 39.19 308 GLY B N 1
ATOM 5780 C CA . GLY B 1 308 ? -9.352 -26.531 3.244 1 39.19 308 GLY B CA 1
ATOM 5781 C C . GLY B 1 308 ? -9.484 -28.031 3.082 1 39.19 308 GLY B C 1
ATOM 5782 O O . GLY B 1 308 ? -10.156 -28.5 2.166 1 39.19 308 GLY B O 1
ATOM 5783 N N . GLN B 1 309 ? -8.789 -28.734 3.932 1 43.22 309 GLN B N 1
ATOM 5784 C CA . GLN B 1 309 ? -8.953 -30.172 3.889 1 43.22 309 GLN B CA 1
ATOM 5785 C C . GLN B 1 309 ? -9.945 -30.656 4.945 1 43.22 309 GLN B C 1
ATOM 5787 O O . GLN B 1 309 ? -10.164 -29.969 5.949 1 43.22 309 GLN B O 1
ATOM 5792 N N . THR B 1 310 ? -10.828 -31.5 4.52 1 48.25 310 THR B N 1
ATOM 5793 C CA . THR B 1 310 ? -11.742 -32.125 5.469 1 48.25 310 THR B CA 1
ATOM 5794 C C . THR B 1 310 ? -11.328 -33.562 5.738 1 48.25 310 THR B C 1
ATOM 5796 O O . THR B 1 310 ? -12 -34.5 5.309 1 48.25 310 THR B O 1
ATOM 5799 N N . PRO B 1 311 ? -10.219 -33.688 6.41 1 53.44 311 PRO B N 1
ATOM 5800 C CA . PRO B 1 311 ? -9.789 -35.062 6.672 1 53.44 311 PRO B CA 1
ATOM 5801 C C . PRO B 1 311 ? -10.68 -35.781 7.68 1 53.44 311 PRO B C 1
ATOM 5803 O O . PRO B 1 311 ? -11.281 -35.156 8.547 1 53.44 311 PRO B O 1
ATOM 5806 N N . THR B 1 312 ? -11.055 -37.031 7.379 1 63.59 312 THR B N 1
ATOM 5807 C CA . THR B 1 312 ? -11.742 -37.844 8.375 1 63.59 312 THR B CA 1
ATOM 5808 C C . THR B 1 312 ? -10.828 -38.125 9.555 1 63.59 312 THR B C 1
ATOM 5810 O O . THR B 1 312 ? -9.609 -37.938 9.469 1 63.59 312 THR B O 1
ATOM 5813 N N . LYS B 1 313 ? -11.469 -38.344 10.602 1 65.62 313 LYS B N 1
ATOM 5814 C CA . LYS B 1 313 ? -10.695 -38.719 11.781 1 65.62 313 LYS B CA 1
ATOM 5815 C C . LYS B 1 313 ? -9.719 -39.844 11.469 1 65.62 313 LYS B C 1
ATOM 5817 O O . LYS B 1 313 ? -8.578 -39.844 11.945 1 65.62 313 LYS B O 1
ATOM 5822 N N . GLU B 1 314 ? -10.156 -40.75 10.656 1 65.19 314 GLU B N 1
ATOM 5823 C CA . GLU B 1 314 ? -9.297 -41.875 10.258 1 65.19 314 GLU B CA 1
ATOM 5824 C C . GLU B 1 314 ? -8.102 -41.406 9.445 1 65.19 314 GLU B C 1
ATOM 5826 O O . GLU B 1 314 ? -6.984 -41.875 9.625 1 65.19 314 GLU B O 1
ATOM 5831 N N . GLU B 1 315 ? -8.312 -40.438 8.664 1 62.94 315 GLU B N 1
ATOM 5832 C CA . GLU B 1 315 ? -7.242 -39.844 7.855 1 62.94 315 GLU B CA 1
ATOM 5833 C C . GLU B 1 315 ? -6.258 -39.062 8.719 1 62.94 315 GLU B C 1
ATOM 5835 O O . GLU B 1 315 ? -5.047 -39.125 8.5 1 62.94 315 GLU B O 1
ATOM 5840 N N . LEU B 1 316 ? -6.836 -38.469 9.555 1 66 316 LEU B N 1
ATOM 5841 C CA . LEU B 1 316 ? -5.984 -37.688 10.453 1 66 316 LEU B CA 1
ATOM 5842 C C . LEU B 1 316 ? -5.141 -38.625 11.328 1 66 316 LEU B C 1
ATOM 5844 O O . LEU B 1 316 ? -3.945 -38.375 11.508 1 66 316 LEU B O 1
ATOM 5848 N N . ASP B 1 317 ? -5.84 -39.562 11.758 1 67 317 ASP B N 1
ATOM 5849 C CA . ASP B 1 317 ? -5.145 -40.594 12.555 1 67 317 ASP B CA 1
ATOM 5850 C C . ASP B 1 317 ? -4.066 -41.281 11.734 1 67 317 ASP B C 1
ATOM 5852 O O . ASP B 1 317 ? -2.975 -41.562 12.242 1 67 317 ASP B O 1
ATOM 5856 N N . ALA B 1 318 ? -4.348 -41.5 10.516 1 65.56 318 ALA B N 1
ATOM 5857 C CA . ALA B 1 318 ? -3.383 -42.125 9.625 1 65.56 318 ALA B CA 1
ATOM 5858 C C . ALA B 1 318 ? -2.176 -41.219 9.391 1 65.56 318 ALA B C 1
ATOM 5860 O O . ALA B 1 318 ? -1.037 -41.688 9.359 1 65.56 318 ALA B O 1
ATOM 5861 N N . ILE B 1 319 ? -2.486 -40.031 9.32 1 64.81 319 ILE B N 1
ATOM 5862 C CA . ILE B 1 319 ? -1.413 -39.062 9.117 1 64.81 319 ILE B CA 1
ATOM 5863 C C . ILE B 1 319 ? -0.54 -38.969 10.367 1 64.81 319 ILE B C 1
ATOM 5865 O O . ILE B 1 319 ? 0.69 -38.969 10.273 1 64.81 319 ILE B O 1
ATOM 5869 N N . ILE B 1 320 ? -1.251 -38.969 11.43 1 66.5 320 ILE B N 1
ATOM 5870 C CA . ILE B 1 320 ? -0.513 -38.906 12.688 1 66.5 320 ILE B CA 1
ATOM 5871 C C . ILE B 1 320 ? 0.276 -40.188 12.914 1 66.5 320 ILE B C 1
ATOM 5873 O O . ILE B 1 320 ? 1.441 -40.125 13.312 1 66.5 320 ILE B O 1
ATOM 5877 N N . GLU B 1 321 ? -0.433 -41.25 12.695 1 67.25 321 GLU B N 1
ATOM 5878 C CA . GLU B 1 321 ? 0.234 -42.531 12.852 1 67.25 321 GLU B CA 1
ATOM 5879 C C . GLU B 1 321 ? 1.457 -42.625 11.945 1 67.25 321 GLU B C 1
ATOM 5881 O O . GLU B 1 321 ? 2.48 -43.219 12.336 1 67.25 321 GLU B O 1
ATOM 5886 N N . GLU B 1 322 ? 1.367 -42 10.867 1 63.56 322 GLU B N 1
ATOM 5887 C CA . GLU B 1 322 ? 2.445 -42.094 9.891 1 63.56 322 GLU B CA 1
ATOM 5888 C C . GLU B 1 322 ? 3.611 -41.188 10.266 1 63.56 322 GLU B C 1
ATOM 5890 O O . GLU B 1 322 ? 4.766 -41.5 9.969 1 63.56 322 GLU B O 1
ATOM 5895 N N . VAL B 1 323 ? 3.18 -40.188 11.047 1 62.03 323 VAL B N 1
ATOM 5896 C CA . VAL B 1 323 ? 4.211 -39.188 11.242 1 62.03 323 VAL B CA 1
ATOM 5897 C C . VAL B 1 323 ? 4.695 -39.219 12.688 1 62.03 323 VAL B C 1
ATOM 5899 O O . VAL B 1 323 ? 5.824 -38.812 12.977 1 62.03 323 VAL B O 1
ATOM 5902 N N . ASP B 1 324 ? 3.834 -39.781 13.508 1 63.22 324 ASP B N 1
ATOM 5903 C CA . ASP B 1 324 ? 4.145 -39.812 14.938 1 63.22 324 ASP B CA 1
ATOM 5904 C C . ASP B 1 324 ? 5.145 -40.906 15.25 1 63.22 324 ASP B C 1
ATOM 5906 O O . ASP B 1 324 ? 4.75 -42.062 15.523 1 63.22 324 ASP B O 1
ATOM 5910 N N . GLU B 1 325 ? 6.293 -40.5 15.242 1 59.94 325 GLU B N 1
ATOM 5911 C CA . GLU B 1 325 ? 7.352 -41.5 15.367 1 59.94 325 GLU B CA 1
ATOM 5912 C C . GLU B 1 325 ? 7.527 -41.938 16.828 1 59.94 325 GLU B C 1
ATOM 5914 O O . GLU B 1 325 ? 7.898 -43.094 17.094 1 59.94 325 GLU B O 1
ATOM 5919 N N . ASP B 1 326 ? 7.211 -41 17.734 1 61.03 326 ASP B N 1
ATOM 5920 C CA . ASP B 1 326 ? 7.496 -41.375 19.109 1 61.03 326 ASP B CA 1
ATOM 5921 C C . ASP B 1 326 ? 6.25 -41.938 19.797 1 61.03 326 ASP B C 1
ATOM 5923 O O . ASP B 1 326 ? 6.266 -42.25 20.984 1 61.03 326 ASP B O 1
ATOM 5927 N N . GLY B 1 327 ? 5.254 -42.125 19 1 65.5 327 GLY B N 1
ATOM 5928 C CA . GLY B 1 327 ? 4.031 -42.719 19.5 1 65.5 327 GLY B CA 1
ATOM 5929 C C . GLY B 1 327 ? 3.328 -41.875 20.547 1 65.5 327 GLY B C 1
ATOM 5930 O O . GLY B 1 327 ? 2.561 -42.406 21.359 1 65.5 327 GLY B O 1
ATOM 5931 N N . SER B 1 328 ? 3.609 -40.562 20.672 1 68.62 328 SER B N 1
ATOM 5932 C CA . SER B 1 328 ? 3.016 -39.688 21.672 1 68.62 328 SER B CA 1
ATOM 5933 C C . SER B 1 328 ? 1.55 -39.406 21.359 1 68.62 328 SER B C 1
ATOM 5935 O O . SER B 1 328 ? 0.804 -38.938 22.234 1 68.62 328 SER B O 1
ATOM 5937 N N . GLY B 1 329 ? 1.116 -39.75 20.125 1 69.12 329 GLY B N 1
ATOM 5938 C CA . GLY B 1 329 ? -0.238 -39.469 19.688 1 69.12 329 GLY B CA 1
ATOM 5939 C C . GLY B 1 329 ? -0.411 -38.062 19.172 1 69.12 329 GLY B C 1
ATOM 5940 O O . GLY B 1 329 ? -1.516 -37.656 18.812 1 69.12 329 GLY B O 1
ATOM 5941 N N . THR B 1 330 ? 0.722 -37.312 19.281 1 68.88 330 THR B N 1
ATOM 5942 C CA . THR B 1 330 ? 0.752 -35.938 18.766 1 68.88 330 THR B CA 1
ATOM 5943 C C . THR B 1 330 ? 1.957 -35.75 17.859 1 68.88 330 THR B C 1
ATOM 5945 O O . THR B 1 330 ? 2.859 -36.562 17.812 1 68.88 330 THR B O 1
ATOM 5948 N N . ILE B 1 331 ? 1.836 -34.688 16.891 1 64.62 331 ILE B N 1
ATOM 5949 C CA . ILE B 1 331 ? 2.918 -34.406 15.961 1 64.62 331 ILE B CA 1
ATOM 5950 C C . ILE B 1 331 ? 3.775 -33.25 16.516 1 64.62 331 ILE B C 1
ATOM 5952 O O . ILE B 1 331 ? 3.303 -32.125 16.656 1 64.62 331 ILE B O 1
ATOM 5956 N N . ASP B 1 332 ? 4.922 -33.656 17.062 1 55.72 332 ASP B N 1
ATOM 5957 C CA . ASP B 1 332 ? 5.855 -32.625 17.469 1 55.72 332 ASP B CA 1
ATOM 5958 C C . ASP B 1 332 ? 6.504 -31.969 16.25 1 55.72 332 ASP B C 1
ATOM 5960 O O . ASP B 1 332 ? 6.219 -32.344 15.109 1 55.72 332 ASP B O 1
ATOM 5964 N N . PHE B 1 333 ? 7.27 -30.797 16.438 1 50.16 333 PHE B N 1
ATOM 5965 C CA . PHE B 1 333 ? 7.793 -30 15.328 1 50.16 333 PHE B CA 1
ATOM 5966 C C . PHE B 1 333 ? 8.602 -30.875 14.375 1 50.16 333 PHE B C 1
ATOM 5968 O O . PHE B 1 333 ? 8.492 -30.734 13.156 1 50.16 333 PHE B O 1
ATOM 5975 N N . GLU B 1 334 ? 9.234 -31.75 14.969 1 46.91 334 GLU B N 1
ATOM 5976 C CA . GLU B 1 334 ? 10.047 -32.625 14.125 1 46.91 334 GLU B CA 1
ATOM 5977 C C . GLU B 1 334 ? 9.18 -33.531 13.281 1 46.91 334 GLU B C 1
ATOM 5979 O O . GLU B 1 334 ? 9.43 -33.719 12.086 1 46.91 334 GLU B O 1
ATOM 5984 N N . GLU B 1 335 ? 8.195 -34.125 13.875 1 54.12 335 GLU B N 1
ATOM 5985 C CA . GLU B 1 335 ? 7.25 -35 13.164 1 54.12 335 GLU B CA 1
ATOM 5986 C C . GLU B 1 335 ? 6.441 -34.188 12.148 1 54.12 335 GLU B C 1
ATOM 5988 O O . GLU B 1 335 ? 6.109 -34.688 11.07 1 54.12 335 GLU B O 1
ATOM 5993 N N . PHE B 1 336 ? 6.27 -33 12.406 1 52.94 336 PHE B N 1
ATOM 5994 C CA . PHE B 1 336 ? 5.555 -32.094 11.508 1 52.94 336 PHE B CA 1
ATOM 5995 C C . PHE B 1 336 ? 6.359 -31.859 10.234 1 52.94 336 PHE B C 1
ATOM 5997 O O . PHE B 1 336 ? 5.809 -31.859 9.133 1 52.94 336 PHE B O 1
ATOM 6004 N N . LEU B 1 337 ? 7.504 -31.641 10.469 1 44.75 337 LEU B N 1
ATOM 6005 C CA . LEU B 1 337 ? 8.344 -31.469 9.289 1 44.75 337 LEU B CA 1
ATOM 6006 C C . LEU B 1 337 ? 8.297 -32.719 8.398 1 44.75 337 LEU B C 1
ATOM 6008 O O . LEU B 1 337 ? 8.195 -32.594 7.172 1 44.75 337 LEU B O 1
ATOM 6012 N N . VAL B 1 338 ? 8.305 -33.844 9.023 1 44.38 338 VAL B N 1
ATOM 6013 C CA . VAL B 1 338 ? 8.219 -35.094 8.273 1 44.38 338 VAL B CA 1
ATOM 6014 C C . VAL B 1 338 ? 6.832 -35.219 7.641 1 44.38 338 VAL B C 1
ATOM 6016 O O . VAL B 1 338 ? 6.707 -35.625 6.48 1 44.38 338 VAL B O 1
ATOM 6019 N N . MET B 1 339 ? 5.859 -34.906 8.383 1 48.66 339 MET B N 1
ATOM 6020 C CA . MET B 1 339 ? 4.504 -34.938 7.836 1 48.66 339 MET B CA 1
ATOM 6021 C C . MET B 1 339 ? 4.391 -34 6.633 1 48.66 339 MET B C 1
ATOM 6023 O O . MET B 1 339 ? 3.787 -34.344 5.621 1 48.66 339 MET B O 1
ATOM 6027 N N . MET B 1 340 ? 4.91 -33 6.848 1 44.28 340 MET B N 1
ATOM 6028 C CA . MET B 1 340 ? 4.867 -32.031 5.738 1 44.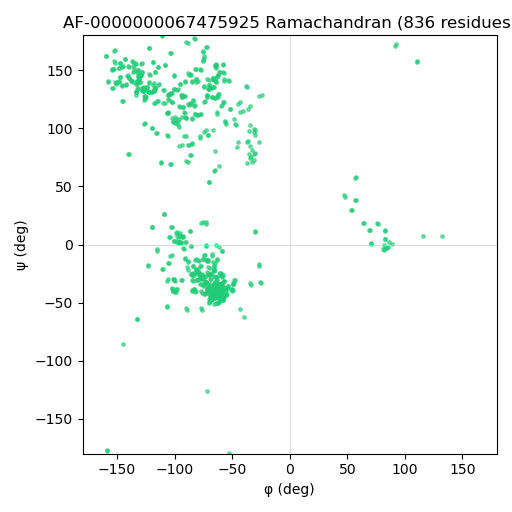28 340 MET B CA 1
ATOM 6029 C C . MET B 1 340 ? 5.645 -32.562 4.539 1 44.28 340 MET B C 1
ATOM 6031 O O . MET B 1 340 ? 5.184 -32.469 3.4 1 44.28 340 MET B O 1
ATOM 6035 N N . VAL B 1 341 ? 6.617 -33.188 4.891 1 38.5 341 VAL B N 1
ATOM 6036 C CA . VAL B 1 341 ? 7.379 -33.844 3.834 1 38.5 341 VAL B CA 1
ATOM 6037 C C . VAL B 1 341 ? 6.574 -35 3.252 1 38.5 341 VAL B C 1
ATOM 6039 O O . VAL B 1 341 ? 6.512 -35.188 2.033 1 38.5 341 VAL B O 1
ATOM 6042 N N . ARG B 1 342 ? 6.043 -35.812 4.066 1 39.75 342 ARG B N 1
ATOM 6043 C CA . ARG B 1 342 ? 5.285 -36.969 3.598 1 39.75 342 ARG B CA 1
ATOM 6044 C C . ARG B 1 342 ? 4.035 -36.531 2.844 1 39.75 342 ARG B C 1
ATOM 6046 O O . ARG B 1 342 ? 3.686 -37.094 1.816 1 39.75 342 ARG B O 1
ATOM 6053 N N . GLN B 1 343 ? 3.334 -35.688 3.477 1 39.62 343 GLN B N 1
ATOM 6054 C CA . GLN B 1 343 ? 2.172 -35.188 2.748 1 39.62 343 GLN B CA 1
ATOM 6055 C C . GLN B 1 343 ? 2.578 -34.594 1.407 1 39.62 343 GLN B C 1
ATOM 6057 O O . GLN B 1 343 ? 1.866 -34.75 0.412 1 39.62 343 GLN B O 1
ATOM 6062 N N . MET B 1 344 ? 3.574 -34 1.492 1 36.16 344 MET B N 1
ATOM 6063 C CA . MET B 1 344 ? 4.176 -33.594 0.225 1 36.16 344 MET B CA 1
ATOM 6064 C C . MET B 1 344 ? 4.512 -34.812 -0.634 1 36.16 344 MET B C 1
ATOM 6066 O O . MET B 1 344 ? 4.332 -34.781 -1.853 1 36.16 344 MET B O 1
ATOM 6070 N N . LYS B 1 345 ? 4.875 -35.844 -0.002 1 36.44 345 LYS B N 1
ATOM 6071 C CA . LYS B 1 345 ? 5.164 -37.094 -0.697 1 36.44 345 LYS B CA 1
ATOM 6072 C C . LYS B 1 345 ? 3.875 -37.781 -1.102 1 36.44 345 LYS B C 1
ATOM 6074 O O . LYS B 1 345 ? 3.783 -38.344 -2.201 1 36.44 345 LYS B O 1
ATOM 6079 N N . GLU B 1 346 ? 3.051 -38.031 -0.212 1 39.31 346 GLU B N 1
ATOM 6080 C CA . GLU B 1 346 ? 1.803 -38.75 -0.508 1 39.31 346 GLU B CA 1
ATOM 6081 C C . GLU B 1 346 ? 0.984 -38 -1.554 1 39.31 346 GLU B C 1
ATOM 6083 O O . GLU B 1 346 ? 0.342 -38.594 -2.408 1 39.31 346 GLU B O 1
ATOM 6088 N N . ASP B 1 347 ? 0.967 -36.781 -1.339 1 35.94 347 ASP B N 1
ATOM 6089 C CA . ASP B 1 347 ? 0.382 -36.062 -2.463 1 35.94 347 ASP B CA 1
ATOM 6090 C C . ASP B 1 347 ? 1.275 -36.156 -3.697 1 35.94 347 ASP B C 1
ATOM 6092 O O . ASP B 1 347 ? 0.886 -35.719 -4.785 1 35.94 347 ASP B O 1
ATOM 6096 N N . ALA B 1 348 ? 2.373 -36.625 -3.543 1 31.52 348 ALA B N 1
ATOM 6097 C CA . ALA B 1 348 ? 3.25 -36.969 -4.66 1 31.52 348 ALA B CA 1
ATOM 6098 C C . ALA B 1 348 ? 2.688 -38.125 -5.465 1 31.52 348 ALA B C 1
ATOM 6100 O O . ALA B 1 348 ? 3.062 -38.344 -6.621 1 31.52 348 ALA B O 1
ATOM 6101 N N . LYS B 1 349 ? 2.141 -39.062 -4.965 1 34.62 349 LYS B N 1
ATOM 6102 C CA . LYS B 1 349 ? 1.361 -40.094 -5.676 1 34.62 349 LYS B CA 1
ATOM 6103 C C . LYS B 1 349 ? 0.157 -39.469 -6.371 1 34.62 349 LYS B C 1
ATOM 6105 O O . LYS B 1 349 ? -0.812 -39.062 -5.715 1 34.62 349 LYS B O 1
ATOM 6110 N N . GLY B 1 350 ? 0.555 -38.688 -7.367 1 37.22 350 GLY B N 1
ATOM 6111 C CA . GLY B 1 350 ? -0.048 -37.844 -8.383 1 37.22 350 GLY B CA 1
ATOM 6112 C C . GLY B 1 350 ? 0.603 -36.469 -8.484 1 37.22 350 GLY B C 1
ATOM 6113 O O . GLY B 1 350 ? 0.099 -35.594 -9.18 1 37.22 350 GLY B O 1
ATOM 6114 N N . LYS B 1 351 ? 1.68 -36.312 -7.758 1 41.59 351 LYS B N 1
ATOM 6115 C CA . LYS B 1 351 ? 2.504 -35.125 -7.734 1 41.59 351 LYS B CA 1
ATOM 6116 C C . LYS B 1 351 ? 3.584 -35.156 -8.812 1 41.59 351 LYS B C 1
ATOM 6118 O O . LYS B 1 351 ? 4.109 -36.25 -9.117 1 41.59 351 LYS B O 1
ATOM 6123 N N . SER B 1 352 ? 3.939 -34.094 -9.375 1 42.69 352 SER B N 1
ATOM 6124 C CA . SER B 1 352 ? 4.883 -33.969 -10.477 1 42.69 352 SER B CA 1
ATOM 6125 C C . SER B 1 352 ? 6.324 -34.031 -9.984 1 42.69 352 SER B C 1
ATOM 6127 O O . SER B 1 352 ? 6.59 -33.875 -8.797 1 42.69 352 SER B O 1
ATOM 6129 N N . GLU B 1 353 ? 7.262 -34.594 -10.531 1 45.12 353 GLU B N 1
ATOM 6130 C CA . GLU B 1 353 ? 8.711 -34.688 -10.375 1 45.12 353 GLU B CA 1
ATOM 6131 C C . GLU B 1 353 ? 9.266 -33.438 -9.719 1 45.12 353 GLU B C 1
ATOM 6133 O O . GLU B 1 353 ? 10.234 -33.5 -8.961 1 45.12 353 GLU B O 1
ATOM 6138 N N . GLU B 1 354 ? 8.688 -32.469 -9.688 1 47.53 354 GLU B N 1
ATOM 6139 C CA . GLU B 1 354 ? 9.086 -31.172 -9.164 1 47.53 354 GLU B CA 1
ATOM 6140 C C . GLU B 1 354 ? 8.977 -31.141 -7.641 1 47.53 354 GLU B C 1
ATOM 6142 O O . GLU B 1 354 ? 9.852 -30.594 -6.965 1 47.53 354 GLU B O 1
ATOM 6147 N N . GLU B 1 355 ? 8.164 -31.891 -7.172 1 45.22 355 GLU B N 1
ATOM 6148 C CA . GLU B 1 355 ? 7.984 -31.984 -5.727 1 45.22 355 GLU B CA 1
ATOM 6149 C C . GLU B 1 355 ? 9.086 -32.812 -5.082 1 45.22 355 GLU B C 1
ATOM 6151 O O . GLU B 1 355 ? 9.586 -32.469 -4.004 1 45.22 355 GLU B O 1
ATOM 6156 N N . LEU B 1 356 ? 9.422 -33.688 -5.828 1 51.66 356 LEU B N 1
ATOM 6157 C CA . LEU B 1 356 ? 10.477 -34.562 -5.336 1 51.66 356 LEU B CA 1
ATOM 6158 C C . LEU B 1 356 ? 11.836 -33.875 -5.406 1 51.66 356 LEU B C 1
ATOM 6160 O O . LEU B 1 356 ? 12.695 -34.094 -4.547 1 51.66 356 LEU B O 1
ATOM 6164 N N . ALA B 1 357 ? 11.867 -33.062 -6.234 1 54.12 357 ALA B N 1
ATOM 6165 C CA . ALA B 1 357 ? 13.109 -32.312 -6.391 1 54.12 357 ALA B CA 1
ATOM 6166 C C . ALA B 1 357 ? 13.289 -31.312 -5.242 1 54.12 357 ALA B C 1
ATOM 6168 O O . ALA B 1 357 ? 14.398 -31.156 -4.73 1 54.12 357 ALA B O 1
ATOM 6169 N N . GLU B 1 358 ? 12.336 -30.953 -4.758 1 50.88 358 GLU B N 1
ATOM 6170 C CA . GLU B 1 358 ? 12.367 -30.031 -3.627 1 50.88 358 GLU B CA 1
ATOM 6171 C C . GLU B 1 358 ? 12.766 -30.734 -2.34 1 50.88 358 GLU B C 1
ATOM 6173 O O . GLU B 1 358 ? 13.531 -30.203 -1.536 1 50.88 358 GLU B O 1
ATOM 6178 N N . CYS B 1 359 ? 12.352 -31.875 -2.24 1 51.09 359 CYS B N 1
ATOM 6179 C CA . CYS B 1 359 ? 12.727 -32.719 -1.108 1 51.09 359 CYS B CA 1
ATOM 6180 C C . CYS B 1 359 ? 14.219 -33.031 -1.132 1 51.09 359 CYS B C 1
ATOM 6182 O O . CYS B 1 359 ? 14.891 -32.969 -0.096 1 51.09 359 CYS B O 1
ATOM 6184 N N . PHE B 1 360 ? 14.617 -33.219 -2.234 1 60.75 360 PHE B N 1
ATOM 6185 C CA . PHE B 1 360 ? 16.031 -33.531 -2.404 1 60.75 360 PHE B CA 1
ATOM 6186 C C . PHE B 1 360 ? 16.906 -32.344 -2.02 1 60.75 360 PHE B C 1
ATOM 6188 O O . PHE B 1 360 ? 17.922 -32.5 -1.349 1 60.75 360 PHE B O 1
ATOM 6195 N N . ARG B 1 361 ? 16.422 -31.297 -2.318 1 58.97 361 ARG B N 1
ATOM 6196 C CA . ARG B 1 361 ? 17.188 -30.062 -2.064 1 58.97 361 ARG B CA 1
ATOM 6197 C C . ARG B 1 361 ? 17.25 -29.766 -0.571 1 58.97 361 ARG B C 1
ATOM 6199 O O . ARG B 1 361 ? 18.266 -29.266 -0.084 1 58.97 361 ARG B O 1
ATOM 6206 N N . ILE B 1 362 ? 16.344 -30.25 0.127 1 55.78 362 ILE B N 1
ATOM 6207 C CA . ILE B 1 362 ? 16.297 -30.109 1.578 1 55.78 362 ILE B CA 1
ATOM 6208 C C . ILE B 1 362 ? 17.344 -31.031 2.213 1 55.78 362 ILE B C 1
ATOM 6210 O O . ILE B 1 362 ? 17.984 -30.672 3.193 1 55.78 362 ILE B O 1
ATOM 6214 N N . PHE B 1 363 ? 17.516 -32.094 1.595 1 59.88 363 PHE B N 1
ATOM 6215 C CA . PHE B 1 363 ? 18.422 -33.125 2.113 1 59.88 363 PHE B CA 1
ATOM 6216 C C . PHE B 1 363 ? 19.859 -32.781 1.78 1 59.88 363 PHE B C 1
ATOM 6218 O O . PHE B 1 363 ? 20.766 -33.062 2.561 1 59.88 363 PHE B O 1
ATOM 6225 N N . ASP B 1 364 ? 19.953 -32.156 0.738 1 61.25 364 ASP B N 1
ATOM 6226 C CA . ASP B 1 364 ? 21.266 -31.75 0.26 1 61.25 364 ASP B CA 1
ATOM 6227 C C . ASP B 1 364 ? 21.688 -30.422 0.86 1 61.25 364 ASP B C 1
ATOM 6229 O O . ASP B 1 364 ? 21.641 -29.391 0.188 1 61.25 364 ASP B O 1
ATOM 6233 N N . ARG B 1 365 ? 22.094 -30.469 2.076 1 57.94 365 ARG B N 1
ATOM 6234 C CA . ARG B 1 365 ? 22.312 -29.297 2.928 1 57.94 365 ARG B CA 1
ATOM 6235 C C . ARG B 1 365 ? 23.438 -28.422 2.396 1 57.94 365 ARG B C 1
ATOM 6237 O O . ARG B 1 365 ? 23.406 -27.203 2.514 1 57.94 365 ARG B O 1
ATOM 6244 N N . ASN B 1 366 ? 24.375 -29.094 1.862 1 54.03 366 ASN B N 1
ATOM 6245 C CA . ASN B 1 366 ? 25.5 -28.328 1.356 1 54.03 366 ASN B CA 1
ATOM 6246 C C . ASN B 1 366 ? 25.359 -28.031 -0.132 1 54.03 366 ASN B C 1
ATOM 6248 O O . ASN B 1 366 ? 26.297 -27.547 -0.767 1 54.03 366 ASN B O 1
ATOM 6252 N N . ALA B 1 367 ? 24.172 -28.328 -0.647 1 54.47 367 ALA B N 1
ATOM 6253 C CA . ALA B 1 367 ? 23.703 -28.031 -1.995 1 54.47 367 ALA B CA 1
ATOM 6254 C C . ALA B 1 367 ? 24.734 -28.438 -3.045 1 54.47 367 ALA B C 1
ATOM 6256 O O . ALA B 1 367 ? 24.906 -27.75 -4.047 1 54.47 367 ALA B O 1
ATOM 6257 N N . ASP B 1 368 ? 25.328 -29.562 -2.84 1 60.38 368 ASP B N 1
ATOM 6258 C CA . ASP B 1 368 ? 26.297 -30.062 -3.816 1 60.38 368 ASP B CA 1
ATOM 6259 C C . ASP B 1 368 ? 25.656 -31.094 -4.75 1 60.38 368 ASP B C 1
ATOM 6261 O O . ASP B 1 368 ? 26.344 -31.734 -5.547 1 60.38 368 ASP B O 1
ATOM 6265 N N . GLY B 1 369 ? 24.359 -31.141 -4.613 1 64.56 369 GLY B N 1
ATOM 6266 C CA . GLY B 1 369 ? 23.609 -32 -5.508 1 64.56 369 GLY B CA 1
ATOM 6267 C C . GLY B 1 369 ? 23.547 -33.438 -5.02 1 64.56 369 GLY B C 1
ATOM 6268 O O . GLY B 1 369 ? 23 -34.312 -5.703 1 64.56 369 GLY B O 1
ATOM 6269 N N . TYR B 1 370 ? 24.234 -33.656 -3.861 1 73.81 370 TYR B N 1
ATOM 6270 C CA . TYR B 1 370 ? 24.25 -35.031 -3.297 1 73.81 370 TYR B CA 1
ATOM 6271 C C . TYR B 1 370 ? 23.859 -35 -1.825 1 73.81 370 TYR B C 1
ATOM 6273 O O . TYR B 1 370 ? 24.078 -34 -1.132 1 73.81 370 TYR B O 1
ATOM 6281 N N . ILE B 1 371 ? 23.203 -36.031 -1.46 1 71.25 371 ILE B N 1
ATOM 6282 C CA . ILE B 1 371 ? 23 -36.281 -0.038 1 71.25 371 ILE B CA 1
ATOM 6283 C C . ILE B 1 371 ? 24.047 -37.25 0.474 1 71.25 371 ILE B C 1
ATOM 6285 O O . ILE B 1 371 ? 24.125 -38.406 0.022 1 71.25 371 ILE B O 1
ATOM 6289 N N . ASP B 1 372 ? 24.969 -36.625 1.267 1 75.06 372 ASP B N 1
ATOM 6290 C CA . ASP B 1 372 ? 25.969 -37.531 1.84 1 75.06 372 ASP B CA 1
ATOM 6291 C C . ASP B 1 372 ? 25.5 -38.062 3.188 1 75.06 372 ASP B C 1
ATOM 6293 O O . ASP B 1 372 ? 24.406 -37.75 3.654 1 75.06 372 ASP B O 1
ATOM 6297 N N . ALA B 1 373 ? 26.328 -38.969 3.65 1 71.75 373 ALA B N 1
ATOM 6298 C CA . ALA B 1 373 ? 25.953 -39.688 4.863 1 71.75 373 ALA B CA 1
ATOM 6299 C C . ALA B 1 373 ? 25.719 -38.719 6.023 1 71.75 373 ALA B C 1
ATOM 6301 O O . ALA B 1 373 ? 24.828 -38.938 6.844 1 71.75 373 ALA B O 1
ATOM 6302 N N . GLU B 1 374 ? 26.406 -37.688 6.023 1 72.19 374 GLU B N 1
ATOM 6303 C CA . GLU B 1 374 ? 26.25 -36.719 7.105 1 72.19 374 GLU B CA 1
ATOM 6304 C C . GLU B 1 374 ? 24.953 -35.938 6.957 1 72.19 374 GLU B C 1
ATOM 6306 O O . GLU B 1 374 ? 24.25 -35.688 7.941 1 72.19 374 GLU B O 1
ATOM 6311 N N . GLU B 1 375 ? 24.688 -35.562 5.785 1 66.25 375 GLU B N 1
ATOM 6312 C CA . GLU B 1 375 ? 23.438 -34.844 5.516 1 66.25 375 GLU B CA 1
ATOM 6313 C C . GLU B 1 375 ? 22.234 -35.719 5.809 1 66.25 375 GLU B C 1
ATOM 6315 O O . GLU B 1 375 ? 21.25 -35.281 6.391 1 66.25 375 GLU B O 1
ATOM 6320 N N . LEU B 1 376 ? 22.406 -36.844 5.418 1 65.19 376 LEU B N 1
ATOM 6321 C CA . LEU B 1 376 ? 21.344 -37.781 5.699 1 65.19 376 LEU B CA 1
ATOM 6322 C C . LEU B 1 376 ? 21.219 -38.031 7.199 1 65.19 376 LEU B C 1
ATOM 6324 O O . LEU B 1 376 ? 20.094 -38.094 7.727 1 65.19 376 LEU B O 1
ATOM 6328 N N . ALA B 1 377 ? 22.406 -38.094 7.84 1 64.75 377 ALA B N 1
ATOM 6329 C CA . ALA B 1 377 ? 22.391 -38.281 9.289 1 64.75 377 ALA B CA 1
ATOM 6330 C C . ALA B 1 377 ? 21.734 -37.094 9.977 1 64.75 377 ALA B C 1
ATOM 6332 O O . ALA B 1 377 ? 20.969 -37.25 10.93 1 64.75 377 ALA B O 1
ATOM 6333 N N . GLU B 1 378 ? 22.062 -36.062 9.492 1 62.44 378 GLU B N 1
ATOM 6334 C CA . GLU B 1 378 ? 21.562 -34.844 10.094 1 62.44 378 GLU B CA 1
ATOM 6335 C C . GLU B 1 378 ? 20.047 -34.719 9.938 1 62.44 378 GLU B C 1
ATOM 6337 O O . GLU B 1 378 ? 19.359 -34.25 10.836 1 62.44 378 GLU B O 1
ATOM 6342 N N . ILE B 1 379 ? 19.766 -35.188 8.891 1 52.94 379 ILE B N 1
ATOM 6343 C CA . ILE B 1 379 ? 18.328 -35.219 8.672 1 52.94 379 ILE B CA 1
ATOM 6344 C C . ILE B 1 379 ? 17.656 -36.125 9.688 1 52.94 379 ILE B C 1
ATOM 6346 O O . ILE B 1 379 ? 16.625 -35.781 10.273 1 52.94 379 ILE B O 1
ATOM 6350 N N . PHE B 1 380 ? 18.328 -37.188 9.812 1 51.66 380 PHE B N 1
ATOM 6351 C CA . PHE B 1 380 ? 17.828 -38.125 10.805 1 51.66 380 PHE B CA 1
ATOM 6352 C C . PHE B 1 380 ? 17.953 -37.531 12.211 1 51.66 380 PHE B C 1
ATOM 6354 O O . PHE B 1 380 ? 17.047 -37.688 13.031 1 51.66 380 PHE B O 1
ATOM 6361 N N . ARG B 1 381 ? 19 -36.906 12.375 1 53.34 381 ARG B N 1
ATOM 6362 C CA . ARG B 1 381 ? 19.188 -36.281 13.68 1 53.34 381 ARG B CA 1
ATOM 6363 C C . ARG B 1 381 ? 18.172 -35.156 13.906 1 53.34 381 ARG B C 1
ATOM 6365 O O . ARG B 1 381 ? 17.609 -35.031 14.992 1 53.34 381 ARG B O 1
ATOM 6372 N N . ALA B 1 382 ? 18.094 -34.562 12.883 1 45.72 382 ALA B N 1
ATOM 6373 C CA . ALA B 1 382 ? 17.188 -33.406 12.938 1 45.72 382 ALA B CA 1
ATOM 6374 C C . ALA B 1 382 ? 15.742 -33.844 13.016 1 45.72 382 ALA B C 1
ATOM 6376 O O . ALA B 1 382 ? 14.898 -33.156 13.586 1 45.72 382 ALA B O 1
ATOM 6377 N N . SER B 1 383 ? 15.625 -35.125 12.594 1 38.91 383 SER B N 1
ATOM 6378 C CA . SER B 1 383 ? 14.305 -35.75 12.609 1 38.91 383 SER B CA 1
ATOM 6379 C C . SER B 1 383 ? 14.078 -36.5 13.914 1 38.91 383 SER B C 1
ATOM 6381 O O . SER B 1 383 ? 13 -37.062 14.117 1 38.91 383 SER B O 1
ATOM 6383 N N . GLY B 1 384 ? 14.891 -36.406 14.789 1 41.31 384 GLY B N 1
ATOM 6384 C CA . GLY B 1 384 ? 14.867 -37.062 16.078 1 41.31 384 GLY B CA 1
ATOM 6385 C C . GLY B 1 384 ? 15.125 -38.562 15.984 1 41.31 384 GLY B C 1
ATOM 6386 O O . GLY B 1 384 ? 14.93 -39.281 16.953 1 41.31 384 GLY B O 1
ATOM 6387 N N . GLU B 1 385 ? 15.344 -39.062 14.867 1 41.22 385 GLU B N 1
ATOM 6388 C CA . GLU B 1 385 ? 15.656 -40.469 14.766 1 41.22 385 GLU B CA 1
ATOM 6389 C C . GLU B 1 385 ? 17.141 -40.75 15.039 1 41.22 385 GLU B C 1
ATOM 6391 O O . GLU B 1 385 ? 18 -39.969 14.594 1 41.22 385 GLU B O 1
ATOM 6396 N N . HIS B 1 386 ? 17.203 -41.531 16.062 1 49.53 386 HIS B N 1
ATOM 6397 C CA . HIS B 1 386 ? 18.562 -42.031 16.234 1 49.53 386 HIS B CA 1
ATOM 6398 C C . HIS B 1 386 ? 18.922 -43.031 15.133 1 49.53 386 HIS B C 1
ATOM 6400 O O . HIS B 1 386 ? 18.203 -44.031 14.938 1 49.53 386 HIS B O 1
ATOM 6406 N N . VAL B 1 387 ? 19.516 -42.625 14.117 1 52.09 387 VAL B N 1
ATOM 6407 C CA . VAL B 1 387 ? 20 -43.531 13.094 1 52.09 387 VAL B CA 1
ATOM 6408 C C . VAL B 1 387 ? 21.438 -43.938 13.406 1 52.09 387 VAL B C 1
ATOM 6410 O O . VAL B 1 387 ? 22.281 -43.062 13.68 1 52.09 387 VAL B O 1
ATOM 6413 N N . THR B 1 388 ? 21.531 -45.25 13.719 1 63.62 388 THR B N 1
ATOM 6414 C CA . THR B 1 388 ? 22.875 -45.75 13.969 1 63.62 388 THR B CA 1
ATOM 6415 C C . THR B 1 388 ? 23.734 -45.656 12.711 1 63.62 388 THR B C 1
ATOM 6417 O O . THR B 1 388 ? 23.219 -45.5 11.609 1 63.62 388 THR B O 1
ATOM 6420 N N . ASP B 1 389 ? 24.922 -45.562 12.922 1 68.19 389 ASP B N 1
ATOM 6421 C CA . ASP B 1 389 ? 25.844 -45.531 11.797 1 68.19 389 ASP B CA 1
ATOM 6422 C C . ASP B 1 389 ? 25.578 -46.656 10.82 1 68.19 389 ASP B C 1
ATOM 6424 O O . ASP B 1 389 ? 25.703 -46.5 9.609 1 68.19 389 ASP B O 1
ATOM 6428 N N . GLU B 1 390 ? 25.141 -47.844 11.344 1 67.38 390 GLU B N 1
ATOM 6429 C CA . GLU B 1 390 ? 24.844 -48.969 10.5 1 67.38 390 GLU B CA 1
ATOM 6430 C C . GLU B 1 390 ? 23.562 -48.75 9.68 1 67.38 390 GLU B C 1
ATOM 6432 O O . GLU B 1 390 ? 23.516 -49.094 8.5 1 67.38 390 GLU B O 1
ATOM 6437 N N . GLU B 1 391 ? 22.609 -48.125 10.289 1 63.41 391 GLU B N 1
ATOM 6438 C CA . GLU B 1 391 ? 21.375 -47.844 9.578 1 63.41 391 GLU B CA 1
ATOM 6439 C C . GLU B 1 391 ? 21.594 -46.75 8.523 1 63.41 391 GLU B C 1
ATOM 6441 O O . GLU B 1 391 ? 21.047 -46.844 7.418 1 63.41 391 GLU B O 1
ATOM 6446 N N . LEU B 1 392 ? 22.297 -45.938 8.891 1 66.5 392 LEU B N 1
ATOM 6447 C CA . LEU B 1 392 ? 22.641 -44.875 7.945 1 66.5 392 LEU B CA 1
ATOM 6448 C C . LEU B 1 392 ? 23.406 -45.438 6.75 1 66.5 392 LEU B C 1
ATOM 6450 O O . LEU B 1 392 ? 23.141 -45.031 5.605 1 66.5 392 LEU B O 1
ATOM 6454 N N . GLU B 1 393 ? 24.266 -46.25 7.113 1 71.12 393 GLU B N 1
ATOM 6455 C CA . GLU B 1 393 ? 25.016 -46.938 6.059 1 71.12 393 GLU B CA 1
ATOM 6456 C C . GLU B 1 393 ? 24.109 -47.781 5.18 1 71.12 393 GLU B C 1
ATOM 6458 O O . GLU B 1 393 ? 24.281 -47.812 3.961 1 71.12 393 GLU B O 1
ATOM 6463 N N . SER B 1 394 ? 23.125 -48.406 5.699 1 65.44 394 SER B N 1
ATOM 6464 C CA . SER B 1 394 ? 22.172 -49.219 4.941 1 65.44 394 SER B CA 1
ATOM 6465 C C . SER B 1 394 ? 21.281 -48.344 4.062 1 65.44 394 SER B C 1
ATOM 6467 O O . SER B 1 394 ? 21.031 -48.688 2.9 1 65.44 394 SER B O 1
ATOM 6469 N N . LEU B 1 395 ? 20.922 -47.281 4.625 1 64 395 LEU B N 1
ATOM 6470 C CA . LEU B 1 395 ? 20.078 -46.344 3.867 1 64 395 LEU B CA 1
ATOM 6471 C C . LEU B 1 395 ? 20.859 -45.719 2.713 1 64 395 LEU B C 1
ATOM 6473 O O . LEU B 1 395 ? 20.344 -45.562 1.608 1 64 395 LEU B O 1
ATOM 6477 N N . MET B 1 396 ? 22 -45.438 3.043 1 73 396 MET B N 1
ATOM 6478 C CA . MET B 1 396 ? 22.875 -44.906 1.993 1 73 396 MET B CA 1
ATOM 6479 C C . MET B 1 396 ? 23.125 -45.969 0.911 1 73 396 MET B C 1
ATOM 6481 O O . MET B 1 396 ? 23.125 -45.656 -0.279 1 73 396 MET B O 1
ATOM 6485 N N . LYS B 1 397 ? 23.297 -47.156 1.413 1 72.81 397 LYS B N 1
ATOM 6486 C CA . LYS B 1 397 ? 23.531 -48.25 0.469 1 72.81 397 LYS B CA 1
ATOM 6487 C C . LYS B 1 397 ? 22.297 -48.5 -0.386 1 72.81 397 LYS B C 1
ATOM 6489 O O . LYS B 1 397 ? 22.406 -48.781 -1.585 1 72.81 397 LYS B O 1
ATOM 6494 N N . ASP B 1 398 ? 21.094 -48.312 0.161 1 65.12 398 ASP B N 1
ATOM 6495 C CA . ASP B 1 398 ? 19.844 -48.531 -0.565 1 65.12 398 ASP B CA 1
ATOM 6496 C C . ASP B 1 398 ? 19.578 -47.406 -1.554 1 65.12 398 ASP B C 1
ATOM 6498 O O . ASP B 1 398 ? 18.969 -47.625 -2.604 1 65.12 398 ASP B O 1
ATOM 6502 N N . GLY B 1 399 ? 20.062 -46.375 -1.154 1 67.81 399 GLY B N 1
ATOM 6503 C CA . GLY B 1 399 ? 19.781 -45.219 -1.981 1 67.81 399 GLY B CA 1
ATOM 6504 C C . GLY B 1 399 ? 20.875 -44.938 -3.006 1 67.81 399 GLY B C 1
ATOM 6505 O O . GLY B 1 399 ? 20.578 -44.438 -4.102 1 67.81 399 GLY B O 1
ATOM 6506 N N . ASP B 1 400 ? 22.016 -45.281 -2.615 1 74.19 400 ASP B N 1
ATOM 6507 C CA . ASP B 1 400 ? 23.188 -45 -3.451 1 74.19 400 ASP B CA 1
ATOM 6508 C C . ASP B 1 400 ? 23.422 -46.125 -4.449 1 74.19 400 ASP B C 1
ATOM 6510 O O . ASP B 1 400 ? 24.25 -47 -4.219 1 74.19 400 ASP B O 1
ATOM 6514 N N . LYS B 1 401 ? 22.766 -46.031 -5.512 1 71.44 401 LYS B N 1
ATOM 6515 C CA . LYS B 1 401 ? 22.75 -47.125 -6.465 1 71.44 401 LYS B CA 1
ATOM 6516 C C . LYS B 1 401 ? 24.031 -47.188 -7.277 1 71.44 401 LYS B C 1
ATOM 6518 O O . LYS B 1 401 ? 24.438 -48.25 -7.77 1 71.44 401 LYS B O 1
ATOM 6523 N N . ASN B 1 402 ? 24.75 -46.094 -7.277 1 74.69 402 ASN B N 1
ATOM 6524 C CA . ASN B 1 402 ? 25.984 -46.156 -8.047 1 74.69 402 ASN B CA 1
ATOM 6525 C C . ASN B 1 402 ? 27.203 -46.281 -7.141 1 74.69 402 ASN B C 1
ATOM 6527 O O . ASN B 1 402 ? 28.344 -46.219 -7.617 1 74.69 402 ASN B O 1
ATOM 6531 N N . ASN B 1 403 ? 26.969 -46.438 -5.91 1 76 403 ASN B N 1
ATOM 6532 C CA . ASN B 1 403 ? 27.969 -46.719 -4.895 1 76 403 ASN B CA 1
ATOM 6533 C C . ASN B 1 403 ? 29.047 -45.656 -4.848 1 76 403 ASN B C 1
ATOM 6535 O O . ASN B 1 403 ? 30.234 -45.969 -4.707 1 76 403 ASN B O 1
ATOM 6539 N N . ASP B 1 404 ? 28.672 -44.312 -5.039 1 76.69 404 ASP B N 1
ATOM 6540 C CA . ASP B 1 404 ? 29.672 -43.25 -4.934 1 76.69 404 ASP B CA 1
ATOM 6541 C C . ASP B 1 404 ? 29.625 -42.594 -3.551 1 76.69 404 ASP B C 1
ATOM 6543 O O . ASP B 1 404 ? 30.328 -41.594 -3.303 1 76.69 404 ASP B O 1
ATOM 6547 N N . GLY B 1 405 ? 28.875 -43.125 -2.689 1 75.38 405 GLY B N 1
ATOM 6548 C CA . GLY B 1 405 ? 28.828 -42.719 -1.295 1 75.38 405 GLY B CA 1
ATOM 6549 C C . GLY B 1 405 ? 27.859 -41.562 -1.038 1 75.38 405 GLY B C 1
ATOM 6550 O O . GLY B 1 405 ? 27.766 -41.062 0.084 1 75.38 405 GLY B O 1
ATOM 6551 N N . ARG B 1 406 ? 27.203 -41.156 -2.125 1 79.5 406 ARG B N 1
ATOM 6552 C CA . ARG B 1 406 ? 26.234 -40.062 -2.008 1 79.5 406 ARG B CA 1
ATOM 6553 C C . ARG B 1 406 ? 24.953 -40.375 -2.779 1 79.5 406 ARG B C 1
ATOM 6555 O O . ARG B 1 406 ? 24.953 -41.25 -3.654 1 79.5 406 ARG B O 1
ATOM 6562 N N . ILE B 1 407 ? 23.906 -39.812 -2.35 1 74.31 407 ILE B N 1
ATOM 6563 C CA . ILE B 1 407 ? 22.609 -40.031 -3.004 1 74.31 407 ILE B CA 1
ATOM 6564 C C . ILE B 1 407 ? 22.297 -38.812 -3.877 1 74.31 407 ILE B C 1
ATOM 6566 O O . ILE B 1 407 ? 22.156 -37.688 -3.375 1 74.31 407 ILE B O 1
ATOM 6570 N N . ASP B 1 408 ? 22.391 -39.125 -5.129 1 73.56 408 ASP B N 1
ATOM 6571 C CA . ASP B 1 408 ? 21.984 -38.031 -6.023 1 73.56 408 ASP B CA 1
ATOM 6572 C C . ASP B 1 408 ? 20.469 -38 -6.199 1 73.56 408 ASP B C 1
ATOM 6574 O O . ASP B 1 408 ? 19.75 -38.844 -5.637 1 73.56 408 ASP B O 1
ATOM 6578 N N . PHE B 1 409 ? 19.953 -37.094 -6.902 1 71.69 409 PHE B N 1
ATOM 6579 C CA . PHE B 1 409 ? 18.516 -36.906 -6.945 1 71.69 409 PHE B CA 1
ATOM 6580 C C . PHE B 1 409 ? 17.797 -38.094 -7.578 1 71.69 409 PHE B C 1
ATOM 6582 O O . PHE B 1 409 ? 16.75 -38.531 -7.102 1 71.69 409 PHE B O 1
ATOM 6589 N N . ASP B 1 410 ? 18.375 -38.594 -8.562 1 67.25 410 ASP B N 1
ATOM 6590 C CA . ASP B 1 410 ? 17.781 -39.781 -9.188 1 67.25 410 ASP B CA 1
ATOM 6591 C C . ASP B 1 410 ? 17.703 -40.938 -8.195 1 67.25 410 ASP B C 1
ATOM 6593 O O . ASP B 1 410 ? 16.703 -41.656 -8.141 1 67.25 410 ASP B O 1
ATOM 6597 N N . GLU B 1 411 ? 18.734 -41.125 -7.512 1 69 411 GLU B N 1
ATOM 6598 C CA . GLU B 1 411 ? 18.75 -42.156 -6.492 1 69 411 GLU B CA 1
ATOM 6599 C C . GLU B 1 411 ? 17.75 -41.844 -5.383 1 69 411 GLU B C 1
ATOM 6601 O O . GLU B 1 411 ? 17.078 -42.75 -4.879 1 69 411 GLU B O 1
ATOM 6606 N N . PHE B 1 412 ? 17.625 -40.625 -5.172 1 68.62 412 PHE B N 1
ATOM 6607 C CA . PHE B 1 412 ? 16.656 -40.156 -4.18 1 68.62 412 PHE B CA 1
ATOM 6608 C C . PHE B 1 412 ? 15.227 -40.438 -4.641 1 68.62 412 PHE B C 1
ATOM 6610 O O . PHE B 1 412 ? 14.414 -40.938 -3.867 1 68.62 412 PHE B O 1
ATOM 6617 N N . LEU B 1 413 ? 15.008 -40.125 -5.785 1 62.53 413 LEU B N 1
ATOM 6618 C CA . LEU B 1 413 ? 13.688 -40.438 -6.332 1 62.53 413 LEU B CA 1
ATOM 6619 C C . LEU B 1 413 ? 13.383 -41.906 -6.25 1 62.53 413 LEU B C 1
ATOM 6621 O O . LEU B 1 413 ? 12.273 -42.312 -5.887 1 62.53 413 LEU B O 1
ATOM 6625 N N . LYS B 1 414 ? 14.352 -42.594 -6.676 1 61.5 414 LYS B N 1
ATOM 6626 C CA . LYS B 1 414 ? 14.195 -44.031 -6.633 1 61.5 414 LYS B CA 1
ATOM 6627 C C . LYS B 1 414 ? 14 -44.531 -5.203 1 61.5 414 LYS B C 1
ATOM 6629 O O . LYS B 1 414 ? 13.219 -45.469 -4.957 1 61.5 414 LYS B O 1
ATOM 6634 N N . MET B 1 415 ? 14.695 -43.844 -4.371 1 58.28 415 MET B N 1
ATOM 6635 C CA . MET B 1 415 ? 14.516 -44.188 -2.959 1 58.28 415 MET B CA 1
ATOM 6636 C C . MET B 1 415 ? 13.094 -43.875 -2.5 1 58.28 415 MET B C 1
ATOM 6638 O O . MET B 1 415 ? 12.516 -44.625 -1.721 1 58.28 415 MET B O 1
ATOM 6642 N N . MET B 1 416 ? 12.703 -42.844 -3.127 1 53.66 416 MET B 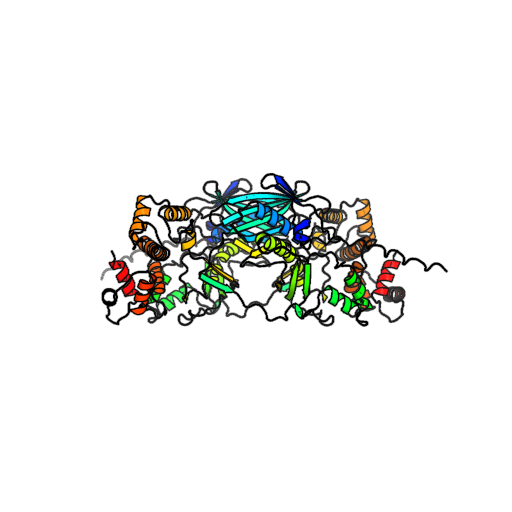N 1
ATOM 6643 C CA . MET B 1 416 ? 11.367 -42.406 -2.723 1 53.66 416 MET B CA 1
ATOM 6644 C C . MET B 1 416 ? 10.297 -43.219 -3.441 1 53.66 416 MET B C 1
ATOM 6646 O O . MET B 1 416 ? 9.203 -43.438 -2.91 1 53.66 416 MET B O 1
ATOM 6650 N N . GLU B 1 417 ? 10.531 -43.438 -4.602 1 46.12 417 GLU B N 1
ATOM 6651 C CA . GLU B 1 417 ? 9.641 -44.344 -5.32 1 46.12 417 GLU B CA 1
ATOM 6652 C C . GLU B 1 417 ? 9.602 -45.719 -4.652 1 46.12 417 GLU B C 1
ATOM 6654 O O . GLU B 1 417 ? 8.578 -46.406 -4.676 1 46.12 417 GLU B O 1
ATOM 6659 N N . GLY B 1 418 ? 10.758 -46.188 -4.328 1 39.44 418 GLY B N 1
ATOM 6660 C CA . GLY B 1 418 ? 10.828 -47.5 -3.746 1 39.44 418 GLY B CA 1
ATOM 6661 C C . GLY B 1 418 ? 10.172 -47.594 -2.381 1 39.44 418 GLY B C 1
ATOM 6662 O O . GLY B 1 418 ? 10.094 -48.688 -1.789 1 39.44 418 GLY B O 1
ATOM 6663 N N . VAL B 1 419 ? 10.039 -46.562 -1.778 1 34.12 419 VAL B N 1
ATOM 6664 C CA . VAL B 1 419 ? 9.273 -46.719 -0.548 1 34.12 419 VAL B CA 1
ATOM 6665 C C . VAL B 1 419 ? 7.797 -46.938 -0.883 1 34.12 419 VAL B C 1
ATOM 6667 O O . VAL B 1 419 ? 6.953 -47 0.015 1 34.12 419 VAL B O 1
ATOM 6670 N N . GLN B 1 420 ? 7.422 -47.281 -1.905 1 26.95 420 GLN B N 1
ATOM 6671 C CA . GLN B 1 420 ? 6.137 -47.938 -2.096 1 26.95 420 GLN B CA 1
ATOM 6672 C C . GLN B 1 420 ? 5.98 -49.125 -1.144 1 26.95 420 GLN B C 1
ATOM 6674 O O . GLN B 1 420 ? 6.906 -49.938 -0.978 1 26.95 420 GLN B O 1
#

Foldseek 3Di:
DDPPPDPPPPPPPPPPPPQLAQCCVVALQDWDDPDQLKTKHAQDDDDVDQFDQPLSVQLNLLSSVVVNDDLQKAWFKKKKFQAATDGNVFIWMKGKDFPDDDDFKTKIKIFIDDPRDGRMIMITMIGGDDDDPDDDDDDDDDFDDQVPFDWPLVVLVVLCPPPVSVPQSVFQSPPPPPVPDQKIKTWTCPDDPVPLAADALKTKIKMAGRGDHDDSCQSSQVSVVSSVVSPPAQVSQCSRPVLPDQDPDDDDTMDMDGDDDGDGRRDIDMDIYHDPDDDDDDPQVQLVVVPPQWRALVSNCVVCVSVVHNDDSVRSQVLCVVQVPVPPNTGGPLSVVVSSLVVLLVVCVVNGLNSLSSVQSQLPNVNPQWRALVSVVVNCVSSVHDQDPVNSVVLQVQQVVVPPRTHGSVSSVVSSVVVD/DDDDDDPPDPPPPPPPPPQLAQCCVVALQDWDDPDQLKTKHAQDDDDVDQFDQPLSVQLNLLSSVVVNDDLQKAWFKKKKFQAATDGNVFIWMKGKDFPDDDDFKTKIKIFIDDPRDGRMIMMTMIGGDDDDPDDDDDDDDDFDDQVPFDWPLVVLVVLCPPPVSPPQSVFQSPPPCPVPDQKIKTWTCPDDPVPLAADALKTKIKMAGRGDHDDSCQSSQVSVVSSVVSPPAFVSQCSRPVLPDQQPDDDDTMDMDGDDDGDGRRDIDMDIYHDPDDDDDDPQVQLVVVPPQWRALVSNCVVCVSVVHNDDSVRSQVLCVVQVPVPPNTGGPLSVVVSSLVVLLVVCVVNGLSSLSSVQSQLPNVNPQWRALVSVVVNCVSSVHDQPPVNSVVLQVQQVPVPPRTHGSVSSVVSSVVVD

Secondary structure (DSSP, 8-state):
--------------------B-HIIIIIT-PEEEETTEEEE------S-SS--HHHHHHHHHHHHHTTS-TTEEEEEEEEEE-S---TTSPEEEEEEEEEE-SSEEEEEEEEEETTEEEEEEEEEEEE----SEEEEPPPP----GGGS--HHHHHHHHHH-TTTHHHHHHHHHTS-GGG-SEEEEESSPPPGGGGGG--SEEEEEEEESSB--SS-HHHHHHHHHHHHTTTHHHHHHGGGTTT---------EEEEE--S---TTS-EEEEEE-SEEEE--HHHHH-TT-SSEE-HHHHHHHHHHTT----HHHHHHHHHHH-TT-SSSEEHHHHHHHHHHHHHHTTTT--HHHHHHHHHHH-TT-SSEEEHHHHHHHHHHTT----HHHHHHHHHHH-TT-SSEEEHHHHHHHHHTT-/----------------S---B-HIIIIIT-PEEEETTEEEE------S-SS--HHHHHHHHHHHHHTTS-TTEEEEEEEEEE-S---TTSPEEEEEEEEEE-SSEEEEEEEEEETTEEEEEEEEEEEE----SEEEEPPPP----GGGS--HHHHHHHHHH-TTTHHHHHHHHHTS-GGG-SEEEEESSPPPGGGGGG--SEEEEEEEESSB--SS-HHHHHHHHHHHHTTTHHHHHHGGGTTT---------EEEEE--S---TTS-EEEEEE-SEEEE--HHHHH-TT-SSEE-HHHHHHHHHHTT----HHHHHHHHHHH-TT-SSSEEHHHHHHHHHHHHHHTTTT--HHHHHHHHHHH-TT-SSEE-HHHHHHHHHHTT----HHHHHHHHHHH-TT-SSSEEHHHHHHHHHTT-

pLDDT: mean 70.18, std 20.64, range [20.19, 98.12]

Sequence (840 aa):
MSSPQAPEDGQGSGDPPGDLRSVLVTSVLNLEPLDEDLFRGRNYWAPTTRRLFGGQIVGQALVAAAKSVSEDVHMHSLHCYFVREGDPKVPVLYQVERTRTGASFSVRSVKAVQHGKAIFICQVSFQQAQPSPMQHQFSMPTVPPPEELLDSETLIDQYLRDPNLQEKYRVGLNRIPAREVPIEIKPVNPPPLNQLQSMEPKQMFWVRARGYIGEGDIKMHCCVAAYISDYAFLGTAALPHRWQHKVRFMVSLDHSMWFHAPFRADHWMLYECESPWAEFKAAFDMFDADGGGDISVKELGTVMRMLGQTPTKEELDAIIEEVDEDGSGTIDFEEFLVMMVRQMKEDAKGKSEEELAECFRIFDRNADGYIDAEELAEIFRASGEHVTDEELESLMKDGDKNNDGRIDFDEFLKMMEGVQMSSPQAPEDGQGSGDPPGDLRSVLVTSVLNLEPLDEDLFRGRNYWAPTTRRLFGGQIVGQALVAAAKSVSEDVHMHSLHCYFVREGDPKVPVLYQVERTRTGASFSVRSVKAVQHGKAIFICQVSFQQAQPSPMQHQFSMPTVPPPEELLDSETLIDQYLRDPNLQEKYRVGLNRIPAREVPIEIKPVNPPPLNQLQSMEPKQMFWVRARGYIGEGDIKMHCCVAAYISDYAFLGTAALPHRWQHKVRFMVSLDHSMWFHAPFRADHWMLYECESPWAEFKAAFDMFDADGGGDISVKELGTVMRMLGQTPTKEELDAIIEEVDEDGSGTIDFEEFLVMMVRQMKEDAKGKSEEELAECFRIFDRNADGYIDAEELAEIFRASGEHVTDEELESLMKDGDKNNDGRIDFDEFLKMMEGVQ